Protein AF-A0A9D6JKV4-F1 (afdb_monomer_lite)

Sequence (890 aa):
MCNNQIKTAIARTVRQLLAFVVMPWLMLALSGCGDSPKPLANPDNGNNDTSDVYKGPAPNSPDAQSFRIEFWEPLRTADRCGNCHSTGQSPMFVNIDDINVAYDNAKTVVDVTNPANSIIVAKVGQGHNCWLADNRACADIIQRYITNWLGSSSGSGRAIVLTAPFIRDPGDSKNFPSTAQTDPDLTDGSNTSFANTVYPILQANCSGCHASNAAAKQAPFFADEDVNAAYEAAKAKINLSENNVDVGDKSRLVIRLRNEFHNCWSDCNANATTMKNAIIAFAGSIPQTVIDPALVTSKAMQLGDAIIASGGSRTENNVIALWEFKEGTGTTAYDTSGVNPAVNMQLSGGYQWVSGYGVEFAGGKGQGDTTSSKKIHDRILQTGEYSIEAWVVPANVTQDNRSIITYSNGGATHNFTMGQSMYNYDFINHTTLTDGTDNSKLSTDDDDEDLQTSLQHVVMNFDPVNGRQIFVNGVSTGDADLAGEKGGSIATWDDSFPLVFGSEQGGGATAWSGKLRMVAIHNRVLSAADIRQNYSVGVGQKYLMLFSVADRIGVPDSYIMFEVEQYDNYAYLFSSPKFINLSSTWVPSSNITIKGMRIGINGKEAVHGQVFGNMNATITAADYSTVDGQLLSSLGTVIAVEKGADDDEFFLSFEQLGTATHNFVEADPVVPNPPVDAEQVSDIGVRTFDEINATMSAVTGIPVTNTSVNAIFTSYRRQLPAVENIQAYLSSHQMAVAQLAMTYCDRLVETNPGFFPAFNFSLTPSTAFSSPDSVLNPLLTAIMNIDTSVPSKNLATQPGVSVVKNMLSSNSVQDLEDNTGSTSDDFNSLIDCMTRCERGLNECSIYVDTANGDTAACTGGEIQNTTVRTKQVVKATCAAVLGSSVMLVQ

Foldseek 3Di:
DPPVPPVVVVVVVVVVVVVPPPPPPPDDDDDDDDDDPDPDPPPDDPDPPPPQDQDADDQPDPLLVLCVPLQQVLACDCLHVVVPLAPHDPPNLNHRHYSNSNVVRLVVQADLQQRLPGNVLVCQQVPDSDSDPHSNLSSLLNSLSSVSSSCVPDPDWHAQADDDFDFAAFDWFFFQAPFQFDRPPQPPPDRLGNVVFQQVLCQVQPCCALEPPHPNHDPPNLNYPPPRSNVVRQLLQAFLDPPPPPHLVSRNLLCCLQVVVHRDPPRSNVSSVSNRVSSVSNSVSGDTQAFDPLFPWFTKDALVRFRWLAGGPAPCPQFQFKFQQPRQDDQWTWGSNSHPPTFIWGKDDAKGAWPLAWIWFPQIKTWGALVRQLSLVVLLLVLQKKKKKFWWAAPALCQAQAFAKFFAQDDFAGCWTFTHGRLKTKIFHDFPQHRSGPVQIFIQDPVVSLRDNDTWIWMWIAAQAAGIWIDILLHTSPTGGDVRNRHHGSPPDDSRTIIMGQHHNVGDPRGGGTMISMITMGSHGDDSVSSNSNSVSPGGTWTWIWGHPCVVQVHPQWTFIWTWGCSTQWKIKTFFTFIAGSDLPDADPDKKWFAQKFKDKRSGTQPDFSPRRGFTDIRHRVQQDSSGGHTRDGDMTMGTDGNGSRNMMMMMTTCDTRHRHDDDDDPDPDDPDDPDPPPDADPWWWDALVLLLVLLCQLLVPDCPPPQLVVLSVVCNVQAHHDRHPVSDDPSNLVSLLSNQLSSLLCSLPPPVVLLVPFDLQAFLLPRLVPVCSLLVSLCCSLQVQPPPDNVPGDPDDDDSVVLCCLARPPDWDFPDPDPDDDTQTADHLSCQLCQVVNQHFHGDRGDPVVDPDGHRPPPDPNPRGSVSVSVSSSVSSSVSSSVRNRGID

Structure (mmCIF, N/CA/C/O backbone):
data_AF-A0A9D6JKV4-F1
#
_entry.id   AF-A0A9D6JKV4-F1
#
loop_
_atom_site.group_PDB
_atom_site.id
_atom_site.type_symbol
_atom_site.label_atom_id
_atom_site.label_alt_id
_atom_site.label_comp_id
_atom_site.label_asym_id
_atom_site.label_entity_id
_atom_site.label_seq_id
_atom_site.pdbx_PDB_ins_code
_atom_site.Cartn_x
_atom_site.Cartn_y
_atom_site.Cartn_z
_atom_site.occupancy
_atom_site.B_iso_or_equiv
_atom_site.auth_seq_id
_atom_site.auth_comp_id
_atom_site.auth_asym_id
_atom_site.auth_atom_id
_atom_site.pdbx_PDB_model_num
ATOM 1 N N . MET A 1 1 ? 62.543 29.181 6.243 1.00 50.75 1 MET A N 1
ATOM 2 C CA . MET A 1 1 ? 61.727 29.157 7.482 1.00 50.75 1 MET A CA 1
ATOM 3 C C . MET A 1 1 ? 61.451 30.544 8.097 1.00 50.75 1 MET A C 1
ATOM 5 O O . MET A 1 1 ? 61.084 30.610 9.257 1.00 50.75 1 MET A O 1
ATOM 9 N N . CYS A 1 2 ? 61.481 31.649 7.335 1.00 42.47 2 CYS A N 1
ATOM 10 C CA . CYS A 1 2 ? 61.130 32.991 7.848 1.00 42.47 2 CYS A CA 1
ATOM 11 C C . CYS A 1 2 ? 60.019 33.681 7.024 1.00 42.47 2 CYS A C 1
ATOM 13 O O . CYS A 1 2 ? 59.980 34.897 6.923 1.00 42.47 2 CYS A O 1
ATOM 15 N N . ASN A 1 3 ? 59.132 32.905 6.383 1.00 41.59 3 ASN A N 1
ATOM 16 C CA . ASN A 1 3 ? 58.046 33.457 5.552 1.00 41.59 3 ASN A CA 1
ATOM 17 C C . ASN A 1 3 ? 56.648 32.886 5.880 1.00 41.59 3 ASN A C 1
ATOM 19 O O . ASN A 1 3 ? 55.647 33.356 5.353 1.00 41.59 3 ASN A O 1
ATOM 23 N N . ASN A 1 4 ? 56.566 31.911 6.799 1.00 44.59 4 ASN A N 1
ATOM 24 C CA . ASN A 1 4 ? 55.308 31.274 7.228 1.00 44.59 4 ASN A CA 1
ATOM 25 C C . ASN A 1 4 ? 54.791 31.744 8.601 1.00 44.59 4 ASN A C 1
ATOM 27 O O . ASN A 1 4 ? 53.763 31.259 9.053 1.00 44.59 4 ASN A O 1
ATOM 31 N N . GLN A 1 5 ? 55.468 32.692 9.260 1.00 45.50 5 GLN A N 1
ATOM 32 C CA . GLN A 1 5 ? 55.045 33.245 10.561 1.00 45.50 5 GLN A CA 1
ATOM 33 C C . GLN A 1 5 ? 54.430 34.657 10.451 1.00 45.50 5 GLN A C 1
ATOM 35 O O . GLN A 1 5 ? 53.799 35.126 11.389 1.00 45.50 5 GLN A O 1
ATOM 40 N N . ILE A 1 6 ? 54.549 35.327 9.295 1.00 48.97 6 ILE A N 1
ATOM 41 C CA . ILE A 1 6 ? 54.001 36.683 9.078 1.00 48.97 6 ILE A CA 1
ATOM 42 C C . ILE A 1 6 ? 52.582 36.630 8.481 1.00 48.97 6 ILE A C 1
ATOM 44 O O . ILE A 1 6 ? 51.727 37.441 8.830 1.00 48.97 6 ILE A O 1
ATOM 48 N N . LYS A 1 7 ? 52.272 35.628 7.644 1.00 44.78 7 LYS A N 1
ATOM 49 C CA . LYS A 1 7 ? 50.942 35.489 7.017 1.00 44.78 7 LYS A CA 1
ATOM 50 C C . LYS A 1 7 ? 49.846 35.043 7.996 1.00 44.78 7 LYS A C 1
ATOM 52 O O . LYS A 1 7 ? 48.697 35.451 7.857 1.00 44.78 7 LYS A O 1
ATOM 57 N N . THR A 1 8 ? 50.200 34.274 9.023 1.00 48.81 8 THR A N 1
ATOM 58 C CA . THR A 1 8 ? 49.281 33.793 10.069 1.00 48.81 8 THR A CA 1
ATOM 59 C C . THR A 1 8 ? 48.951 34.852 11.127 1.00 48.81 8 THR A C 1
ATOM 61 O O . THR A 1 8 ? 47.880 34.783 11.726 1.00 48.81 8 THR A O 1
ATOM 64 N N . ALA A 1 9 ? 49.801 35.869 11.313 1.00 47.31 9 ALA A N 1
ATOM 65 C CA . ALA A 1 9 ? 49.525 36.989 12.215 1.00 47.31 9 ALA A CA 1
ATOM 66 C C . ALA A 1 9 ? 48.560 38.018 11.593 1.00 47.31 9 ALA A C 1
ATOM 68 O O . ALA A 1 9 ? 47.668 38.503 12.279 1.00 47.31 9 ALA A O 1
ATOM 69 N N . ILE A 1 10 ? 48.662 38.293 10.286 1.00 50.62 10 ILE A N 1
ATOM 70 C CA . ILE A 1 10 ? 47.824 39.302 9.603 1.00 50.62 10 ILE A CA 1
ATOM 71 C C . ILE A 1 10 ? 46.375 38.811 9.408 1.00 50.62 10 ILE A C 1
ATOM 73 O O . ILE A 1 10 ? 45.432 39.591 9.538 1.00 50.62 10 ILE A O 1
ATOM 77 N N . ALA A 1 11 ? 46.163 37.509 9.186 1.00 47.53 11 ALA A N 1
ATOM 78 C CA . ALA A 1 11 ? 44.823 36.942 8.996 1.00 47.53 11 ALA A CA 1
ATOM 79 C C . ALA A 1 11 ? 43.976 36.882 10.288 1.00 47.53 11 ALA A C 1
ATOM 81 O O . ALA A 1 11 ? 42.745 36.887 10.219 1.00 47.53 11 ALA A O 1
ATOM 82 N N . ARG A 1 12 ? 44.610 36.853 11.472 1.00 46.78 12 ARG A N 1
ATOM 83 C CA . ARG A 1 12 ? 43.908 36.822 12.771 1.00 46.78 12 ARG A CA 1
ATOM 84 C C . ARG A 1 12 ? 43.451 38.212 13.229 1.00 46.78 12 ARG A C 1
ATOM 86 O O . ARG A 1 12 ? 42.355 38.326 13.769 1.00 46.78 12 ARG A O 1
ATOM 93 N N . THR A 1 13 ? 44.215 39.267 12.939 1.00 48.25 13 THR A N 1
ATOM 94 C CA . THR A 1 13 ? 43.877 40.648 13.335 1.00 48.25 13 THR A CA 1
ATOM 95 C C . THR A 1 13 ? 42.771 41.259 12.468 1.00 48.25 13 THR A C 1
ATOM 97 O O . THR A 1 13 ? 41.940 42.006 12.975 1.00 48.25 13 THR A O 1
ATOM 100 N N . VAL A 1 14 ? 42.680 40.885 11.184 1.00 50.91 14 VAL A N 1
ATOM 101 C CA . VAL A 1 14 ? 41.611 41.364 10.281 1.00 50.91 14 VAL A CA 1
ATOM 102 C C . VAL A 1 14 ? 40.253 40.723 10.610 1.00 50.91 14 VAL A C 1
ATOM 104 O O . VAL A 1 14 ? 39.224 41.388 10.523 1.00 50.91 14 VAL A O 1
ATOM 107 N N . ARG A 1 15 ? 40.236 39.469 11.092 1.00 46.69 15 ARG A N 1
ATOM 108 C CA . ARG A 1 15 ? 39.004 38.790 11.543 1.00 46.69 15 ARG A CA 1
ATOM 109 C C . ARG A 1 15 ? 38.463 39.294 12.889 1.00 46.69 15 ARG A C 1
ATOM 111 O O . ARG A 1 15 ? 37.271 39.148 13.126 1.00 46.69 15 ARG A O 1
ATOM 118 N N . GLN A 1 16 ? 39.287 39.904 13.747 1.00 43.94 16 GLN A N 1
ATOM 119 C CA . GLN A 1 16 ? 38.839 40.464 15.035 1.00 43.94 16 GLN A CA 1
ATOM 120 C C . GLN A 1 16 ? 38.450 41.953 14.964 1.00 43.94 16 GLN A C 1
ATOM 122 O O . GLN A 1 16 ? 37.635 42.397 15.768 1.00 43.94 16 GLN A O 1
ATOM 127 N N . LEU A 1 17 ? 38.946 42.713 13.978 1.00 41.59 17 LEU A N 1
ATOM 128 C CA . LEU A 1 17 ? 38.601 44.134 13.792 1.00 41.59 17 LEU A CA 1
ATOM 129 C C . LEU A 1 17 ? 37.301 44.373 13.000 1.00 41.59 17 LEU A C 1
ATOM 131 O O . LEU A 1 17 ? 36.642 45.383 13.229 1.00 41.59 17 LEU A O 1
ATOM 135 N N . LEU A 1 18 ? 36.873 43.440 12.140 1.00 40.19 18 LEU A N 1
ATOM 136 C CA . LEU A 1 18 ? 35.572 43.534 11.450 1.00 40.19 18 LEU A CA 1
ATOM 137 C C . LEU A 1 18 ? 34.371 43.137 12.328 1.00 40.19 18 LEU A C 1
ATOM 139 O O . LEU A 1 18 ? 33.247 43.521 12.024 1.00 40.19 18 LEU A O 1
ATOM 143 N N . ALA A 1 19 ? 34.602 42.437 13.443 1.00 41.97 19 ALA A N 1
ATOM 144 C CA . ALA A 1 19 ? 33.547 42.021 14.370 1.00 41.97 19 ALA A CA 1
ATOM 145 C C . ALA A 1 19 ? 33.116 43.121 15.368 1.00 41.97 19 ALA A C 1
ATOM 147 O O . ALA A 1 19 ? 32.081 42.978 16.009 1.00 41.97 19 ALA A O 1
ATOM 148 N N . PHE A 1 20 ? 33.868 44.224 15.497 1.00 43.28 20 PHE A N 1
ATOM 149 C CA . PHE A 1 20 ? 33.640 45.242 16.542 1.00 43.28 20 PHE A CA 1
ATOM 150 C C . PHE A 1 20 ? 33.17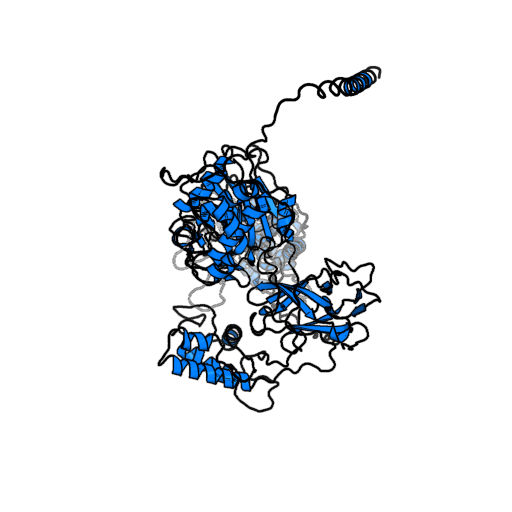7 46.624 16.047 1.00 43.28 20 PHE A C 1
ATOM 152 O O . PHE A 1 20 ? 32.925 47.497 16.873 1.00 43.28 20 PHE A O 1
ATOM 159 N N . VAL A 1 21 ? 33.021 46.843 14.734 1.00 44.59 21 VAL A N 1
ATOM 160 C CA . VAL A 1 21 ? 32.659 48.173 14.187 1.00 44.59 21 VAL A CA 1
ATOM 161 C C . VAL A 1 21 ? 31.266 48.222 13.544 1.00 44.59 21 VAL A C 1
ATOM 163 O O . VAL A 1 21 ? 30.680 49.295 13.459 1.00 44.59 21 VAL A O 1
ATOM 166 N N . VAL A 1 22 ? 30.669 47.087 13.165 1.00 40.44 22 VAL A N 1
ATOM 167 C CA . VAL A 1 22 ? 29.378 47.085 12.439 1.00 40.44 22 VAL A CA 1
ATOM 168 C C . VAL A 1 22 ? 28.159 46.909 13.366 1.00 40.44 22 VAL A C 1
ATOM 170 O O . VAL A 1 22 ? 27.032 47.170 12.964 1.00 40.44 22 VAL A O 1
ATOM 173 N N . MET A 1 23 ? 28.361 46.546 14.638 1.00 35.56 23 MET A N 1
ATOM 174 C CA . MET A 1 23 ? 27.263 46.164 15.541 1.00 35.56 23 MET A CA 1
ATOM 175 C C . MET A 1 23 ? 26.540 47.297 16.322 1.00 35.56 23 MET A C 1
ATOM 177 O O . MET A 1 23 ? 25.437 47.019 16.784 1.00 35.56 23 MET A O 1
ATOM 181 N N . PRO A 1 24 ? 27.036 48.550 16.489 1.00 36.66 24 PRO A N 1
ATOM 182 C CA . PRO A 1 24 ? 26.282 49.562 17.246 1.00 36.66 24 PRO A CA 1
ATOM 183 C C . PRO A 1 24 ? 25.635 50.690 16.415 1.00 36.66 24 PRO A C 1
ATOM 185 O O . PRO A 1 24 ? 25.099 51.620 17.003 1.00 36.66 24 PRO A O 1
ATOM 188 N N . TRP A 1 25 ? 25.629 50.629 15.077 1.00 34.22 25 TRP A N 1
ATOM 189 C CA . TRP A 1 25 ? 25.021 51.667 14.211 1.00 34.22 25 TRP A CA 1
ATOM 190 C C . TRP A 1 25 ? 23.658 51.289 13.603 1.00 34.22 25 TRP A C 1
ATOM 192 O O . TRP A 1 25 ? 23.184 51.957 12.687 1.00 34.22 25 TRP A O 1
ATOM 202 N N . LEU A 1 26 ? 23.007 50.239 14.116 1.00 35.91 26 LEU A N 1
ATOM 203 C CA . LEU A 1 26 ? 21.697 49.783 13.627 1.00 35.91 26 LEU A CA 1
ATOM 204 C C . LEU A 1 26 ? 20.639 49.617 14.731 1.00 35.91 26 LEU A C 1
ATOM 206 O O . LEU A 1 26 ? 19.655 48.907 14.550 1.00 35.91 26 LEU A O 1
ATOM 210 N N . MET A 1 27 ? 20.818 50.282 15.875 1.00 37.81 27 MET A N 1
ATOM 211 C CA . MET A 1 27 ? 19.756 50.453 16.868 1.00 37.81 27 MET A CA 1
ATOM 212 C C . MET A 1 27 ? 19.666 51.924 17.290 1.00 37.81 27 MET A C 1
ATOM 214 O O . MET A 1 27 ? 20.643 52.492 17.763 1.00 37.81 27 MET A O 1
ATOM 218 N N . LEU A 1 28 ? 18.457 52.483 17.161 1.00 36.03 28 LEU A N 1
ATOM 219 C CA . LEU A 1 28 ? 17.988 53.808 17.608 1.00 36.03 28 LEU A CA 1
ATOM 220 C C . LEU A 1 28 ? 18.209 55.023 16.687 1.00 36.03 28 LEU A C 1
ATOM 222 O O . LEU A 1 28 ? 18.908 55.968 17.036 1.00 36.03 28 LEU A O 1
ATOM 226 N N . ALA A 1 29 ? 17.482 55.031 15.566 1.00 31.05 29 ALA A N 1
ATOM 227 C CA . ALA A 1 29 ? 16.560 56.095 15.111 1.00 31.05 29 ALA A CA 1
ATOM 228 C C . ALA A 1 29 ? 16.004 55.620 13.746 1.00 31.05 29 ALA A C 1
ATOM 230 O O . ALA A 1 29 ? 16.786 55.274 12.877 1.00 31.05 29 ALA A O 1
ATOM 231 N N . LEU A 1 30 ? 14.713 55.504 13.443 1.00 30.45 30 LEU A N 1
ATOM 232 C CA . LEU A 1 30 ? 13.553 56.279 13.841 1.00 30.45 30 LEU A CA 1
ATOM 233 C C . LEU A 1 30 ? 12.304 55.381 13.900 1.00 30.45 30 LEU A C 1
ATOM 235 O O . LEU A 1 30 ? 12.060 54.549 13.032 1.00 30.45 30 LEU A O 1
ATOM 239 N N . SER A 1 31 ? 11.477 55.661 14.898 1.00 39.53 31 SER A N 1
ATOM 240 C CA . SER A 1 31 ? 10.041 55.415 14.934 1.00 39.53 31 SER A CA 1
ATOM 241 C C . SER A 1 31 ? 9.324 55.985 13.700 1.00 39.53 31 SER A C 1
ATOM 243 O O . SER A 1 31 ? 9.334 57.198 13.484 1.00 39.53 31 SER A O 1
ATOM 245 N N . GLY A 1 32 ? 8.647 55.117 12.952 1.00 25.80 32 GLY A N 1
ATOM 246 C CA . GLY A 1 32 ? 7.647 55.439 11.935 1.00 25.80 32 GLY A CA 1
ATOM 247 C C . GLY A 1 32 ? 6.544 54.382 11.993 1.00 25.80 32 GLY A C 1
ATOM 248 O O . GLY A 1 32 ? 6.830 53.219 12.257 1.00 25.80 32 GLY A O 1
ATOM 249 N N . CYS A 1 33 ? 5.291 54.809 11.855 1.00 27.41 33 CYS A N 1
ATOM 250 C CA . CYS A 1 33 ? 4.087 53.994 12.015 1.00 27.41 33 CYS A CA 1
ATOM 251 C C . CYS A 1 33 ? 4.041 52.762 11.099 1.00 27.41 33 CYS A C 1
ATOM 253 O O . CYS A 1 33 ? 4.701 52.713 10.066 1.00 27.41 33 CYS A O 1
ATOM 255 N N . GLY A 1 34 ? 3.232 51.788 11.520 1.00 36.97 34 GLY A N 1
ATOM 256 C CA . GLY A 1 34 ? 3.112 50.465 10.928 1.00 36.97 34 GLY A CA 1
ATOM 257 C C . GLY A 1 34 ? 2.728 50.429 9.454 1.00 36.97 34 GLY A C 1
ATOM 258 O O . GLY A 1 34 ? 1.929 51.228 8.978 1.00 36.97 34 GLY A O 1
ATOM 259 N N . ASP A 1 35 ? 3.248 49.405 8.791 1.00 28.27 35 ASP A N 1
ATOM 260 C CA . ASP A 1 35 ? 2.480 48.611 7.846 1.00 28.27 35 ASP A CA 1
ATOM 261 C C . ASP A 1 35 ? 3.022 47.182 7.970 1.00 28.27 35 ASP A C 1
ATOM 263 O O . ASP A 1 35 ? 4.190 46.906 7.685 1.00 28.27 35 ASP A O 1
ATOM 267 N N . SER A 1 36 ? 2.213 46.282 8.528 1.00 31.81 36 SER A N 1
ATOM 268 C CA . SER A 1 36 ? 2.487 44.847 8.472 1.00 31.81 36 SER A CA 1
ATOM 269 C C . SER A 1 36 ? 2.616 44.452 6.997 1.00 31.81 36 SER A C 1
ATOM 271 O O . SER A 1 36 ? 1.871 44.996 6.176 1.00 31.81 36 SER A O 1
ATOM 273 N N . PRO A 1 37 ? 3.513 43.524 6.617 1.00 26.77 37 PRO A N 1
ATOM 274 C CA . PRO A 1 37 ? 3.492 42.989 5.266 1.00 26.77 37 PRO A CA 1
ATOM 275 C C . PRO A 1 37 ? 2.085 42.441 5.030 1.00 26.77 37 PRO A C 1
ATOM 277 O O . PRO A 1 37 ? 1.635 41.537 5.736 1.00 26.77 37 PRO A O 1
ATOM 280 N N . LYS A 1 38 ? 1.354 43.058 4.096 1.00 28.47 38 LYS A N 1
ATOM 281 C CA . LYS A 1 38 ? 0.078 42.522 3.628 1.00 28.47 38 LYS A CA 1
ATOM 282 C C . LYS A 1 38 ? 0.328 41.054 3.273 1.00 28.47 38 LYS A C 1
ATOM 284 O O . LYS A 1 38 ? 1.331 40.795 2.600 1.00 28.47 38 LYS A O 1
ATOM 289 N N . PRO A 1 39 ? -0.528 40.103 3.684 1.00 31.23 39 PRO A N 1
ATOM 290 C CA . PRO A 1 39 ? -0.487 38.792 3.062 1.00 31.23 39 PRO A CA 1
ATOM 291 C C . PRO A 1 39 ? -0.583 39.030 1.556 1.00 31.23 39 PRO A C 1
ATOM 293 O O . PRO A 1 39 ? -1.441 39.794 1.098 1.00 31.23 39 PRO A O 1
ATOM 296 N N . LEU A 1 40 ? 0.369 38.470 0.808 1.00 27.25 40 LEU A N 1
ATOM 297 C CA . LEU A 1 40 ? 0.289 38.414 -0.643 1.00 27.25 40 LEU A CA 1
ATOM 298 C C . LEU A 1 40 ? -1.116 37.912 -0.971 1.00 27.25 40 LEU A C 1
ATOM 300 O O . LEU A 1 40 ? -1.523 36.851 -0.499 1.00 27.25 40 LEU A O 1
ATOM 304 N N . ALA A 1 41 ? -1.883 38.733 -1.686 1.00 29.47 41 ALA A N 1
ATOM 305 C CA . ALA A 1 41 ? -3.187 38.331 -2.170 1.00 29.47 41 ALA A CA 1
ATOM 306 C C . ALA A 1 41 ? -3.008 37.024 -2.943 1.00 29.47 41 ALA A C 1
ATOM 308 O O . ALA A 1 41 ? -2.130 36.933 -3.804 1.00 29.47 41 ALA A O 1
ATOM 309 N N . ASN A 1 42 ? -3.821 36.024 -2.609 1.00 34.75 42 ASN A N 1
ATOM 310 C CA . ASN A 1 42 ? -3.952 34.818 -3.407 1.00 34.75 42 ASN A CA 1
ATOM 311 C C . ASN A 1 42 ? -4.237 35.275 -4.852 1.00 34.75 42 ASN A C 1
ATOM 313 O O . ASN A 1 42 ? -5.177 36.056 -5.037 1.00 34.75 42 ASN A O 1
ATOM 317 N N . PRO A 1 43 ? -3.415 34.919 -5.853 1.00 34.84 43 PRO A N 1
ATOM 318 C CA . PRO A 1 43 ? -3.645 35.392 -7.203 1.00 34.84 43 PRO A CA 1
ATOM 319 C C . PRO A 1 43 ? -4.959 34.801 -7.707 1.00 34.84 43 PRO A C 1
ATOM 321 O O . PRO A 1 43 ? -5.176 33.583 -7.675 1.00 34.84 43 PRO A O 1
ATOM 324 N N . ASP A 1 44 ? -5.809 35.749 -8.086 1.00 33.47 44 ASP A N 1
ATOM 325 C CA . ASP A 1 44 ? -7.077 35.676 -8.795 1.00 33.47 44 ASP A CA 1
ATOM 326 C C . ASP A 1 44 ? -7.273 34.358 -9.561 1.00 33.47 44 ASP A C 1
ATOM 328 O O . ASP A 1 44 ? -6.452 33.971 -10.398 1.00 33.47 44 ASP A O 1
ATOM 332 N N . ASN A 1 45 ? -8.380 33.668 -9.280 1.00 36.25 45 ASN A N 1
ATOM 333 C CA . ASN A 1 45 ? -8.852 32.586 -10.135 1.00 36.25 45 ASN A CA 1
ATOM 334 C C . ASN A 1 45 ? -9.204 33.209 -11.485 1.00 36.25 45 ASN A C 1
ATOM 336 O O . ASN A 1 45 ? -10.044 34.100 -11.541 1.00 36.25 45 ASN A O 1
ATOM 340 N N . GLY A 1 46 ? -8.580 32.736 -12.563 1.00 33.44 46 GLY A N 1
ATOM 341 C CA . GLY A 1 46 ? -8.801 33.203 -13.930 1.00 33.44 46 GLY A CA 1
ATOM 342 C C . GLY A 1 46 ? -10.193 32.899 -14.492 1.00 33.44 46 GLY A C 1
ATOM 343 O O . GLY A 1 46 ? -10.301 32.281 -15.545 1.00 33.44 46 GLY A O 1
ATOM 344 N N . ASN A 1 47 ? -11.252 33.375 -13.839 1.00 33.72 47 ASN A N 1
ATOM 345 C CA . ASN A 1 47 ? -12.542 33.602 -14.461 1.00 33.72 47 ASN A CA 1
ATOM 346 C C . ASN A 1 47 ? -12.699 35.118 -14.615 1.00 33.72 47 ASN A C 1
ATOM 348 O O . ASN A 1 47 ? -12.979 35.833 -13.657 1.00 33.72 47 ASN A O 1
ATOM 352 N N . ASN A 1 48 ? -12.492 35.612 -15.837 1.00 32.62 48 ASN A N 1
ATOM 353 C CA . ASN A 1 48 ? -12.877 36.963 -16.240 1.00 32.62 48 ASN A CA 1
ATOM 354 C C . ASN A 1 48 ? -14.414 37.061 -16.270 1.00 32.62 48 ASN A C 1
ATOM 356 O O . ASN A 1 48 ? -15.016 37.188 -17.335 1.00 32.62 48 ASN A O 1
ATOM 360 N N . ASP A 1 49 ? -15.043 37.012 -15.098 1.00 34.31 49 ASP A N 1
ATOM 361 C CA . ASP A 1 49 ? -16.392 37.519 -14.901 1.00 34.31 49 ASP A CA 1
ATOM 362 C C . ASP A 1 49 ? -16.335 38.634 -13.855 1.00 34.31 49 ASP A C 1
ATOM 364 O O . ASP A 1 49 ? -16.313 38.428 -12.642 1.00 34.31 49 ASP A O 1
ATOM 368 N N . THR A 1 50 ? -16.245 39.868 -14.345 1.00 35.66 50 THR A N 1
ATOM 369 C CA . THR A 1 50 ? -16.124 41.082 -13.527 1.00 35.66 50 THR A CA 1
ATOM 370 C C . THR A 1 50 ? -17.421 41.436 -12.778 1.00 35.66 50 THR A C 1
ATOM 372 O O . THR A 1 50 ? -17.531 42.532 -12.223 1.00 35.66 50 THR A O 1
ATOM 375 N N . SER A 1 51 ? -18.404 40.526 -12.709 1.00 40.47 51 SER A N 1
ATOM 376 C CA . SER A 1 51 ? -19.657 40.725 -11.972 1.00 40.47 51 SER A CA 1
ATOM 377 C C . SER A 1 51 ? -19.692 40.173 -10.543 1.00 40.47 51 SER A C 1
ATOM 379 O O . SER A 1 51 ? -20.607 40.552 -9.812 1.00 40.47 51 SER A O 1
ATOM 381 N N . ASP A 1 52 ? -18.720 39.364 -10.107 1.00 56.16 52 ASP A N 1
ATOM 382 C CA . ASP A 1 52 ? -18.871 38.522 -8.903 1.00 56.16 52 ASP A CA 1
ATOM 383 C C . ASP A 1 52 ? -17.940 38.881 -7.721 1.00 56.16 52 ASP A C 1
ATOM 385 O O . ASP A 1 52 ? -17.602 38.042 -6.891 1.00 56.16 52 ASP A O 1
ATOM 389 N N . VAL A 1 53 ? -17.486 40.134 -7.625 1.00 69.69 53 VAL A N 1
ATOM 390 C CA . VAL A 1 53 ? -16.639 40.608 -6.509 1.00 69.69 53 VAL A CA 1
ATOM 391 C C . VAL A 1 53 ? -17.505 40.937 -5.289 1.00 69.69 53 VAL A C 1
ATOM 393 O O . VAL A 1 53 ? -18.493 41.656 -5.429 1.00 69.69 53 VAL A O 1
ATOM 396 N N . TYR A 1 54 ? -17.123 40.474 -4.091 1.00 81.69 54 TYR A N 1
ATOM 397 C CA . TYR A 1 54 ? -17.795 40.812 -2.825 1.00 81.69 54 TYR A CA 1
ATOM 398 C C . TYR A 1 54 ? -17.891 42.336 -2.616 1.00 81.69 54 TYR A C 1
ATOM 400 O O . TYR A 1 54 ? -16.880 43.039 -2.649 1.00 81.69 54 TYR A O 1
ATOM 408 N N . LYS A 1 55 ? -19.111 42.847 -2.389 1.00 83.81 55 LYS A N 1
ATOM 409 C CA . LYS A 1 55 ? -19.403 44.293 -2.249 1.00 83.81 55 LYS A CA 1
ATOM 410 C C . LYS A 1 55 ? -19.834 44.711 -0.841 1.00 83.81 55 LYS A C 1
ATOM 412 O O . LYS A 1 55 ? -20.132 45.886 -0.631 1.00 83.81 55 LYS A O 1
ATOM 417 N N . GLY A 1 56 ? -19.911 43.765 0.093 1.00 86.38 56 GLY A N 1
ATOM 418 C CA . GLY A 1 56 ? -20.336 44.020 1.465 1.00 86.38 56 GLY A CA 1
ATOM 419 C C . GLY A 1 56 ? -19.255 44.677 2.337 1.00 86.38 56 GLY A C 1
ATOM 420 O O . GLY A 1 56 ? -18.153 44.976 1.865 1.00 86.38 56 GLY A O 1
ATOM 421 N N . PRO A 1 57 ? -19.543 44.906 3.632 1.00 93.56 57 PRO A N 1
ATOM 422 C CA . PRO A 1 57 ? -18.587 45.451 4.595 1.00 93.56 57 PRO A CA 1
ATOM 423 C C . PRO A 1 57 ? -17.293 44.632 4.694 1.00 93.56 57 PRO A C 1
ATOM 425 O O . PRO A 1 57 ? -17.303 43.411 4.546 1.00 93.56 57 PRO A O 1
ATOM 428 N N . ALA A 1 58 ? -16.172 45.291 4.998 1.00 92.44 58 ALA A N 1
ATOM 429 C CA . ALA A 1 58 ? -14.903 44.601 5.227 1.00 92.44 58 ALA A CA 1
ATOM 430 C C . ALA A 1 58 ? -14.977 43.662 6.455 1.00 92.44 58 ALA A C 1
ATOM 432 O O . ALA A 1 58 ? -15.710 43.962 7.406 1.00 92.44 58 ALA A O 1
ATOM 433 N N . PRO A 1 59 ? -14.205 42.557 6.479 1.00 93.81 59 PRO A N 1
ATOM 434 C CA . PRO A 1 59 ? -14.097 41.712 7.664 1.00 93.81 59 PRO A CA 1
ATOM 435 C C . PRO A 1 59 ? -13.597 42.487 8.885 1.00 93.81 59 PRO A C 1
ATOM 437 O O . PRO A 1 59 ? -12.647 43.266 8.802 1.00 93.81 59 PRO A O 1
ATOM 440 N N . ASN A 1 60 ? -14.233 42.257 10.030 1.00 94.56 60 ASN A N 1
ATOM 441 C CA . ASN A 1 60 ? -13.953 42.962 11.282 1.00 94.56 60 ASN A CA 1
ATOM 442 C C . ASN A 1 60 ? -12.735 42.415 12.052 1.00 94.56 60 ASN A C 1
ATOM 444 O O . ASN A 1 60 ? -12.338 42.995 13.063 1.00 94.56 60 ASN A O 1
ATOM 448 N N . SER A 1 61 ? -12.152 41.300 11.601 1.00 91.25 61 SER A N 1
ATOM 449 C CA . SER A 1 61 ? -11.021 40.630 12.244 1.00 91.25 61 SER A CA 1
ATOM 450 C C . SER A 1 61 ? -10.174 39.841 11.232 1.00 91.25 61 SER A C 1
ATOM 452 O O . SER A 1 61 ? -10.677 39.479 10.164 1.00 91.25 61 SER A O 1
ATOM 454 N N . PRO A 1 62 ? -8.899 39.536 11.552 1.00 87.06 62 PRO A N 1
ATOM 455 C CA . PRO A 1 62 ? -8.062 38.659 10.726 1.00 87.06 62 PRO A CA 1
ATOM 456 C C . PRO A 1 62 ? -8.653 37.256 10.533 1.00 87.06 62 PRO A C 1
ATOM 458 O O . PRO A 1 62 ? -8.526 36.675 9.458 1.00 87.06 62 PRO A O 1
ATOM 461 N N . ASP A 1 63 ? -9.340 36.736 11.550 1.00 86.75 63 ASP A N 1
ATOM 462 C CA . ASP A 1 63 ? -10.018 35.440 11.479 1.00 86.75 63 ASP A CA 1
ATOM 463 C C . ASP A 1 63 ? -11.217 35.494 10.518 1.00 86.75 63 ASP A C 1
ATOM 465 O O . ASP A 1 63 ? -11.321 34.682 9.604 1.00 86.75 63 ASP A O 1
ATOM 469 N N . ALA A 1 64 ? -12.046 36.545 10.598 1.00 90.38 64 ALA A N 1
ATOM 470 C CA . ALA A 1 64 ? -13.126 36.770 9.632 1.00 90.38 64 ALA A CA 1
ATOM 471 C C . ALA A 1 64 ? -12.611 36.974 8.190 1.00 90.38 64 ALA A C 1
ATOM 473 O O . ALA A 1 64 ? -13.277 36.585 7.231 1.00 90.38 64 ALA A O 1
ATOM 474 N N . GLN A 1 65 ? -11.421 37.560 8.008 1.00 91.12 65 GLN A N 1
ATOM 475 C CA . GLN A 1 65 ? -10.778 37.642 6.691 1.00 91.12 65 GLN A CA 1
ATOM 476 C C . GLN A 1 65 ? -10.328 36.263 6.193 1.00 91.12 65 GLN A C 1
ATOM 478 O O . GLN A 1 65 ? -10.475 35.975 5.007 1.00 91.12 65 GLN A O 1
ATOM 483 N N . SER A 1 66 ? -9.800 35.419 7.076 1.00 85.75 66 SER A N 1
ATOM 484 C CA . SER A 1 66 ? -9.365 34.065 6.722 1.00 85.75 66 SER A CA 1
ATOM 485 C C . SER A 1 66 ? -10.560 33.169 6.398 1.00 85.75 66 SER A C 1
ATOM 487 O O . SER A 1 66 ? -10.571 32.519 5.358 1.00 85.75 66 SER A O 1
ATOM 489 N N . PHE A 1 67 ? -11.629 33.254 7.194 1.00 93.31 67 PHE A N 1
ATOM 490 C CA . PHE A 1 67 ? -12.939 32.680 6.887 1.00 93.31 67 PHE A CA 1
ATOM 491 C C . PHE A 1 67 ? -13.435 33.093 5.500 1.00 93.31 67 PHE A C 1
ATOM 493 O O . PHE A 1 67 ? -13.888 32.250 4.724 1.00 93.31 67 PHE A O 1
ATOM 500 N N . ARG A 1 68 ? -13.335 34.392 5.176 1.00 92.12 68 ARG A N 1
ATOM 501 C CA . ARG A 1 68 ? -13.767 34.913 3.877 1.00 92.12 68 ARG A CA 1
ATOM 502 C C . ARG A 1 68 ? -13.062 34.198 2.733 1.00 92.12 68 ARG A C 1
ATOM 504 O O . ARG A 1 68 ? -13.728 33.784 1.795 1.00 92.12 68 ARG A O 1
ATOM 511 N N . ILE A 1 69 ? -11.740 34.079 2.820 1.00 88.50 69 ILE A N 1
ATOM 512 C CA . ILE A 1 69 ? -10.900 33.516 1.758 1.00 88.50 69 ILE A CA 1
ATOM 513 C C . ILE A 1 69 ? -11.089 31.998 1.651 1.00 88.50 69 ILE A C 1
ATOM 515 O O . ILE A 1 69 ? -11.298 31.490 0.554 1.00 88.50 69 ILE A O 1
ATOM 519 N N . GLU A 1 70 ? -11.024 31.290 2.778 1.00 86.88 70 GLU A N 1
ATOM 520 C CA . GLU A 1 70 ? -10.867 29.831 2.794 1.00 86.88 70 GLU A CA 1
ATOM 521 C C . GLU A 1 70 ? -12.193 29.066 2.845 1.00 86.88 70 GLU A C 1
ATOM 523 O O . GLU A 1 70 ? -12.270 27.944 2.351 1.00 86.88 70 GLU A O 1
ATOM 528 N N . PHE A 1 71 ? -13.246 29.651 3.425 1.00 92.00 71 PHE A N 1
ATOM 529 C CA . PHE A 1 71 ? -14.536 28.979 3.613 1.00 92.00 71 PHE A CA 1
ATOM 530 C C . PHE A 1 71 ? -15.667 29.629 2.819 1.00 92.00 71 PHE A C 1
ATOM 532 O O . PHE A 1 71 ? -16.407 28.949 2.110 1.00 92.00 71 PHE A O 1
ATOM 539 N N . TRP A 1 72 ? -15.817 30.948 2.923 1.00 94.69 72 TRP A N 1
ATOM 540 C CA . TRP A 1 72 ? -16.943 31.654 2.315 1.00 94.69 72 TRP A CA 1
ATOM 541 C C . TRP A 1 72 ? -16.818 31.754 0.790 1.00 94.69 72 TRP A C 1
ATOM 543 O O . TRP A 1 72 ? -17.750 31.380 0.078 1.00 94.69 72 TRP A O 1
ATOM 553 N N . GLU A 1 73 ? -15.669 32.211 0.281 1.00 91.06 73 GLU A N 1
ATOM 554 C CA . GLU A 1 73 ? -15.428 32.403 -1.154 1.00 91.06 73 GLU A CA 1
ATOM 555 C C . GLU A 1 73 ? -15.694 31.130 -1.979 1.00 91.06 73 GLU A C 1
ATOM 557 O O . GLU A 1 73 ? -16.431 31.217 -2.962 1.00 91.06 73 GLU A O 1
ATOM 562 N N . PRO A 1 74 ? -15.199 29.935 -1.596 1.00 89.75 74 PRO A N 1
ATOM 563 C CA . PRO A 1 74 ? -15.477 28.730 -2.366 1.00 89.75 74 PRO A CA 1
ATOM 564 C C . PRO A 1 74 ? -16.899 28.174 -2.191 1.00 89.75 74 PRO A C 1
ATOM 566 O O . PRO A 1 74 ? -17.283 27.318 -2.982 1.00 89.75 74 PRO A O 1
ATOM 569 N N . LEU A 1 75 ? -17.682 28.587 -1.185 1.00 92.62 75 LEU A N 1
ATOM 570 C CA . LEU A 1 75 ? -19.027 28.036 -0.923 1.00 92.62 75 LEU A CA 1
ATOM 571 C C . LEU A 1 75 ? -20.181 28.973 -1.310 1.00 92.62 75 LEU A C 1
ATOM 573 O O . LEU A 1 75 ? -21.322 28.516 -1.419 1.00 92.62 75 LEU A O 1
ATOM 577 N N . ARG A 1 76 ? -19.914 30.267 -1.526 1.00 90.94 76 ARG A N 1
ATOM 578 C CA . ARG A 1 76 ? -20.938 31.282 -1.839 1.00 90.94 76 ARG A CA 1
ATOM 579 C C . ARG A 1 76 ? -21.562 31.157 -3.227 1.00 90.94 76 ARG A C 1
ATOM 581 O O . ARG A 1 76 ? -22.508 31.883 -3.524 1.00 90.94 76 ARG A O 1
ATOM 588 N N . THR A 1 77 ? -21.006 30.327 -4.101 1.00 86.69 77 THR A N 1
ATOM 589 C CA . THR A 1 77 ? -21.480 30.208 -5.479 1.00 86.69 77 THR A CA 1
ATOM 590 C C . THR A 1 77 ? -22.854 29.530 -5.528 1.00 86.69 77 THR A C 1
ATOM 592 O O . THR A 1 77 ? -23.238 28.771 -4.630 1.00 86.69 77 THR A O 1
ATOM 595 N N . ALA A 1 78 ? -23.635 29.837 -6.566 1.00 85.00 78 ALA A N 1
ATOM 596 C CA . ALA A 1 78 ? -25.008 29.345 -6.704 1.00 85.00 78 ALA A CA 1
ATOM 597 C C . ALA A 1 78 ? -25.092 27.832 -6.986 1.00 85.00 78 ALA A C 1
ATOM 599 O O . ALA A 1 78 ? -26.112 27.211 -6.717 1.00 85.00 78 ALA A O 1
ATOM 600 N N . ASP A 1 79 ? -24.026 27.218 -7.492 1.00 83.44 79 ASP A N 1
ATOM 601 C CA . ASP A 1 79 ? -23.901 25.766 -7.663 1.00 83.44 79 ASP A CA 1
ATOM 602 C C . ASP A 1 79 ? -23.557 25.030 -6.352 1.00 83.44 79 ASP A C 1
ATOM 604 O O . ASP A 1 79 ? -23.468 23.804 -6.339 1.00 83.44 79 ASP A O 1
ATOM 608 N N . ARG A 1 80 ? -23.370 25.765 -5.245 1.00 89.56 80 ARG A N 1
ATOM 609 C CA . ARG A 1 80 ? -22.993 25.235 -3.926 1.00 89.56 80 ARG A CA 1
ATOM 610 C C . ARG A 1 80 ? -23.948 25.740 -2.837 1.00 89.56 80 ARG A C 1
ATOM 612 O O . ARG A 1 80 ? -25.168 25.740 -3.000 1.00 89.56 80 ARG A O 1
ATOM 619 N N . CYS A 1 81 ? -23.420 26.160 -1.686 1.00 92.06 81 CYS A N 1
ATOM 620 C CA . CYS A 1 81 ? -24.221 26.573 -0.534 1.00 92.06 81 CYS A CA 1
ATOM 621 C C . CYS A 1 81 ? -24.903 27.936 -0.737 1.00 92.06 81 CYS A C 1
ATOM 623 O O . CYS A 1 81 ? -25.929 28.204 -0.104 1.00 92.06 81 CYS A O 1
ATOM 625 N N . GLY A 1 82 ? -24.357 28.788 -1.611 1.00 89.62 82 GLY A N 1
ATOM 626 C CA . GLY A 1 82 ? -24.821 30.156 -1.846 1.00 89.62 82 GLY A CA 1
ATOM 627 C C . GLY A 1 82 ? -26.258 30.275 -2.341 1.00 89.62 82 GLY A C 1
ATOM 628 O O . GLY A 1 82 ? -26.915 31.279 -2.063 1.00 89.62 82 GLY A O 1
ATOM 629 N N . ASN A 1 83 ? -26.786 29.240 -2.998 1.00 89.31 83 ASN A N 1
ATOM 630 C CA . ASN A 1 83 ? -28.170 29.230 -3.478 1.00 89.31 83 ASN A CA 1
ATOM 631 C C . ASN A 1 83 ? -29.205 29.309 -2.342 1.00 89.31 83 ASN A C 1
ATOM 633 O O . ASN A 1 83 ? -30.266 29.904 -2.511 1.00 89.31 83 ASN A O 1
ATOM 637 N N . CYS A 1 84 ? -28.895 28.734 -1.175 1.00 92.44 84 CYS A N 1
ATOM 638 C CA . CYS A 1 84 ? -29.827 28.663 -0.045 1.00 92.44 84 CYS A CA 1
ATOM 639 C C . CYS A 1 84 ? -29.341 29.477 1.161 1.00 92.44 84 CYS A C 1
ATOM 641 O O . CYS A 1 84 ? -30.121 30.198 1.780 1.00 92.44 84 CYS A O 1
ATOM 643 N N . HIS A 1 85 ? -28.050 29.400 1.487 1.00 93.25 85 HIS A N 1
ATOM 644 C CA . HIS A 1 85 ? -27.483 29.911 2.740 1.00 93.25 85 HIS A CA 1
ATOM 645 C C . HIS A 1 85 ? -26.893 31.330 2.632 1.00 93.25 85 HIS A C 1
ATOM 647 O O . HIS A 1 85 ? -26.150 31.762 3.516 1.00 93.25 85 HIS A O 1
ATOM 653 N N . SER A 1 86 ? -27.217 32.056 1.556 1.00 89.56 86 SER A N 1
ATOM 654 C CA . SER A 1 86 ? -26.841 33.459 1.363 1.00 89.56 86 SER A CA 1
ATOM 655 C C . SER A 1 86 ? -27.792 34.404 2.109 1.00 89.56 86 SER A C 1
ATOM 657 O O . SER A 1 86 ? -27.461 34.905 3.181 1.00 89.56 86 SER A O 1
ATOM 659 N N . THR A 1 87 ? -28.994 34.621 1.579 1.00 85.62 87 THR A N 1
ATOM 660 C CA . THR A 1 87 ? -30.029 35.489 2.176 1.00 85.62 87 THR A CA 1
ATOM 661 C C . THR A 1 87 ? -31.385 34.794 2.336 1.00 85.62 87 THR A C 1
ATOM 663 O O . THR A 1 87 ? -32.295 35.356 2.944 1.00 85.62 87 THR A O 1
ATOM 666 N N . GLY A 1 88 ? -31.534 33.569 1.811 1.00 79.56 88 GLY A N 1
ATOM 667 C CA . GLY A 1 88 ? -32.817 32.863 1.723 1.00 79.56 88 GLY A CA 1
ATOM 668 C C . GLY A 1 88 ? -33.150 31.942 2.902 1.00 79.56 88 GLY A C 1
ATOM 669 O O . GLY A 1 88 ? -34.311 31.869 3.305 1.00 79.56 88 GLY A O 1
ATOM 670 N N . GLN A 1 89 ? -32.163 31.236 3.465 1.00 86.69 89 GLN A N 1
ATOM 671 C CA . GLN A 1 89 ? -32.371 30.203 4.486 1.00 86.69 89 GLN A CA 1
ATOM 672 C C . GLN A 1 89 ? -31.341 30.287 5.624 1.00 86.69 89 GLN A C 1
ATOM 674 O O . GLN A 1 89 ? -30.135 30.370 5.401 1.00 86.69 89 GLN A O 1
ATOM 679 N N . SER A 1 90 ? -31.830 30.205 6.867 1.00 86.56 90 SER A N 1
ATOM 680 C CA . SER A 1 90 ? -30.992 30.118 8.071 1.00 86.56 90 SER A CA 1
ATOM 681 C C . SER A 1 90 ? -30.469 28.686 8.295 1.00 86.56 90 SER A C 1
ATOM 683 O O . SER A 1 90 ? -31.233 27.737 8.079 1.00 86.56 90 SER A O 1
ATOM 685 N N . PRO A 1 91 ? -29.217 28.493 8.761 1.00 91.88 91 PRO A N 1
ATOM 686 C CA . PRO A 1 91 ? -28.214 29.521 9.080 1.00 91.88 91 PRO A CA 1
ATOM 687 C C . PRO A 1 91 ? -27.564 30.124 7.826 1.00 91.88 91 PRO A C 1
ATOM 689 O O . PRO A 1 91 ? -27.257 29.403 6.880 1.00 91.88 91 PRO A O 1
ATOM 692 N N . MET A 1 92 ? -27.328 31.440 7.824 1.00 93.25 92 MET A N 1
ATOM 693 C CA . MET A 1 92 ? -26.802 32.181 6.662 1.00 93.25 92 MET A CA 1
ATOM 694 C C . MET A 1 92 ? -25.266 32.242 6.668 1.00 93.25 92 MET A C 1
ATOM 696 O O . MET A 1 92 ? -24.671 33.316 6.693 1.00 93.25 92 MET A O 1
ATOM 700 N N . PHE A 1 93 ? -24.606 31.084 6.715 1.00 94.62 93 PHE A N 1
ATOM 701 C CA . PHE A 1 93 ? -23.141 30.989 6.837 1.00 94.62 93 PHE A CA 1
ATOM 702 C C . PHE A 1 93 ? -22.373 31.313 5.541 1.00 94.62 93 PHE A C 1
ATOM 704 O O . PHE A 1 93 ? -21.149 31.376 5.566 1.00 94.62 93 PHE A O 1
ATOM 711 N N . VAL A 1 94 ? -23.061 31.553 4.419 1.00 93.88 94 VAL A N 1
ATOM 712 C CA . VAL A 1 94 ? -22.481 32.111 3.181 1.00 93.88 94 VAL A CA 1
ATOM 713 C C . VAL A 1 94 ? -23.205 33.390 2.756 1.00 93.88 94 VAL A C 1
ATOM 715 O O . VAL A 1 94 ? -23.434 33.629 1.572 1.00 93.88 94 VAL A O 1
ATOM 718 N N . ASN A 1 95 ? -23.597 34.220 3.730 1.00 94.06 95 ASN A N 1
ATOM 719 C CA . ASN A 1 95 ? -24.253 35.500 3.467 1.00 94.06 95 ASN A CA 1
ATOM 720 C C . ASN A 1 95 ? -23.430 36.372 2.510 1.00 94.06 95 ASN A C 1
ATOM 722 O O . ASN A 1 95 ? -22.251 36.618 2.754 1.00 94.06 95 ASN A O 1
ATOM 726 N N . ILE A 1 96 ? -24.055 36.807 1.413 1.00 90.81 96 ILE A N 1
ATOM 727 C CA . ILE A 1 96 ? -23.378 37.554 0.346 1.00 90.81 96 ILE A CA 1
ATOM 728 C C . ILE A 1 96 ? -23.347 39.068 0.573 1.00 90.81 96 ILE A C 1
ATOM 730 O O . ILE A 1 96 ? -22.522 39.754 -0.032 1.00 90.81 96 ILE A O 1
ATOM 734 N N . ASP A 1 97 ? -24.215 39.576 1.449 1.00 91.56 97 ASP A N 1
ATOM 735 C CA . ASP A 1 97 ? -24.357 41.004 1.737 1.00 91.56 97 ASP A CA 1
ATOM 736 C C . ASP A 1 97 ? -23.383 41.466 2.831 1.00 91.56 97 ASP A C 1
ATOM 738 O O . ASP A 1 97 ? -22.870 42.584 2.767 1.00 91.56 97 ASP A O 1
ATOM 742 N N . ASP A 1 98 ? -23.115 40.618 3.831 1.00 93.81 98 ASP A N 1
ATOM 743 C CA . ASP A 1 98 ? -22.201 40.911 4.937 1.00 93.81 98 ASP A CA 1
ATOM 744 C C . ASP A 1 98 ? -21.435 39.669 5.412 1.00 93.81 98 ASP A C 1
ATOM 746 O O . ASP A 1 98 ? -21.972 38.739 6.024 1.00 93.81 98 ASP A O 1
ATOM 750 N N . ILE A 1 99 ? -20.124 39.708 5.191 1.00 95.12 99 ILE A N 1
ATOM 751 C CA . ILE A 1 99 ? -19.181 38.669 5.585 1.00 95.12 99 ILE A CA 1
ATOM 752 C C . ILE A 1 99 ? -19.123 38.449 7.098 1.00 95.12 99 ILE A C 1
ATOM 754 O O . ILE A 1 99 ? -18.886 37.329 7.544 1.00 95.12 99 ILE A O 1
ATOM 758 N N . ASN A 1 100 ? -19.365 39.484 7.903 1.00 95.44 100 ASN A N 1
ATOM 759 C CA . ASN A 1 100 ? -19.326 39.368 9.359 1.00 95.44 100 ASN A CA 1
ATOM 760 C C . ASN A 1 100 ? -20.552 38.602 9.873 1.00 95.44 100 ASN A C 1
ATOM 762 O O . ASN A 1 100 ? -20.432 37.792 10.791 1.00 95.44 100 ASN A O 1
ATOM 766 N N . VAL A 1 101 ? -21.708 38.776 9.221 1.00 94.81 101 VAL A N 1
ATOM 767 C CA . VAL A 1 101 ? -22.910 37.971 9.489 1.00 94.81 101 VAL A CA 1
ATOM 768 C C . VAL A 1 101 ? -22.681 36.517 9.077 1.00 94.81 101 VAL A C 1
ATOM 770 O O . VAL A 1 101 ? -23.023 35.611 9.841 1.00 94.81 101 VAL A O 1
ATOM 773 N N . ALA A 1 102 ? -22.077 36.281 7.907 1.00 95.88 102 ALA A N 1
ATOM 774 C CA . ALA A 1 102 ? -21.721 34.933 7.462 1.00 95.88 102 ALA A CA 1
ATOM 775 C C . ALA A 1 102 ? -20.788 34.231 8.463 1.00 95.88 102 ALA A C 1
ATOM 777 O O . ALA A 1 102 ? -21.058 33.101 8.869 1.00 95.88 102 ALA A O 1
ATOM 778 N N . TYR A 1 103 ? -19.749 34.934 8.917 1.00 95.44 103 TYR A N 1
ATOM 779 C CA . TYR A 1 103 ? -18.781 34.456 9.902 1.00 95.44 103 TYR A CA 1
ATOM 780 C C . TYR A 1 103 ? -19.435 34.094 11.246 1.00 95.44 103 TYR A C 1
ATOM 782 O O . TYR A 1 103 ? -19.181 33.023 11.804 1.00 95.44 103 TYR A O 1
ATOM 790 N N . ASP A 1 104 ? -20.335 34.940 11.754 1.00 94.38 104 ASP A N 1
ATOM 791 C CA . ASP A 1 104 ? -21.062 34.658 12.995 1.00 94.38 104 ASP A CA 1
ATOM 792 C C . ASP A 1 104 ? -21.986 33.438 12.876 1.00 94.38 104 ASP A C 1
ATOM 794 O O . ASP A 1 104 ? -22.061 32.632 13.805 1.00 94.38 104 ASP A O 1
ATOM 798 N N . ASN A 1 105 ? -22.628 33.250 11.720 1.00 94.94 105 ASN A N 1
ATOM 799 C CA . ASN A 1 105 ? -23.454 32.071 11.453 1.00 94.94 105 ASN A CA 1
ATOM 800 C C . ASN A 1 105 ? -22.609 30.799 11.272 1.00 94.94 105 ASN A C 1
ATOM 802 O O . ASN A 1 105 ? -23.008 29.736 11.750 1.00 94.94 105 ASN A O 1
ATOM 806 N N . ALA A 1 106 ? -21.443 30.885 10.630 1.00 94.06 106 ALA A N 1
ATOM 807 C CA . ALA A 1 106 ? -20.567 29.736 10.399 1.00 94.06 106 ALA A CA 1
ATOM 808 C C . ALA A 1 106 ? -20.106 29.080 11.710 1.00 94.06 106 ALA A C 1
ATOM 810 O O . ALA A 1 106 ? -20.137 27.856 11.827 1.00 94.06 106 ALA A O 1
ATOM 811 N N . LYS A 1 107 ? -19.808 29.880 12.742 1.00 90.25 107 LYS A N 1
ATOM 812 C CA . LYS A 1 107 ? -19.451 29.389 14.090 1.00 90.25 107 LYS A CA 1
ATOM 813 C C . LYS A 1 107 ? -20.534 28.534 14.762 1.00 90.25 107 LYS A C 1
ATOM 815 O O . LYS A 1 107 ? -20.244 27.850 15.735 1.00 90.25 107 LYS A O 1
ATOM 820 N N . THR A 1 108 ? -21.777 28.565 14.277 1.00 91.94 108 THR A N 1
ATOM 821 C CA . THR A 1 108 ? -22.870 27.729 14.811 1.00 91.94 108 THR A CA 1
ATOM 822 C C . THR A 1 108 ? -22.947 26.342 14.170 1.00 91.94 108 THR A C 1
ATOM 824 O O . THR A 1 108 ? -23.612 25.459 14.707 1.00 91.94 108 THR A O 1
ATOM 827 N N . VAL A 1 109 ? -22.285 26.143 13.025 1.00 91.81 109 VAL A N 1
ATOM 828 C CA . VAL A 1 109 ? -22.327 24.896 12.238 1.00 91.81 109 VAL A CA 1
ATOM 829 C C . VAL A 1 109 ? -20.954 24.253 12.038 1.00 91.81 109 VAL A C 1
ATOM 831 O O . VAL A 1 109 ? -20.878 23.133 11.527 1.00 91.81 109 VAL A O 1
ATOM 834 N N . VAL A 1 110 ? -19.889 24.944 12.443 1.00 90.19 110 VAL A N 1
ATOM 835 C CA . VAL A 1 110 ? -18.498 24.494 12.374 1.00 90.19 110 VAL A CA 1
ATOM 836 C C . VAL A 1 110 ? -17.977 24.179 13.771 1.00 90.19 110 VAL A C 1
ATOM 838 O O . VAL A 1 110 ? -18.076 25.003 14.679 1.00 90.19 110 VAL A O 1
ATOM 841 N N . ASP A 1 111 ? -17.386 22.996 13.920 1.00 78.12 111 ASP A N 1
ATOM 842 C CA . ASP A 1 111 ? -16.595 22.633 15.091 1.00 78.12 111 ASP A CA 1
ATOM 843 C C . ASP A 1 111 ? -15.139 23.053 14.842 1.00 78.12 111 ASP A C 1
ATOM 845 O O . ASP A 1 111 ? -14.414 22.462 14.040 1.00 78.12 111 ASP A O 1
ATOM 849 N N . VAL A 1 112 ? -14.726 24.123 15.524 1.00 74.25 112 VAL A N 1
ATOM 850 C CA . VAL A 1 112 ? -13.388 24.717 15.385 1.00 74.25 112 VAL A CA 1
ATOM 851 C C . VAL A 1 112 ? -12.280 23.878 16.028 1.00 74.25 112 VAL A C 1
ATOM 853 O O . VAL A 1 112 ? -11.104 24.128 15.788 1.00 74.25 112 VAL A O 1
ATOM 856 N N . THR A 1 113 ? -12.636 22.897 16.861 1.00 67.19 113 THR A N 1
ATOM 857 C CA . THR A 1 113 ? -11.674 21.972 17.477 1.00 67.19 113 THR A CA 1
ATOM 858 C C . THR A 1 113 ? -11.531 20.712 16.631 1.00 67.19 113 THR A C 1
ATOM 860 O O . THR A 1 113 ? -10.416 20.238 16.412 1.00 67.19 113 THR A O 1
ATOM 863 N N . ASN A 1 114 ? -12.645 20.200 16.102 1.00 63.12 114 ASN A N 1
ATOM 864 C CA . ASN A 1 114 ? -12.657 19.051 15.209 1.00 63.12 114 ASN A CA 1
ATOM 865 C C . ASN A 1 114 ? -13.489 19.325 13.944 1.00 63.12 114 ASN A C 1
ATOM 867 O O . ASN A 1 114 ? -14.676 18.996 13.898 1.00 63.12 114 ASN A O 1
ATOM 871 N N . PRO A 1 115 ? -12.862 19.842 12.872 1.00 75.12 115 PRO A N 1
ATOM 872 C CA . PRO A 1 115 ? -13.548 20.147 11.619 1.00 75.12 115 PRO A CA 1
ATOM 873 C C . PRO A 1 115 ? -14.366 18.994 11.031 1.00 75.12 115 PRO A C 1
ATOM 875 O O . PRO A 1 115 ? -15.429 19.258 10.470 1.00 75.12 115 PRO A O 1
ATOM 878 N N . ALA A 1 116 ? -13.932 17.740 11.205 1.00 69.38 116 ALA A N 1
ATOM 879 C CA . ALA A 1 116 ? -14.655 16.559 10.726 1.00 69.38 116 ALA A CA 1
ATOM 880 C C . ALA A 1 116 ? -16.021 16.371 11.415 1.00 69.38 116 ALA A C 1
ATOM 882 O O . ALA A 1 116 ? -16.966 15.881 10.800 1.00 69.38 116 ALA A O 1
ATOM 883 N N . ASN A 1 117 ? -16.154 16.826 12.666 1.00 73.31 117 ASN A N 1
ATOM 884 C CA . ASN A 1 117 ? -17.398 16.768 13.440 1.00 73.31 117 ASN A CA 1
ATOM 885 C C . ASN A 1 117 ? -18.353 17.936 13.148 1.00 73.31 117 ASN A C 1
ATOM 887 O O . ASN A 1 117 ? -19.433 18.020 13.738 1.00 73.31 117 ASN A O 1
ATOM 891 N N . SER A 1 118 ? -17.982 18.852 12.250 1.00 79.38 118 SER A N 1
ATOM 892 C CA . SER A 1 118 ? -18.819 20.002 11.916 1.00 79.38 118 SER A CA 1
ATOM 893 C C . SER A 1 118 ? -20.172 19.555 11.358 1.00 79.38 118 SER A C 1
ATOM 895 O O . SER A 1 118 ? -20.250 18.698 10.476 1.00 79.38 118 SER A O 1
ATOM 897 N N . ILE A 1 119 ? -21.253 20.199 11.811 1.00 86.94 119 ILE A N 1
ATOM 898 C CA . ILE A 1 119 ? -22.626 19.901 11.372 1.00 86.94 119 ILE A CA 1
ATOM 899 C C . ILE A 1 119 ? -22.733 19.995 9.847 1.00 86.94 119 ILE A C 1
ATOM 901 O O . ILE A 1 119 ? -23.392 19.165 9.220 1.00 86.94 119 ILE A O 1
ATOM 905 N N . ILE A 1 120 ? -22.073 20.988 9.244 1.00 90.38 120 ILE A N 1
ATOM 906 C CA . ILE A 1 120 ? -22.065 21.169 7.790 1.00 90.38 120 ILE A CA 1
ATOM 907 C C . ILE A 1 120 ? -21.403 19.991 7.053 1.00 90.38 120 ILE A C 1
ATOM 909 O O . ILE A 1 120 ? -21.963 19.518 6.066 1.00 90.38 120 ILE A O 1
ATOM 913 N N . VAL A 1 121 ? -20.284 19.463 7.566 1.00 84.69 121 VAL A N 1
ATOM 914 C CA . VAL A 1 121 ? -19.572 18.303 6.995 1.00 84.69 121 VAL A CA 1
ATOM 915 C C . VAL A 1 121 ? -20.467 17.067 7.059 1.00 84.69 121 VAL A C 1
ATOM 917 O O . VAL A 1 121 ? -20.726 16.434 6.035 1.00 84.69 121 VAL A O 1
ATOM 920 N N . ALA A 1 122 ? -21.045 16.788 8.231 1.00 80.62 122 ALA A N 1
ATOM 921 C CA . ALA A 1 122 ? -21.957 15.662 8.416 1.00 80.62 122 ALA A CA 1
ATOM 922 C C . ALA A 1 122 ? -23.205 15.757 7.518 1.00 80.62 122 ALA A C 1
ATOM 924 O O . ALA A 1 122 ? -23.628 14.762 6.929 1.00 80.62 122 ALA A O 1
ATOM 925 N N . LYS A 1 123 ? -23.800 16.950 7.379 1.00 87.75 123 LYS A N 1
ATOM 926 C CA . LYS A 1 123 ? -24.997 17.162 6.549 1.00 87.75 123 LYS A CA 1
ATOM 927 C C . LYS A 1 123 ? -24.728 16.930 5.067 1.00 87.75 123 LYS A C 1
ATOM 929 O O . LYS A 1 123 ? -25.521 16.252 4.415 1.00 87.75 123 LYS A O 1
ATOM 934 N N . VAL A 1 124 ? -23.639 17.482 4.538 1.00 89.38 124 VAL A N 1
ATOM 935 C CA . VAL A 1 124 ? -23.288 17.314 3.121 1.00 89.38 124 VAL A CA 1
ATOM 936 C C . VAL A 1 124 ? -22.857 15.874 2.839 1.00 89.38 124 VAL A C 1
ATOM 938 O O . VAL A 1 124 ? -23.308 15.303 1.849 1.00 89.38 124 VAL A O 1
ATOM 941 N N . GLY A 1 125 ? -22.128 15.235 3.760 1.00 80.56 125 GLY A N 1
ATOM 942 C CA . GLY A 1 125 ? -21.787 13.809 3.674 1.00 80.56 125 GLY A CA 1
ATOM 943 C C . GLY A 1 125 ? -23.005 12.877 3.638 1.00 80.56 125 GLY A C 1
ATOM 944 O O . GLY A 1 125 ? -22.944 11.797 3.055 1.00 80.56 125 GLY A O 1
ATOM 945 N N . GLN A 1 126 ? -24.144 13.312 4.187 1.00 83.44 126 GLN A N 1
ATOM 946 C CA . GLN A 1 126 ? -25.434 12.611 4.111 1.00 83.44 126 GLN A CA 1
ATOM 947 C C . GLN A 1 126 ? -26.245 12.937 2.838 1.00 83.44 126 GLN A C 1
ATOM 949 O O . GLN A 1 126 ? -27.388 12.500 2.715 1.00 83.44 126 GLN A O 1
ATOM 954 N N . GLY A 1 127 ? -25.679 13.687 1.886 1.00 83.50 127 GLY A N 1
ATOM 955 C CA . GLY A 1 127 ? -26.294 13.991 0.589 1.00 83.50 127 GLY A CA 1
ATOM 956 C C . GLY A 1 127 ? -27.017 15.331 0.493 1.00 83.50 127 GLY A C 1
ATOM 957 O O . GLY A 1 127 ? -27.739 15.571 -0.474 1.00 83.50 127 GLY A O 1
ATOM 958 N N . HIS A 1 128 ? -26.841 16.235 1.461 1.00 89.62 128 HIS A N 1
ATOM 959 C CA . HIS A 1 128 ? -27.434 17.569 1.380 1.00 89.62 128 HIS A CA 1
ATOM 960 C C . HIS A 1 128 ? -26.688 18.456 0.364 1.00 89.62 128 HIS A C 1
ATOM 962 O O . HIS A 1 128 ? -25.688 19.075 0.711 1.00 89.62 128 HIS A O 1
ATOM 968 N N . ASN A 1 129 ? -27.209 18.551 -0.867 1.00 87.25 129 ASN A N 1
ATOM 969 C CA . ASN A 1 129 ? -26.725 19.453 -1.928 1.00 87.25 129 ASN A CA 1
ATOM 970 C C . ASN A 1 129 ? -25.214 19.331 -2.227 1.00 87.25 129 ASN A C 1
ATOM 972 O O . ASN A 1 129 ? -24.532 20.333 -2.438 1.00 87.25 129 ASN A O 1
ATOM 976 N N . CYS A 1 130 ? -24.684 18.105 -2.247 1.00 89.75 130 CYS A N 1
ATOM 977 C CA . CYS A 1 130 ? -23.347 17.866 -2.786 1.00 89.75 130 CYS A CA 1
ATOM 978 C C . CYS A 1 130 ? -23.336 18.145 -4.299 1.00 89.75 130 CYS A C 1
ATOM 980 O O . CYS A 1 130 ? -24.244 17.733 -5.020 1.00 89.75 130 CYS A O 1
ATOM 982 N N . TRP A 1 131 ? -22.311 18.861 -4.769 1.00 92.19 131 TRP A N 1
ATOM 983 C CA . TRP A 1 131 ? -22.116 19.218 -6.182 1.00 92.19 131 TRP A CA 1
ATOM 984 C C . TRP A 1 131 ? -21.280 18.184 -6.960 1.00 92.19 131 TRP A C 1
ATOM 986 O O . TRP A 1 131 ? -21.020 18.360 -8.149 1.00 92.19 131 TRP A O 1
ATOM 996 N N . LEU A 1 132 ? -20.845 17.114 -6.293 1.00 91.00 132 LEU A N 1
ATOM 997 C CA . LEU A 1 132 ? -20.166 15.954 -6.873 1.00 91.00 132 LEU A CA 1
ATOM 998 C C . LEU A 1 132 ? -21.079 14.724 -6.774 1.00 91.00 132 LEU A C 1
ATOM 1000 O O . LEU A 1 132 ? -22.064 14.733 -6.038 1.00 91.00 132 LEU A O 1
ATOM 1004 N N . ALA A 1 133 ? -20.760 13.648 -7.499 1.00 90.00 133 ALA A N 1
ATOM 1005 C CA . ALA A 1 133 ? -21.546 12.415 -7.394 1.00 90.00 133 ALA A CA 1
ATOM 1006 C C . ALA A 1 133 ? -21.267 11.638 -6.093 1.00 90.00 133 ALA A C 1
ATOM 1008 O O . ALA A 1 133 ? -22.099 10.831 -5.682 1.00 90.00 133 ALA A O 1
ATOM 1009 N N . ASP A 1 134 ? -20.124 11.885 -5.441 1.00 86.81 134 ASP A N 1
ATOM 1010 C CA . ASP A 1 134 ? -19.783 11.311 -4.139 1.00 86.81 134 ASP A CA 1
ATOM 1011 C C . ASP A 1 134 ? -19.964 12.347 -3.016 1.00 86.81 134 ASP A C 1
ATOM 1013 O O . ASP A 1 134 ? -19.259 13.356 -2.940 1.00 86.81 134 ASP A O 1
ATOM 1017 N N . ASN A 1 135 ? -20.911 12.073 -2.115 1.00 88.06 135 ASN A N 1
ATOM 1018 C CA . ASN A 1 135 ? -21.218 12.938 -0.974 1.00 88.06 135 ASN A CA 1
ATOM 1019 C C . ASN A 1 135 ? -20.046 13.072 0.010 1.00 88.06 135 ASN A C 1
ATOM 1021 O O . ASN A 1 135 ? -19.889 14.127 0.631 1.00 88.06 135 ASN A O 1
ATOM 1025 N N . ARG A 1 136 ? -19.226 12.025 0.159 1.00 85.00 136 ARG A N 1
ATOM 1026 C CA . ARG A 1 136 ? -18.044 12.041 1.029 1.00 85.00 136 ARG A CA 1
ATOM 1027 C C . ARG A 1 136 ? -16.991 12.986 0.472 1.00 85.00 136 ARG A C 1
ATOM 1029 O O . ARG A 1 136 ? -16.468 13.783 1.239 1.00 85.00 136 ARG A O 1
ATOM 1036 N N . ALA A 1 137 ? -16.788 13.004 -0.847 1.00 87.44 137 ALA A N 1
ATOM 1037 C CA . ALA A 1 137 ? -15.861 13.943 -1.481 1.00 87.44 137 ALA A CA 1
ATOM 1038 C C . ALA A 1 137 ? -16.249 15.411 -1.209 1.00 87.44 137 ALA A C 1
ATOM 1040 O O . ALA A 1 137 ? -15.399 16.222 -0.844 1.00 87.44 137 ALA A O 1
ATOM 1041 N N . CYS A 1 138 ? -17.539 15.764 -1.296 1.00 91.00 138 CYS A N 1
ATOM 1042 C CA . CYS A 1 138 ? -17.998 17.103 -0.899 1.00 91.00 138 CYS A CA 1
ATOM 1043 C C . CYS A 1 138 ? -17.762 17.392 0.593 1.00 91.00 138 CYS A C 1
ATOM 1045 O O . CYS A 1 138 ? -17.376 18.506 0.952 1.00 91.00 138 CYS A O 1
ATOM 1047 N N . ALA A 1 139 ? -18.004 16.410 1.466 1.00 86.50 139 ALA A N 1
ATOM 1048 C CA . ALA A 1 139 ? -17.781 16.550 2.902 1.00 86.50 139 ALA A CA 1
ATOM 1049 C C . ALA A 1 139 ? -16.292 16.761 3.233 1.00 86.50 139 ALA A C 1
ATOM 1051 O O . ALA A 1 139 ? -15.973 17.675 3.994 1.00 86.50 139 ALA A O 1
ATOM 1052 N N . ASP A 1 140 ? -15.394 15.996 2.604 1.00 84.62 140 ASP A N 1
ATOM 1053 C CA . ASP A 1 140 ? -13.938 16.139 2.724 1.00 84.62 140 ASP A CA 1
ATOM 1054 C C . ASP A 1 140 ? -13.470 17.529 2.252 1.00 84.62 140 ASP A C 1
ATOM 1056 O O . ASP A 1 140 ? -12.688 18.187 2.943 1.00 84.62 140 ASP A O 1
ATOM 1060 N N . ILE A 1 141 ? -14.006 18.032 1.131 1.00 89.81 141 ILE A N 1
ATOM 1061 C CA . ILE A 1 141 ? -13.701 19.383 0.627 1.00 89.81 141 ILE A CA 1
ATOM 1062 C C . ILE A 1 141 ? -14.161 20.467 1.617 1.00 89.81 141 ILE A C 1
ATOM 1064 O O . ILE A 1 141 ? -13.424 21.413 1.893 1.00 89.81 141 ILE A O 1
ATOM 1068 N N . ILE A 1 142 ? -15.357 20.346 2.200 1.00 90.50 142 ILE A N 1
ATOM 1069 C CA . ILE A 1 142 ? -15.835 21.316 3.202 1.00 90.50 142 ILE A CA 1
ATOM 1070 C C . ILE A 1 142 ? -14.994 21.241 4.475 1.00 90.50 142 ILE A C 1
ATOM 1072 O O . ILE A 1 142 ? -14.616 22.276 5.028 1.00 90.50 142 ILE A O 1
ATOM 1076 N N . GLN A 1 143 ? -14.666 20.032 4.932 1.00 86.06 143 GLN A N 1
ATOM 1077 C CA . GLN A 1 143 ? -13.754 19.838 6.053 1.00 86.06 143 GLN A CA 1
ATOM 1078 C C . GLN A 1 143 ? -12.408 20.514 5.770 1.00 86.06 143 GLN A C 1
ATOM 1080 O O . GLN A 1 143 ? -11.843 21.139 6.672 1.00 86.06 143 GLN A O 1
ATOM 1085 N N . ARG A 1 144 ? -11.910 20.453 4.530 1.00 83.00 144 ARG A N 1
ATOM 1086 C CA . ARG A 1 144 ? -10.691 21.146 4.107 1.00 83.00 144 ARG A CA 1
ATOM 1087 C C . ARG A 1 144 ? -10.824 22.664 4.184 1.00 83.00 144 ARG A C 1
ATOM 1089 O O . ARG A 1 144 ? -9.954 23.300 4.766 1.00 83.00 144 ARG A O 1
ATOM 1096 N N . TYR A 1 145 ? -11.922 23.238 3.700 1.00 89.06 145 TYR A N 1
ATOM 1097 C CA . TYR A 1 145 ? -12.186 24.678 3.821 1.00 89.06 145 TYR A CA 1
ATOM 1098 C C . TYR A 1 145 ? -12.186 25.156 5.273 1.00 89.06 145 TYR A C 1
ATOM 1100 O O . TYR A 1 145 ? -11.574 26.172 5.603 1.00 89.06 145 TYR A O 1
ATOM 1108 N N . ILE A 1 146 ? -12.799 24.378 6.168 1.00 86.44 146 ILE A N 1
ATOM 1109 C CA . ILE A 1 146 ? -12.756 24.645 7.609 1.00 86.44 146 ILE A CA 1
ATOM 1110 C C . ILE A 1 146 ? -11.318 24.530 8.131 1.00 86.44 146 ILE A C 1
ATOM 1112 O O . ILE A 1 146 ? -10.860 25.376 8.892 1.00 86.44 146 ILE A O 1
ATOM 1116 N N . THR A 1 147 ? -10.589 23.498 7.708 1.00 77.69 147 THR A N 1
ATOM 1117 C CA . THR A 1 147 ? -9.195 23.267 8.110 1.00 77.69 147 THR A CA 1
ATOM 1118 C C . THR A 1 147 ? -8.295 24.438 7.737 1.00 77.69 147 THR A C 1
ATOM 1120 O O . THR A 1 147 ? -7.560 24.919 8.593 1.00 77.69 147 THR A O 1
ATOM 1123 N N . ASN A 1 148 ? -8.377 24.918 6.497 1.00 78.56 148 ASN A N 1
ATOM 1124 C CA . ASN A 1 148 ? -7.560 26.023 6.003 1.00 78.56 148 ASN A CA 1
ATOM 1125 C C . ASN A 1 148 ? -7.916 27.337 6.702 1.00 78.56 148 ASN A C 1
ATOM 1127 O O . ASN A 1 148 ? -7.023 28.078 7.117 1.00 78.56 148 ASN A O 1
ATOM 1131 N N . TRP A 1 149 ? -9.216 27.586 6.905 1.00 86.19 149 TRP A N 1
ATOM 1132 C CA . TRP A 1 149 ? -9.686 28.726 7.685 1.00 86.19 149 TRP A CA 1
ATOM 1133 C C . TRP A 1 149 ? -9.036 28.728 9.078 1.00 86.19 149 TRP A C 1
ATOM 1135 O O . TRP A 1 149 ? -8.396 29.711 9.449 1.00 86.19 149 TRP A O 1
ATOM 1145 N N . LEU A 1 150 ? -9.098 27.617 9.814 1.00 78.31 150 LEU A N 1
ATOM 1146 C CA . LEU A 1 150 ? -8.552 27.530 11.174 1.00 78.31 150 LEU A CA 1
ATOM 1147 C C . LEU A 1 150 ? -7.010 27.519 11.203 1.00 78.31 150 LEU A C 1
ATOM 1149 O O . LEU A 1 150 ? -6.397 28.133 12.078 1.00 78.31 150 LEU A O 1
ATOM 1153 N N . GLY A 1 151 ? -6.376 26.868 10.223 1.00 62.59 151 GLY A N 1
ATOM 1154 C CA . GLY A 1 151 ? -4.920 26.713 10.102 1.00 62.59 151 GLY A CA 1
ATOM 1155 C C . GLY A 1 151 ? -4.165 28.010 9.800 1.00 62.59 151 GLY A C 1
ATOM 1156 O O . GLY A 1 151 ? -2.978 28.113 10.101 1.00 62.59 151 GLY A O 1
ATOM 1157 N N . SER A 1 152 ? -4.854 29.039 9.304 1.00 51.06 152 SER A N 1
ATOM 1158 C CA . SER A 1 152 ? -4.290 30.385 9.121 1.00 51.06 152 SER A CA 1
ATOM 1159 C C . SER A 1 152 ? -4.003 31.132 10.439 1.00 51.06 152 SER A C 1
ATOM 1161 O O . SER A 1 152 ? -3.330 32.165 10.424 1.00 51.06 152 SER A O 1
ATOM 1163 N N . SER A 1 153 ? -4.458 30.609 11.589 1.00 39.69 153 SER A N 1
ATOM 1164 C CA . SER A 1 153 ? -4.293 31.258 12.898 1.00 39.69 153 SER A CA 1
ATOM 1165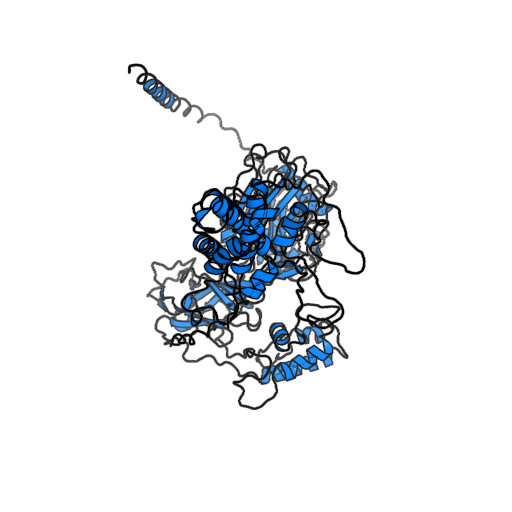 C C . SER A 1 153 ? -3.575 30.434 13.973 1.00 39.69 153 SER A C 1
ATOM 1167 O O . SER A 1 153 ? -3.311 30.977 15.046 1.00 39.69 153 SER A O 1
ATOM 1169 N N . SER A 1 154 ? -3.197 29.168 13.749 1.00 33.22 154 SER A N 1
ATOM 1170 C CA . SER A 1 154 ? -2.501 28.354 14.767 1.00 33.22 154 SER A CA 1
ATOM 1171 C C . SER A 1 154 ? -1.842 27.101 14.179 1.00 33.22 154 SER A C 1
ATOM 1173 O O . SER A 1 154 ? -2.521 26.136 13.846 1.00 33.22 154 SER A O 1
ATOM 1175 N N . GLY A 1 155 ? -0.507 27.072 14.135 1.00 34.09 155 GLY A N 1
ATOM 1176 C CA . GLY A 1 155 ? 0.295 25.879 13.827 1.00 34.09 155 GLY A CA 1
ATOM 1177 C C . GLY A 1 155 ? 0.338 24.862 14.974 1.00 34.09 155 GLY A C 1
ATOM 1178 O O . GLY A 1 155 ? 1.420 24.504 15.430 1.00 34.09 155 GLY A O 1
ATOM 1179 N N . SER A 1 156 ? -0.819 24.420 15.470 1.00 34.75 156 SER A N 1
ATOM 1180 C CA . SER A 1 156 ? -0.908 23.340 16.455 1.00 34.75 156 SER A CA 1
ATOM 1181 C C . SER A 1 156 ? -1.714 22.196 15.869 1.00 34.75 156 SER A C 1
ATOM 1183 O O . SER A 1 156 ? -2.891 22.352 15.547 1.00 34.75 156 SER A O 1
ATOM 1185 N N . GLY A 1 157 ? -1.068 21.041 15.744 1.00 40.53 157 GLY A N 1
ATOM 1186 C CA . GLY A 1 157 ? -1.724 19.829 15.298 1.00 40.53 157 GLY A CA 1
ATOM 1187 C C . GLY A 1 157 ? -2.901 19.437 16.187 1.00 40.53 157 GLY A C 1
ATOM 1188 O O . GLY A 1 157 ? -2.914 19.696 17.391 1.00 40.53 157 GLY A O 1
ATOM 1189 N N . ARG A 1 158 ? -3.913 18.838 15.557 1.00 42.91 158 ARG A N 1
ATOM 1190 C CA . ARG A 1 158 ? -5.144 18.362 16.196 1.00 42.91 158 ARG A CA 1
ATOM 1191 C C . ARG A 1 158 ? -4.838 17.260 17.206 1.00 42.91 158 ARG A C 1
ATOM 1193 O O . ARG A 1 158 ? -4.146 16.302 16.870 1.00 42.91 158 ARG A O 1
ATOM 1200 N N . ALA A 1 159 ? -5.413 17.357 18.401 1.00 47.16 159 ALA A N 1
ATOM 1201 C CA . ALA A 1 159 ? -5.491 16.233 19.326 1.00 47.16 159 ALA A CA 1
ATOM 1202 C C . ALA A 1 159 ? -6.754 15.416 19.010 1.00 47.16 159 ALA A C 1
ATOM 1204 O O . ALA A 1 159 ? -7.858 15.962 18.987 1.00 47.16 159 ALA A O 1
ATOM 1205 N N . ILE A 1 160 ? -6.601 14.115 18.757 1.00 62.66 160 ILE A N 1
ATOM 1206 C CA . ILE A 1 160 ? -7.734 13.190 18.630 1.00 62.66 160 ILE A CA 1
ATOM 1207 C C . ILE A 1 160 ? -8.323 12.999 20.032 1.00 62.66 160 ILE A C 1
ATOM 1209 O O . ILE A 1 160 ? -7.632 12.537 20.938 1.00 62.66 160 ILE A O 1
ATOM 1213 N N . VAL A 1 161 ? -9.588 13.375 20.227 1.00 68.44 161 VAL A N 1
ATOM 1214 C CA . VAL A 1 161 ? -10.280 13.170 21.507 1.00 68.44 161 VAL A CA 1
ATOM 1215 C C . VAL A 1 161 ? -10.682 11.705 21.615 1.00 68.44 161 VAL A C 1
ATOM 1217 O O . VAL A 1 161 ? -11.475 11.215 20.813 1.00 68.44 161 VAL A O 1
ATOM 1220 N N . LEU A 1 162 ? -10.151 11.012 22.620 1.00 81.62 162 LEU A N 1
ATOM 1221 C CA . LEU A 1 162 ? -10.536 9.638 22.914 1.00 81.62 162 LEU A CA 1
ATOM 1222 C C . LEU A 1 162 ? -11.884 9.600 23.640 1.00 81.62 162 LEU A C 1
ATOM 1224 O O . LEU A 1 162 ? -12.094 10.306 24.626 1.00 81.62 162 LEU A O 1
ATOM 1228 N N . THR A 1 163 ? -12.788 8.747 23.171 1.00 80.88 163 THR A N 1
ATOM 1229 C CA . THR A 1 163 ? -14.099 8.492 23.774 1.00 80.88 163 THR A CA 1
ATOM 1230 C C . THR A 1 163 ? -14.225 7.025 24.156 1.00 80.88 163 THR A C 1
ATOM 1232 O O . THR A 1 163 ? -13.724 6.153 23.451 1.00 80.88 163 THR A O 1
ATOM 1235 N N . ALA A 1 164 ? -14.916 6.746 25.261 1.00 84.00 164 ALA A N 1
ATOM 1236 C CA . ALA A 1 164 ? -15.166 5.375 25.688 1.00 84.00 164 ALA A CA 1
ATOM 1237 C C . ALA A 1 164 ? -15.978 4.613 24.617 1.00 84.00 164 ALA A C 1
ATOM 1239 O O . ALA A 1 164 ? -17.001 5.135 24.162 1.00 84.00 164 ALA A O 1
ATOM 1240 N N . PRO A 1 165 ? -15.550 3.403 24.216 1.00 86.31 165 PRO A N 1
ATOM 1241 C CA . PRO A 1 165 ? -16.296 2.574 23.278 1.00 86.31 165 PRO A CA 1
ATOM 1242 C C . PRO A 1 165 ? -17.499 1.906 23.953 1.00 86.31 165 PRO A C 1
ATOM 1244 O O . PRO A 1 165 ? -17.625 1.874 25.181 1.00 86.31 165 PRO A O 1
ATOM 1247 N N . PHE A 1 166 ? -18.383 1.324 23.141 1.00 82.12 166 PHE A N 1
ATOM 1248 C CA . PHE A 1 166 ? -19.459 0.482 23.651 1.00 82.12 166 PHE A CA 1
ATOM 1249 C C . PHE A 1 166 ? -18.888 -0.822 24.223 1.00 82.12 166 PHE A C 1
ATOM 1251 O O . PHE A 1 166 ? -18.147 -1.538 23.556 1.00 82.12 166 PHE A O 1
ATOM 1258 N N . ILE A 1 167 ? -19.232 -1.135 25.472 1.00 88.62 167 ILE A N 1
ATOM 1259 C CA . ILE A 1 167 ? -18.682 -2.292 26.178 1.00 88.62 167 ILE A CA 1
ATOM 1260 C C . ILE A 1 167 ? -19.465 -3.558 25.829 1.00 88.62 167 ILE A C 1
ATOM 1262 O O . ILE A 1 167 ? -20.660 -3.650 26.114 1.00 88.62 167 ILE A O 1
ATOM 1266 N N . ARG A 1 168 ? -18.770 -4.556 25.271 1.00 89.44 168 ARG A N 1
ATOM 1267 C CA . ARG A 1 168 ? -19.292 -5.907 25.017 1.00 89.44 168 ARG A CA 1
ATOM 1268 C C . ARG A 1 168 ? -18.333 -6.956 25.550 1.00 89.44 168 ARG A C 1
ATOM 1270 O O . ARG A 1 168 ? -17.116 -6.792 25.469 1.00 89.44 168 ARG A O 1
ATOM 1277 N N . ASP A 1 169 ? -18.883 -8.022 26.113 1.00 89.94 169 ASP A N 1
ATOM 1278 C CA . ASP A 1 169 ? -18.084 -9.212 26.374 1.00 89.94 169 ASP A CA 1
ATOM 1279 C C . ASP A 1 169 ? -17.770 -9.904 25.042 1.00 89.94 169 ASP A C 1
ATOM 1281 O O . ASP A 1 169 ? -18.634 -9.901 24.162 1.00 89.94 169 ASP A O 1
ATOM 1285 N N . PRO A 1 170 ? -16.559 -10.464 24.881 1.00 90.62 170 PRO A N 1
ATOM 1286 C CA . PRO A 1 170 ? -16.241 -11.305 23.736 1.00 90.62 170 PRO A CA 1
ATOM 1287 C C . PRO A 1 170 ? -17.293 -12.406 23.554 1.00 90.62 170 PRO A C 1
ATOM 1289 O O . PRO A 1 170 ? -17.687 -13.051 24.532 1.00 90.62 170 PRO A O 1
ATOM 1292 N N . GLY A 1 171 ? -17.767 -12.582 22.322 1.00 84.00 171 GLY A N 1
ATOM 1293 C CA . GLY A 1 171 ? -18.841 -13.510 21.988 1.00 84.00 171 GLY A CA 1
ATOM 1294 C C . GLY A 1 171 ? -18.358 -14.806 21.342 1.00 84.00 171 GLY A C 1
ATOM 1295 O O . GLY A 1 171 ? -17.379 -14.846 20.594 1.00 84.00 171 GLY A O 1
ATOM 1296 N N . ASP A 1 172 ? -19.112 -15.875 21.583 1.00 83.62 172 ASP A N 1
ATOM 1297 C CA . ASP A 1 172 ? -18.982 -17.129 20.849 1.00 83.62 172 ASP A CA 1
ATOM 1298 C C . ASP A 1 172 ? -19.326 -16.913 19.367 1.00 83.62 172 ASP A C 1
ATOM 1300 O O . ASP A 1 172 ? -20.253 -16.174 19.020 1.00 83.62 172 ASP A O 1
ATOM 1304 N N . SER A 1 173 ? -18.626 -17.592 18.462 1.00 80.56 173 SER A N 1
ATOM 1305 C CA . SER A 1 173 ? -18.653 -17.223 17.049 1.00 80.56 173 SER A CA 1
ATOM 1306 C C . SER A 1 173 ? -18.502 -18.412 16.104 1.00 80.56 173 SER A C 1
ATOM 1308 O O . SER A 1 173 ? -17.722 -19.325 16.344 1.00 80.56 173 SER A O 1
ATOM 1310 N N . LYS A 1 174 ? -19.219 -18.384 14.978 1.00 81.50 174 LYS A N 1
ATOM 1311 C CA . LYS A 1 174 ? -19.013 -19.330 13.877 1.00 81.50 174 LYS A CA 1
ATOM 1312 C C . LYS A 1 174 ? -17.886 -18.866 12.970 1.00 81.50 174 LYS A C 1
ATOM 1314 O O . LYS A 1 174 ? -17.932 -17.757 12.442 1.00 81.50 174 LYS A O 1
ATOM 1319 N N . ASN A 1 175 ? -16.915 -19.746 12.763 1.00 80.56 175 ASN A N 1
ATOM 1320 C CA . ASN A 1 175 ? -15.759 -19.507 11.911 1.00 80.56 175 ASN A CA 1
ATOM 1321 C C . ASN A 1 175 ? -15.864 -20.365 10.652 1.00 80.56 175 ASN A C 1
ATOM 1323 O O . ASN A 1 175 ? -16.271 -21.522 10.726 1.00 80.56 175 ASN A O 1
ATOM 1327 N N . PHE A 1 176 ? -15.517 -19.800 9.495 1.00 83.31 176 PHE A N 1
ATOM 1328 C CA . PHE A 1 176 ? -15.516 -20.554 8.244 1.00 83.31 176 PHE A CA 1
ATOM 1329 C C . PHE A 1 176 ? -14.613 -21.795 8.368 1.00 83.31 176 PHE A C 1
ATOM 1331 O O . PHE A 1 176 ? -13.452 -21.648 8.758 1.00 83.31 176 PHE A O 1
ATOM 1338 N N . PRO A 1 177 ? -15.101 -22.997 8.006 1.00 82.19 177 PRO A N 1
ATOM 1339 C CA . PRO A 1 177 ? -14.269 -24.191 7.923 1.00 82.19 177 PRO A CA 1
ATOM 1340 C C . PRO A 1 177 ? -13.059 -23.986 7.007 1.00 82.19 177 PRO A C 1
ATOM 1342 O O . PRO A 1 177 ? -13.116 -23.203 6.053 1.00 82.19 177 PRO A O 1
ATOM 1345 N N . SER A 1 178 ? -11.974 -24.717 7.266 1.00 77.88 178 SER A N 1
ATOM 1346 C CA . SER A 1 178 ? -10.720 -24.612 6.506 1.00 77.88 178 SER A CA 1
ATOM 1347 C C . SER A 1 178 ? -10.834 -25.089 5.055 1.00 77.88 178 SER A C 1
ATOM 1349 O O . SER A 1 178 ? -10.026 -24.689 4.223 1.00 77.88 178 SER A O 1
ATOM 1351 N N . THR A 1 179 ? -11.836 -25.911 4.728 1.00 76.75 179 THR A N 1
ATOM 1352 C CA . THR A 1 179 ? -12.062 -26.436 3.376 1.00 76.75 179 THR A CA 1
ATOM 1353 C C . THR A 1 179 ? -13.525 -26.307 2.955 1.00 76.75 179 THR A C 1
ATOM 1355 O O . THR A 1 179 ? -14.436 -26.219 3.782 1.00 76.75 179 THR A O 1
ATOM 1358 N N . ALA A 1 180 ? -13.765 -26.310 1.642 1.00 82.56 180 ALA A N 1
ATOM 1359 C CA . ALA A 1 180 ? -15.111 -26.225 1.077 1.00 82.56 180 ALA A CA 1
ATOM 1360 C C . ALA A 1 180 ? -15.910 -27.544 1.182 1.00 82.56 180 ALA A C 1
ATOM 1362 O O . ALA A 1 180 ? -17.142 -27.562 1.033 1.00 82.56 180 ALA A O 1
ATOM 1363 N N . GLN A 1 181 ? -15.209 -28.661 1.398 1.00 71.44 181 GLN A N 1
ATOM 1364 C CA . GLN A 1 181 ? -15.717 -30.031 1.355 1.00 71.44 181 GLN A CA 1
ATOM 1365 C C . GLN A 1 181 ? -15.575 -30.657 2.743 1.00 71.44 181 GLN A C 1
ATOM 1367 O O . GLN A 1 181 ? -14.453 -30.812 3.191 1.00 71.44 181 GLN A O 1
ATOM 1372 N N . THR A 1 182 ? -16.701 -30.997 3.388 1.00 62.19 182 THR A N 1
ATOM 1373 C CA . THR A 1 182 ? -16.812 -31.700 4.691 1.00 62.19 182 THR A CA 1
ATOM 1374 C C . THR A 1 182 ? -15.707 -31.401 5.709 1.00 62.19 182 THR A C 1
ATOM 1376 O O . THR A 1 182 ? -14.609 -31.942 5.627 1.00 62.19 182 THR A O 1
ATOM 1379 N N . ASP A 1 183 ? -16.045 -30.612 6.726 1.00 52.91 183 ASP A N 1
ATOM 1380 C CA . ASP A 1 183 ? -15.192 -30.420 7.897 1.00 52.91 183 ASP A CA 1
ATOM 1381 C C . ASP A 1 183 ? -14.851 -31.787 8.539 1.00 52.91 183 ASP A C 1
ATOM 1383 O O . ASP A 1 183 ? -15.774 -32.526 8.896 1.00 52.91 183 ASP A O 1
ATOM 1387 N N . PRO A 1 184 ? -13.564 -32.167 8.662 1.00 50.84 184 PRO A N 1
ATOM 1388 C CA . PRO A 1 184 ? -13.169 -33.418 9.305 1.00 50.84 184 PRO A CA 1
ATOM 1389 C C . PRO A 1 184 ? -13.573 -33.503 10.789 1.00 50.84 184 PRO A C 1
ATOM 1391 O O . PRO A 1 184 ? -13.637 -34.616 11.316 1.00 50.84 184 PRO A O 1
ATOM 1394 N N . ASP A 1 185 ? -13.905 -32.378 11.435 1.00 50.31 185 ASP A N 1
ATOM 1395 C CA . ASP A 1 185 ? -14.409 -32.331 12.814 1.00 50.31 185 ASP A CA 1
ATOM 1396 C C . ASP A 1 185 ? -15.946 -32.482 12.912 1.00 50.31 185 ASP A C 1
ATOM 1398 O O . ASP A 1 185 ? -16.494 -32.639 14.011 1.00 50.31 185 ASP A O 1
ATOM 1402 N N . LEU A 1 186 ? -16.672 -32.517 11.783 1.00 52.78 186 LEU A N 1
ATOM 1403 C CA . LEU A 1 186 ? -18.109 -32.808 11.766 1.00 52.78 186 LEU A CA 1
ATOM 1404 C C . LEU A 1 186 ? -18.368 -34.317 11.862 1.00 52.78 186 LEU A C 1
ATOM 1406 O O . LEU A 1 186 ? -18.303 -35.071 10.894 1.00 52.78 186 LEU A O 1
ATOM 1410 N N . THR A 1 187 ? -18.729 -34.759 13.066 1.00 50.59 187 THR A N 1
ATOM 1411 C CA . THR A 1 187 ? -19.033 -36.167 13.383 1.00 50.59 187 THR A CA 1
ATOM 1412 C C . THR A 1 187 ? -20.478 -36.589 13.077 1.00 50.59 187 THR A C 1
ATOM 1414 O O . THR A 1 187 ? -20.834 -37.748 13.297 1.00 50.59 187 THR A O 1
ATOM 1417 N N . ASP A 1 188 ? -21.326 -35.687 12.565 1.00 54.84 188 ASP A N 1
ATOM 1418 C CA . ASP A 1 188 ? -22.776 -35.912 12.438 1.00 54.84 188 ASP A CA 1
ATOM 1419 C C . ASP A 1 188 ? -23.237 -36.498 11.086 1.00 54.84 188 ASP A C 1
ATOM 1421 O O . ASP A 1 188 ? -24.404 -36.865 10.937 1.00 54.84 188 ASP A O 1
ATOM 1425 N N . GLY A 1 189 ? -22.334 -36.627 10.107 1.00 52.62 189 GLY A N 1
ATOM 1426 C CA . GLY A 1 189 ? -22.648 -37.165 8.779 1.00 52.62 189 GLY A CA 1
ATOM 1427 C C . GLY A 1 189 ? -23.556 -36.272 7.918 1.00 52.62 189 GLY A C 1
ATOM 1428 O O . GLY A 1 189 ? -24.096 -36.752 6.915 1.00 52.62 189 GLY A O 1
ATOM 1429 N N . SER A 1 190 ? -23.748 -34.998 8.275 1.00 56.28 190 SER A N 1
ATOM 1430 C CA . SER A 1 190 ? -24.529 -34.046 7.483 1.00 56.28 190 SER A CA 1
ATOM 1431 C C . SER A 1 190 ? -23.719 -33.515 6.286 1.00 56.28 190 SER A C 1
ATOM 1433 O O . SER A 1 190 ? -22.624 -32.975 6.410 1.00 56.28 190 SER A O 1
ATOM 1435 N N . ASN A 1 191 ? -24.247 -33.690 5.068 1.00 62.47 191 ASN A N 1
ATOM 1436 C CA . ASN A 1 191 ? -23.610 -33.246 3.818 1.00 62.47 191 ASN A CA 1
ATOM 1437 C C . ASN A 1 191 ? -23.922 -31.763 3.504 1.00 62.47 191 ASN A C 1
ATOM 1439 O O . ASN A 1 191 ? -24.407 -31.435 2.422 1.00 62.47 191 ASN A O 1
ATOM 1443 N N . THR A 1 192 ? -23.728 -30.868 4.473 1.00 72.19 192 THR A N 1
ATOM 1444 C CA . THR A 1 192 ? -24.169 -29.451 4.460 1.00 72.19 192 THR A CA 1
ATOM 1445 C C . THR A 1 192 ? -23.027 -28.450 4.240 1.00 72.19 192 THR A C 1
ATOM 1447 O O . THR A 1 192 ? -23.194 -27.250 4.446 1.00 72.19 192 THR A O 1
ATOM 1450 N N . SER A 1 193 ? -21.871 -28.911 3.750 1.00 86.19 193 SER A N 1
ATOM 1451 C CA . SER A 1 193 ? -20.716 -28.053 3.449 1.00 86.19 193 SER A CA 1
ATOM 1452 C C . SER A 1 193 ? -21.002 -27.012 2.356 1.00 86.19 193 SER A C 1
ATOM 1454 O O . SER A 1 193 ? -21.970 -27.136 1.598 1.00 86.19 193 SER A O 1
ATOM 1456 N N . PHE A 1 194 ? -20.123 -26.012 2.214 1.00 90.50 194 PHE A N 1
ATOM 1457 C CA . PHE A 1 194 ? -20.215 -24.997 1.155 1.00 90.50 194 PHE A CA 1
ATOM 1458 C C . PHE A 1 194 ? -20.379 -25.626 -0.239 1.00 90.50 194 PHE A C 1
ATOM 1460 O O . PHE A 1 194 ? -21.256 -25.213 -1.002 1.00 90.50 194 PHE A O 1
ATOM 1467 N N . ALA A 1 195 ? -19.599 -26.676 -0.529 1.00 90.62 195 ALA A N 1
ATOM 1468 C CA . ALA A 1 195 ? -19.651 -27.430 -1.784 1.00 90.62 195 ALA A CA 1
ATOM 1469 C C . ALA A 1 195 ? -21.041 -28.010 -2.114 1.00 90.62 195 ALA A C 1
ATOM 1471 O O . ALA A 1 195 ? -21.377 -28.163 -3.286 1.00 90.62 195 ALA A O 1
ATOM 1472 N N . ASN A 1 196 ? -21.855 -28.316 -1.099 1.00 89.19 196 ASN A N 1
ATOM 1473 C CA . ASN A 1 196 ? -23.161 -28.962 -1.256 1.00 89.19 196 ASN A CA 1
ATOM 1474 C C . ASN A 1 196 ? -24.351 -28.009 -1.071 1.00 89.19 196 ASN A C 1
ATOM 1476 O O . ASN A 1 196 ? -25.489 -28.388 -1.343 1.00 89.19 196 ASN A O 1
ATOM 1480 N N . THR A 1 197 ? -24.108 -26.786 -0.603 1.00 91.94 197 THR A N 1
ATOM 1481 C CA . THR A 1 197 ? -25.155 -25.816 -0.256 1.00 91.94 197 THR A CA 1
ATOM 1482 C C . THR A 1 197 ? -25.104 -24.598 -1.170 1.00 91.94 197 THR A C 1
ATOM 1484 O O . THR A 1 197 ? -25.952 -24.440 -2.046 1.00 91.94 197 THR A O 1
ATOM 1487 N N . VAL A 1 198 ? -24.105 -23.735 -0.986 1.00 94.56 198 VAL A N 1
ATOM 1488 C CA . VAL A 1 198 ? -23.984 -22.445 -1.674 1.00 94.56 198 VAL A CA 1
ATOM 1489 C C . VAL A 1 198 ? -23.364 -22.615 -3.062 1.00 94.56 198 VAL A C 1
ATOM 1491 O O . VAL A 1 198 ? -23.869 -22.052 -4.037 1.00 94.56 198 VAL A O 1
ATOM 1494 N N . TYR A 1 199 ? -22.311 -23.430 -3.176 1.00 95.69 199 TYR A N 1
ATOM 1495 C CA . TYR A 1 199 ? -21.549 -23.603 -4.415 1.00 95.69 199 TYR A CA 1
ATOM 1496 C C . TYR A 1 199 ? -22.395 -24.027 -5.632 1.00 95.69 199 TYR A C 1
ATOM 1498 O O . TYR A 1 199 ? -22.251 -23.396 -6.681 1.00 95.69 199 TYR A O 1
ATOM 1506 N N . PRO A 1 200 ? -23.340 -24.989 -5.534 1.00 96.00 200 PRO A N 1
ATOM 1507 C CA . PRO A 1 200 ? -24.151 -25.392 -6.686 1.00 96.00 200 PRO A CA 1
ATOM 1508 C C . PRO A 1 200 ? -24.994 -24.249 -7.265 1.00 96.00 200 PRO A C 1
ATOM 1510 O O . PRO A 1 200 ? -25.200 -24.180 -8.477 1.00 96.00 200 PRO A O 1
ATOM 1513 N N . ILE A 1 201 ? -25.458 -23.321 -6.418 1.00 96.25 201 ILE A N 1
ATOM 1514 C CA . ILE A 1 201 ? -26.230 -22.153 -6.863 1.00 96.25 201 ILE A CA 1
ATOM 1515 C C . ILE A 1 201 ? -25.317 -21.168 -7.599 1.00 96.25 201 ILE A C 1
ATOM 1517 O O . ILE A 1 201 ? -25.714 -20.640 -8.641 1.00 96.25 201 ILE A O 1
ATOM 1521 N N . LEU A 1 202 ? -24.107 -20.936 -7.078 1.00 96.69 202 LEU A N 1
ATOM 1522 C CA . LEU A 1 202 ? -23.116 -20.050 -7.695 1.00 96.69 202 LEU A CA 1
ATOM 1523 C C . LEU A 1 202 ? -22.663 -20.588 -9.054 1.00 96.69 202 LEU A C 1
ATOM 1525 O O . LEU A 1 202 ? -22.666 -19.843 -10.032 1.00 96.69 202 LEU A O 1
ATOM 1529 N N . GLN A 1 203 ? -22.370 -21.884 -9.152 1.00 96.44 203 GLN A N 1
ATOM 1530 C CA . GLN A 1 203 ? -22.000 -22.505 -10.422 1.00 96.44 203 GLN A CA 1
ATOM 1531 C C . GLN A 1 203 ? -23.129 -22.441 -11.456 1.00 96.44 203 GLN A C 1
ATOM 1533 O O . GLN A 1 203 ? -22.905 -22.061 -12.602 1.00 96.44 203 GLN A O 1
ATOM 1538 N N . ALA A 1 204 ? -24.367 -22.742 -11.055 1.00 95.88 204 ALA A N 1
ATOM 1539 C CA . ALA A 1 204 ? -25.489 -22.759 -11.990 1.00 95.88 204 ALA A CA 1
ATOM 1540 C C . ALA A 1 204 ? -25.853 -21.368 -12.540 1.00 95.88 204 ALA A C 1
ATOM 1542 O O . ALA A 1 204 ? -26.341 -21.272 -13.664 1.00 95.88 204 ALA A O 1
ATOM 1543 N N . ASN A 1 205 ? -25.646 -20.301 -11.758 1.00 95.88 205 ASN A N 1
ATOM 1544 C CA . ASN A 1 205 ? -26.224 -18.990 -12.069 1.00 95.88 205 ASN A CA 1
ATOM 1545 C C . ASN A 1 205 ? -25.210 -17.844 -12.179 1.00 95.88 205 ASN A C 1
ATOM 1547 O O . ASN A 1 205 ? -25.564 -16.774 -12.670 1.00 95.88 205 ASN A O 1
ATOM 1551 N N . CYS A 1 206 ? -23.974 -18.023 -11.711 1.00 95.69 206 CYS A N 1
ATOM 1552 C CA . CYS A 1 206 ? -22.985 -16.946 -11.625 1.00 95.69 206 CYS A CA 1
ATOM 1553 C C . CYS A 1 206 ? -21.688 -17.235 -12.397 1.00 95.69 206 CYS A C 1
ATOM 1555 O O . CYS A 1 206 ? -20.970 -16.286 -12.713 1.00 95.69 206 CYS A O 1
ATOM 1557 N N . SER A 1 207 ? -21.397 -18.493 -12.749 1.00 94.81 207 SER A N 1
ATOM 1558 C CA . SER A 1 207 ? -20.147 -18.904 -13.418 1.00 94.81 207 SER A CA 1
ATOM 1559 C C . SER A 1 207 ? -19.910 -18.232 -14.772 1.00 94.81 207 SER A C 1
ATOM 1561 O O . SER A 1 207 ? -18.769 -17.966 -15.129 1.00 94.81 207 SER A O 1
ATOM 1563 N N . GLY A 1 208 ? -20.971 -17.835 -15.484 1.00 92.38 208 GLY A N 1
ATOM 1564 C CA . GLY A 1 208 ? -20.864 -17.105 -16.754 1.00 92.38 208 GLY A CA 1
ATOM 1565 C C . GLY A 1 208 ? -20.120 -15.761 -16.676 1.00 92.38 208 GLY A C 1
ATOM 1566 O O . GLY A 1 208 ? -19.672 -15.268 -17.712 1.00 92.38 208 GLY A O 1
ATOM 1567 N N . CYS A 1 209 ? -19.958 -15.193 -15.472 1.00 92.00 209 CYS A N 1
ATOM 1568 C CA . CYS A 1 209 ? -19.169 -13.980 -15.221 1.00 92.00 209 CYS A CA 1
ATOM 1569 C C . CYS A 1 209 ? -18.187 -14.131 -14.046 1.00 92.00 209 CYS A C 1
ATOM 1571 O O . CYS A 1 209 ? -17.114 -13.547 -14.082 1.00 92.00 209 CYS A O 1
ATOM 1573 N N . HIS A 1 210 ? -18.524 -14.894 -13.004 1.00 93.69 210 HIS A N 1
ATOM 1574 C CA . HIS A 1 210 ? -17.749 -14.997 -11.758 1.00 93.69 210 HIS A CA 1
ATOM 1575 C C . HIS A 1 210 ? -16.904 -16.280 -11.654 1.00 93.69 210 HIS A C 1
ATOM 1577 O O . HIS A 1 210 ? -16.561 -16.700 -10.550 1.00 93.69 210 HIS A O 1
ATOM 1583 N N . ALA A 1 211 ? -16.553 -16.890 -12.788 1.00 91.75 211 ALA A N 1
ATOM 1584 C CA . ALA A 1 211 ? -15.517 -17.919 -12.888 1.00 91.75 211 ALA A CA 1
ATOM 1585 C C . ALA A 1 211 ? -14.271 -17.348 -13.585 1.00 91.75 211 ALA A C 1
ATOM 1587 O O . ALA A 1 211 ? -14.388 -16.493 -14.472 1.00 91.75 211 ALA A O 1
ATOM 1588 N N . SER A 1 212 ? -13.074 -17.816 -13.222 1.00 86.94 212 SER A N 1
ATOM 1589 C CA . SER A 1 212 ? -11.820 -17.337 -13.829 1.00 86.94 212 SER A CA 1
ATOM 1590 C C . SER A 1 212 ? -11.722 -17.627 -15.336 1.00 86.94 212 SER A C 1
ATOM 1592 O O . SER A 1 212 ? -11.069 -16.878 -16.072 1.00 86.94 212 SER A O 1
ATOM 1594 N N . ASN A 1 213 ? -12.423 -18.663 -15.808 1.00 85.81 213 ASN A N 1
ATOM 1595 C CA . ASN A 1 213 ? -12.493 -19.080 -17.208 1.00 85.81 213 ASN A CA 1
ATOM 1596 C C . ASN A 1 213 ? -13.681 -18.478 -17.991 1.00 85.81 213 ASN A C 1
ATOM 1598 O O . ASN A 1 213 ? -13.862 -18.789 -19.171 1.00 85.81 213 ASN A O 1
ATOM 1602 N N . ALA A 1 214 ? -14.479 -17.604 -17.372 1.00 88.25 214 ALA A N 1
ATOM 1603 C CA . ALA A 1 214 ? -15.639 -16.993 -18.007 1.00 88.25 214 ALA A CA 1
ATOM 1604 C C . ALA A 1 214 ? -15.254 -16.055 -19.165 1.00 88.25 214 ALA A C 1
ATOM 1606 O O . ALA A 1 214 ? -14.320 -15.256 -19.067 1.00 88.25 214 ALA A O 1
ATOM 1607 N N . ALA A 1 215 ? -16.041 -16.075 -20.247 1.00 82.06 215 ALA A N 1
ATOM 1608 C CA . ALA A 1 215 ? -15.829 -15.191 -21.399 1.00 82.06 215 ALA A CA 1
ATOM 1609 C C . ALA A 1 215 ? -15.949 -13.697 -21.031 1.00 82.06 215 ALA A C 1
ATOM 1611 O O . ALA A 1 215 ? -15.227 -12.865 -21.575 1.00 82.06 215 ALA A O 1
ATOM 1612 N N . ALA A 1 216 ? -16.827 -13.366 -20.079 1.00 84.00 216 ALA A N 1
ATOM 1613 C CA . ALA A 1 216 ? -16.994 -12.029 -19.512 1.00 84.00 216 ALA A CA 1
ATOM 1614 C C . ALA A 1 216 ? -16.583 -12.010 -18.028 1.00 84.00 216 ALA A C 1
ATOM 1616 O O . ALA A 1 216 ? -17.367 -11.613 -17.167 1.00 84.00 216 ALA A O 1
ATOM 1617 N N . LYS A 1 217 ? -15.368 -12.482 -17.722 1.00 81.50 217 LYS A N 1
ATOM 1618 C CA . LYS A 1 217 ? -14.878 -12.632 -16.342 1.00 81.50 217 LYS A CA 1
ATOM 1619 C C . LYS A 1 217 ? -14.913 -11.330 -15.528 1.00 81.50 217 LYS A C 1
ATOM 1621 O O . LYS A 1 217 ? -14.490 -10.276 -16.000 1.00 81.50 217 LYS A O 1
ATOM 1626 N N . GLN A 1 218 ? -15.394 -11.433 -14.293 1.00 77.31 218 GLN A N 1
ATOM 1627 C CA . GLN A 1 218 ? -15.536 -10.374 -13.296 1.00 77.31 218 GLN A CA 1
ATOM 1628 C C . GLN A 1 218 ? -15.123 -10.925 -11.926 1.00 77.31 218 GLN A C 1
ATOM 1630 O O . GLN A 1 218 ? -15.699 -11.896 -11.434 1.00 77.31 218 GLN A O 1
ATOM 1635 N N . ALA A 1 219 ? -14.138 -10.296 -11.287 1.00 76.44 219 ALA A N 1
ATOM 1636 C CA . ALA A 1 219 ? -13.810 -10.598 -9.897 1.00 76.44 219 ALA A CA 1
ATOM 1637 C C . ALA A 1 219 ? -14.922 -10.071 -8.959 1.00 76.44 219 ALA A C 1
ATOM 1639 O O . ALA A 1 219 ? -15.574 -9.075 -9.289 1.00 76.44 219 ALA A O 1
ATOM 1640 N N . PRO A 1 220 ? -15.155 -10.687 -7.784 1.00 81.75 220 PRO A N 1
ATOM 1641 C CA . PRO A 1 220 ? -14.482 -11.875 -7.249 1.00 81.75 220 PRO A CA 1
ATOM 1642 C C . PRO A 1 220 ? -14.960 -13.183 -7.904 1.00 81.75 220 PRO A C 1
ATOM 1644 O O . PRO A 1 220 ? -16.125 -13.290 -8.284 1.00 81.75 220 PRO A O 1
ATOM 1647 N N . PHE A 1 221 ? -14.073 -14.180 -8.009 1.00 90.12 221 PHE A N 1
ATOM 1648 C CA . PHE A 1 221 ? -14.339 -15.463 -8.682 1.00 90.12 221 PHE A CA 1
ATOM 1649 C C . PHE A 1 221 ? -14.994 -16.509 -7.762 1.00 90.12 221 PHE A C 1
ATOM 1651 O O . PHE A 1 221 ? -14.519 -17.628 -7.614 1.00 90.12 221 PHE A O 1
ATOM 1658 N N . PHE A 1 222 ? -16.099 -16.145 -7.108 1.00 93.81 222 PHE A N 1
ATOM 1659 C CA . PHE A 1 222 ? -16.812 -17.029 -6.172 1.00 93.81 222 PHE A CA 1
ATOM 1660 C C . PHE A 1 222 ? -17.605 -18.164 -6.849 1.00 93.81 222 PHE A C 1
ATOM 1662 O O . PHE A 1 222 ? -18.258 -18.944 -6.162 1.00 93.81 222 PHE A O 1
ATOM 1669 N N . ALA A 1 223 ? -17.605 -18.245 -8.181 1.00 95.44 223 ALA A N 1
ATOM 1670 C CA . ALA A 1 223 ? -18.292 -19.277 -8.959 1.00 95.44 223 ALA A CA 1
ATOM 1671 C C . ALA A 1 223 ? -17.321 -20.077 -9.846 1.00 95.44 223 ALA A C 1
ATOM 1673 O O . ALA A 1 223 ? -17.723 -20.574 -10.897 1.00 95.44 223 ALA A O 1
ATOM 1674 N N . ASP A 1 224 ? -16.050 -20.160 -9.443 1.00 94.38 224 ASP A N 1
ATOM 1675 C CA . ASP A 1 224 ? -15.005 -20.897 -10.156 1.00 94.38 224 ASP A CA 1
ATOM 1676 C C . ASP A 1 224 ? -15.283 -22.414 -10.248 1.00 94.38 224 ASP A C 1
ATOM 1678 O O . ASP A 1 224 ? -16.058 -22.972 -9.466 1.00 94.38 224 ASP A O 1
ATOM 1682 N N . GLU A 1 225 ? -14.659 -23.096 -11.211 1.00 92.56 225 GLU A N 1
ATOM 1683 C CA . GLU A 1 225 ? -14.733 -24.559 -11.342 1.00 92.56 225 GLU A CA 1
ATOM 1684 C C . GLU A 1 225 ? -14.008 -25.271 -10.196 1.00 92.56 225 GLU A C 1
ATOM 1686 O O . GLU A 1 225 ? -14.437 -26.350 -9.781 1.00 92.56 225 GLU A O 1
ATOM 1691 N N . ASP A 1 226 ? -12.967 -24.652 -9.633 1.00 91.69 226 ASP A N 1
ATOM 1692 C CA . ASP A 1 226 ? -12.375 -25.110 -8.380 1.00 91.69 226 ASP A CA 1
ATOM 1693 C C . ASP A 1 226 ? -13.230 -24.649 -7.189 1.00 91.69 226 ASP A C 1
ATOM 1695 O O . ASP A 1 226 ? -13.309 -23.464 -6.853 1.00 91.69 226 ASP A O 1
ATOM 1699 N N . VAL A 1 227 ? -13.861 -25.615 -6.516 1.00 91.44 227 VAL A N 1
ATOM 1700 C CA . VAL A 1 227 ? -14.727 -25.373 -5.356 1.00 91.44 227 VAL A CA 1
ATOM 1701 C C . VAL A 1 227 ? -14.002 -24.700 -4.188 1.00 91.44 227 VAL A C 1
ATOM 1703 O O . VAL A 1 227 ? -14.625 -23.915 -3.473 1.00 91.44 227 VAL A O 1
ATOM 1706 N N . ASN A 1 228 ? -12.708 -24.966 -3.989 1.00 87.94 228 ASN A N 1
ATOM 1707 C CA . ASN A 1 228 ? -11.938 -24.336 -2.919 1.00 87.94 228 ASN A CA 1
ATOM 1708 C C . ASN A 1 228 ? -11.596 -22.890 -3.289 1.00 87.94 228 ASN A C 1
ATOM 1710 O O . ASN A 1 228 ? -11.774 -22.000 -2.461 1.00 87.94 228 ASN A O 1
ATOM 1714 N N . ALA A 1 229 ? -11.211 -22.623 -4.541 1.00 85.69 229 ALA A N 1
ATOM 1715 C CA . ALA A 1 229 ? -10.994 -21.253 -5.014 1.00 85.69 229 ALA A CA 1
ATOM 1716 C C . ALA A 1 229 ? -12.284 -20.413 -4.937 1.00 85.69 229 ALA A C 1
ATOM 1718 O O . ALA A 1 229 ? -12.276 -19.279 -4.449 1.00 85.69 229 ALA A O 1
ATOM 1719 N N . ALA A 1 230 ? -13.411 -21.000 -5.350 1.00 92.00 230 ALA A N 1
ATOM 1720 C CA . ALA A 1 230 ? -14.731 -20.393 -5.234 1.00 92.00 230 ALA A CA 1
ATOM 1721 C C . ALA A 1 230 ? -15.117 -20.123 -3.771 1.00 92.00 230 ALA A C 1
ATOM 1723 O O . ALA A 1 230 ? -15.659 -19.060 -3.461 1.00 92.00 230 ALA A O 1
ATOM 1724 N N . TYR A 1 231 ? -14.818 -21.063 -2.870 1.00 91.44 231 TYR A N 1
ATOM 1725 C CA . TYR A 1 231 ? -15.071 -20.931 -1.439 1.00 91.44 231 TYR A CA 1
ATOM 1726 C C . TYR A 1 231 ? -14.283 -19.782 -0.816 1.00 91.44 231 TYR A C 1
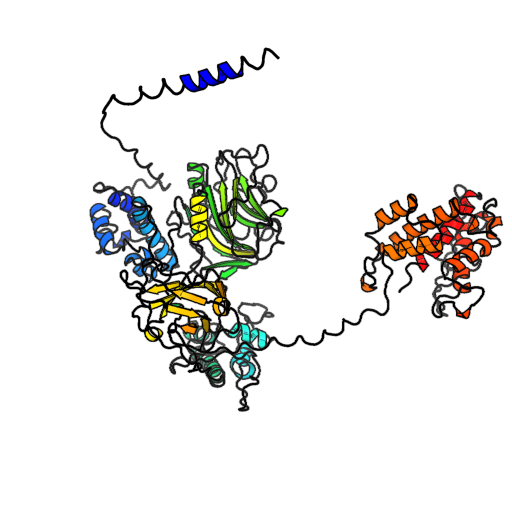ATOM 1728 O O . TYR A 1 231 ? -14.893 -18.917 -0.186 1.00 91.44 231 TYR A O 1
ATOM 1736 N N . GLU A 1 232 ? -12.970 -19.708 -1.050 1.00 85.62 232 GLU A N 1
ATOM 1737 C CA . GLU A 1 232 ? -12.136 -18.608 -0.550 1.00 85.62 232 GLU A CA 1
ATOM 1738 C C . GLU A 1 232 ? -12.649 -17.245 -1.037 1.00 85.62 232 GLU A C 1
ATOM 1740 O O . GLU A 1 232 ? -12.831 -16.321 -0.242 1.00 85.62 232 GLU A O 1
ATOM 1745 N N . ALA A 1 233 ? -12.997 -17.131 -2.323 1.00 84.88 233 ALA A N 1
ATOM 1746 C CA . ALA A 1 233 ? -13.565 -15.904 -2.882 1.00 84.88 233 ALA A CA 1
ATOM 1747 C C . ALA A 1 233 ? -14.970 -15.563 -2.332 1.00 84.88 233 ALA A C 1
ATOM 1749 O O . ALA A 1 233 ? -15.380 -14.395 -2.362 1.00 84.88 233 ALA A O 1
ATOM 1750 N N . ALA A 1 234 ? -15.717 -16.557 -1.839 1.00 90.00 234 ALA A N 1
ATOM 1751 C CA . ALA A 1 234 ? -17.062 -16.393 -1.294 1.00 90.00 234 ALA A CA 1
ATOM 1752 C C . ALA A 1 234 ? -17.091 -16.019 0.198 1.00 90.00 234 ALA A C 1
ATOM 1754 O O . ALA A 1 234 ? -18.065 -15.385 0.612 1.00 90.00 234 ALA A O 1
ATOM 1755 N N . LYS A 1 235 ? -16.064 -16.359 0.997 1.00 85.56 235 LYS A N 1
ATOM 1756 C CA . LYS A 1 235 ? -16.031 -16.113 2.459 1.00 85.56 235 LYS A CA 1
ATOM 1757 C C . LYS A 1 235 ? -16.374 -14.666 2.812 1.00 85.56 235 LYS A C 1
ATOM 1759 O O . LYS A 1 235 ? -17.364 -14.415 3.489 1.00 85.56 235 LYS A O 1
ATOM 1764 N N . ALA A 1 236 ? -15.678 -13.705 2.204 1.00 78.38 236 ALA A N 1
ATOM 1765 C CA . ALA A 1 236 ? -15.908 -12.268 2.402 1.00 78.38 236 ALA A CA 1
ATOM 1766 C C . ALA A 1 236 ? -17.242 -11.737 1.819 1.00 78.38 236 ALA A C 1
ATOM 1768 O O . ALA A 1 236 ? -17.454 -10.523 1.740 1.00 78.38 236 ALA A O 1
ATOM 1769 N N . LYS A 1 237 ? -18.111 -12.615 1.300 1.00 85.38 237 LYS A N 1
ATOM 1770 C CA . LYS A 1 237 ? -19.438 -12.301 0.736 1.00 85.38 237 LYS A CA 1
ATOM 1771 C C . LYS A 1 237 ? -20.570 -13.005 1.485 1.00 85.38 237 LYS A C 1
ATOM 1773 O O . LYS A 1 237 ? -21.737 -12.732 1.181 1.00 85.38 237 LYS A O 1
ATOM 1778 N N . ILE A 1 238 ? -20.242 -13.874 2.439 1.00 86.19 238 ILE A N 1
ATOM 1779 C CA . ILE A 1 238 ? -21.177 -14.648 3.251 1.00 86.19 238 ILE A CA 1
ATOM 1780 C C . ILE A 1 238 ? -21.071 -14.167 4.698 1.00 86.19 238 ILE A C 1
ATOM 1782 O O . ILE A 1 238 ? -19.988 -14.106 5.262 1.00 86.19 238 ILE A O 1
ATOM 1786 N N . ASN A 1 239 ? -22.208 -13.851 5.311 1.00 81.06 239 ASN A N 1
ATOM 1787 C CA . ASN A 1 239 ? -22.279 -13.482 6.721 1.00 81.06 239 ASN A CA 1
ATOM 1788 C C . ASN A 1 239 ? -22.754 -14.695 7.541 1.00 81.06 239 ASN A C 1
ATOM 1790 O O . ASN A 1 239 ? -23.849 -15.214 7.300 1.00 81.06 239 ASN A O 1
ATOM 1794 N N . LEU A 1 240 ? -21.921 -15.131 8.496 1.00 78.94 240 LEU A N 1
ATOM 1795 C CA . LEU A 1 240 ? -22.183 -16.262 9.401 1.00 78.94 240 LEU A CA 1
ATOM 1796 C C . LEU A 1 240 ? -22.827 -15.854 10.744 1.00 78.94 240 LEU A C 1
ATOM 1798 O O . LEU A 1 240 ? -22.992 -16.708 11.611 1.00 78.94 240 LEU A O 1
ATOM 1802 N N . SER A 1 241 ? -23.141 -14.571 10.967 1.00 69.06 241 SER A N 1
ATOM 1803 C CA . SER A 1 241 ? -23.553 -14.073 12.289 1.00 69.06 241 SER A CA 1
ATOM 1804 C C . SER A 1 241 ? -24.905 -14.633 12.745 1.00 69.06 241 SER A C 1
ATOM 1806 O O . SER A 1 241 ? -25.878 -14.664 11.993 1.00 69.06 241 SER A O 1
ATOM 1808 N N . GLU A 1 242 ? -24.964 -15.050 14.013 1.00 60.06 242 GLU A N 1
ATOM 1809 C CA . GLU A 1 242 ? -26.048 -15.854 14.592 1.00 60.06 242 GLU A CA 1
ATOM 1810 C C . GLU A 1 242 ? -26.972 -15.106 15.552 1.00 60.06 242 GLU A C 1
ATOM 1812 O O . GLU A 1 242 ? -27.696 -15.731 16.326 1.00 60.06 242 GLU A O 1
ATOM 1817 N N . ASN A 1 243 ? -27.041 -13.775 15.499 1.00 53.06 243 ASN A N 1
ATOM 1818 C CA . ASN A 1 243 ? -27.975 -13.025 16.351 1.00 53.06 243 ASN A CA 1
ATOM 1819 C C . ASN A 1 243 ? -29.453 -13.179 15.915 1.00 53.06 243 ASN A C 1
ATOM 1821 O O . ASN A 1 243 ? -30.221 -12.229 15.987 1.00 53.06 243 ASN A O 1
ATOM 1825 N N . ASN A 1 244 ? -29.846 -14.376 15.458 1.00 45.59 244 ASN A N 1
ATOM 1826 C CA . ASN A 1 244 ? -31.188 -14.930 15.246 1.00 45.59 244 ASN A CA 1
ATOM 1827 C C . ASN A 1 244 ? -32.188 -14.090 14.434 1.00 45.59 244 ASN A C 1
ATOM 1829 O O . ASN A 1 244 ? -33.373 -14.420 14.396 1.00 45.59 244 ASN A O 1
ATOM 1833 N N . VAL A 1 245 ? -31.728 -13.039 13.749 1.00 50.09 245 VAL A N 1
ATOM 1834 C CA . VAL A 1 245 ? -32.585 -12.185 12.913 1.00 50.09 245 VAL A CA 1
ATOM 1835 C C . VAL A 1 245 ? -32.046 -12.007 11.482 1.00 50.09 245 VAL A C 1
ATOM 1837 O O . VAL A 1 245 ? -32.853 -11.808 10.581 1.00 50.09 245 VAL A O 1
ATOM 1840 N N . ASP A 1 246 ? -30.740 -12.200 11.224 1.00 60.19 246 ASP A N 1
ATOM 1841 C CA . ASP A 1 246 ? -30.109 -11.794 9.948 1.00 60.19 246 ASP A CA 1
ATOM 1842 C C . ASP A 1 246 ? -29.260 -12.866 9.215 1.00 60.19 246 ASP A C 1
ATOM 1844 O O . ASP A 1 246 ? -28.624 -12.537 8.206 1.00 60.19 246 ASP A O 1
ATOM 1848 N N . VAL A 1 247 ? -29.230 -14.136 9.661 1.00 66.81 247 VAL A N 1
ATOM 1849 C CA . VAL A 1 247 ? -28.390 -15.186 9.028 1.00 66.81 247 VAL A CA 1
ATOM 1850 C C . VAL A 1 247 ? -28.710 -15.282 7.531 1.00 66.81 247 VAL A C 1
ATOM 1852 O O . VAL A 1 247 ? -29.859 -15.485 7.124 1.00 66.81 247 VAL A O 1
ATOM 1855 N N . GLY A 1 248 ? -27.686 -15.105 6.696 1.00 68.38 248 GLY A N 1
ATOM 1856 C CA . GLY A 1 248 ? -27.811 -15.099 5.239 1.00 68.38 248 GLY A CA 1
ATOM 1857 C C . GLY A 1 248 ? -28.396 -13.814 4.637 1.00 68.38 248 GLY A C 1
ATOM 1858 O O . GLY A 1 248 ? -28.035 -13.483 3.512 1.00 68.38 248 GLY A O 1
ATOM 1859 N N . ASP A 1 249 ? -29.216 -13.036 5.350 1.00 76.81 249 ASP A N 1
ATOM 1860 C CA . ASP A 1 249 ? -29.846 -11.822 4.799 1.00 76.81 249 ASP A CA 1
ATOM 1861 C C . ASP A 1 249 ? -28.852 -10.700 4.510 1.00 76.81 249 ASP A C 1
ATOM 1863 O O . ASP A 1 249 ? -29.002 -9.992 3.512 1.00 76.81 249 ASP A O 1
ATOM 1867 N N . LYS A 1 250 ? -27.824 -10.571 5.352 1.00 79.38 250 LYS A N 1
ATOM 1868 C CA . LYS A 1 250 ? -26.743 -9.591 5.185 1.00 79.38 250 LYS A CA 1
ATOM 1869 C C . LYS A 1 250 ? -25.633 -10.051 4.239 1.00 79.38 250 LYS A C 1
ATOM 1871 O O . LYS A 1 250 ? -24.734 -9.278 3.926 1.00 79.38 250 LYS A O 1
ATOM 1876 N N . SER A 1 251 ? -25.691 -11.289 3.743 1.00 85.94 251 SER A N 1
ATOM 1877 C CA . SER A 1 251 ? -24.684 -11.782 2.800 1.00 85.94 251 SER A CA 1
ATOM 1878 C C . SER A 1 251 ? -24.755 -10.990 1.496 1.00 85.94 251 SER A C 1
ATOM 1880 O O . SER A 1 251 ? -25.833 -10.828 0.914 1.00 85.94 251 SER A O 1
ATOM 1882 N N . ARG A 1 252 ? -23.607 -10.531 0.984 1.00 86.50 252 ARG A N 1
ATOM 1883 C CA . ARG A 1 252 ? -23.535 -9.730 -0.251 1.00 86.50 252 ARG A CA 1
ATOM 1884 C C . ARG A 1 252 ? -24.179 -10.460 -1.430 1.00 86.50 252 ARG A C 1
ATOM 1886 O O . ARG A 1 252 ? -24.847 -9.821 -2.238 1.00 86.50 252 ARG A O 1
ATOM 1893 N N . LEU A 1 253 ? -24.043 -11.787 -1.483 1.00 90.94 253 LEU A N 1
ATOM 1894 C CA . LEU A 1 253 ? -24.681 -12.650 -2.486 1.00 90.94 253 LEU A CA 1
ATOM 1895 C C . LEU A 1 253 ? -26.218 -12.530 -2.481 1.00 90.94 253 LEU A C 1
ATOM 1897 O O . LEU A 1 253 ? -26.846 -12.556 -3.536 1.00 90.94 253 LEU A O 1
ATOM 1901 N N . VAL A 1 254 ? -26.826 -12.346 -1.306 1.00 91.94 254 VAL A N 1
ATOM 1902 C CA . VAL A 1 254 ? -28.280 -12.202 -1.136 1.00 91.94 254 VAL A CA 1
ATOM 1903 C C . VAL A 1 254 ? -28.729 -10.772 -1.426 1.00 91.94 254 VAL A C 1
ATOM 1905 O O . VAL A 1 254 ? -29.683 -10.580 -2.179 1.00 91.94 254 VAL A O 1
ATOM 1908 N N . ILE A 1 255 ? -28.017 -9.770 -0.898 1.00 86.88 255 ILE A N 1
ATOM 1909 C CA . ILE A 1 255 ? -28.314 -8.343 -1.126 1.00 86.88 255 ILE A CA 1
ATOM 1910 C C . ILE A 1 255 ? -28.247 -8.006 -2.621 1.00 86.88 255 ILE A C 1
ATOM 1912 O O . ILE A 1 255 ? -29.129 -7.325 -3.144 1.00 86.88 255 ILE A O 1
ATOM 1916 N N . ARG A 1 256 ? -27.241 -8.527 -3.337 1.00 90.06 256 ARG A N 1
ATOM 1917 C CA . ARG A 1 256 ? -27.080 -8.306 -4.783 1.00 90.06 256 ARG A CA 1
ATOM 1918 C C . ARG A 1 256 ? -28.288 -8.783 -5.584 1.00 90.06 256 ARG A C 1
ATOM 1920 O O . ARG A 1 256 ? -28.727 -8.091 -6.498 1.00 90.06 256 ARG A O 1
ATOM 1927 N N . LEU A 1 257 ? -28.849 -9.934 -5.221 1.00 91.62 257 LEU A N 1
ATOM 1928 C CA . LEU A 1 257 ? -30.052 -10.460 -5.860 1.00 91.62 257 LEU A CA 1
ATOM 1929 C C . LEU A 1 257 ? -31.294 -9.666 -5.436 1.00 91.62 257 LEU A C 1
ATOM 1931 O O . LEU A 1 257 ? -32.050 -9.210 -6.288 1.00 91.62 257 LEU A O 1
ATOM 1935 N N . ARG A 1 258 ? -31.494 -9.470 -4.128 1.00 90.00 258 ARG A N 1
ATOM 1936 C CA . ARG A 1 258 ? -32.735 -8.917 -3.566 1.00 90.00 258 ARG A CA 1
ATOM 1937 C C . ARG A 1 258 ? -32.896 -7.419 -3.788 1.00 90.00 258 ARG A C 1
ATOM 1939 O O . ARG A 1 258 ? -33.975 -6.965 -4.150 1.00 90.00 258 ARG A O 1
ATOM 1946 N N . ASN A 1 259 ? -31.850 -6.659 -3.487 1.00 88.50 259 ASN A N 1
ATOM 1947 C CA . ASN A 1 259 ? -31.898 -5.203 -3.382 1.00 88.50 259 ASN A CA 1
ATOM 1948 C C . ASN A 1 259 ? -31.332 -4.518 -4.626 1.00 88.50 259 ASN A C 1
ATOM 1950 O O . ASN A 1 259 ? -31.757 -3.417 -4.956 1.00 88.50 259 ASN A O 1
ATOM 1954 N N . GLU A 1 260 ? -30.381 -5.163 -5.303 1.00 88.81 260 GLU A N 1
ATOM 1955 C CA . GLU A 1 260 ? -29.698 -4.590 -6.471 1.00 88.81 260 GLU A CA 1
ATOM 1956 C C . GLU A 1 260 ? -30.125 -5.231 -7.795 1.00 88.81 260 GLU A C 1
ATOM 1958 O O . GLU A 1 260 ? -29.662 -4.810 -8.852 1.00 88.81 260 GLU A O 1
ATOM 1963 N N . PHE A 1 261 ? -31.015 -6.229 -7.747 1.00 88.44 261 PHE A N 1
ATOM 1964 C CA . PHE A 1 261 ? -31.598 -6.892 -8.917 1.00 88.44 261 PHE A CA 1
ATOM 1965 C C . PHE A 1 261 ? -30.541 -7.416 -9.908 1.00 88.44 261 PHE A C 1
ATOM 1967 O O . PHE A 1 261 ? -30.727 -7.394 -11.126 1.00 88.44 261 PHE A O 1
ATOM 1974 N N . HIS A 1 262 ? -29.401 -7.873 -9.384 1.00 87.00 262 HIS A N 1
ATOM 1975 C CA . HIS A 1 262 ? -28.236 -8.225 -10.184 1.00 87.00 262 HIS A CA 1
ATOM 1976 C C . HIS A 1 262 ? -28.401 -9.588 -10.872 1.00 87.00 262 HIS A C 1
ATOM 1978 O O . HIS A 1 262 ? -28.287 -10.622 -10.218 1.00 87.00 262 HIS A O 1
ATOM 1984 N N . ASN A 1 263 ? -28.621 -9.583 -12.194 1.00 85.62 263 ASN A N 1
ATOM 1985 C CA . ASN A 1 263 ? -28.621 -10.767 -13.074 1.00 85.62 263 ASN A CA 1
ATOM 1986 C C . ASN A 1 263 ? -29.418 -11.968 -12.529 1.00 85.62 263 ASN A C 1
ATOM 1988 O O . ASN A 1 263 ? -28.982 -13.117 -12.576 1.00 85.62 263 ASN A O 1
ATOM 1992 N N . CYS A 1 264 ? -30.608 -11.696 -12.001 1.00 89.06 264 CYS A N 1
ATOM 1993 C CA . CYS A 1 264 ? -31.517 -12.717 -11.499 1.00 89.06 264 CYS A CA 1
ATOM 1994 C C . CYS A 1 264 ? -31.907 -13.705 -12.614 1.00 89.06 264 CYS A C 1
ATOM 1996 O O . CYS A 1 264 ? -32.357 -13.298 -13.681 1.00 89.06 264 CYS A O 1
ATOM 1998 N N . TRP A 1 265 ? -31.810 -15.009 -12.348 1.00 91.69 265 TRP A N 1
ATOM 1999 C CA . TRP A 1 265 ? -32.194 -16.072 -13.293 1.00 91.69 265 TRP A CA 1
ATOM 2000 C C . TRP A 1 265 ? -33.711 -16.337 -13.348 1.00 91.69 265 TRP A C 1
ATOM 2002 O O . TRP A 1 265 ? -34.193 -17.116 -14.166 1.00 91.69 265 TRP A O 1
ATOM 2012 N N . SER A 1 266 ? -34.466 -15.706 -12.449 1.00 90.31 266 SER A N 1
ATOM 2013 C CA . SER A 1 266 ? -35.930 -15.724 -12.377 1.00 90.31 266 SER A CA 1
ATOM 2014 C C . SER A 1 266 ? -36.412 -14.497 -11.580 1.00 90.31 266 SER A C 1
ATOM 2016 O O . SER A 1 266 ? -35.885 -13.406 -11.786 1.00 90.31 266 SER A O 1
ATOM 2018 N N . ASP A 1 267 ? -37.343 -14.642 -10.635 1.00 94.38 267 ASP A N 1
ATOM 2019 C CA . ASP A 1 267 ? -37.719 -13.576 -9.705 1.00 94.38 267 ASP A CA 1
ATOM 2020 C C . ASP A 1 267 ? -36.599 -13.291 -8.687 1.00 94.38 267 ASP A C 1
ATOM 2022 O O . ASP A 1 267 ? -36.133 -14.181 -7.976 1.00 94.38 267 ASP A O 1
ATOM 2026 N N . CYS A 1 268 ? -36.169 -12.032 -8.596 1.00 91.88 268 CYS A N 1
ATOM 2027 C CA . CYS A 1 268 ? -35.052 -11.629 -7.743 1.00 91.88 268 CYS A CA 1
ATOM 2028 C C . CYS A 1 268 ? -35.278 -11.909 -6.249 1.00 91.88 268 CYS A C 1
ATOM 2030 O O . CYS A 1 268 ? -34.335 -12.293 -5.554 1.00 91.88 268 CYS A O 1
ATOM 2032 N N . ASN A 1 269 ? -36.511 -11.779 -5.748 1.00 93.31 269 ASN A N 1
ATOM 2033 C CA . ASN A 1 269 ? -36.817 -12.073 -4.346 1.00 93.31 269 ASN A CA 1
ATOM 2034 C C . ASN A 1 269 ? -36.780 -13.582 -4.072 1.00 93.31 269 ASN A C 1
ATOM 2036 O O . ASN A 1 269 ? -36.242 -14.012 -3.045 1.00 93.31 269 ASN A O 1
ATOM 2040 N N . ALA A 1 270 ? -37.295 -14.393 -4.997 1.00 94.88 270 ALA A N 1
ATOM 2041 C CA . ALA A 1 270 ? -37.229 -15.850 -4.926 1.00 94.88 270 ALA A CA 1
ATOM 2042 C C . ALA A 1 270 ? -35.780 -16.363 -5.023 1.00 94.88 270 ALA A C 1
ATOM 2044 O O . ALA A 1 270 ? -35.367 -17.216 -4.233 1.00 94.88 270 ALA A O 1
ATOM 2045 N N . ASN A 1 271 ? -34.974 -15.799 -5.925 1.00 95.81 271 ASN A N 1
ATOM 2046 C CA . ASN A 1 271 ? -33.559 -16.150 -6.085 1.00 95.81 271 ASN A CA 1
ATOM 2047 C C . ASN A 1 271 ? -32.748 -15.777 -4.843 1.00 95.81 271 ASN A C 1
ATOM 2049 O O . ASN A 1 271 ? -31.977 -16.590 -4.335 1.00 95.81 271 ASN A O 1
ATOM 2053 N N . ALA A 1 272 ? -32.973 -14.576 -4.301 1.00 93.62 272 ALA A N 1
ATOM 2054 C CA . ALA A 1 272 ? -32.353 -14.150 -3.055 1.00 93.62 272 ALA A CA 1
ATOM 2055 C C . ALA A 1 272 ? -32.756 -15.044 -1.877 1.00 93.62 272 ALA A C 1
ATOM 2057 O O . ALA A 1 272 ? -31.916 -15.375 -1.047 1.00 93.62 272 ALA A O 1
ATOM 2058 N N . THR A 1 273 ? -34.021 -15.469 -1.809 1.00 93.88 273 THR A N 1
ATOM 2059 C CA . THR A 1 273 ? -34.490 -16.440 -0.805 1.00 93.88 273 THR A CA 1
ATOM 2060 C C . THR A 1 273 ? -33.795 -17.791 -0.967 1.00 93.88 273 THR A C 1
ATOM 2062 O O . THR A 1 273 ? -33.386 -18.391 0.023 1.00 93.88 273 THR A O 1
ATOM 2065 N N . THR A 1 274 ? -33.596 -18.245 -2.205 1.00 95.31 274 THR A N 1
ATOM 2066 C CA . THR A 1 274 ? -32.880 -19.494 -2.507 1.00 95.31 274 THR A CA 1
ATOM 2067 C C . THR A 1 274 ? -31.428 -19.423 -2.028 1.00 95.31 274 THR A C 1
ATOM 2069 O O . THR A 1 274 ? -30.983 -20.300 -1.291 1.00 95.31 274 THR A O 1
ATOM 2072 N N . MET A 1 275 ? -30.718 -18.340 -2.364 1.00 95.19 275 MET A N 1
ATOM 2073 C CA . MET A 1 275 ? -29.345 -18.103 -1.909 1.00 95.19 275 MET A CA 1
ATOM 2074 C C . MET A 1 275 ? -29.261 -17.977 -0.379 1.00 95.19 275 MET A C 1
ATOM 2076 O O . MET A 1 275 ? -28.411 -18.605 0.249 1.00 95.19 275 MET A O 1
ATOM 2080 N N . LYS A 1 276 ? -30.182 -17.226 0.240 1.00 91.94 276 LYS A N 1
ATOM 2081 C CA . LYS A 1 276 ? -30.271 -17.073 1.700 1.00 91.94 276 LYS A CA 1
ATOM 2082 C C . LYS A 1 276 ? -30.418 -18.426 2.393 1.00 91.94 276 LYS A C 1
ATOM 2084 O O . LYS A 1 276 ? -29.687 -18.702 3.336 1.00 91.94 276 LYS A O 1
ATOM 2089 N N . ASN A 1 277 ? -31.338 -19.269 1.927 1.00 91.81 277 ASN A N 1
ATOM 2090 C CA . ASN A 1 277 ? -31.593 -20.571 2.542 1.00 91.81 277 ASN A CA 1
ATOM 2091 C C . ASN A 1 277 ? -30.382 -21.506 2.433 1.00 91.81 277 ASN A C 1
ATOM 2093 O O . ASN A 1 277 ? -30.097 -22.231 3.383 1.00 91.81 277 ASN A O 1
ATOM 2097 N N . ALA A 1 278 ? -29.645 -21.462 1.319 1.00 92.06 278 ALA A N 1
ATOM 2098 C CA . ALA A 1 278 ? -28.398 -22.211 1.180 1.00 92.06 278 ALA A CA 1
ATOM 2099 C C . ALA A 1 278 ? -27.322 -21.731 2.164 1.00 92.06 278 ALA A C 1
ATOM 2101 O O . ALA A 1 278 ? -26.656 -22.554 2.787 1.00 92.06 278 ALA A O 1
ATOM 2102 N N . ILE A 1 279 ? -27.200 -20.416 2.364 1.00 90.81 279 ILE A N 1
ATOM 2103 C CA . ILE A 1 279 ? -26.277 -19.846 3.354 1.00 90.81 279 ILE A CA 1
ATOM 2104 C C . ILE A 1 279 ? -26.701 -20.206 4.782 1.00 90.81 279 ILE A C 1
ATOM 2106 O O . ILE A 1 279 ? -25.845 -20.542 5.589 1.00 90.81 279 ILE A O 1
ATOM 2110 N N . ILE A 1 280 ? -28.000 -20.198 5.099 1.00 87.69 280 ILE A N 1
ATOM 2111 C CA . ILE A 1 280 ? -28.506 -20.649 6.407 1.00 87.69 280 ILE A CA 1
ATOM 2112 C C . ILE A 1 280 ? -28.162 -22.122 6.640 1.00 87.69 280 ILE A C 1
ATOM 2114 O O . ILE A 1 280 ? -27.711 -22.471 7.727 1.00 87.69 280 ILE A O 1
ATOM 2118 N N . ALA A 1 281 ? -28.353 -22.981 5.634 1.00 87.12 281 ALA A N 1
ATOM 2119 C CA . ALA A 1 281 ? -28.017 -24.398 5.739 1.00 87.12 281 ALA A CA 1
ATOM 2120 C C . ALA A 1 281 ? -26.513 -24.610 5.973 1.00 87.12 281 ALA A C 1
ATOM 2122 O O . ALA A 1 281 ? -26.142 -25.398 6.837 1.00 87.12 281 ALA A O 1
ATOM 2123 N N . PHE A 1 282 ? -25.671 -23.864 5.253 1.00 87.62 282 PHE A N 1
ATOM 2124 C CA . PHE A 1 282 ? -24.221 -23.880 5.433 1.00 87.62 282 PHE A CA 1
ATOM 2125 C C . PHE A 1 282 ? -23.796 -23.366 6.814 1.00 87.62 282 PHE A C 1
ATOM 2127 O O . PHE A 1 282 ? -23.054 -24.025 7.530 1.00 87.62 282 PHE A O 1
ATOM 2134 N N . ALA A 1 283 ? -24.291 -22.199 7.228 1.00 84.69 283 ALA A N 1
ATOM 2135 C CA . ALA A 1 283 ? -23.958 -21.619 8.523 1.00 84.69 283 ALA A CA 1
ATOM 2136 C C . ALA A 1 283 ? -24.442 -22.510 9.677 1.00 84.69 283 ALA A C 1
ATOM 2138 O O . ALA A 1 283 ? -23.751 -22.650 10.682 1.00 84.69 283 ALA A O 1
ATOM 2139 N N . GLY A 1 284 ? -25.607 -23.146 9.532 1.00 81.06 284 GLY A N 1
ATOM 2140 C CA . GLY A 1 284 ? -26.190 -24.044 10.526 1.00 81.06 284 GLY A CA 1
ATOM 2141 C C . GLY A 1 284 ? -25.329 -25.266 10.851 1.00 81.06 284 GLY A C 1
ATOM 2142 O O . GLY A 1 284 ? -25.394 -25.740 11.981 1.00 81.06 284 GLY A O 1
ATOM 2143 N N . SER A 1 285 ? -24.502 -25.739 9.912 1.00 76.81 285 SER A N 1
ATOM 2144 C CA . SER A 1 285 ? -23.611 -26.885 10.132 1.00 76.81 285 SER A CA 1
ATOM 2145 C C . SER A 1 285 ? -22.266 -26.521 10.747 1.00 76.81 285 SER A C 1
ATOM 2147 O O . SER A 1 285 ? -21.538 -27.409 11.162 1.00 76.81 285 SER A O 1
ATOM 2149 N N . ILE A 1 286 ? -21.898 -25.242 10.785 1.00 80.81 286 ILE A N 1
ATOM 2150 C CA . ILE A 1 286 ? -20.624 -24.817 11.369 1.00 80.81 286 ILE A CA 1
ATOM 2151 C C . ILE A 1 286 ? -20.766 -24.849 12.897 1.00 80.81 286 ILE A C 1
ATOM 2153 O O . ILE A 1 286 ? -21.702 -24.233 13.410 1.00 80.81 286 ILE A O 1
ATOM 2157 N N . PRO A 1 287 ? -19.884 -25.531 13.649 1.00 77.88 287 PRO A N 1
ATOM 2158 C CA . PRO A 1 287 ? -19.909 -25.470 15.104 1.00 77.88 287 PRO A CA 1
ATOM 2159 C C . PRO A 1 287 ? -19.529 -24.066 15.584 1.00 77.88 287 PRO A C 1
ATOM 2161 O O . PRO A 1 287 ? -18.653 -23.401 15.028 1.00 77.88 287 PRO A O 1
ATOM 2164 N N . GLN A 1 288 ? -20.194 -23.598 16.637 1.00 78.38 288 GLN A N 1
ATOM 2165 C CA . GLN A 1 288 ? -19.832 -22.333 17.260 1.00 78.38 288 GLN A CA 1
ATOM 2166 C C . GLN A 1 288 ? -18.517 -22.515 18.026 1.00 78.38 288 GLN A C 1
ATOM 2168 O O . GLN A 1 288 ? -18.389 -23.400 18.870 1.00 78.38 288 GLN A O 1
ATOM 2173 N N . THR A 1 289 ? -17.527 -21.685 17.713 1.00 82.62 289 THR A N 1
ATOM 2174 C CA . THR A 1 289 ? -16.298 -21.564 18.493 1.00 82.62 289 THR A CA 1
ATOM 2175 C C . THR A 1 289 ? -16.633 -20.810 19.770 1.00 82.62 289 THR A C 1
ATOM 2177 O O . THR A 1 289 ? -16.981 -19.629 19.724 1.00 82.62 289 THR A O 1
ATOM 2180 N N . VAL A 1 290 ? -16.586 -21.528 20.889 1.00 84.00 290 VAL A N 1
ATOM 2181 C CA . VAL A 1 290 ? -16.884 -20.991 22.216 1.00 84.00 290 VAL A CA 1
ATOM 2182 C C . VAL A 1 290 ? -15.615 -20.405 22.812 1.00 84.00 290 VAL A C 1
ATOM 2184 O O . VAL A 1 290 ? -14.557 -21.038 22.754 1.00 84.00 290 VAL A O 1
ATOM 2187 N N . ILE A 1 291 ? -15.726 -19.221 23.408 1.00 86.75 291 ILE A N 1
ATOM 2188 C CA . ILE A 1 291 ? -14.598 -18.604 24.103 1.00 86.75 291 ILE A CA 1
ATOM 2189 C C . ILE A 1 291 ? -14.230 -19.457 25.306 1.00 86.75 291 ILE A C 1
ATOM 2191 O O . ILE A 1 291 ? -15.076 -19.746 26.153 1.00 86.75 291 ILE A O 1
ATOM 2195 N N . ASP A 1 292 ? -12.952 -19.829 25.400 1.00 86.19 292 ASP A N 1
ATOM 2196 C CA . ASP A 1 292 ? -12.453 -20.559 26.558 1.00 86.19 292 ASP A CA 1
ATOM 2197 C C . ASP A 1 292 ? -12.676 -19.713 27.830 1.00 86.19 292 ASP A C 1
ATOM 2199 O O . ASP A 1 292 ? -12.058 -18.653 27.990 1.00 86.19 292 ASP A O 1
ATOM 2203 N N . PRO A 1 293 ? -13.542 -20.162 28.760 1.00 87.62 293 PRO A N 1
ATOM 2204 C CA . PRO A 1 293 ? -13.868 -19.404 29.962 1.00 87.62 293 PRO A CA 1
ATOM 2205 C C . PRO A 1 293 ? -12.677 -19.253 30.919 1.00 87.62 293 PRO A C 1
ATOM 2207 O O . PRO A 1 293 ? -12.749 -18.448 31.850 1.00 87.62 293 PRO A O 1
ATOM 2210 N N . ALA A 1 294 ? -11.596 -20.019 30.727 1.00 90.00 294 ALA A N 1
ATOM 2211 C CA . ALA A 1 294 ? -10.365 -19.885 31.496 1.00 90.00 294 ALA A CA 1
ATOM 2212 C C . ALA A 1 294 ? -9.499 -18.696 31.047 1.00 90.00 294 ALA A C 1
ATOM 2214 O O . ALA A 1 294 ? -8.580 -18.321 31.784 1.00 90.00 294 ALA A O 1
ATOM 2215 N N . LEU A 1 295 ? -9.753 -18.108 29.872 1.00 92.81 295 LEU A N 1
ATOM 2216 C CA . LEU A 1 295 ? -8.985 -16.966 29.382 1.00 92.81 295 LEU A CA 1
ATOM 2217 C C . LEU A 1 295 ? -9.242 -15.717 30.232 1.00 92.81 295 LEU A C 1
ATOM 2219 O O . LEU A 1 295 ? -10.375 -15.348 30.555 1.00 92.81 295 LEU A O 1
ATOM 2223 N N . VAL A 1 296 ? -8.165 -14.997 30.541 1.00 95.12 296 VAL A N 1
ATOM 2224 C CA . VAL A 1 296 ? -8.255 -13.635 31.072 1.00 95.12 296 VAL A CA 1
ATOM 2225 C C . VAL A 1 296 ? -8.417 -12.697 29.887 1.00 95.12 296 VAL A C 1
ATOM 2227 O O . VAL A 1 296 ? -7.442 -12.416 29.200 1.00 95.12 296 VAL A O 1
ATOM 2230 N N . THR A 1 297 ? -9.640 -12.232 29.636 1.00 96.06 297 THR A N 1
ATOM 2231 C CA . THR A 1 297 ? -9.970 -11.427 28.448 1.00 96.06 297 THR A CA 1
ATOM 2232 C C . THR A 1 297 ? -10.241 -9.951 28.749 1.00 96.06 297 THR A C 1
ATOM 2234 O O . THR A 1 297 ? -10.753 -9.608 29.823 1.00 96.06 297 THR A O 1
ATOM 2237 N N . SER A 1 298 ? -9.938 -9.076 27.787 1.00 97.12 298 SER A N 1
ATOM 2238 C CA . SER A 1 298 ? -10.516 -7.729 27.698 1.00 97.12 298 SER A CA 1
ATOM 2239 C C . SER A 1 298 ? -11.978 -7.787 27.240 1.00 97.12 298 SER A C 1
ATOM 2241 O O . SER A 1 298 ? -12.494 -8.839 26.864 1.00 97.12 298 SER A O 1
ATOM 2243 N N . LYS A 1 299 ? -12.638 -6.628 27.203 1.00 96.19 299 LYS A N 1
ATOM 2244 C CA . LYS A 1 299 ? -13.871 -6.444 26.426 1.00 96.19 299 LYS A CA 1
ATOM 2245 C C . LYS A 1 299 ? -13.571 -6.469 24.929 1.00 96.19 299 LYS A C 1
ATOM 2247 O O . LYS A 1 299 ? -12.432 -6.203 24.528 1.00 96.19 299 LYS A O 1
ATOM 2252 N N . ALA A 1 300 ? -14.582 -6.803 24.138 1.00 94.12 300 ALA A N 1
ATOM 2253 C CA . ALA A 1 300 ? -14.475 -6.914 22.694 1.00 94.12 300 ALA A CA 1
ATOM 2254 C C . ALA A 1 300 ? -14.713 -5.582 21.974 1.00 94.12 300 ALA A C 1
ATOM 2256 O O . ALA A 1 300 ? -15.419 -4.702 22.469 1.00 94.12 300 ALA A O 1
ATOM 2257 N N . MET A 1 301 ? -14.135 -5.465 20.783 1.00 93.19 301 MET A N 1
ATOM 2258 C CA . MET A 1 301 ? -14.214 -4.310 19.893 1.00 93.19 301 MET A CA 1
ATOM 2259 C C . MET A 1 301 ? -14.426 -4.791 18.455 1.00 93.19 301 MET A C 1
ATOM 2261 O O . MET A 1 301 ? -13.805 -5.766 18.038 1.00 93.19 301 MET A O 1
ATOM 2265 N N . GLN A 1 302 ? -15.239 -4.081 17.678 1.00 89.25 302 GLN A N 1
ATOM 2266 C CA . GLN A 1 302 ? -15.269 -4.199 16.220 1.00 89.25 302 GLN A CA 1
ATOM 2267 C C . GLN A 1 302 ? -14.687 -2.919 15.613 1.00 89.25 302 GLN A C 1
ATOM 2269 O O . GLN A 1 302 ? -14.549 -1.893 16.290 1.00 89.25 302 GLN A O 1
ATOM 2274 N N . LEU A 1 303 ? -14.346 -2.954 14.325 1.00 83.19 303 LEU A N 1
ATOM 2275 C CA . LEU A 1 303 ? -13.778 -1.788 13.644 1.00 83.19 303 LEU A CA 1
ATOM 2276 C C . LEU A 1 303 ? -14.750 -0.592 13.644 1.00 83.19 303 LEU A C 1
ATOM 2278 O O . LEU A 1 303 ? -14.325 0.556 13.752 1.00 83.19 303 LEU A O 1
ATOM 2282 N N . GLY A 1 304 ? -16.060 -0.865 13.603 1.00 74.50 304 GLY A N 1
ATOM 2283 C CA . GLY A 1 304 ? -17.116 0.148 13.670 1.00 74.50 304 GLY A CA 1
ATOM 2284 C C . GLY A 1 304 ? -17.234 0.884 15.012 1.00 74.50 304 GLY A C 1
ATOM 2285 O O . GLY A 1 304 ? -17.793 1.978 15.040 1.00 74.50 304 GLY A O 1
ATOM 2286 N N . ASP A 1 305 ? -16.703 0.335 16.110 1.00 77.00 305 ASP A N 1
ATOM 2287 C CA . ASP A 1 305 ? -16.681 1.015 17.420 1.00 77.00 305 ASP A CA 1
ATOM 2288 C C . ASP A 1 305 ? -15.407 1.831 17.643 1.00 77.00 305 ASP A C 1
ATOM 2290 O O . ASP A 1 305 ? -15.263 2.508 18.664 1.00 77.00 305 ASP A O 1
ATOM 2294 N N . ALA A 1 306 ? -14.448 1.712 16.730 1.00 84.56 306 ALA A N 1
ATOM 2295 C CA . ALA A 1 306 ? -13.158 2.348 16.857 1.00 84.56 306 ALA A CA 1
ATOM 2296 C C . ALA A 1 306 ? -13.232 3.839 16.514 1.00 84.56 306 ALA A C 1
ATOM 2298 O O . ALA A 1 306 ? -14.049 4.296 15.710 1.00 84.56 306 ALA A O 1
ATOM 2299 N N . ILE A 1 307 ? -12.325 4.612 17.104 1.00 79.88 307 ILE A N 1
ATOM 2300 C CA . ILE A 1 307 ? -12.215 6.038 16.804 1.00 79.88 307 ILE A CA 1
ATOM 2301 C C . ILE A 1 307 ? -11.385 6.180 15.538 1.00 79.88 307 ILE A C 1
ATOM 2303 O O . ILE A 1 307 ? -10.226 5.773 15.497 1.00 79.88 307 ILE A O 1
ATOM 2307 N N . ILE A 1 308 ? -11.961 6.774 14.500 1.00 72.44 308 ILE A N 1
ATOM 2308 C CA . ILE A 1 308 ? -11.243 7.008 13.251 1.00 72.44 308 ILE A CA 1
ATOM 2309 C C . ILE A 1 308 ? -10.192 8.103 13.492 1.00 72.44 308 ILE A C 1
ATOM 2311 O O . ILE A 1 308 ? -10.517 9.271 13.694 1.00 72.44 308 ILE A O 1
ATOM 2315 N N . ALA A 1 309 ? -8.919 7.716 13.443 1.00 65.06 309 ALA A N 1
ATOM 2316 C CA . ALA A 1 309 ? -7.744 8.574 13.596 1.00 65.06 309 ALA A CA 1
ATOM 2317 C C . ALA A 1 309 ? -7.170 9.018 12.240 1.00 65.06 309 ALA A C 1
ATOM 2319 O O . ALA A 1 309 ? -5.965 9.211 12.077 1.00 65.06 309 ALA A O 1
ATOM 2320 N N . SER A 1 310 ? -8.039 9.178 11.241 1.00 54.03 310 SER A N 1
ATOM 2321 C CA . SER A 1 310 ? -7.662 9.700 9.925 1.00 54.03 310 SER A CA 1
ATOM 2322 C C . SER A 1 310 ? -7.466 11.214 10.030 1.00 54.03 310 SER A C 1
ATOM 2324 O O . SER A 1 310 ? -8.423 11.973 9.900 1.00 54.03 310 SER A O 1
ATOM 2326 N N . GLY A 1 311 ? -6.247 11.663 10.331 1.00 47.69 311 GLY A N 1
ATOM 2327 C CA . GLY A 1 311 ? -5.932 13.096 10.358 1.00 47.69 311 GLY A CA 1
ATOM 2328 C C . GLY A 1 311 ? -5.133 13.575 11.562 1.00 47.69 311 GLY A C 1
ATOM 2329 O O . GLY A 1 311 ? -5.426 14.647 12.099 1.00 47.69 311 GLY A O 1
ATOM 2330 N N . GLY A 1 312 ? -4.080 12.843 11.947 1.00 49.53 312 GLY A N 1
ATOM 2331 C CA . GLY A 1 312 ? -2.935 13.515 12.566 1.00 49.53 312 GLY A CA 1
ATOM 2332 C C . GLY A 1 312 ? -2.532 14.721 11.705 1.00 49.53 312 GLY A C 1
ATOM 2333 O O . GLY A 1 312 ? -2.769 14.726 10.497 1.00 49.53 312 GLY A O 1
ATOM 2334 N N . SER A 1 313 ? -1.995 15.777 12.315 1.00 57.66 313 SER A N 1
ATOM 2335 C CA . SER A 1 313 ? -1.709 17.024 11.596 1.00 57.66 313 SER A CA 1
ATOM 2336 C C . SER A 1 313 ? -0.579 16.829 10.585 1.00 57.66 313 SER A C 1
ATOM 2338 O O . SER A 1 313 ? 0.589 17.058 10.904 1.00 57.66 313 SER A O 1
ATOM 2340 N N . ARG A 1 314 ? -0.931 16.383 9.375 1.00 71.06 314 ARG A N 1
ATOM 2341 C CA . ARG A 1 314 ? -0.074 16.485 8.198 1.00 71.06 314 ARG A CA 1
ATOM 2342 C C . ARG A 1 314 ? 0.156 17.964 7.910 1.00 71.06 314 ARG A C 1
ATOM 2344 O O . ARG A 1 314 ? -0.741 18.790 8.094 1.00 71.06 314 ARG A O 1
ATOM 2351 N N . THR A 1 315 ? 1.352 18.299 7.455 1.00 74.44 315 THR A N 1
ATOM 2352 C CA . THR A 1 315 ? 1.588 19.571 6.791 1.00 74.44 315 THR A CA 1
ATOM 2353 C C . THR A 1 315 ? 0.941 19.497 5.415 1.00 74.44 315 THR A C 1
ATOM 2355 O O . THR A 1 315 ? 1.422 18.815 4.514 1.00 74.44 315 THR A O 1
ATOM 2358 N N . GLU A 1 316 ? -0.158 20.224 5.260 1.00 74.44 316 GLU A N 1
ATOM 2359 C CA . GLU A 1 316 ? -0.934 20.303 4.016 1.00 74.44 316 GLU A CA 1
ATOM 2360 C C . GLU A 1 316 ? -0.833 21.699 3.382 1.00 74.44 316 GLU A C 1
ATOM 2362 O O . GLU A 1 316 ? -1.654 22.108 2.562 1.00 74.44 316 GLU A O 1
ATOM 2367 N N . ASN A 1 317 ? 0.198 22.450 3.775 1.00 73.94 317 ASN A N 1
ATOM 2368 C CA . ASN A 1 317 ? 0.491 23.763 3.223 1.00 73.94 317 ASN A CA 1
ATOM 2369 C C . ASN A 1 317 ? 0.723 23.658 1.715 1.00 73.94 317 ASN A C 1
ATOM 2371 O O . ASN A 1 317 ? 1.397 22.739 1.243 1.00 73.94 317 ASN A O 1
ATOM 2375 N N . ASN A 1 318 ? 0.234 24.652 0.969 1.00 85.06 318 ASN A N 1
ATOM 2376 C CA . ASN A 1 318 ? 0.508 24.805 -0.462 1.00 85.06 318 ASN A CA 1
ATOM 2377 C C . ASN A 1 318 ? -0.006 23.647 -1.342 1.00 85.06 318 ASN A C 1
ATOM 2379 O O . ASN A 1 318 ? 0.389 23.555 -2.504 1.00 85.06 318 ASN A O 1
ATOM 2383 N N . VAL A 1 319 ? -0.871 22.769 -0.815 1.00 90.00 319 VAL A N 1
ATOM 2384 C CA . VAL A 1 319 ? -1.533 21.713 -1.596 1.00 90.00 319 VAL A CA 1
ATOM 2385 C C . VAL A 1 319 ? -2.454 22.361 -2.626 1.00 90.00 319 VAL A C 1
ATOM 2387 O O . VAL A 1 319 ? -3.341 23.141 -2.282 1.00 90.00 319 VAL A O 1
ATOM 2390 N N . ILE A 1 320 ? -2.255 22.018 -3.895 1.00 94.88 320 ILE A N 1
ATOM 2391 C CA . ILE A 1 320 ? -3.070 22.502 -5.015 1.00 94.88 320 ILE A CA 1
ATOM 2392 C C . ILE A 1 320 ? -3.916 21.402 -5.660 1.00 94.88 320 ILE A C 1
ATOM 2394 O O . ILE A 1 320 ? -4.839 21.725 -6.407 1.00 94.88 320 ILE A O 1
ATOM 2398 N N . ALA A 1 321 ? -3.619 20.130 -5.382 1.00 96.50 321 ALA A N 1
ATOM 2399 C CA . ALA A 1 321 ? -4.429 18.972 -5.752 1.00 96.50 321 ALA A CA 1
ATOM 2400 C C . ALA A 1 321 ? -4.168 17.813 -4.772 1.00 96.50 321 ALA A C 1
ATOM 2402 O O . ALA A 1 321 ? -3.027 17.646 -4.333 1.00 96.50 321 ALA A O 1
ATOM 2403 N N . LEU A 1 322 ? -5.205 17.050 -4.412 1.00 93.81 322 LEU A N 1
ATOM 2404 C CA . LEU A 1 322 ? -5.135 15.982 -3.406 1.00 93.81 322 LEU A CA 1
ATOM 2405 C C . LEU A 1 322 ? -6.102 14.843 -3.738 1.00 93.81 322 LEU A C 1
ATOM 2407 O O . LEU A 1 322 ? -7.294 15.082 -3.893 1.00 93.81 322 LEU A O 1
ATOM 2411 N N . TRP A 1 323 ? -5.603 13.610 -3.746 1.00 96.06 323 TRP A N 1
ATOM 2412 C CA . TRP A 1 323 ? -6.397 12.391 -3.879 1.00 96.06 323 TRP A CA 1
ATOM 2413 C C . TRP A 1 323 ? -6.086 11.461 -2.717 1.00 96.06 323 TRP A C 1
ATOM 2415 O O . TRP A 1 323 ? -4.962 10.981 -2.575 1.00 96.06 323 TRP A O 1
ATOM 2425 N N . GLU A 1 324 ? -7.093 11.203 -1.890 1.00 88.94 324 GLU A N 1
ATOM 2426 C CA . GLU A 1 324 ? -7.005 10.273 -0.756 1.00 88.94 324 GLU A CA 1
ATOM 2427 C C . GLU A 1 324 ? -7.652 8.916 -1.064 1.00 88.94 324 GLU A C 1
ATOM 2429 O O . GLU A 1 324 ? -7.536 8.001 -0.260 1.00 88.94 324 GLU A O 1
ATOM 2434 N N . PHE A 1 325 ? -8.327 8.779 -2.213 1.00 92.31 325 PHE A N 1
ATOM 2435 C CA . PHE A 1 325 ? -8.945 7.534 -2.686 1.00 92.31 325 PHE A CA 1
ATOM 2436 C C . PHE A 1 325 ? -9.949 6.912 -1.692 1.00 92.31 325 PHE A C 1
ATOM 2438 O O . PHE A 1 325 ? -9.972 5.695 -1.477 1.00 92.31 325 PHE A O 1
ATOM 2445 N N . LYS A 1 326 ? -10.768 7.763 -1.062 1.00 84.56 326 LYS A N 1
ATOM 2446 C CA . LYS A 1 326 ? -11.782 7.398 -0.053 1.00 84.56 326 LYS A CA 1
ATOM 2447 C C . LYS A 1 326 ? -13.088 6.860 -0.652 1.00 84.56 326 LYS A C 1
ATOM 2449 O O . LYS A 1 326 ? -13.927 6.336 0.082 1.00 84.56 326 LYS A O 1
ATOM 2454 N N . GLU A 1 327 ? -13.271 7.000 -1.963 1.00 86.38 327 GLU A N 1
ATOM 2455 C CA . GLU A 1 327 ? -14.498 6.660 -2.690 1.00 86.38 327 GLU A CA 1
ATOM 2456 C C . GLU A 1 327 ? -14.774 5.151 -2.658 1.00 86.38 327 GLU A C 1
ATOM 2458 O O . GLU A 1 327 ? -15.917 4.713 -2.512 1.00 86.38 327 GLU A O 1
ATOM 2463 N N . GLY A 1 328 ? -13.722 4.335 -2.797 1.00 82.88 328 GLY A N 1
ATOM 2464 C CA . GLY A 1 328 ? -13.774 2.873 -2.688 1.00 82.88 328 GLY A CA 1
ATOM 2465 C C . GLY A 1 328 ? -14.588 2.153 -3.774 1.00 82.88 328 GLY A C 1
ATOM 2466 O O . GLY A 1 328 ? -14.603 0.923 -3.811 1.00 82.88 328 GLY A O 1
ATOM 2467 N N . THR A 1 329 ? -15.277 2.882 -4.657 1.00 83.94 329 THR A N 1
ATOM 2468 C CA . THR A 1 329 ? -16.090 2.349 -5.758 1.00 83.94 329 THR A CA 1
ATOM 2469 C C . THR A 1 329 ? -16.179 3.345 -6.920 1.00 83.94 329 THR A C 1
ATOM 2471 O O . THR A 1 329 ? -15.795 4.505 -6.807 1.00 83.94 329 THR A O 1
ATOM 2474 N N . GLY A 1 330 ? -16.704 2.898 -8.066 1.00 89.69 330 GLY A N 1
ATOM 2475 C CA . GLY A 1 330 ? -16.901 3.751 -9.239 1.00 89.69 330 GLY A CA 1
ATOM 2476 C C . GLY A 1 330 ? -15.636 3.939 -10.079 1.00 89.69 330 GLY A C 1
ATOM 2477 O O . GLY A 1 330 ? -14.683 3.160 -9.989 1.00 89.69 330 GLY A O 1
ATOM 2478 N N . THR A 1 331 ? -15.663 4.948 -10.950 1.00 94.62 331 THR A N 1
ATOM 2479 C CA . THR A 1 331 ? -14.630 5.206 -11.970 1.00 94.62 331 THR A CA 1
ATOM 2480 C C . THR A 1 331 ? -13.947 6.561 -11.799 1.00 94.62 331 THR A C 1
ATOM 2482 O O . THR A 1 331 ? -13.278 7.018 -12.718 1.00 94.62 331 THR A O 1
ATOM 2485 N N . THR A 1 332 ? -14.154 7.253 -10.683 1.00 96.00 332 THR A N 1
ATOM 2486 C CA . THR A 1 332 ? -13.662 8.622 -10.498 1.00 96.00 332 THR A CA 1
ATOM 2487 C C . THR A 1 332 ? -12.995 8.730 -9.138 1.00 96.00 332 THR A C 1
ATOM 2489 O O . THR A 1 332 ? -13.618 8.393 -8.138 1.00 96.00 332 THR A O 1
ATOM 2492 N N . ALA A 1 333 ? -11.746 9.194 -9.114 1.00 96.75 333 ALA A N 1
ATOM 2493 C CA . ALA A 1 333 ? -11.073 9.633 -7.895 1.00 96.75 333 ALA A CA 1
ATOM 2494 C C . ALA A 1 333 ? -11.126 11.165 -7.842 1.00 96.75 333 ALA A C 1
ATOM 2496 O O . ALA A 1 333 ? -10.677 11.835 -8.781 1.00 96.75 333 ALA A O 1
ATOM 2497 N N . TYR A 1 334 ? -11.712 11.723 -6.786 1.00 95.88 334 TYR A N 1
ATOM 2498 C CA . TYR A 1 334 ? -11.961 13.157 -6.683 1.00 95.88 334 TYR A CA 1
ATOM 2499 C C . TYR A 1 334 ? -10.746 13.902 -6.127 1.00 95.88 334 TYR A C 1
ATOM 2501 O O . TYR A 1 334 ? -10.088 13.439 -5.198 1.00 95.88 334 TYR A O 1
ATOM 2509 N N . ASP A 1 335 ? -10.474 15.081 -6.690 1.00 96.44 335 ASP A N 1
ATOM 2510 C CA . ASP A 1 335 ? -9.521 16.030 -6.112 1.00 96.44 335 ASP A CA 1
ATOM 2511 C C . ASP A 1 335 ? -10.188 16.757 -4.933 1.00 96.44 335 ASP A C 1
ATOM 2513 O O . ASP A 1 335 ? -11.028 17.645 -5.122 1.00 96.44 335 ASP A O 1
ATOM 2517 N N . THR A 1 336 ? -9.820 16.373 -3.711 1.00 91.00 336 THR A N 1
ATOM 2518 C CA . THR A 1 336 ? -10.380 16.896 -2.455 1.00 91.00 336 THR A CA 1
ATOM 2519 C C . THR A 1 336 ? -9.565 18.048 -1.858 1.00 91.00 336 THR A C 1
ATOM 2521 O O . THR A 1 336 ? -9.836 18.480 -0.736 1.00 91.00 336 THR A O 1
ATOM 2524 N N . SER A 1 337 ? -8.608 18.619 -2.606 1.00 88.00 337 SER A N 1
ATOM 2525 C CA . SER A 1 337 ? -7.786 19.757 -2.143 1.00 88.00 337 SER A CA 1
ATOM 2526 C C . SER A 1 337 ? -8.594 21.016 -1.820 1.00 88.00 337 SER A C 1
ATOM 2528 O O . SER A 1 337 ? -8.118 21.901 -1.111 1.00 88.00 337 SER A O 1
ATOM 2530 N N . GLY A 1 338 ? -9.803 21.128 -2.377 1.00 85.31 338 GLY A N 1
ATOM 2531 C CA . GLY A 1 338 ? -10.637 22.323 -2.297 1.00 85.31 338 GLY A CA 1
ATOM 2532 C C . GLY A 1 338 ? -10.232 23.439 -3.270 1.00 85.31 338 GLY A C 1
ATOM 2533 O O . GLY A 1 338 ? -10.946 24.441 -3.360 1.00 85.31 338 GLY A O 1
ATOM 2534 N N . VAL A 1 339 ? -9.152 23.271 -4.044 1.00 88.25 339 VAL A N 1
ATOM 2535 C CA . VAL A 1 339 ? -8.675 24.268 -5.014 1.00 88.25 339 VAL A CA 1
ATOM 2536 C C . VAL A 1 339 ? -9.294 24.013 -6.389 1.00 88.25 339 VAL A C 1
ATOM 2538 O O . VAL A 1 339 ? -9.092 22.962 -6.995 1.00 88.25 339 VAL A O 1
ATOM 2541 N N . ASN A 1 340 ? -10.022 24.997 -6.919 1.00 86.81 340 ASN A N 1
ATOM 2542 C CA . ASN A 1 340 ? -10.693 24.889 -8.217 1.00 86.81 340 ASN A CA 1
ATOM 2543 C C . ASN A 1 340 ? -9.794 25.346 -9.394 1.00 86.81 340 ASN A C 1
ATOM 2545 O O . ASN A 1 340 ? -8.953 26.228 -9.198 1.00 86.81 340 ASN A O 1
ATOM 2549 N N . PRO A 1 341 ? -10.009 24.824 -10.620 1.00 92.44 341 PRO A N 1
ATOM 2550 C CA . PRO A 1 341 ? -10.856 23.667 -10.934 1.00 92.44 341 PRO A CA 1
ATOM 2551 C C . PRO A 1 341 ? -10.297 22.375 -10.314 1.00 92.44 341 PRO A C 1
ATOM 2553 O O . PRO A 1 341 ? -9.085 22.192 -10.238 1.00 92.44 341 PRO A O 1
ATOM 2556 N N . ALA A 1 342 ? -11.181 21.496 -9.838 1.00 92.25 342 ALA A N 1
ATOM 2557 C CA . ALA A 1 342 ? -10.790 20.206 -9.270 1.00 92.25 342 ALA A CA 1
ATOM 2558 C C . ALA A 1 342 ? -10.278 19.271 -10.379 1.00 92.25 342 ALA A C 1
ATOM 2560 O O . ALA A 1 342 ? -10.944 19.112 -11.406 1.00 92.25 342 ALA A O 1
ATOM 2561 N N . VAL A 1 343 ? -9.119 18.646 -10.173 1.00 97.38 343 VAL A N 1
ATOM 2562 C CA . VAL A 1 343 ? -8.528 17.691 -11.125 1.00 97.38 343 VAL A CA 1
ATOM 2563 C C . VAL A 1 343 ? -9.051 16.288 -10.812 1.00 97.38 343 VAL A C 1
ATOM 2565 O O . VAL A 1 343 ? -8.359 15.437 -10.268 1.00 97.38 343 VAL A O 1
ATOM 2568 N N . ASN A 1 344 ? -10.325 16.031 -11.094 1.00 97.12 344 ASN A N 1
ATOM 2569 C CA . ASN A 1 344 ? -10.884 14.695 -10.872 1.00 97.12 344 ASN A CA 1
ATOM 2570 C C . ASN A 1 344 ? -10.281 13.701 -11.875 1.00 97.12 344 ASN A C 1
ATOM 2572 O O . ASN A 1 344 ? -10.245 13.976 -13.076 1.00 97.12 344 ASN A O 1
ATOM 2576 N N . MET A 1 345 ? -9.836 12.543 -11.392 1.00 97.75 345 MET A N 1
ATOM 2577 C CA . MET A 1 345 ? -9.166 11.533 -12.210 1.00 97.75 345 MET A CA 1
ATOM 2578 C C . MET A 1 345 ? -10.174 10.486 -12.659 1.00 97.75 345 MET A C 1
ATOM 2580 O O . MET A 1 345 ? -10.788 9.802 -11.837 1.00 97.75 345 MET A O 1
ATOM 2584 N N . GLN A 1 346 ? -10.318 10.324 -13.969 1.00 97.12 346 GLN A N 1
ATOM 2585 C CA . GLN A 1 346 ? -11.135 9.271 -14.550 1.00 97.12 346 GLN A CA 1
ATOM 2586 C C . GLN A 1 346 ? -10.330 7.968 -14.630 1.00 97.12 346 GLN A C 1
ATOM 2588 O O . GLN A 1 346 ? -9.326 7.889 -15.340 1.00 97.12 346 GLN A O 1
ATOM 2593 N N . LEU A 1 347 ? -10.780 6.948 -13.903 1.00 95.81 347 LEU A N 1
ATOM 2594 C CA . LEU A 1 347 ? -10.183 5.617 -13.847 1.00 95.81 347 LEU A CA 1
ATOM 2595 C C . LEU A 1 347 ? -10.668 4.755 -15.021 1.00 95.81 347 LEU A C 1
ATOM 2597 O O . LEU A 1 347 ? -11.852 4.755 -15.373 1.00 95.81 347 LEU A O 1
ATOM 2601 N N . SER A 1 348 ? -9.746 4.023 -15.642 1.00 93.19 348 SER A N 1
ATOM 2602 C CA . SER A 1 348 ? -10.013 3.144 -16.787 1.00 93.19 348 SER A CA 1
ATOM 2603 C C . SER A 1 348 ? -8.960 2.034 -16.914 1.00 93.19 348 SER A C 1
ATOM 2605 O O . SER A 1 348 ? -7.889 2.106 -16.313 1.00 93.19 348 SER A O 1
ATOM 2607 N N . GLY A 1 349 ? -9.248 0.997 -17.707 1.00 89.94 349 GLY A N 1
ATOM 2608 C CA . GLY A 1 349 ? -8.362 -0.166 -17.858 1.00 89.94 349 GLY A CA 1
ATOM 2609 C C . GLY A 1 349 ? -8.387 -1.090 -16.634 1.00 89.94 349 GLY A C 1
ATOM 2610 O O . GLY A 1 349 ? -9.419 -1.213 -15.976 1.00 89.94 349 GLY A O 1
ATOM 2611 N N . GLY A 1 350 ? -7.271 -1.764 -16.342 1.00 89.00 350 GLY A N 1
ATOM 2612 C CA . GLY A 1 350 ? -7.143 -2.639 -15.173 1.00 89.00 350 GLY A CA 1
ATOM 2613 C C . GLY A 1 350 ? -6.909 -1.847 -13.887 1.00 89.00 350 GLY A C 1
ATOM 2614 O O .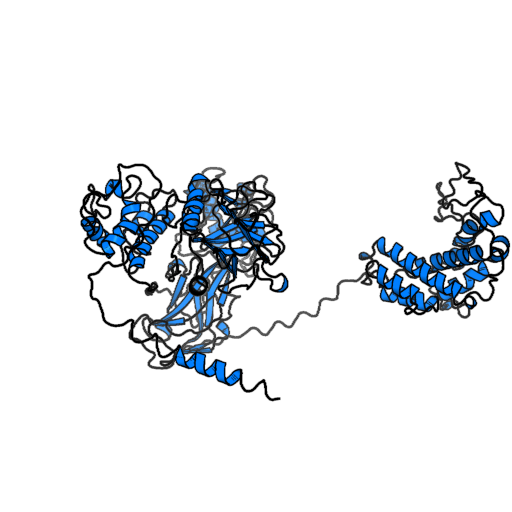 GLY A 1 350 ? -5.771 -1.492 -13.593 1.00 89.00 350 GLY A O 1
ATOM 2615 N N . TYR A 1 351 ? -7.965 -1.571 -13.120 1.00 92.94 351 TYR A N 1
ATOM 2616 C CA . TYR A 1 351 ? -7.856 -0.949 -11.798 1.00 92.94 351 TYR A CA 1
ATOM 2617 C C . TYR A 1 351 ? -8.808 -1.597 -10.784 1.00 92.94 351 TYR A C 1
ATOM 2619 O O . TYR A 1 351 ? -9.841 -2.158 -11.164 1.00 92.94 351 TYR A O 1
ATOM 2627 N N . GLN A 1 352 ? -8.473 -1.509 -9.497 1.00 89.69 352 GLN A N 1
ATOM 2628 C CA . GLN A 1 352 ? -9.319 -1.953 -8.387 1.00 89.69 352 GLN A CA 1
ATOM 2629 C C . GLN A 1 352 ? -9.207 -0.989 -7.207 1.00 89.69 352 GLN A C 1
ATOM 2631 O O . GLN A 1 352 ? -8.141 -0.459 -6.926 1.00 89.69 352 GLN A O 1
ATOM 2636 N N . TRP A 1 353 ? -10.307 -0.753 -6.499 1.00 88.31 353 TRP A N 1
ATOM 2637 C CA . TRP A 1 353 ? -10.264 -0.010 -5.241 1.00 88.31 353 TRP A CA 1
ATOM 2638 C C . TRP A 1 353 ? -9.719 -0.897 -4.121 1.00 88.31 353 TRP A C 1
ATOM 2640 O O . TRP A 1 353 ? -10.037 -2.087 -4.061 1.00 88.31 353 TRP A O 1
ATOM 2650 N N . VAL A 1 354 ? -8.914 -0.314 -3.235 1.00 82.44 354 VAL A N 1
ATOM 2651 C CA . VAL A 1 354 ? -8.302 -1.019 -2.102 1.00 82.44 354 VAL A CA 1
ATOM 2652 C C . VAL A 1 354 ? -9.054 -0.668 -0.818 1.00 82.44 354 VAL A C 1
ATOM 2654 O O . VAL A 1 354 ? -9.349 0.503 -0.564 1.00 82.44 354 VAL A O 1
ATOM 2657 N N . SER A 1 355 ? -9.345 -1.668 0.018 1.00 69.56 355 SER A N 1
ATOM 2658 C CA . SER A 1 355 ? -9.887 -1.441 1.362 1.00 69.56 355 SER A CA 1
ATOM 2659 C C . SER A 1 355 ? -8.939 -0.571 2.201 1.00 69.56 355 SER A C 1
ATOM 2661 O O . SER A 1 355 ? -7.716 -0.684 2.097 1.00 69.56 355 SER A O 1
ATOM 2663 N N . GLY A 1 356 ? -9.492 0.326 3.025 1.00 68.88 356 GLY A N 1
ATOM 2664 C CA . GLY A 1 356 ? -8.694 1.262 3.836 1.00 68.88 356 GLY A CA 1
ATOM 2665 C C . GLY A 1 356 ? -8.148 2.484 3.080 1.00 68.88 356 GLY A C 1
ATOM 2666 O O . GLY A 1 356 ? -7.191 3.095 3.550 1.00 68.88 356 GLY A O 1
ATOM 2667 N N . TYR A 1 357 ? -8.787 2.840 1.957 1.00 85.38 357 TYR A N 1
ATOM 2668 C CA . TYR A 1 357 ? -8.442 3.914 1.010 1.00 85.38 357 TYR A CA 1
ATOM 2669 C C . TYR A 1 357 ? -7.308 3.546 0.049 1.00 85.38 357 TYR A C 1
ATOM 2671 O O . TYR A 1 357 ? -6.287 2.993 0.451 1.00 85.38 357 TYR A O 1
ATOM 2679 N N . GLY A 1 358 ? -7.477 3.847 -1.236 1.00 90.62 358 GLY A N 1
ATOM 2680 C CA . GLY A 1 358 ? -6.465 3.599 -2.265 1.00 90.62 358 GLY A CA 1
ATOM 2681 C C . GLY A 1 358 ? -7.021 3.010 -3.556 1.00 90.62 358 GLY A C 1
ATOM 2682 O O . GLY A 1 358 ? -8.149 2.517 -3.618 1.00 90.62 358 GLY A O 1
ATOM 2683 N N . VAL A 1 359 ? -6.183 3.022 -4.586 1.00 94.69 359 VAL A N 1
ATOM 2684 C CA . VAL A 1 359 ? -6.452 2.412 -5.888 1.00 94.69 359 VAL A CA 1
ATOM 2685 C C . VAL A 1 359 ? -5.251 1.579 -6.329 1.00 94.69 359 VAL A C 1
ATOM 2687 O O . VAL A 1 359 ? -4.104 2.009 -6.241 1.00 94.69 359 VAL A O 1
ATOM 2690 N N . GLU A 1 360 ? -5.522 0.366 -6.783 1.00 95.00 360 GLU A N 1
ATOM 2691 C CA . GLU A 1 360 ? -4.583 -0.535 -7.433 1.00 95.00 360 GLU A CA 1
ATOM 2692 C C . GLU A 1 360 ? -4.710 -0.399 -8.948 1.00 95.00 360 GLU A C 1
ATOM 2694 O O . GLU A 1 360 ? -5.815 -0.430 -9.491 1.00 95.00 360 GLU A O 1
ATOM 2699 N N . PHE A 1 361 ? -3.575 -0.286 -9.629 1.00 94.31 361 PHE A N 1
ATOM 2700 C CA . PHE A 1 361 ? -3.450 -0.367 -11.075 1.00 94.31 361 PHE A CA 1
ATOM 2701 C C . PHE A 1 361 ? -2.791 -1.697 -11.442 1.00 94.31 361 PHE A C 1
ATOM 2703 O O . PHE A 1 361 ? -1.742 -2.057 -10.916 1.00 94.31 361 PHE A O 1
ATOM 2710 N N . ALA A 1 362 ? -3.407 -2.412 -12.377 1.00 88.69 362 ALA A N 1
ATOM 2711 C CA . ALA A 1 362 ? -2.901 -3.628 -13.003 1.00 88.69 362 ALA A CA 1
ATOM 2712 C C . ALA A 1 362 ? -2.925 -3.424 -14.526 1.00 88.69 362 ALA A C 1
ATOM 2714 O O . ALA A 1 362 ? -3.707 -4.043 -15.252 1.00 88.69 362 ALA A O 1
ATOM 2715 N N . GLY A 1 363 ? -2.140 -2.450 -14.998 1.00 79.56 363 GLY A N 1
ATOM 2716 C CA . GLY A 1 363 ? -2.159 -1.997 -16.393 1.00 79.56 363 GLY A CA 1
ATOM 2717 C C . GLY A 1 363 ? -3.305 -1.033 -16.741 1.00 79.56 363 GLY A C 1
ATOM 2718 O O . GLY A 1 363 ? -3.615 -0.841 -17.917 1.00 79.56 363 GLY A O 1
ATOM 2719 N N . GLY A 1 364 ? -3.979 -0.466 -15.736 1.00 90.69 364 GLY A N 1
ATOM 2720 C CA . GLY A 1 364 ? -4.964 0.610 -15.887 1.00 90.69 364 GLY A CA 1
ATOM 2721 C C . GLY A 1 364 ? -4.354 2.004 -15.755 1.00 90.69 364 GLY A C 1
ATOM 2722 O O . GLY A 1 364 ? -3.141 2.158 -15.655 1.00 90.69 364 GLY A O 1
ATOM 2723 N N . LYS A 1 365 ? -5.211 3.029 -15.750 1.00 93.38 365 LYS A N 1
ATOM 2724 C CA . LYS A 1 365 ? -4.803 4.419 -15.514 1.00 93.38 365 LYS A CA 1
ATOM 2725 C C . LYS A 1 365 ? -5.899 5.257 -14.870 1.00 93.38 365 LYS A C 1
ATOM 2727 O O . LYS A 1 365 ? -7.086 4.987 -15.065 1.00 93.38 365 LYS A O 1
ATOM 2732 N N . GLY A 1 366 ? -5.492 6.309 -14.172 1.00 95.81 366 GLY A N 1
ATOM 2733 C CA . GLY A 1 366 ? -6.336 7.453 -13.829 1.00 95.81 366 GLY A CA 1
ATOM 2734 C C . GLY A 1 366 ? -5.904 8.667 -14.640 1.00 95.81 366 GLY A C 1
ATOM 2735 O O . GLY A 1 366 ? -4.711 8.919 -14.731 1.00 95.81 366 GLY A O 1
ATOM 2736 N N . GLN A 1 367 ? -6.828 9.422 -15.233 1.00 96.12 367 GLN A N 1
ATOM 2737 C CA . GLN A 1 367 ? -6.478 10.592 -16.048 1.00 96.12 367 GLN A CA 1
ATOM 2738 C C . GLN A 1 367 ? -7.394 11.783 -15.755 1.00 96.12 367 GLN A C 1
ATOM 2740 O O . GLN A 1 367 ? -8.617 11.651 -15.815 1.00 96.12 367 GLN A O 1
ATOM 2745 N N . GLY A 1 368 ? -6.795 12.939 -15.473 1.00 96.38 368 GLY A N 1
ATOM 2746 C CA . GLY A 1 368 ? -7.498 14.212 -15.337 1.00 96.38 368 GLY A CA 1
ATOM 2747 C C . GLY A 1 368 ? -7.822 14.848 -16.690 1.00 96.38 368 GLY A C 1
ATOM 2748 O O . GLY A 1 368 ? -7.180 14.568 -17.705 1.00 96.38 368 GLY A O 1
ATOM 2749 N N . ASP A 1 369 ? -8.815 15.738 -16.710 1.00 94.50 369 ASP A N 1
ATOM 2750 C CA . ASP A 1 369 ? -9.089 16.574 -17.883 1.00 94.50 369 ASP A CA 1
ATOM 2751 C C . ASP A 1 369 ? -7.965 17.603 -18.074 1.00 94.50 369 ASP A C 1
ATOM 2753 O O . ASP A 1 369 ? -7.478 18.170 -17.089 1.00 94.50 369 ASP A O 1
ATOM 2757 N N . THR A 1 370 ? -7.566 17.877 -19.317 1.00 93.31 370 THR A N 1
ATOM 2758 C CA . THR A 1 370 ? -6.482 18.827 -19.629 1.00 93.31 370 THR A CA 1
ATOM 2759 C C . THR A 1 370 ? -6.805 20.247 -19.151 1.00 93.31 370 THR A C 1
ATOM 2761 O O . THR A 1 370 ? -5.943 20.920 -18.591 1.00 93.31 370 THR A O 1
ATOM 2764 N N . THR A 1 371 ? -8.068 20.675 -19.244 1.00 94.50 371 THR A N 1
ATOM 2765 C CA . THR A 1 371 ? -8.538 21.987 -18.766 1.00 94.50 371 THR A CA 1
ATOM 2766 C C . THR A 1 371 ? -8.411 22.106 -17.253 1.00 94.50 371 THR A C 1
ATOM 2768 O O . THR A 1 371 ? -7.964 23.130 -16.742 1.00 94.50 371 THR A O 1
ATOM 2771 N N . SER A 1 372 ? -8.797 21.058 -16.520 1.00 94.94 372 SER A N 1
ATOM 2772 C CA . SER A 1 372 ? -8.649 21.044 -15.060 1.00 94.94 372 SER A CA 1
ATOM 2773 C C . SER A 1 372 ? -7.177 20.946 -14.643 1.00 94.94 372 SER A C 1
ATOM 2775 O O . SER A 1 372 ? -6.744 21.647 -13.727 1.00 94.94 372 SER A O 1
ATOM 2777 N N . SER A 1 373 ? -6.390 20.138 -15.362 1.00 96.69 373 SER A N 1
ATOM 2778 C CA . SER A 1 373 ? -4.976 19.882 -15.075 1.00 96.69 373 SER A CA 1
ATOM 2779 C C . SER A 1 373 ? -4.106 21.123 -15.286 1.00 96.69 373 SER A C 1
ATOM 2781 O O . SER A 1 373 ? -3.138 21.302 -14.550 1.00 96.69 373 SER A O 1
ATOM 2783 N N . LYS A 1 374 ? -4.508 22.053 -16.167 1.00 96.56 374 LYS A N 1
ATOM 2784 C CA . LYS A 1 374 ? -3.869 23.370 -16.328 1.00 96.56 374 LYS A CA 1
ATOM 2785 C C . LYS A 1 374 ? -3.697 24.141 -15.008 1.00 96.56 374 LYS A C 1
ATOM 2787 O O . LYS A 1 374 ? -2.733 24.895 -14.867 1.00 96.56 374 LYS A O 1
ATOM 2792 N N . LYS A 1 375 ? -4.554 23.910 -13.999 1.00 96.00 375 LYS A N 1
ATOM 2793 C CA . LYS A 1 375 ? -4.373 24.453 -12.635 1.00 96.00 375 LYS A CA 1
ATOM 2794 C C . LYS A 1 375 ? -2.972 24.162 -12.081 1.00 96.00 375 LYS A C 1
ATOM 2796 O O . LYS A 1 375 ? -2.386 25.029 -11.434 1.00 96.00 375 LYS A O 1
ATOM 2801 N N . ILE A 1 376 ? -2.457 22.954 -12.315 1.00 97.00 376 ILE A N 1
ATOM 2802 C CA . ILE A 1 376 ? -1.147 22.501 -11.835 1.00 97.00 376 ILE A CA 1
ATOM 2803 C C . ILE A 1 376 ? -0.049 23.360 -12.457 1.00 97.00 376 ILE A C 1
ATOM 2805 O O . ILE A 1 376 ? 0.752 23.936 -11.726 1.00 97.00 376 ILE A O 1
ATOM 2809 N N . HIS A 1 377 ? -0.081 23.528 -13.781 1.00 96.88 377 HIS A N 1
ATOM 2810 C CA . HIS A 1 377 ? 0.816 24.432 -14.497 1.00 96.88 377 HIS A CA 1
ATOM 2811 C C . HIS A 1 377 ? 0.746 25.861 -13.933 1.00 96.88 377 HIS A C 1
ATOM 2813 O O . HIS A 1 377 ? 1.759 26.401 -13.495 1.00 96.88 377 HIS A O 1
ATOM 2819 N N . ASP A 1 378 ? -0.445 26.462 -13.880 1.00 96.50 378 ASP A N 1
ATOM 2820 C CA . ASP A 1 378 ? -0.597 27.880 -13.535 1.00 96.50 378 ASP A CA 1
ATOM 2821 C C . ASP A 1 378 ? -0.146 28.190 -12.102 1.00 96.50 378 ASP A C 1
ATOM 2823 O O . ASP A 1 378 ? 0.469 29.229 -11.853 1.00 96.50 378 ASP A O 1
ATOM 2827 N N . ARG A 1 379 ? -0.429 27.292 -11.149 1.00 95.75 379 ARG A N 1
ATOM 2828 C CA . ARG A 1 379 ? -0.048 27.468 -9.740 1.00 95.75 379 ARG A CA 1
ATOM 2829 C C . ARG A 1 379 ? 1.435 27.205 -9.493 1.00 95.75 379 ARG A C 1
ATOM 2831 O O . ARG A 1 379 ? 2.002 27.877 -8.633 1.00 95.75 379 ARG A O 1
ATOM 2838 N N . ILE A 1 380 ? 2.045 26.259 -10.210 1.00 97.31 380 ILE A N 1
ATOM 2839 C CA . ILE A 1 380 ? 3.471 25.928 -10.069 1.00 97.31 380 ILE A CA 1
ATOM 2840 C C . ILE A 1 380 ? 4.348 26.958 -10.799 1.00 97.31 380 ILE A C 1
ATOM 2842 O O . ILE A 1 380 ? 5.359 27.389 -10.252 1.00 97.31 380 ILE A O 1
ATOM 2846 N N . LEU A 1 381 ? 3.952 27.459 -11.977 1.00 95.38 381 LEU A N 1
ATOM 2847 C CA . LEU A 1 381 ? 4.713 28.516 -12.663 1.00 95.38 381 LEU A CA 1
ATOM 2848 C C . LEU A 1 381 ? 4.831 29.801 -11.834 1.00 95.38 381 LEU A C 1
ATOM 2850 O O . LEU A 1 381 ? 5.832 30.509 -11.934 1.00 95.38 381 LEU A O 1
ATOM 2854 N N . GLN A 1 382 ? 3.824 30.113 -11.013 1.00 93.81 382 GLN A N 1
ATOM 2855 C CA . GLN A 1 382 ? 3.843 31.287 -10.131 1.00 93.81 382 GLN A CA 1
ATOM 2856 C C . GLN A 1 382 ? 4.926 31.205 -9.052 1.00 93.81 382 GLN A C 1
ATOM 2858 O O . GLN A 1 382 ? 5.405 32.237 -8.577 1.00 93.81 382 GLN A O 1
ATOM 2863 N N . THR A 1 383 ? 5.280 29.996 -8.630 1.00 94.94 383 THR A N 1
ATOM 2864 C CA . THR A 1 383 ? 6.228 29.753 -7.542 1.00 94.94 383 THR A CA 1
ATOM 2865 C C . THR A 1 383 ? 7.602 29.347 -8.059 1.00 94.94 383 THR A C 1
ATOM 2867 O O . THR A 1 383 ? 8.595 29.680 -7.413 1.00 94.94 383 THR A O 1
ATOM 2870 N N . GLY A 1 384 ? 7.663 28.706 -9.230 1.00 95.50 384 GLY A N 1
ATOM 2871 C CA . GLY A 1 384 ? 8.886 28.190 -9.845 1.00 95.50 384 GLY A CA 1
ATOM 2872 C C . GLY A 1 384 ? 9.394 26.891 -9.214 1.00 95.50 384 GLY A C 1
ATOM 2873 O O . GLY A 1 384 ? 10.460 26.418 -9.592 1.00 95.50 384 GLY A O 1
ATOM 2874 N N . GLU A 1 385 ? 8.655 26.338 -8.254 1.00 96.56 385 GLU A N 1
ATOM 2875 C CA . GLU A 1 385 ? 9.034 25.198 -7.418 1.00 96.56 385 GLU A CA 1
ATOM 2876 C C . GLU A 1 385 ? 7.784 24.396 -7.030 1.00 96.56 385 GLU A C 1
ATOM 2878 O O . GLU A 1 385 ? 6.673 24.935 -7.016 1.00 96.56 385 GLU A O 1
ATOM 2883 N N . TYR A 1 386 ? 7.944 23.113 -6.716 1.00 98.12 386 TYR A N 1
ATOM 2884 C CA . TYR A 1 386 ? 6.820 22.236 -6.384 1.00 98.12 386 TYR A CA 1
ATOM 2885 C C . TYR A 1 386 ? 7.266 20.965 -5.657 1.00 98.12 386 TYR A C 1
ATOM 2887 O O . TYR A 1 386 ? 8.458 20.653 -5.593 1.00 98.12 386 TYR A O 1
ATOM 2895 N N . SER A 1 387 ? 6.284 20.227 -5.135 1.00 98.19 387 SER A N 1
ATOM 2896 C CA . SER A 1 387 ? 6.481 18.869 -4.617 1.00 98.19 387 SER A CA 1
ATOM 2897 C C . SER A 1 387 ? 5.403 17.922 -5.125 1.00 98.19 387 SER A C 1
ATOM 2899 O O . SER A 1 387 ? 4.230 18.299 -5.196 1.00 98.19 387 SER A O 1
ATOM 2901 N N . ILE A 1 388 ? 5.794 16.680 -5.396 1.00 98.56 388 ILE A N 1
ATOM 2902 C CA . ILE A 1 388 ? 4.890 15.537 -5.556 1.00 98.56 388 ILE A CA 1
ATOM 2903 C C . ILE A 1 388 ? 5.030 14.692 -4.293 1.00 98.56 388 ILE A C 1
ATOM 2905 O O . ILE A 1 388 ? 6.127 14.229 -3.995 1.00 98.56 388 ILE A O 1
ATOM 2909 N N . GLU A 1 389 ? 3.945 14.494 -3.553 1.00 98.00 389 GLU A N 1
ATOM 2910 C CA . GLU A 1 389 ? 3.900 13.611 -2.385 1.00 98.00 389 GLU A CA 1
ATOM 2911 C C . GLU A 1 389 ? 2.967 12.438 -2.688 1.00 98.00 389 GLU A C 1
ATOM 2913 O O . GLU A 1 389 ? 1.820 12.643 -3.086 1.00 98.00 389 GLU A O 1
ATOM 2918 N N . ALA A 1 390 ? 3.435 11.207 -2.491 1.00 97.88 390 ALA A N 1
ATOM 2919 C CA . ALA A 1 390 ? 2.629 10.020 -2.726 1.00 97.88 390 ALA A CA 1
ATOM 2920 C C . ALA A 1 390 ? 2.901 8.919 -1.698 1.00 97.88 390 ALA A C 1
ATOM 2922 O O . ALA A 1 390 ? 3.994 8.792 -1.149 1.00 97.88 390 ALA A O 1
ATOM 2923 N N . TRP A 1 391 ? 1.885 8.095 -1.463 1.00 96.06 391 TRP A N 1
ATOM 2924 C CA . TRP A 1 391 ? 2.028 6.818 -0.774 1.00 96.06 391 TRP A CA 1
ATOM 2925 C C . TRP A 1 391 ? 1.837 5.686 -1.780 1.00 96.06 391 TRP A C 1
ATOM 2927 O O . TRP A 1 391 ? 0.738 5.518 -2.319 1.00 96.06 391 TRP A O 1
ATOM 2937 N N . VAL A 1 392 ? 2.910 4.942 -2.039 1.00 96.44 392 VAL A N 1
ATOM 2938 C CA . VAL A 1 392 ? 3.058 4.053 -3.197 1.00 96.44 392 VAL A CA 1
ATOM 2939 C C . VAL A 1 392 ? 3.355 2.624 -2.736 1.00 96.44 392 VAL A C 1
ATOM 2941 O O . VAL A 1 392 ? 4.109 2.418 -1.788 1.00 96.44 392 VAL A O 1
ATOM 2944 N N . VAL A 1 393 ? 2.757 1.635 -3.404 1.00 95.00 393 VAL A N 1
ATOM 2945 C CA . VAL A 1 393 ? 3.084 0.204 -3.271 1.00 95.00 393 VAL A CA 1
ATOM 2946 C C . VAL A 1 393 ? 3.351 -0.366 -4.671 1.00 95.00 393 VAL A C 1
ATOM 2948 O O . VAL A 1 393 ? 2.404 -0.750 -5.361 1.00 95.00 393 VAL A O 1
ATOM 2951 N N . PRO A 1 394 ? 4.600 -0.405 -5.147 1.00 94.81 394 PRO A N 1
ATOM 2952 C CA . PRO A 1 394 ? 4.956 -1.100 -6.384 1.00 94.81 394 PRO A CA 1
ATOM 2953 C C . PRO A 1 394 ? 4.552 -2.580 -6.341 1.00 94.81 394 PRO A C 1
ATOM 2955 O O . PRO A 1 394 ? 4.756 -3.254 -5.334 1.00 94.81 394 PRO A O 1
ATOM 2958 N N . ALA A 1 395 ? 4.002 -3.120 -7.436 1.00 91.56 395 ALA A N 1
ATOM 2959 C CA . ALA A 1 395 ? 3.621 -4.539 -7.484 1.00 91.56 395 ALA A CA 1
ATOM 2960 C C . ALA A 1 395 ? 4.836 -5.488 -7.472 1.00 91.56 395 ALA A C 1
ATOM 2962 O O . ALA A 1 395 ? 4.730 -6.633 -7.039 1.00 91.56 395 ALA A O 1
ATOM 2963 N N . ASN A 1 396 ? 5.975 -5.028 -7.994 1.00 89.25 396 ASN A N 1
ATOM 2964 C CA . ASN A 1 396 ? 7.267 -5.712 -8.002 1.00 89.25 396 ASN A CA 1
ATOM 2965 C C . ASN A 1 396 ? 8.390 -4.693 -8.285 1.00 89.25 396 ASN A C 1
ATOM 2967 O O . ASN A 1 396 ? 8.112 -3.553 -8.667 1.00 89.25 396 ASN A O 1
ATOM 2971 N N . VAL A 1 397 ? 9.641 -5.136 -8.145 1.00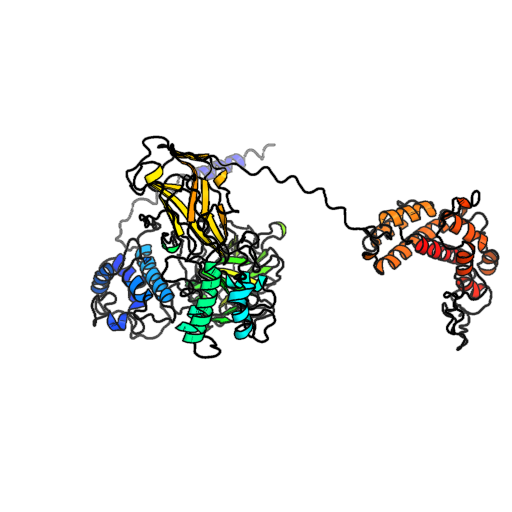 90.94 397 VAL A N 1
ATOM 2972 C CA . VAL A 1 397 ? 10.871 -4.354 -8.389 1.00 90.94 397 VAL A CA 1
ATOM 2973 C C . VAL A 1 397 ? 11.514 -4.642 -9.755 1.00 90.94 397 VAL A C 1
ATOM 2975 O O . VAL A 1 397 ? 12.688 -4.371 -9.964 1.00 90.94 397 VAL A O 1
ATOM 2978 N N . THR A 1 398 ? 10.781 -5.245 -10.697 1.00 89.94 398 THR A N 1
ATOM 2979 C CA . THR A 1 398 ? 11.303 -5.611 -12.032 1.00 89.94 398 THR A CA 1
ATOM 2980 C C . THR A 1 398 ? 10.659 -4.818 -13.167 1.00 89.94 398 THR A C 1
ATOM 2982 O O . THR A 1 398 ? 10.993 -5.008 -14.336 1.00 89.94 398 THR A O 1
ATOM 2985 N N . GLN A 1 399 ? 9.731 -3.921 -12.838 1.00 91.69 399 GLN A N 1
ATOM 2986 C CA . GLN A 1 399 ? 9.110 -3.005 -13.783 1.00 91.69 399 GLN A CA 1
ATOM 2987 C C . GLN A 1 399 ? 10.115 -1.969 -14.266 1.00 91.69 399 GLN A C 1
ATOM 2989 O O . GLN A 1 399 ? 10.655 -1.226 -13.463 1.00 91.69 399 GLN A O 1
ATOM 2994 N N . ASP A 1 400 ? 10.329 -1.895 -15.574 1.00 91.06 400 ASP A N 1
ATOM 2995 C CA . ASP A 1 400 ? 11.307 -0.989 -16.173 1.00 91.06 400 ASP A CA 1
ATOM 2996 C C . ASP A 1 400 ? 10.623 0.160 -16.925 1.00 91.06 400 ASP A C 1
ATOM 2998 O O . ASP A 1 400 ? 9.647 -0.070 -17.647 1.00 91.06 400 ASP A O 1
ATOM 3002 N N . ASN A 1 401 ? 11.126 1.381 -16.740 1.00 89.69 401 ASN A N 1
ATOM 3003 C CA . ASN A 1 401 ? 10.614 2.630 -17.304 1.00 89.69 401 ASN A CA 1
ATOM 3004 C C . ASN A 1 401 ? 9.073 2.748 -17.264 1.00 89.69 401 ASN A C 1
ATOM 3006 O O . ASN A 1 401 ? 8.383 2.685 -18.293 1.00 89.69 401 ASN A O 1
ATOM 3010 N N . ARG A 1 402 ? 8.508 2.822 -16.053 1.00 92.12 402 ARG A N 1
ATOM 3011 C CA . ARG A 1 402 ? 7.058 2.913 -15.806 1.00 92.12 402 ARG A CA 1
ATOM 3012 C C . ARG A 1 402 ? 6.680 4.217 -15.125 1.00 92.12 402 ARG A C 1
ATOM 3014 O O . ARG A 1 402 ? 7.323 4.620 -14.164 1.00 92.12 402 ARG A O 1
ATOM 3021 N N . SER A 1 403 ? 5.597 4.846 -15.574 1.00 92.88 403 SER A N 1
ATOM 3022 C CA . SER A 1 403 ? 5.110 6.106 -15.002 1.00 92.88 403 SER A CA 1
ATOM 3023 C C . SER A 1 403 ? 4.116 5.834 -13.874 1.00 92.88 403 SER A C 1
ATOM 3025 O O . SER A 1 403 ? 3.047 5.261 -14.100 1.00 92.88 403 SER A O 1
ATOM 3027 N N . ILE A 1 404 ? 4.445 6.281 -12.662 1.00 96.56 404 ILE A N 1
ATOM 3028 C CA . ILE A 1 404 ? 3.562 6.186 -11.493 1.00 96.56 404 ILE A CA 1
ATOM 3029 C C . ILE A 1 404 ? 2.613 7.389 -11.488 1.00 96.56 404 ILE A C 1
ATOM 3031 O O . ILE A 1 404 ? 1.392 7.221 -11.467 1.00 96.56 404 ILE A O 1
ATOM 3035 N N . ILE A 1 405 ? 3.172 8.603 -11.560 1.00 97.56 405 ILE A N 1
ATOM 3036 C CA . ILE A 1 405 ? 2.443 9.876 -11.659 1.00 97.56 405 ILE A CA 1
ATOM 3037 C C . ILE A 1 405 ? 3.151 10.742 -12.701 1.00 97.56 405 ILE A C 1
ATOM 3039 O O . ILE A 1 405 ? 4.340 11.018 -12.568 1.00 97.56 405 ILE A O 1
ATOM 3043 N N . THR A 1 406 ? 2.443 11.205 -13.726 1.00 95.62 406 THR A N 1
ATOM 3044 C CA . THR A 1 406 ? 3.035 12.026 -14.793 1.00 95.62 406 THR A CA 1
ATOM 3045 C C . THR A 1 406 ? 2.125 13.176 -15.199 1.00 95.62 406 THR A C 1
ATOM 3047 O O . THR A 1 406 ? 0.902 13.039 -15.232 1.00 95.62 406 THR A O 1
ATOM 3050 N N . TYR A 1 407 ? 2.733 14.316 -15.517 1.00 95.81 407 TYR A N 1
ATOM 3051 C CA . TYR A 1 407 ? 2.086 15.455 -16.157 1.00 95.81 407 TYR A CA 1
ATOM 3052 C C . TYR A 1 407 ? 2.679 15.608 -17.561 1.00 95.81 407 TYR A C 1
ATOM 3054 O O . TYR A 1 407 ? 3.696 16.278 -17.765 1.00 95.81 407 TYR A O 1
ATOM 3062 N N . SER A 1 408 ? 2.091 14.887 -18.517 1.00 91.50 408 SER A N 1
ATOM 3063 C CA . SER A 1 408 ? 2.607 14.718 -19.881 1.00 91.50 408 SER A CA 1
ATOM 3064 C C . SER A 1 408 ? 1.493 14.349 -20.867 1.00 91.50 408 SER A C 1
ATOM 3066 O O . SER A 1 408 ? 0.442 13.848 -20.460 1.00 91.50 408 SER A O 1
ATOM 3068 N N . ASN A 1 409 ? 1.716 14.555 -22.173 1.00 86.44 409 ASN A N 1
ATOM 3069 C CA . ASN A 1 409 ? 0.796 14.094 -23.226 1.00 86.44 409 ASN A CA 1
ATOM 3070 C C . ASN A 1 409 ? 1.112 12.687 -23.786 1.00 86.44 409 ASN A C 1
ATOM 3072 O O . ASN A 1 409 ? 0.492 12.241 -24.754 1.00 86.44 409 ASN A O 1
ATOM 3076 N N . GLY A 1 410 ? 2.043 11.971 -23.152 1.00 73.44 410 GLY A N 1
ATOM 3077 C CA . GLY A 1 410 ? 2.575 10.689 -23.612 1.00 73.44 410 GLY A CA 1
ATOM 3078 C C . GLY A 1 410 ? 3.668 10.824 -24.681 1.00 73.44 410 GLY A C 1
ATOM 3079 O O . GLY A 1 410 ? 3.588 11.662 -25.578 1.00 73.44 410 GLY A O 1
ATOM 3080 N N . GLY A 1 411 ? 4.693 9.973 -24.607 1.00 71.19 411 GLY A N 1
ATOM 3081 C CA . GLY A 1 411 ? 5.882 10.057 -25.467 1.00 71.19 411 GLY A CA 1
ATOM 3082 C C . GLY A 1 411 ? 7.087 10.671 -24.748 1.00 71.19 411 GLY A C 1
ATOM 3083 O O . GLY A 1 411 ? 7.221 10.520 -23.548 1.00 71.19 411 GLY A O 1
ATOM 3084 N N . ALA A 1 412 ? 7.993 11.331 -25.481 1.00 70.00 412 ALA A N 1
ATOM 3085 C CA . ALA A 1 412 ? 9.318 11.685 -24.953 1.00 70.00 412 ALA A CA 1
ATOM 3086 C C . ALA A 1 412 ? 9.380 12.972 -24.109 1.00 70.00 412 ALA A C 1
ATOM 3088 O O . ALA A 1 412 ? 10.424 13.236 -23.528 1.00 70.00 412 ALA A O 1
ATOM 3089 N N . THR A 1 413 ? 8.339 13.809 -24.081 1.00 78.44 413 THR A N 1
ATOM 3090 C CA . THR A 1 413 ? 8.392 15.116 -23.401 1.00 78.44 413 THR A CA 1
ATOM 3091 C C . THR A 1 413 ? 7.382 15.176 -22.265 1.00 78.44 413 THR A C 1
ATOM 3093 O O . THR A 1 413 ? 6.175 15.051 -22.470 1.00 78.44 413 THR A O 1
ATOM 3096 N N . HIS A 1 414 ? 7.886 15.428 -21.064 1.00 89.19 414 HIS A N 1
ATOM 3097 C CA . HIS A 1 414 ? 7.119 15.533 -19.830 1.00 89.19 414 HIS A CA 1
ATOM 3098 C C . HIS A 1 414 ? 7.289 16.939 -19.258 1.00 89.19 414 HIS A C 1
ATOM 3100 O O . HIS A 1 414 ? 8.347 17.537 -19.423 1.00 89.19 414 HIS A O 1
ATOM 3106 N N . ASN A 1 415 ? 6.298 17.464 -18.536 1.00 95.00 415 ASN A N 1
ATOM 3107 C CA . ASN A 1 415 ? 6.594 18.545 -17.592 1.00 95.00 415 ASN A CA 1
ATOM 3108 C C . ASN A 1 415 ? 7.274 17.947 -16.360 1.00 95.00 415 ASN A C 1
ATOM 3110 O O . ASN A 1 415 ? 8.367 18.368 -15.987 1.00 95.00 415 ASN A O 1
ATOM 3114 N N . PHE A 1 416 ? 6.658 16.904 -15.794 1.00 95.88 416 PHE A N 1
ATOM 3115 C CA . PHE A 1 416 ? 7.281 16.051 -14.790 1.00 95.88 416 PHE A CA 1
ATOM 3116 C C . PHE A 1 416 ? 6.771 14.607 -14.855 1.00 95.88 416 PHE A C 1
ATOM 3118 O O . PHE A 1 416 ? 5.642 14.359 -15.292 1.00 95.88 416 PHE A O 1
ATOM 3125 N N . THR A 1 417 ? 7.573 13.675 -14.340 1.00 95.56 417 THR A N 1
ATOM 3126 C CA . THR A 1 417 ? 7.186 12.278 -14.098 1.00 95.56 417 THR A CA 1
ATOM 3127 C C . THR A 1 417 ? 7.859 11.756 -12.830 1.00 95.56 417 THR A C 1
ATOM 3129 O O . THR A 1 417 ? 9.075 11.855 -12.695 1.00 95.56 417 THR A O 1
ATOM 3132 N N . MET A 1 418 ? 7.057 11.170 -11.939 1.00 97.56 418 MET A N 1
ATOM 3133 C CA . MET A 1 418 ? 7.478 10.191 -10.937 1.00 97.56 418 MET A CA 1
ATOM 3134 C C . MET A 1 418 ? 7.346 8.803 -11.569 1.00 97.56 418 MET A C 1
ATOM 3136 O O . MET A 1 418 ? 6.236 8.379 -11.914 1.00 97.56 418 MET A O 1
ATOM 3140 N N . GLY A 1 419 ? 8.468 8.118 -11.747 1.00 95.56 419 GLY A N 1
ATOM 3141 C CA . GLY A 1 419 ? 8.552 6.828 -12.417 1.00 95.56 419 GLY A CA 1
ATOM 3142 C C . GLY A 1 419 ? 9.265 5.757 -11.598 1.00 95.56 419 GLY A C 1
ATOM 3143 O O . GLY A 1 419 ? 9.748 6.008 -10.494 1.00 95.56 419 GLY A O 1
ATOM 3144 N N . GLN A 1 420 ? 9.302 4.560 -12.170 1.00 95.56 420 GLN A N 1
ATOM 3145 C CA . GLN A 1 420 ? 10.009 3.393 -11.665 1.00 95.56 420 GLN A CA 1
ATOM 3146 C C . GLN A 1 420 ? 10.867 2.787 -12.780 1.00 95.56 420 GLN A C 1
ATOM 3148 O O . GLN A 1 420 ? 10.351 2.498 -13.866 1.00 95.56 420 GLN A O 1
ATOM 3153 N N . SER A 1 421 ? 12.127 2.496 -12.457 1.00 94.69 421 SER A N 1
ATOM 3154 C CA . SER A 1 421 ? 12.995 1.603 -13.230 1.00 94.69 421 SER A CA 1
ATOM 3155 C C . SER A 1 421 ? 13.591 0.565 -12.290 1.00 94.69 421 SER A C 1
ATOM 3157 O O . SER A 1 421 ? 14.439 0.871 -11.464 1.00 94.69 421 SER A O 1
ATOM 3159 N N . MET A 1 422 ? 13.105 -0.667 -12.388 1.00 94.06 422 MET A N 1
ATOM 3160 C CA . MET A 1 422 ? 13.413 -1.769 -11.479 1.00 94.06 422 MET A CA 1
ATOM 3161 C C . MET A 1 422 ? 13.211 -1.376 -10.003 1.00 94.06 422 MET A C 1
ATOM 3163 O O . MET A 1 422 ? 12.071 -1.138 -9.593 1.00 94.06 422 MET A O 1
ATOM 3167 N N . TYR A 1 423 ? 14.285 -1.317 -9.218 1.00 94.31 423 TYR A N 1
ATOM 3168 C CA . TYR A 1 423 ? 14.317 -0.951 -7.798 1.00 94.31 423 TYR A CA 1
ATOM 3169 C C . TYR A 1 423 ? 14.611 0.545 -7.568 1.00 94.31 423 TYR A C 1
ATOM 3171 O O . TYR A 1 423 ? 14.854 0.947 -6.432 1.00 94.31 423 TYR A O 1
ATOM 3179 N N . ASN A 1 424 ? 14.500 1.383 -8.607 1.00 97.38 424 ASN A N 1
ATOM 3180 C CA . ASN A 1 424 ? 14.718 2.823 -8.500 1.00 97.38 424 ASN A CA 1
ATOM 3181 C C . ASN A 1 424 ? 13.445 3.647 -8.646 1.00 97.38 424 ASN A C 1
ATOM 3183 O O . ASN A 1 424 ? 12.565 3.333 -9.458 1.00 97.38 424 ASN A O 1
ATOM 3187 N N . TYR A 1 425 ? 13.415 4.769 -7.928 1.00 98.19 425 TYR A N 1
ATOM 3188 C CA . TYR A 1 425 ? 12.509 5.873 -8.225 1.00 98.19 425 TYR A CA 1
ATOM 3189 C C . TYR A 1 425 ? 13.152 6.828 -9.234 1.00 98.19 425 TYR A C 1
ATOM 3191 O O . TYR A 1 425 ? 14.268 7.301 -9.034 1.00 98.19 425 TYR A O 1
ATOM 3199 N N . ASP A 1 426 ? 12.408 7.158 -10.288 1.00 96.56 426 ASP A N 1
ATOM 3200 C CA . ASP A 1 426 ? 12.831 8.086 -11.336 1.00 96.56 426 ASP A CA 1
ATOM 3201 C C . ASP A 1 426 ? 12.088 9.417 -11.227 1.00 96.56 426 ASP A C 1
ATOM 3203 O O . ASP A 1 426 ? 10.857 9.449 -11.169 1.00 96.56 426 ASP A O 1
ATOM 3207 N N . PHE A 1 427 ? 12.819 10.527 -11.291 1.00 97.19 427 PHE A N 1
ATOM 3208 C CA . PHE A 1 427 ? 12.259 11.869 -11.324 1.00 97.19 427 PHE A CA 1
ATOM 3209 C C . PHE A 1 427 ? 12.660 12.616 -12.602 1.00 97.19 427 PHE A C 1
ATOM 3211 O O . PHE A 1 427 ? 13.772 13.137 -12.737 1.00 97.19 427 PHE A O 1
ATOM 3218 N N . ILE A 1 428 ? 11.718 12.722 -13.538 1.00 94.38 428 ILE A N 1
ATOM 3219 C CA . ILE A 1 428 ? 11.835 13.546 -14.747 1.00 94.38 428 ILE A CA 1
ATOM 3220 C C . ILE A 1 428 ? 11.216 14.912 -14.465 1.00 94.38 428 ILE A C 1
ATOM 3222 O O . ILE A 1 428 ? 10.116 14.997 -13.922 1.00 94.38 428 ILE A O 1
ATOM 3226 N N . ASN A 1 429 ? 11.905 15.979 -14.860 1.00 94.31 429 ASN A N 1
ATOM 3227 C CA . ASN A 1 429 ? 11.420 17.351 -14.752 1.00 94.31 429 ASN A CA 1
ATOM 3228 C C . ASN A 1 429 ? 11.967 18.172 -15.923 1.00 94.31 429 ASN A C 1
ATOM 3230 O O . ASN A 1 429 ? 13.168 18.111 -16.184 1.00 94.31 429 ASN A O 1
ATOM 3234 N N . HIS A 1 430 ? 11.124 18.947 -16.602 1.00 94.06 430 HIS A N 1
ATOM 3235 C CA . HIS A 1 430 ? 11.532 19.839 -17.693 1.00 94.06 430 HIS A CA 1
ATOM 3236 C C . HIS A 1 430 ? 11.855 21.230 -17.155 1.00 94.06 430 HIS A C 1
ATOM 3238 O O . HIS A 1 430 ? 11.034 21.855 -16.483 1.00 94.06 430 HIS A O 1
ATOM 3244 N N . THR A 1 431 ? 13.039 21.742 -17.475 1.00 93.69 431 THR A N 1
ATOM 3245 C CA . THR A 1 431 ? 13.447 23.116 -17.176 1.00 93.69 431 THR A CA 1
ATOM 3246 C C . THR A 1 431 ? 14.205 23.726 -18.355 1.00 93.69 431 THR A C 1
ATOM 3248 O O . THR A 1 431 ? 14.446 23.101 -19.376 1.00 93.69 431 THR A O 1
ATOM 3251 N N . THR A 1 432 ? 14.687 24.955 -18.222 1.00 93.25 432 THR A N 1
ATOM 3252 C CA . THR A 1 432 ? 15.644 25.525 -19.185 1.00 93.25 432 THR A CA 1
ATOM 3253 C C . THR A 1 432 ? 16.975 24.761 -19.283 1.00 93.25 432 THR A C 1
ATOM 3255 O O . THR A 1 432 ? 17.782 25.092 -20.149 1.00 93.25 432 THR A O 1
ATOM 3258 N N . LEU A 1 433 ? 17.247 23.824 -18.368 1.00 91.62 433 LEU A N 1
ATOM 3259 C CA . LEU A 1 433 ? 18.478 23.030 -18.292 1.00 91.62 433 LEU A CA 1
ATOM 3260 C C . LEU A 1 433 ? 18.263 21.538 -18.592 1.00 91.62 433 LEU A C 1
ATOM 3262 O O . LEU A 1 433 ? 19.239 20.839 -18.841 1.00 91.62 433 LEU A O 1
ATOM 3266 N N . THR A 1 434 ? 17.016 21.065 -18.595 1.00 90.00 434 THR A N 1
ATOM 3267 C CA . THR A 1 434 ? 16.641 19.673 -18.876 1.00 90.00 434 THR A CA 1
ATOM 3268 C C . THR A 1 434 ? 15.563 19.638 -19.950 1.00 90.00 434 THR A C 1
ATOM 3270 O O . THR A 1 434 ? 14.624 20.426 -19.922 1.00 90.00 434 THR A O 1
ATOM 3273 N N . ASP A 1 435 ? 15.647 18.708 -20.895 1.00 82.06 435 ASP A N 1
ATOM 3274 C CA . ASP A 1 435 ? 14.687 18.626 -22.006 1.00 82.06 435 ASP A CA 1
ATOM 3275 C C . ASP A 1 435 ? 13.354 17.952 -21.632 1.00 82.06 435 ASP A C 1
ATOM 3277 O O . ASP A 1 435 ? 12.452 17.842 -22.466 1.00 82.06 435 ASP A O 1
ATOM 3281 N N . GLY A 1 436 ? 13.224 17.514 -20.376 1.00 80.44 436 GLY A N 1
ATOM 3282 C CA . GLY A 1 436 ? 12.037 16.825 -19.893 1.00 80.44 436 GLY A CA 1
ATOM 3283 C C . GLY A 1 436 ? 11.852 15.449 -20.518 1.00 80.44 436 GLY A C 1
ATOM 3284 O O . GLY A 1 436 ? 10.707 15.033 -20.652 1.00 80.44 436 GLY A O 1
ATOM 3285 N N . THR A 1 437 ? 12.938 14.785 -20.928 1.00 84.56 437 THR A N 1
ATOM 3286 C CA . THR A 1 437 ? 12.948 13.418 -21.470 1.00 84.56 437 THR A CA 1
ATOM 3287 C C . THR A 1 437 ? 13.595 12.434 -20.486 1.00 84.56 437 THR A C 1
ATOM 3289 O O . THR A 1 437 ? 14.259 12.839 -19.526 1.00 84.56 437 THR A O 1
ATOM 3292 N N . ASP A 1 438 ? 13.471 11.131 -20.758 1.00 79.06 438 ASP A N 1
ATOM 3293 C CA . ASP A 1 438 ? 14.129 10.059 -19.991 1.00 79.06 438 ASP A CA 1
ATOM 3294 C C . ASP A 1 438 ? 15.661 10.212 -19.901 1.00 79.06 438 ASP A C 1
ATOM 3296 O O . ASP A 1 438 ? 16.274 9.702 -18.964 1.00 79.06 438 ASP A O 1
ATOM 3300 N N . ASN A 1 439 ? 16.299 10.924 -20.842 1.00 81.12 439 ASN A N 1
ATOM 3301 C CA . ASN A 1 439 ? 17.759 11.092 -20.867 1.00 81.12 439 ASN A CA 1
ATOM 3302 C C . ASN A 1 439 ? 18.286 11.999 -19.751 1.00 81.12 439 ASN A C 1
ATOM 3304 O O . ASN A 1 439 ? 19.451 11.883 -19.378 1.00 81.12 439 ASN A O 1
ATOM 3308 N N . SER A 1 440 ? 17.440 12.890 -19.236 1.00 84.12 440 SER A N 1
ATOM 3309 C CA . SER A 1 440 ? 17.793 13.827 -18.170 1.00 84.12 440 SER A CA 1
ATOM 3310 C C . SER A 1 440 ? 17.066 13.485 -16.875 1.00 84.12 440 SER A C 1
ATOM 3312 O O . SER A 1 440 ? 16.782 14.394 -16.105 1.00 84.12 440 SER A O 1
ATOM 3314 N N . LYS A 1 441 ? 16.703 12.218 -16.615 1.00 90.94 441 LYS A N 1
ATOM 3315 C CA . LYS A 1 441 ? 16.035 11.798 -15.366 1.00 90.94 441 LYS A CA 1
ATOM 3316 C C . LYS A 1 441 ? 17.011 11.714 -14.183 1.00 90.94 441 LYS A C 1
ATOM 3318 O O . LYS A 1 441 ? 18.156 11.309 -14.353 1.00 90.94 441 LYS A O 1
ATOM 3323 N N . LEU A 1 442 ? 16.549 12.075 -12.984 1.00 95.81 442 LEU A N 1
ATOM 3324 C CA . LEU A 1 442 ? 17.250 11.784 -11.729 1.00 95.81 442 LEU A CA 1
ATOM 3325 C C . LEU A 1 442 ? 16.730 10.442 -11.211 1.00 95.81 442 LEU A C 1
ATOM 3327 O O . LEU A 1 442 ? 15.539 10.340 -10.940 1.00 95.81 442 LEU A O 1
ATOM 3331 N N . SER A 1 443 ? 17.595 9.440 -11.098 1.00 96.44 443 SER A N 1
ATOM 3332 C CA . SER A 1 443 ? 17.272 8.125 -10.531 1.00 96.44 443 SER A CA 1
ATOM 3333 C C . SER A 1 443 ? 17.947 7.981 -9.174 1.00 96.44 443 SER A C 1
ATOM 3335 O O . SER A 1 443 ? 19.031 8.538 -8.989 1.00 96.44 443 SER A O 1
ATOM 3337 N N . THR A 1 444 ? 17.330 7.225 -8.267 1.00 97.62 444 THR A N 1
ATOM 3338 C CA . THR A 1 444 ? 18.025 6.699 -7.081 1.00 97.62 444 THR A CA 1
ATOM 3339 C C . THR A 1 444 ? 19.176 5.774 -7.486 1.00 97.62 444 THR A C 1
ATOM 3341 O O . THR A 1 444 ? 19.127 5.209 -8.587 1.00 97.62 444 THR A O 1
ATOM 3344 N N . ASP A 1 445 ? 20.203 5.657 -6.637 1.00 94.62 445 ASP A N 1
ATOM 3345 C CA . ASP A 1 445 ? 21.341 4.752 -6.847 1.00 94.62 445 ASP A CA 1
ATOM 3346 C C . ASP A 1 445 ? 20.877 3.289 -6.897 1.00 94.62 445 ASP A C 1
ATOM 3348 O O . ASP A 1 445 ? 20.005 2.862 -6.135 1.00 94.62 445 ASP A O 1
ATOM 3352 N N . ASP A 1 446 ? 21.482 2.518 -7.800 1.00 91.31 446 ASP A N 1
ATOM 3353 C CA . ASP A 1 446 ? 21.137 1.118 -7.979 1.00 91.31 446 ASP A CA 1
ATOM 3354 C C . ASP A 1 446 ? 21.491 0.274 -6.743 1.00 91.31 446 ASP A C 1
ATOM 3356 O O . ASP A 1 446 ? 20.800 -0.698 -6.439 1.00 91.31 446 ASP A O 1
ATOM 3360 N N . ASP A 1 447 ? 22.569 0.638 -6.039 1.00 91.19 447 ASP A N 1
ATOM 3361 C CA . ASP A 1 447 ? 23.081 -0.111 -4.884 1.00 91.19 447 ASP A CA 1
ATOM 3362 C C . ASP A 1 447 ? 22.209 0.068 -3.622 1.00 91.19 447 ASP A C 1
ATOM 3364 O O . ASP A 1 447 ? 22.298 -0.746 -2.696 1.00 91.19 447 ASP A O 1
ATOM 3368 N N . ASP A 1 448 ? 21.374 1.114 -3.574 1.00 91.25 448 ASP A N 1
ATOM 3369 C CA . ASP A 1 448 ? 20.539 1.440 -2.411 1.00 91.25 448 ASP A CA 1
ATOM 3370 C C . ASP A 1 448 ? 19.207 0.665 -2.400 1.00 91.25 448 ASP A C 1
ATOM 3372 O O . ASP A 1 448 ? 18.607 0.488 -1.336 1.00 91.25 448 ASP A O 1
ATOM 3376 N N . GLU A 1 449 ? 18.760 0.165 -3.562 1.00 90.75 449 GLU A N 1
ATOM 3377 C CA . GLU A 1 449 ? 17.485 -0.549 -3.743 1.00 90.75 449 GLU A CA 1
ATOM 3378 C C . GLU A 1 449 ? 16.294 0.190 -3.085 1.00 90.75 449 GLU A C 1
ATOM 3380 O O . GLU A 1 449 ? 15.439 -0.409 -2.424 1.00 90.75 449 GLU A O 1
ATOM 3385 N N . ASP A 1 450 ? 16.241 1.517 -3.232 1.00 92.06 450 ASP A N 1
ATOM 3386 C CA . ASP A 1 450 ? 15.304 2.380 -2.502 1.00 92.06 450 ASP A CA 1
ATOM 3387 C C . ASP A 1 450 ? 13.826 2.021 -2.731 1.00 92.06 450 ASP A C 1
ATOM 3389 O O . ASP A 1 450 ? 13.005 2.123 -1.811 1.00 92.06 450 ASP A O 1
ATOM 3393 N N . LEU A 1 451 ? 13.446 1.610 -3.946 1.00 96.31 451 LEU A N 1
ATOM 3394 C CA . LEU A 1 451 ? 12.077 1.208 -4.265 1.00 96.31 451 LEU A CA 1
ATOM 3395 C C . LEU A 1 451 ? 11.836 -0.248 -3.866 1.00 96.31 451 LEU A C 1
ATOM 3397 O O . LEU A 1 451 ? 12.466 -1.180 -4.363 1.00 96.31 451 LEU A O 1
ATOM 3401 N N . GLN A 1 452 ? 10.826 -0.449 -3.022 1.00 89.88 452 GLN A N 1
ATOM 3402 C CA . GLN A 1 452 ? 10.460 -1.751 -2.469 1.00 89.88 452 GLN A CA 1
ATOM 3403 C C . GLN A 1 452 ? 8.974 -2.045 -2.698 1.00 89.88 452 GLN A C 1
ATOM 3405 O O . GLN A 1 452 ? 8.180 -1.145 -2.942 1.00 89.88 452 GLN A O 1
ATOM 3410 N N . THR A 1 453 ? 8.565 -3.312 -2.585 1.00 85.75 453 THR A N 1
ATOM 3411 C CA . THR A 1 453 ? 7.145 -3.718 -2.732 1.00 85.75 453 THR A CA 1
ATOM 3412 C C . THR A 1 453 ? 6.285 -3.453 -1.493 1.00 85.75 453 THR A C 1
ATOM 3414 O O . THR A 1 453 ? 5.079 -3.696 -1.501 1.00 85.75 453 THR A O 1
ATOM 3417 N N . SER A 1 454 ? 6.883 -2.952 -0.411 1.00 85.38 454 SER A N 1
ATOM 3418 C CA . SER A 1 454 ? 6.161 -2.464 0.764 1.00 85.38 454 SER A CA 1
ATOM 3419 C C . SER A 1 454 ? 5.556 -1.080 0.517 1.00 85.38 454 SER A C 1
ATOM 3421 O O . SER A 1 454 ? 6.007 -0.346 -0.354 1.00 85.38 454 SER A O 1
ATOM 3423 N N . LEU A 1 455 ? 4.574 -0.680 1.330 1.00 89.31 455 LEU A N 1
ATOM 3424 C CA . LEU A 1 455 ? 4.054 0.688 1.320 1.00 89.31 455 LEU A CA 1
ATOM 3425 C C . LEU A 1 455 ? 5.152 1.698 1.680 1.00 89.31 455 LEU A C 1
ATOM 3427 O O . LEU A 1 455 ? 5.720 1.628 2.769 1.00 89.31 455 LEU A O 1
ATOM 3431 N N . GLN A 1 456 ? 5.413 2.641 0.777 1.00 95.56 456 GLN A N 1
ATOM 3432 C CA . GLN A 1 456 ? 6.427 3.680 0.934 1.00 95.56 456 GLN A CA 1
ATOM 3433 C C . GLN A 1 456 ? 5.819 5.075 0.798 1.00 95.56 456 GLN A C 1
ATOM 3435 O O . GLN A 1 456 ? 4.924 5.313 -0.016 1.00 95.56 456 GLN A O 1
ATOM 3440 N N . HIS A 1 457 ? 6.329 6.011 1.594 1.00 96.44 457 HIS A N 1
ATOM 3441 C CA . HIS A 1 457 ? 6.064 7.439 1.433 1.00 96.44 457 HIS A CA 1
ATOM 3442 C C . HIS A 1 457 ? 7.151 8.044 0.556 1.00 96.44 457 HIS A C 1
ATOM 3444 O O . HIS A 1 457 ? 8.320 8.007 0.930 1.00 96.44 457 HIS A O 1
ATOM 3450 N N . VAL A 1 458 ? 6.778 8.585 -0.598 1.00 98.62 458 VAL A N 1
ATOM 3451 C CA . VAL A 1 458 ? 7.718 9.122 -1.584 1.00 98.62 458 VAL A CA 1
ATOM 3452 C C . VAL A 1 458 ? 7.415 10.595 -1.803 1.00 98.62 458 VAL A C 1
ATOM 3454 O O . VAL A 1 458 ? 6.271 10.966 -2.078 1.00 98.62 458 VAL A O 1
ATOM 3457 N N . VAL A 1 459 ? 8.440 11.438 -1.688 1.00 98.50 459 VAL A N 1
ATOM 3458 C CA . VAL A 1 459 ? 8.339 12.871 -1.985 1.00 98.50 459 VAL A CA 1
ATOM 3459 C C . VAL A 1 459 ? 9.403 13.260 -3.000 1.00 98.50 459 VAL A C 1
ATOM 3461 O O . VAL A 1 459 ? 10.584 12.985 -2.805 1.00 98.50 459 VAL A O 1
ATOM 3464 N N . MET A 1 460 ? 8.984 13.929 -4.071 1.00 98.50 460 MET A N 1
ATOM 3465 C CA . MET A 1 460 ? 9.866 14.504 -5.084 1.00 98.50 460 MET A CA 1
ATOM 3466 C C . MET A 1 460 ? 9.741 16.024 -5.052 1.00 98.50 460 MET A C 1
ATOM 3468 O O . MET A 1 460 ? 8.694 16.567 -5.404 1.00 98.50 460 MET A O 1
ATOM 3472 N N . ASN A 1 461 ? 10.803 16.700 -4.616 1.00 97.81 461 ASN A N 1
ATOM 3473 C CA . ASN A 1 461 ? 10.888 18.159 -4.563 1.00 97.81 461 ASN A CA 1
ATOM 3474 C C . ASN A 1 461 ? 11.664 18.688 -5.765 1.00 97.81 461 ASN A C 1
ATOM 3476 O O . ASN A 1 461 ? 12.731 18.165 -6.089 1.00 97.81 461 ASN A O 1
ATOM 3480 N N . PHE A 1 462 ? 11.199 19.788 -6.347 1.00 97.69 462 PHE A N 1
ATOM 3481 C CA . PHE A 1 462 ? 11.996 20.580 -7.275 1.00 97.69 462 PHE A CA 1
ATOM 3482 C C . PHE A 1 462 ? 11.969 22.058 -6.894 1.00 97.69 462 PHE A C 1
ATOM 3484 O O . PHE A 1 462 ? 10.894 22.639 -6.728 1.00 97.69 462 PHE A O 1
ATOM 3491 N N . ASP A 1 463 ? 13.148 22.678 -6.850 1.00 95.38 463 ASP A N 1
ATOM 3492 C CA . ASP A 1 463 ? 13.298 24.131 -6.801 1.00 95.38 463 ASP A CA 1
ATOM 3493 C C . ASP A 1 463 ? 14.413 24.617 -7.751 1.00 95.38 463 ASP A C 1
ATOM 3495 O O . ASP A 1 463 ? 15.344 23.868 -8.072 1.00 95.38 463 ASP A O 1
ATOM 3499 N N . PRO A 1 464 ? 14.365 25.878 -8.218 1.00 93.56 464 PRO A N 1
ATOM 3500 C CA . PRO A 1 464 ? 15.268 26.366 -9.259 1.00 93.56 464 PRO A CA 1
ATOM 3501 C C . PRO A 1 464 ? 16.723 26.549 -8.789 1.00 93.56 464 PRO A C 1
ATOM 3503 O O . PRO A 1 464 ? 17.593 26.818 -9.621 1.00 93.56 464 PRO A O 1
ATOM 3506 N N . VAL A 1 465 ? 17.001 26.431 -7.484 1.00 90.44 465 VAL A N 1
ATOM 3507 C CA . VAL A 1 465 ? 18.331 26.582 -6.872 1.00 90.44 465 VAL A CA 1
ATOM 3508 C C . VAL A 1 465 ? 18.951 25.222 -6.548 1.00 90.44 465 VAL A C 1
ATOM 3510 O O . VAL A 1 465 ? 20.113 24.979 -6.891 1.00 90.44 465 VAL A O 1
ATOM 3513 N N . ASN A 1 466 ? 18.211 24.340 -5.877 1.00 91.75 466 ASN A N 1
ATOM 3514 C CA . ASN A 1 466 ? 18.714 23.038 -5.445 1.00 91.75 466 ASN A CA 1
ATOM 3515 C C . ASN A 1 466 ? 18.417 21.913 -6.439 1.00 91.75 466 ASN A C 1
ATOM 3517 O O . ASN A 1 466 ? 19.056 20.871 -6.320 1.00 91.75 466 ASN A O 1
ATOM 3521 N N . GLY A 1 467 ? 17.568 22.140 -7.443 1.00 94.88 467 GLY A N 1
ATOM 3522 C CA . GLY A 1 467 ? 17.223 21.133 -8.440 1.00 94.88 467 GLY A CA 1
ATOM 3523 C C . GLY A 1 467 ? 16.249 20.093 -7.896 1.00 94.88 467 GLY A C 1
ATOM 3524 O O . GLY A 1 467 ? 15.402 20.414 -7.061 1.00 94.88 467 GLY A O 1
ATOM 3525 N N . ARG A 1 468 ? 16.343 18.866 -8.410 1.00 97.19 468 ARG A N 1
ATOM 3526 C CA . ARG A 1 468 ? 15.485 17.745 -8.011 1.00 97.19 468 ARG A CA 1
ATOM 3527 C C . ARG A 1 468 ? 16.017 17.060 -6.755 1.00 97.19 468 ARG A C 1
ATOM 3529 O O . ARG A 1 468 ? 17.224 16.914 -6.584 1.00 97.19 468 ARG A O 1
ATOM 3536 N N . GLN A 1 469 ? 15.110 16.610 -5.895 1.00 97.75 469 GLN A N 1
ATOM 3537 C CA . GLN A 1 469 ? 15.426 15.830 -4.700 1.00 97.75 469 GLN A CA 1
ATOM 3538 C C . GLN A 1 469 ? 14.377 14.735 -4.501 1.00 97.75 469 GLN A C 1
ATOM 3540 O O . GLN A 1 469 ? 13.179 15.019 -4.583 1.00 97.75 469 GLN A O 1
ATOM 3545 N N . ILE A 1 470 ? 14.825 13.516 -4.202 1.00 98.56 470 ILE A N 1
ATOM 3546 C CA . ILE A 1 470 ? 13.967 12.363 -3.917 1.00 98.56 470 ILE A CA 1
ATOM 3547 C C . ILE A 1 470 ? 14.076 12.024 -2.425 1.00 98.56 470 ILE A C 1
ATOM 3549 O O . ILE A 1 470 ? 15.155 12.050 -1.826 1.00 98.56 470 ILE A O 1
ATOM 3553 N N . PHE A 1 471 ? 12.930 11.755 -1.807 1.00 98.56 471 PHE A N 1
ATOM 3554 C CA . PHE A 1 471 ? 12.824 11.293 -0.432 1.00 98.56 471 PHE A CA 1
ATOM 3555 C C . PHE A 1 471 ? 11.980 10.024 -0.385 1.00 98.56 471 PHE A C 1
ATOM 3557 O O . PHE A 1 471 ? 10.888 9.996 -0.955 1.00 98.56 471 PHE A O 1
ATOM 3564 N N . VAL A 1 472 ? 12.445 9.024 0.360 1.00 98.19 472 VAL A N 1
ATOM 3565 C CA . VAL A 1 472 ? 11.727 7.776 0.635 1.00 98.19 472 VAL A CA 1
ATOM 3566 C C . VAL A 1 472 ? 11.603 7.613 2.149 1.00 98.19 472 VAL A C 1
ATOM 3568 O O . VAL A 1 472 ? 12.568 7.766 2.897 1.00 98.19 472 VAL A O 1
ATOM 3571 N N . ASN A 1 473 ? 10.387 7.352 2.630 1.00 95.56 473 ASN A N 1
ATOM 3572 C CA . ASN A 1 473 ? 10.056 7.136 4.042 1.00 95.56 473 ASN A CA 1
ATOM 3573 C C . ASN A 1 473 ? 10.566 8.252 4.975 1.00 95.56 473 ASN A C 1
ATOM 3575 O O . ASN A 1 473 ? 11.103 8.008 6.057 1.00 95.56 473 ASN A O 1
ATOM 3579 N N . GLY A 1 474 ? 10.417 9.506 4.537 1.00 93.94 474 GLY A N 1
ATOM 3580 C CA . GLY A 1 474 ? 10.838 10.685 5.298 1.00 93.94 474 GLY A CA 1
ATOM 3581 C C . GLY A 1 474 ? 12.341 11.006 5.237 1.00 93.94 474 GLY A C 1
ATOM 3582 O O . GLY A 1 474 ? 12.775 11.975 5.873 1.00 93.94 474 GLY A O 1
ATOM 3583 N N . VAL A 1 475 ? 13.143 10.229 4.503 1.00 96.94 475 VAL A N 1
ATOM 3584 C CA . VAL A 1 475 ? 14.607 10.362 4.409 1.00 96.94 475 VAL A CA 1
ATOM 3585 C C . VAL A 1 475 ? 15.010 10.747 2.985 1.00 96.94 475 VAL A C 1
ATOM 3587 O O . VAL A 1 475 ? 14.415 10.272 2.031 1.00 96.94 475 VAL A O 1
ATOM 3590 N N . SER A 1 476 ? 15.991 11.642 2.839 1.00 97.19 476 SER A N 1
ATOM 3591 C CA . SER A 1 476 ? 16.558 11.998 1.528 1.00 97.19 476 SER A CA 1
ATOM 3592 C C . SER A 1 476 ? 17.412 10.843 1.020 1.00 97.19 476 SER A C 1
ATOM 3594 O O . SER A 1 476 ? 18.267 10.387 1.777 1.00 97.19 476 SER A O 1
ATOM 3596 N N . THR A 1 477 ? 17.246 10.451 -0.240 1.00 97.50 477 THR A N 1
ATOM 3597 C CA . THR A 1 477 ? 18.062 9.397 -0.876 1.00 97.50 477 THR A CA 1
ATOM 3598 C C . THR A 1 477 ? 19.494 9.885 -1.125 1.00 97.50 477 THR A C 1
ATOM 3600 O O . THR A 1 477 ? 20.465 9.180 -0.900 1.00 97.50 477 THR A O 1
ATOM 3603 N N . GLY A 1 478 ? 19.651 11.185 -1.406 1.00 94.88 478 GLY A N 1
ATOM 3604 C CA . GLY A 1 478 ? 20.963 11.835 -1.514 1.00 94.88 478 GLY A CA 1
ATOM 3605 C C . GLY A 1 478 ? 21.486 11.926 -2.945 1.00 94.88 478 GLY A C 1
ATOM 3606 O O . GLY A 1 478 ? 22.552 12.511 -3.158 1.00 94.88 478 GLY A O 1
ATOM 3607 N N . ASP A 1 479 ? 20.706 11.439 -3.907 1.00 95.25 479 ASP A N 1
ATOM 3608 C CA . ASP A 1 479 ? 20.991 11.553 -5.332 1.00 95.25 479 ASP A CA 1
ATOM 3609 C C . ASP A 1 479 ? 21.007 13.009 -5.786 1.00 95.25 479 ASP A C 1
ATOM 3611 O O . ASP A 1 479 ? 20.269 13.869 -5.288 1.00 95.25 479 ASP A O 1
ATOM 3615 N N . ALA A 1 480 ? 21.871 13.290 -6.756 1.00 91.44 480 ALA A N 1
ATOM 3616 C CA . ALA A 1 480 ? 22.089 14.630 -7.266 1.00 91.44 480 ALA A CA 1
ATOM 3617 C C . ALA A 1 480 ? 21.900 14.683 -8.780 1.00 91.44 480 ALA A C 1
ATOM 3619 O O . ALA A 1 480 ? 22.309 13.781 -9.507 1.00 91.44 480 ALA A O 1
ATOM 3620 N N . ASP A 1 481 ? 21.349 15.802 -9.249 1.00 92.50 481 ASP A N 1
ATOM 3621 C CA . ASP A 1 481 ? 21.293 16.130 -10.670 1.00 92.50 481 ASP A CA 1
ATOM 3622 C C . ASP A 1 481 ? 22.670 16.028 -11.346 1.00 92.50 481 ASP A C 1
ATOM 3624 O O . ASP A 1 481 ? 23.703 16.405 -10.774 1.00 92.50 481 ASP A O 1
ATOM 3628 N N . LEU A 1 482 ? 22.668 15.610 -12.615 1.00 88.50 482 LEU A N 1
ATOM 3629 C CA . LEU A 1 482 ? 23.860 15.632 -13.454 1.00 88.50 482 LEU A CA 1
ATOM 3630 C C . LEU A 1 482 ? 24.413 17.059 -13.605 1.00 88.50 482 LEU A C 1
ATOM 3632 O O . LEU A 1 482 ? 23.720 18.077 -13.487 1.00 88.50 482 LEU A O 1
ATOM 3636 N N . ALA A 1 483 ? 25.712 17.144 -13.897 1.00 84.00 483 ALA A N 1
ATOM 3637 C CA . ALA A 1 483 ? 26.392 18.420 -14.065 1.00 84.00 483 ALA A CA 1
ATOM 3638 C C . ALA A 1 483 ? 25.784 19.227 -15.227 1.00 84.00 483 ALA A C 1
ATOM 3640 O O . ALA A 1 483 ? 25.902 18.846 -16.387 1.00 84.00 483 ALA A O 1
ATOM 3641 N N . GLY A 1 484 ? 25.194 20.382 -14.905 1.00 85.75 484 GLY A N 1
ATOM 3642 C CA . GLY A 1 484 ? 24.544 21.270 -15.876 1.00 85.75 484 GLY A CA 1
ATOM 3643 C C . GLY A 1 484 ? 23.020 21.152 -15.928 1.00 85.75 484 GLY A C 1
ATOM 3644 O O . GLY A 1 484 ? 22.398 22.038 -16.500 1.00 85.75 484 GLY A O 1
ATOM 3645 N N . GLU A 1 485 ? 22.435 20.144 -15.279 1.00 89.38 485 GLU A N 1
ATOM 3646 C CA . GLU A 1 485 ? 20.981 19.916 -15.227 1.00 89.38 485 GLU A CA 1
ATOM 3647 C C . GLU A 1 485 ? 20.331 20.447 -13.939 1.00 89.38 485 GLU A C 1
ATOM 3649 O O . GLU A 1 485 ? 19.113 20.575 -13.849 1.00 89.38 485 GLU A O 1
ATOM 3654 N N . LYS A 1 486 ? 21.145 20.789 -12.933 1.00 92.12 486 LYS A N 1
ATOM 3655 C CA . LYS A 1 486 ? 20.671 21.247 -11.624 1.00 92.12 486 LYS A CA 1
ATOM 3656 C C . LYS A 1 486 ? 19.902 22.571 -11.708 1.00 92.12 486 LYS A C 1
ATOM 3658 O O . LYS A 1 486 ? 20.481 23.614 -12.021 1.00 92.12 486 LYS A O 1
ATOM 3663 N N . GLY A 1 487 ? 18.634 22.539 -11.298 1.00 88.50 487 GLY A N 1
ATOM 3664 C CA . GLY A 1 487 ? 17.758 23.709 -11.214 1.00 88.50 487 GLY A CA 1
ATOM 3665 C C . GLY A 1 487 ? 17.195 24.116 -12.576 1.00 88.50 487 GLY A C 1
ATOM 3666 O O . GLY A 1 487 ? 16.758 23.279 -13.361 1.00 88.50 487 GLY A O 1
ATOM 3667 N N . GLY A 1 488 ? 17.196 25.419 -12.858 1.00 90.69 488 GLY A N 1
ATOM 3668 C CA . GLY A 1 488 ? 16.643 25.973 -14.097 1.00 90.69 488 GLY A CA 1
ATOM 3669 C C . GLY A 1 488 ? 15.198 26.450 -13.952 1.00 90.69 488 GLY A C 1
ATOM 3670 O O . GLY A 1 488 ? 14.538 26.227 -12.941 1.00 90.69 488 GLY A O 1
ATOM 3671 N N . SER A 1 489 ? 14.719 27.175 -14.961 1.00 92.44 489 SER A N 1
ATOM 3672 C CA . SER A 1 489 ? 13.359 27.718 -14.967 1.00 92.44 489 SER A CA 1
ATOM 3673 C C . SER A 1 489 ? 12.383 26.734 -15.602 1.00 92.44 489 SER A C 1
ATOM 3675 O O . SER A 1 489 ? 12.670 26.187 -16.660 1.00 92.44 489 SER A O 1
ATOM 3677 N N . ILE A 1 490 ? 11.207 26.577 -15.001 1.00 94.12 490 ILE A N 1
ATOM 3678 C CA . ILE A 1 490 ? 10.088 25.770 -15.518 1.00 94.12 490 ILE A CA 1
ATOM 3679 C C . ILE A 1 490 ? 9.152 26.560 -16.450 1.00 94.12 490 ILE A C 1
ATOM 3681 O O . ILE A 1 490 ? 8.065 26.110 -16.788 1.00 94.12 490 ILE A O 1
ATOM 3685 N N . ALA A 1 491 ? 9.552 27.762 -16.878 1.00 91.31 491 ALA A N 1
ATOM 3686 C CA . ALA A 1 491 ? 8.726 28.629 -17.725 1.00 91.31 491 ALA A CA 1
ATOM 3687 C C . ALA A 1 491 ? 8.384 28.033 -19.109 1.00 91.31 491 ALA A C 1
ATOM 3689 O O . ALA A 1 491 ? 7.588 28.622 -19.835 1.00 91.31 491 ALA A O 1
ATOM 3690 N N . THR A 1 492 ? 9.008 26.915 -19.491 1.00 87.81 492 THR A N 1
ATOM 3691 C CA . THR A 1 492 ? 8.776 26.191 -20.749 1.00 87.81 492 THR A CA 1
ATOM 3692 C C . THR A 1 492 ? 7.766 25.052 -20.627 1.00 87.81 492 THR A C 1
ATOM 3694 O O . THR A 1 492 ? 7.569 24.335 -21.605 1.00 87.81 492 THR A O 1
ATOM 3697 N N . TRP A 1 493 ? 7.143 24.862 -19.459 1.00 94.38 493 TRP A N 1
ATOM 3698 C CA . TRP A 1 493 ? 6.127 23.828 -19.288 1.00 94.38 493 TRP A CA 1
ATOM 3699 C C . TRP A 1 493 ? 4.932 24.040 -20.217 1.00 94.38 493 TRP A C 1
ATOM 3701 O O . TRP A 1 493 ? 4.497 25.164 -20.462 1.00 94.38 493 TRP A O 1
ATOM 3711 N N . ASP A 1 494 ? 4.390 22.930 -20.704 1.00 93.19 494 ASP A N 1
ATOM 3712 C CA . ASP A 1 494 ? 3.199 22.911 -21.546 1.00 93.19 494 ASP A CA 1
ATOM 3713 C C . ASP A 1 494 ? 1.937 22.875 -20.667 1.00 93.19 494 ASP A C 1
ATOM 3715 O O . ASP A 1 494 ? 1.830 22.076 -19.732 1.00 93.19 494 ASP A O 1
ATOM 3719 N N . ASP A 1 495 ? 0.969 23.748 -20.930 1.00 94.44 495 ASP A N 1
ATOM 3720 C CA . ASP A 1 495 ? -0.259 23.847 -20.139 1.00 94.44 495 ASP A CA 1
ATOM 3721 C C . ASP A 1 495 ? -1.418 22.985 -20.670 1.00 94.44 495 ASP A C 1
ATOM 3723 O O . ASP A 1 495 ? -2.498 22.983 -20.077 1.00 94.44 495 ASP A O 1
ATOM 3727 N N . SER A 1 496 ? -1.193 22.235 -21.754 1.00 93.69 496 SER A N 1
ATOM 3728 C CA . SER A 1 496 ? -2.183 21.367 -22.403 1.00 93.69 496 SER A CA 1
ATOM 3729 C C . SER A 1 496 ? -2.145 19.910 -21.933 1.00 93.69 496 SER A C 1
ATOM 3731 O O . SER A 1 496 ? -3.011 19.115 -22.312 1.00 93.69 496 SER A O 1
ATOM 3733 N N . PHE A 1 497 ? -1.157 19.535 -21.120 1.00 94.62 497 PHE A N 1
ATOM 3734 C CA . PHE A 1 497 ? -0.980 18.157 -20.670 1.00 94.62 497 PHE A CA 1
ATOM 3735 C C . PHE A 1 497 ? -2.039 17.758 -19.629 1.00 94.62 497 PHE A C 1
ATOM 3737 O O . PHE A 1 497 ? -2.472 18.588 -18.831 1.00 94.62 497 PHE A O 1
ATOM 3744 N N . PRO A 1 498 ? -2.505 16.497 -19.611 1.00 95.25 498 PRO A N 1
ATOM 3745 C CA . PRO A 1 498 ? -3.265 15.964 -18.487 1.00 95.25 498 PRO A CA 1
ATOM 3746 C C . PRO A 1 498 ? -2.333 15.470 -17.373 1.00 95.25 498 PRO A C 1
ATOM 3748 O O . PRO A 1 498 ? -1.223 15.003 -17.631 1.00 95.25 498 PRO A O 1
ATOM 3751 N N . LEU A 1 499 ? -2.813 15.494 -16.128 1.00 97.31 499 LEU A N 1
ATOM 3752 C CA . LEU A 1 499 ? -2.225 14.670 -15.070 1.00 97.31 499 LEU A CA 1
ATOM 3753 C C . LEU A 1 499 ? -2.702 13.219 -15.231 1.00 97.31 499 LEU A C 1
ATOM 3755 O O . LEU A 1 499 ? -3.891 12.977 -15.471 1.00 97.31 499 LEU A O 1
ATOM 3759 N N . VAL A 1 500 ? -1.794 12.255 -15.086 1.00 96.44 500 VAL A N 1
ATOM 3760 C CA . VAL A 1 500 ? -2.068 10.821 -15.256 1.00 96.44 500 VAL A CA 1
ATOM 3761 C C . VAL A 1 500 ? -1.422 10.006 -14.132 1.00 96.44 500 VAL A C 1
ATOM 3763 O O . VAL A 1 500 ? -0.289 10.273 -13.736 1.00 96.44 500 VAL A O 1
ATOM 3766 N N . PHE A 1 501 ? -2.145 9.001 -13.631 1.00 97.25 501 PHE A N 1
ATOM 3767 C CA . PHE A 1 501 ? -1.685 8.000 -12.663 1.00 97.25 501 PHE A CA 1
ATOM 3768 C C . PHE A 1 501 ? -1.640 6.611 -13.300 1.00 97.25 501 PHE A C 1
ATOM 3770 O O . PHE A 1 501 ? -2.543 6.249 -14.061 1.00 97.25 501 PHE A O 1
ATOM 3777 N N . GLY A 1 502 ? -0.624 5.822 -12.949 1.00 94.31 502 GLY A N 1
ATOM 3778 C CA . GLY A 1 502 ? -0.483 4.411 -13.324 1.00 94.31 502 GLY A CA 1
ATOM 3779 C C . GLY A 1 502 ? -0.147 4.148 -14.798 1.00 94.31 502 GLY A C 1
ATOM 3780 O O . GLY A 1 502 ? -0.009 2.994 -15.196 1.00 94.31 502 GLY A O 1
ATOM 3781 N N . SER A 1 503 ? -0.031 5.185 -15.631 1.00 92.44 503 SER A N 1
ATOM 3782 C CA . SER A 1 503 ? 0.385 5.101 -17.035 1.00 92.44 503 SER A CA 1
ATOM 3783 C C . SER A 1 503 ? 0.643 6.511 -17.595 1.00 92.44 503 SER A C 1
ATOM 3785 O O . SER A 1 503 ? 0.682 7.488 -16.851 1.00 92.44 503 SER A O 1
ATOM 3787 N N . GLU A 1 504 ? 0.744 6.623 -18.919 1.00 87.12 504 GLU A N 1
ATOM 3788 C CA . GLU A 1 504 ? 0.724 7.879 -19.676 1.00 87.12 504 GLU A CA 1
ATOM 3789 C C . GLU A 1 504 ? -0.611 8.088 -20.411 1.00 87.12 504 GLU A C 1
ATOM 3791 O O . GLU A 1 504 ? -1.447 7.181 -20.512 1.00 87.12 504 GLU A O 1
ATOM 3796 N N . GLN A 1 505 ? -0.812 9.282 -20.988 1.00 81.62 505 GLN A N 1
ATOM 3797 C CA . GLN A 1 505 ? -2.032 9.622 -21.733 1.00 81.62 505 GLN A CA 1
ATOM 3798 C C . GLN A 1 505 ? -2.347 8.598 -22.846 1.00 81.62 505 GLN A C 1
ATOM 3800 O O . GLN A 1 505 ? -3.502 8.178 -22.975 1.00 81.62 505 GLN A O 1
ATOM 3805 N N . GLY A 1 506 ? -1.334 8.146 -23.599 1.00 69.31 506 GLY A N 1
ATOM 3806 C CA . GLY A 1 506 ? -1.469 7.171 -24.694 1.00 69.31 506 GLY A CA 1
ATOM 3807 C C . GLY A 1 506 ? -1.723 5.716 -24.262 1.00 69.31 506 GLY A C 1
ATOM 3808 O O . GLY A 1 506 ? -2.262 4.940 -25.049 1.00 69.31 506 GLY A O 1
ATOM 3809 N N . GLY A 1 507 ? -1.415 5.368 -23.006 1.00 66.88 507 GLY A N 1
ATOM 3810 C CA . GLY A 1 507 ? -1.618 4.042 -22.409 1.00 66.88 507 GLY A CA 1
ATOM 3811 C C . GLY A 1 507 ? -0.654 2.928 -22.866 1.00 66.88 507 GLY A C 1
ATOM 3812 O O . GLY A 1 507 ? 0.061 3.037 -23.858 1.00 66.88 507 GLY A O 1
ATOM 3813 N N . GLY A 1 508 ? -0.666 1.808 -22.131 1.00 63.97 508 GLY A N 1
ATOM 3814 C CA . GLY A 1 508 ? -0.179 0.487 -22.564 1.00 63.97 508 GLY A CA 1
ATOM 3815 C C . GLY A 1 508 ? 1.329 0.213 -22.470 1.00 63.97 508 GLY A C 1
ATOM 3816 O O . GLY A 1 508 ? 1.710 -0.786 -21.869 1.00 63.97 508 GLY A O 1
ATOM 3817 N N . ALA A 1 509 ? 2.192 1.055 -23.047 1.00 68.94 509 ALA A N 1
ATOM 3818 C CA . ALA A 1 509 ? 3.635 0.764 -23.136 1.00 68.94 509 ALA A CA 1
ATOM 3819 C C . ALA A 1 509 ? 4.413 1.057 -21.838 1.00 68.94 509 ALA A C 1
ATOM 3821 O O . ALA A 1 509 ? 5.362 0.344 -21.522 1.00 68.94 509 ALA A O 1
ATOM 3822 N N . THR A 1 510 ? 3.977 2.064 -21.076 1.00 73.81 510 THR A N 1
ATOM 3823 C CA . THR A 1 510 ? 4.559 2.509 -19.793 1.00 73.81 510 THR A CA 1
ATOM 3824 C C . THR A 1 510 ? 3.634 2.226 -18.606 1.00 73.81 510 THR A C 1
ATOM 3826 O O . THR A 1 510 ? 3.798 2.797 -17.529 1.00 73.81 510 THR A O 1
ATOM 3829 N N . ALA A 1 511 ? 2.624 1.366 -18.798 1.00 89.25 511 ALA A N 1
ATOM 3830 C CA . ALA A 1 511 ? 1.624 1.067 -17.780 1.00 89.25 511 ALA A CA 1
ATOM 3831 C C . ALA A 1 511 ? 2.275 0.449 -16.536 1.00 89.25 511 ALA A C 1
ATOM 3833 O O . ALA A 1 511 ? 2.919 -0.601 -16.603 1.00 89.25 511 ALA A O 1
ATOM 3834 N N . TRP A 1 512 ? 2.096 1.128 -15.411 1.00 95.00 512 TRP A N 1
ATOM 3835 C CA . TRP A 1 512 ? 2.607 0.731 -14.116 1.00 95.00 512 TRP A CA 1
ATOM 3836 C C . TRP A 1 512 ? 1.602 -0.173 -13.400 1.00 95.00 512 TRP A C 1
ATOM 3838 O O . TRP A 1 512 ? 0.383 -0.029 -13.524 1.00 95.00 512 TRP A O 1
ATOM 3848 N N . SER A 1 513 ? 2.135 -1.131 -12.653 1.00 94.94 513 SER A N 1
ATOM 3849 C CA . SER A 1 513 ? 1.387 -2.013 -11.770 1.00 94.94 513 SER A CA 1
ATOM 3850 C C . SER A 1 513 ? 1.796 -1.764 -10.324 1.00 94.94 513 SER A C 1
ATOM 3852 O O . SER A 1 513 ? 2.975 -1.838 -9.966 1.00 94.94 513 SER A O 1
ATOM 3854 N N . GLY A 1 514 ? 0.811 -1.492 -9.480 1.00 95.25 514 GLY A N 1
ATOM 3855 C CA . GLY A 1 514 ? 1.010 -1.153 -8.078 1.00 95.25 514 GLY A CA 1
ATOM 3856 C C . GLY A 1 514 ? -0.175 -0.377 -7.516 1.00 95.25 514 GLY A C 1
ATOM 3857 O O . GLY A 1 514 ? -1.215 -0.253 -8.161 1.00 95.25 514 GLY A O 1
ATOM 3858 N N . LYS A 1 515 ? -0.043 0.132 -6.294 1.00 95.06 515 LYS A N 1
ATOM 3859 C CA . LYS A 1 515 ? -1.119 0.797 -5.554 1.00 95.06 515 LYS A CA 1
ATOM 3860 C C . LYS A 1 515 ? -0.722 2.217 -5.176 1.00 95.06 515 LYS A C 1
ATOM 3862 O O . LYS A 1 515 ? 0.407 2.454 -4.755 1.00 95.06 515 LYS A O 1
ATOM 3867 N N . LEU A 1 516 ? -1.673 3.140 -5.269 1.00 96.81 516 LEU A N 1
ATOM 3868 C CA . LEU A 1 516 ? -1.581 4.482 -4.699 1.00 96.81 516 LEU A CA 1
ATOM 3869 C C . LEU A 1 516 ? -2.577 4.592 -3.545 1.00 96.81 516 LEU A C 1
ATOM 3871 O O . LEU A 1 516 ? -3.767 4.332 -3.715 1.00 96.81 516 LEU A O 1
ATOM 3875 N N . ARG A 1 517 ? -2.085 4.966 -2.363 1.00 91.06 517 ARG A N 1
ATOM 3876 C CA . ARG A 1 517 ? -2.905 5.197 -1.160 1.00 91.06 517 ARG A CA 1
ATOM 3877 C C . ARG A 1 517 ? -3.245 6.673 -0.968 1.00 91.06 517 ARG A C 1
ATOM 3879 O O . ARG A 1 517 ? -4.251 6.986 -0.346 1.00 91.06 517 ARG A O 1
ATOM 3886 N N . MET A 1 518 ? -2.409 7.568 -1.493 1.00 93.44 518 MET A N 1
ATOM 3887 C CA . MET A 1 518 ? -2.625 9.013 -1.505 1.00 93.44 518 MET A CA 1
ATOM 3888 C C . MET A 1 518 ? -1.675 9.669 -2.511 1.00 93.44 518 MET A C 1
ATOM 3890 O O . MET A 1 518 ? -0.557 9.186 -2.692 1.00 93.44 518 MET A O 1
ATOM 3894 N N . VAL A 1 519 ? -2.121 10.756 -3.140 1.00 98.00 519 VAL A N 1
ATOM 3895 C CA . VAL A 1 519 ? -1.298 11.648 -3.967 1.00 98.00 519 VAL A CA 1
ATOM 3896 C C . VAL A 1 519 ? -1.625 13.099 -3.616 1.00 98.00 519 VAL A C 1
ATOM 3898 O O . VAL A 1 519 ? -2.797 13.464 -3.575 1.00 98.00 519 VAL A O 1
ATOM 3901 N N . ALA A 1 520 ? -0.615 13.942 -3.417 1.00 96.44 520 ALA A N 1
ATOM 3902 C CA . ALA A 1 520 ? -0.747 15.394 -3.359 1.00 96.44 520 ALA A CA 1
ATOM 3903 C C . ALA A 1 520 ? 0.274 16.084 -4.261 1.00 96.44 520 ALA A C 1
ATOM 3905 O O . ALA A 1 520 ? 1.420 15.654 -4.391 1.00 96.44 520 ALA A O 1
ATOM 3906 N N . ILE A 1 521 ? -0.151 17.207 -4.837 1.00 98.19 521 ILE A N 1
ATOM 3907 C CA . ILE A 1 521 ? 0.725 18.144 -5.537 1.00 98.19 521 ILE A CA 1
ATOM 3908 C C . ILE A 1 521 ? 0.748 19.448 -4.748 1.00 98.19 521 ILE A C 1
ATOM 3910 O O . ILE A 1 521 ? -0.305 20.040 -4.487 1.00 98.19 521 ILE A O 1
ATOM 3914 N N . HIS A 1 522 ? 1.946 19.907 -4.398 1.00 96.44 522 HIS A N 1
ATOM 3915 C CA . HIS A 1 522 ? 2.174 21.176 -3.716 1.00 96.44 522 HIS A CA 1
ATOM 3916 C C . HIS A 1 522 ? 2.837 22.162 -4.673 1.00 96.44 522 HIS A C 1
ATOM 3918 O O . HIS A 1 522 ? 3.759 21.784 -5.389 1.00 96.44 522 HIS A O 1
ATOM 3924 N N . ASN A 1 523 ? 2.455 23.440 -4.647 1.00 95.88 523 ASN A N 1
ATOM 3925 C CA . ASN A 1 523 ? 3.150 24.475 -5.431 1.00 95.88 523 ASN A CA 1
ATOM 3926 C C . ASN A 1 523 ? 4.364 25.083 -4.706 1.00 95.88 523 ASN A C 1
ATOM 3928 O O . ASN A 1 523 ? 4.820 26.169 -5.053 1.00 95.88 523 ASN A O 1
ATOM 3932 N N . ARG A 1 524 ? 4.873 24.412 -3.672 1.00 95.50 524 ARG A N 1
ATOM 3933 C CA . ARG A 1 524 ? 6.107 24.746 -2.951 1.00 95.50 524 ARG A CA 1
ATOM 3934 C C . ARG A 1 524 ? 6.852 23.459 -2.623 1.00 95.50 524 ARG A C 1
ATOM 3936 O O . ARG A 1 524 ? 6.217 22.405 -2.547 1.00 95.50 524 ARG A O 1
ATOM 3943 N N . VAL A 1 525 ? 8.161 23.547 -2.396 1.00 95.62 525 VAL A N 1
ATOM 3944 C CA . VAL A 1 525 ? 8.929 22.426 -1.836 1.00 95.62 525 VAL A CA 1
ATOM 3945 C C . VAL A 1 525 ? 8.491 22.124 -0.401 1.00 95.62 525 VAL A C 1
ATOM 3947 O O . VAL A 1 525 ? 8.280 23.042 0.397 1.00 95.62 525 VAL A O 1
ATOM 3950 N N . LEU A 1 526 ? 8.369 20.843 -0.053 1.00 94.06 526 LEU A N 1
ATOM 3951 C CA . LEU A 1 526 ? 8.180 20.414 1.331 1.00 94.06 526 LEU A CA 1
ATOM 3952 C C . LEU A 1 526 ? 9.527 20.410 2.054 1.00 94.06 526 LEU A C 1
ATOM 3954 O O . LEU A 1 526 ? 10.520 19.883 1.548 1.00 94.06 526 LEU A O 1
ATOM 3958 N N . SER A 1 527 ? 9.584 20.979 3.259 1.00 93.75 527 SER A N 1
ATOM 3959 C CA . SER A 1 527 ? 10.815 20.916 4.048 1.00 93.75 527 SER A CA 1
ATOM 3960 C C . SER A 1 527 ? 11.066 19.486 4.536 1.00 93.75 527 SER A C 1
ATOM 3962 O O . SER A 1 527 ? 10.131 18.729 4.782 1.00 93.75 527 SER A O 1
ATOM 3964 N N . ALA A 1 528 ? 12.325 19.110 4.783 1.00 93.56 528 ALA A N 1
ATOM 3965 C CA . ALA A 1 528 ? 12.636 17.787 5.341 1.00 93.56 528 ALA A CA 1
ATOM 3966 C C . ALA A 1 528 ? 11.948 17.520 6.700 1.00 93.56 528 ALA A C 1
ATOM 3968 O O . ALA A 1 528 ? 11.763 16.369 7.089 1.00 93.56 528 ALA A O 1
ATOM 3969 N N . ALA A 1 529 ? 11.584 18.571 7.446 1.00 90.69 529 ALA A N 1
ATOM 3970 C CA . ALA A 1 529 ? 10.797 18.439 8.669 1.00 90.69 529 ALA A CA 1
ATOM 3971 C C . ALA A 1 529 ? 9.329 18.104 8.364 1.00 90.69 529 ALA A C 1
ATOM 3973 O O . ALA A 1 529 ? 8.790 17.194 8.987 1.00 90.69 529 ALA A O 1
ATOM 3974 N N . ASP A 1 530 ? 8.727 18.774 7.377 1.00 89.38 530 ASP A N 1
ATOM 3975 C CA . ASP A 1 530 ? 7.363 18.489 6.917 1.00 89.38 530 ASP A CA 1
ATOM 3976 C C . ASP A 1 530 ? 7.251 17.081 6.327 1.00 89.38 530 ASP A C 1
ATOM 3978 O O . ASP A 1 530 ? 6.313 16.360 6.643 1.00 89.38 530 ASP A O 1
ATOM 3982 N N . ILE A 1 531 ? 8.244 16.649 5.542 1.00 94.19 531 ILE A N 1
ATOM 3983 C CA . ILE A 1 531 ? 8.278 15.305 4.945 1.00 94.19 531 ILE A CA 1
ATOM 3984 C C . ILE A 1 531 ? 8.318 14.232 6.044 1.00 94.19 531 ILE A C 1
ATOM 3986 O O . ILE A 1 531 ? 7.508 13.308 6.029 1.00 94.19 531 ILE A O 1
ATOM 3990 N N . ARG A 1 532 ? 9.188 14.375 7.056 1.00 90.00 532 ARG A N 1
ATOM 3991 C CA . ARG A 1 532 ? 9.217 13.449 8.207 1.00 90.00 532 ARG A CA 1
ATOM 3992 C C . ARG A 1 532 ? 7.933 13.480 9.031 1.00 90.00 532 ARG A C 1
ATOM 3994 O O . ARG A 1 532 ? 7.513 12.443 9.541 1.00 90.00 532 ARG A O 1
ATOM 4001 N N . GLN A 1 533 ? 7.327 14.655 9.186 1.00 83.69 533 GLN A N 1
ATOM 4002 C CA . GLN A 1 533 ? 6.055 14.803 9.886 1.00 83.69 533 GLN A CA 1
ATOM 4003 C C . GLN A 1 533 ? 4.931 14.084 9.129 1.00 83.69 533 GLN A C 1
ATOM 4005 O O . GLN A 1 533 ? 4.197 13.304 9.726 1.00 83.69 533 GLN A O 1
ATOM 4010 N N . ASN A 1 534 ? 4.823 14.283 7.816 1.00 86.62 534 ASN A N 1
ATOM 4011 C CA . ASN A 1 534 ? 3.815 13.616 6.995 1.00 86.62 534 ASN A CA 1
ATOM 4012 C C . ASN A 1 534 ? 4.023 12.098 6.951 1.00 86.62 534 ASN A C 1
ATOM 4014 O O . ASN A 1 534 ? 3.047 11.354 7.056 1.00 86.62 534 ASN A O 1
ATOM 4018 N N . TYR A 1 535 ? 5.278 11.642 6.873 1.00 88.00 535 TYR A N 1
ATOM 4019 C CA . TYR A 1 535 ? 5.618 10.224 6.967 1.00 88.00 535 TYR A CA 1
ATOM 4020 C C . TYR A 1 535 ? 5.138 9.607 8.288 1.00 88.00 535 TYR A C 1
ATOM 4022 O O . TYR A 1 535 ? 4.472 8.574 8.278 1.00 88.00 535 TYR A O 1
ATOM 4030 N N . SER A 1 536 ? 5.423 10.258 9.424 1.00 79.62 536 SER A N 1
ATOM 4031 C CA . SER A 1 536 ? 5.072 9.729 10.750 1.00 79.62 536 SER A CA 1
ATOM 4032 C C . SER A 1 536 ? 3.562 9.681 11.001 1.00 79.62 536 SER A C 1
ATOM 4034 O O . SER A 1 536 ? 3.084 8.793 11.708 1.00 79.62 536 SER A O 1
ATOM 4036 N N . VAL A 1 537 ? 2.795 10.592 10.389 1.00 76.44 537 VAL A N 1
ATOM 4037 C CA . VAL A 1 537 ? 1.327 10.547 10.435 1.00 76.44 537 VAL A CA 1
ATOM 4038 C C . VAL A 1 537 ? 0.786 9.333 9.667 1.00 76.44 537 VAL A C 1
ATOM 4040 O O . VAL A 1 537 ? -0.148 8.678 10.142 1.00 76.44 537 VAL A O 1
ATOM 4043 N N . GLY A 1 538 ? 1.391 8.987 8.528 1.00 79.12 538 GLY A N 1
ATOM 4044 C CA . GLY A 1 538 ? 0.972 7.862 7.694 1.00 79.12 538 GLY A CA 1
ATOM 4045 C C . GLY A 1 538 ? -0.119 8.210 6.673 1.00 79.12 538 GLY A C 1
ATOM 4046 O O . GLY A 1 538 ? -0.405 9.378 6.383 1.00 79.12 538 GLY A O 1
ATOM 4047 N N . VAL A 1 539 ? -0.744 7.167 6.125 1.00 78.81 539 VAL A N 1
ATOM 4048 C CA . VAL A 1 539 ? -1.845 7.236 5.152 1.00 78.81 539 VAL A CA 1
ATOM 4049 C C . VAL A 1 539 ? -2.901 6.181 5.467 1.00 78.81 539 VAL A C 1
ATOM 4051 O O . VAL A 1 539 ? -2.641 5.252 6.224 1.00 78.81 539 VAL A O 1
ATOM 4054 N N . GLY A 1 540 ? -4.076 6.308 4.854 1.00 71.25 540 GLY A N 1
ATOM 4055 C CA . GLY A 1 540 ? -5.153 5.338 4.983 1.00 71.25 540 GLY A CA 1
ATOM 4056 C C . GLY A 1 540 ? -6.005 5.566 6.225 1.00 71.25 540 GLY A C 1
ATOM 4057 O O . GLY A 1 540 ? -5.814 6.511 6.998 1.00 71.25 540 GLY A O 1
ATOM 4058 N N . GLN A 1 541 ? -7.003 4.707 6.388 1.00 70.88 541 GLN A N 1
ATOM 4059 C CA . GLN A 1 541 ? -7.926 4.795 7.510 1.00 70.88 541 GLN A CA 1
ATOM 4060 C C . GLN A 1 541 ? -7.346 4.092 8.744 1.00 70.88 541 GLN A C 1
ATOM 4062 O O . GLN A 1 541 ? -7.406 2.867 8.856 1.00 70.88 541 GLN A O 1
ATOM 4067 N N . LYS A 1 542 ? -6.805 4.883 9.678 1.00 77.25 542 LYS A N 1
ATOM 4068 C CA . LYS A 1 542 ? -6.401 4.414 11.011 1.00 77.25 542 LYS A CA 1
ATOM 4069 C C . LYS A 1 542 ? -7.578 4.435 11.982 1.00 77.25 542 LYS A C 1
ATOM 4071 O O . LYS A 1 542 ? -8.365 5.385 12.002 1.00 77.25 542 LYS A O 1
ATOM 4076 N N . TYR A 1 543 ? -7.641 3.421 12.824 1.00 83.38 543 TYR A N 1
ATOM 4077 C CA . TYR A 1 543 ? -8.658 3.186 13.835 1.00 83.38 543 TYR A CA 1
ATOM 4078 C C . TYR A 1 543 ? -7.974 3.027 15.192 1.00 83.38 543 TYR A C 1
ATOM 4080 O O . TYR A 1 543 ? -7.077 2.204 15.348 1.00 83.38 543 TYR A O 1
ATOM 4088 N N . LEU A 1 544 ? -8.393 3.800 16.189 1.00 89.50 544 LEU A N 1
ATOM 4089 C CA . LEU A 1 544 ? -7.984 3.593 17.573 1.00 89.50 544 LEU A CA 1
ATOM 4090 C C . LEU A 1 544 ? -8.986 2.651 18.227 1.00 89.50 544 LEU A C 1
ATOM 4092 O O . LEU A 1 544 ? -10.137 3.026 18.472 1.00 89.50 544 LEU A O 1
ATOM 4096 N N . MET A 1 545 ? -8.549 1.421 18.491 1.00 93.50 545 MET A N 1
ATOM 4097 C CA . MET A 1 545 ? -9.368 0.397 19.138 1.00 93.50 545 MET A CA 1
ATOM 4098 C C . MET A 1 545 ? -9.046 0.347 20.628 1.00 93.50 545 MET A C 1
ATOM 4100 O O . MET A 1 545 ? -7.927 0.007 21.004 1.00 93.50 545 MET A O 1
ATOM 4104 N N . LEU A 1 546 ? -10.016 0.704 21.474 1.00 96.06 546 LEU A N 1
ATOM 4105 C CA . LEU A 1 546 ? -9.859 0.795 22.927 1.00 96.06 546 LEU A CA 1
ATOM 4106 C C . LEU A 1 546 ? -10.436 -0.456 23.613 1.00 96.06 546 LEU A C 1
ATOM 4108 O O . LEU A 1 546 ? -11.591 -0.484 24.028 1.00 96.06 546 LEU A O 1
ATOM 4112 N N . PHE A 1 547 ? -9.629 -1.498 23.788 1.00 97.88 547 PHE A N 1
ATOM 4113 C CA . PHE A 1 547 ? -10.047 -2.720 24.479 1.00 97.88 547 PHE A CA 1
ATOM 4114 C C . PHE A 1 547 ? -10.149 -2.478 25.986 1.00 97.88 547 PHE A C 1
ATOM 4116 O O . PHE A 1 547 ? -9.134 -2.302 26.664 1.00 97.88 547 PHE A O 1
ATOM 4123 N N . SER A 1 548 ? -11.365 -2.459 26.538 1.00 97.56 548 SER A N 1
ATOM 4124 C CA . SER A 1 548 ? -11.538 -2.195 27.970 1.00 97.56 548 SER A CA 1
ATOM 4125 C C . SER A 1 548 ? -10.973 -3.328 28.822 1.00 97.56 548 SER A C 1
ATOM 4127 O O . SER A 1 548 ? -11.290 -4.503 28.622 1.00 97.56 548 SER A O 1
ATOM 4129 N N . VAL A 1 549 ? -10.162 -2.953 29.808 1.00 97.25 549 VAL A N 1
ATOM 4130 C CA . VAL A 1 549 ? -9.601 -3.849 30.830 1.00 97.25 549 VAL A CA 1
ATOM 4131 C C . VAL A 1 549 ? -10.076 -3.487 32.237 1.00 97.25 549 VAL A C 1
ATOM 4133 O O . VAL A 1 549 ? -9.694 -4.148 33.203 1.00 97.25 549 VAL A O 1
ATOM 4136 N N . ALA A 1 550 ? -10.928 -2.464 32.355 1.00 95.44 550 ALA A N 1
ATOM 4137 C CA . ALA A 1 550 ? -11.366 -1.875 33.616 1.00 95.44 550 ALA A CA 1
ATOM 4138 C C . ALA A 1 550 ? -11.895 -2.914 34.618 1.00 95.44 550 ALA A C 1
ATOM 4140 O O . ALA A 1 550 ? -11.437 -2.953 35.761 1.00 95.44 550 ALA A O 1
ATOM 4141 N N . ASP A 1 551 ? -12.776 -3.813 34.168 1.00 92.00 551 ASP A N 1
ATOM 4142 C CA . ASP A 1 551 ? -13.380 -4.860 35.006 1.00 92.00 551 ASP A CA 1
ATOM 4143 C C . ASP A 1 551 ? -12.352 -5.863 35.551 1.00 92.00 551 ASP A C 1
ATOM 4145 O O . ASP A 1 551 ? -12.543 -6.429 36.627 1.00 92.00 551 ASP A O 1
ATOM 4149 N N . ARG A 1 552 ? -11.250 -6.093 34.824 1.00 92.88 552 ARG A N 1
ATOM 4150 C CA . ARG A 1 552 ? -10.215 -7.065 35.208 1.00 92.88 552 ARG A CA 1
ATOM 4151 C C . ARG A 1 552 ? -9.255 -6.509 36.250 1.00 92.88 552 ARG A C 1
ATOM 4153 O O . ARG A 1 552 ? -8.807 -7.254 37.116 1.00 92.88 552 ARG A O 1
ATOM 4160 N N . ILE A 1 553 ? -8.948 -5.216 36.171 1.00 94.25 553 ILE A N 1
ATOM 4161 C CA . ILE A 1 553 ? -7.988 -4.559 37.071 1.00 94.25 553 ILE A CA 1
ATOM 4162 C C . ILE A 1 553 ? -8.654 -3.729 38.178 1.00 94.25 553 ILE A C 1
ATOM 4164 O O . ILE A 1 553 ? -7.964 -3.254 39.076 1.00 94.25 553 ILE A O 1
ATOM 4168 N N . GLY A 1 554 ? -9.976 -3.541 38.129 1.00 92.62 554 GLY A N 1
ATOM 4169 C CA . GLY A 1 554 ? -10.723 -2.745 39.106 1.00 92.62 554 GLY A CA 1
ATOM 4170 C C . GLY A 1 554 ? -10.470 -1.236 39.005 1.00 92.62 554 GLY A C 1
ATOM 4171 O O . GLY A 1 554 ? -10.642 -0.521 39.992 1.00 92.62 554 GLY A O 1
ATOM 4172 N N . VAL A 1 555 ? -10.048 -0.750 37.834 1.00 93.81 555 VAL A N 1
ATOM 4173 C CA . VAL A 1 555 ? -9.774 0.669 37.567 1.00 93.81 555 VAL A CA 1
ATOM 4174 C C . VAL A 1 555 ? -10.713 1.148 36.457 1.00 93.81 555 VAL A C 1
ATOM 4176 O O . VAL A 1 555 ? -10.563 0.698 35.321 1.00 93.81 555 VAL A O 1
ATOM 4179 N N . PRO A 1 556 ? -11.684 2.033 36.752 1.00 93.94 556 PRO A N 1
ATOM 4180 C CA . PRO A 1 556 ? -12.601 2.568 35.746 1.00 93.94 556 PRO A CA 1
ATOM 4181 C C . PRO A 1 556 ? -11.870 3.272 34.601 1.00 93.94 556 PRO A C 1
ATOM 4183 O O . PRO A 1 556 ? -10.798 3.838 34.804 1.00 93.94 556 PRO A O 1
ATOM 4186 N N . ASP A 1 557 ? -12.478 3.265 33.414 1.00 94.00 557 ASP A N 1
ATOM 4187 C CA . ASP A 1 557 ? -11.991 3.966 32.219 1.00 94.00 557 ASP A CA 1
ATOM 4188 C C . ASP A 1 557 ? -10.581 3.572 31.750 1.00 94.00 557 ASP A C 1
ATOM 4190 O O . ASP A 1 557 ? -9.915 4.359 31.080 1.00 94.00 557 ASP A O 1
ATOM 4194 N N . SER A 1 558 ? -10.128 2.356 32.074 1.00 96.12 558 SER A N 1
ATOM 4195 C CA . SER A 1 558 ? -8.844 1.806 31.627 1.00 96.12 558 SER A CA 1
ATOM 4196 C C . SER A 1 558 ? -8.977 0.881 30.415 1.00 96.12 558 SER A C 1
ATOM 4198 O O . SER A 1 558 ? -9.776 -0.062 30.410 1.00 96.12 558 SER A O 1
ATOM 4200 N N . TYR A 1 559 ? -8.125 1.118 29.416 1.00 97.56 559 TYR A N 1
ATOM 4201 C CA . TYR A 1 559 ? -8.137 0.454 28.116 1.00 97.56 559 TYR A CA 1
ATOM 4202 C C . TYR A 1 559 ? -6.720 0.085 27.661 1.00 97.56 559 TYR A C 1
ATOM 4204 O O . TYR A 1 559 ? -5.748 0.771 27.984 1.00 97.56 559 TYR A O 1
ATOM 4212 N N . ILE A 1 560 ? -6.618 -0.973 26.858 1.00 97.62 560 ILE A N 1
ATOM 4213 C CA . ILE A 1 560 ? -5.485 -1.182 25.955 1.00 97.62 560 ILE A CA 1
ATOM 4214 C C . ILE A 1 560 ? -5.892 -0.621 24.598 1.00 97.62 560 ILE A C 1
ATOM 4216 O O . ILE A 1 560 ? -6.826 -1.117 23.973 1.00 97.62 560 ILE A O 1
ATOM 4220 N N . MET A 1 561 ? -5.224 0.439 24.166 1.00 95.94 561 MET A N 1
ATOM 4221 C CA . MET A 1 561 ? -5.469 1.088 22.889 1.00 95.94 561 MET A CA 1
ATOM 4222 C C . MET A 1 561 ? -4.491 0.566 21.841 1.00 95.94 561 MET A C 1
ATOM 4224 O O . MET A 1 561 ? -3.283 0.590 22.070 1.00 95.94 561 MET A O 1
ATOM 4228 N N . PHE A 1 562 ? -5.011 0.153 20.691 1.00 94.94 562 PHE A N 1
ATOM 4229 C CA . PHE A 1 562 ? -4.227 -0.154 19.498 1.00 94.94 562 PHE A CA 1
ATOM 4230 C C . PHE A 1 562 ? -4.465 0.881 18.405 1.00 94.94 562 PHE A C 1
ATOM 4232 O O . PHE A 1 562 ? -5.587 1.361 18.243 1.00 94.94 562 PHE A O 1
ATOM 4239 N N . GLU A 1 563 ? -3.424 1.154 17.621 1.00 89.75 563 GLU A N 1
ATOM 4240 C CA . GLU A 1 563 ? -3.566 1.719 16.281 1.00 89.75 563 GLU A CA 1
ATOM 4241 C C . GLU A 1 563 ? -3.774 0.562 15.299 1.00 89.75 563 GLU A C 1
ATOM 4243 O O . GLU A 1 563 ? -2.917 -0.320 15.175 1.00 89.75 563 GLU A O 1
ATOM 4248 N N . VAL A 1 564 ? -4.931 0.551 14.640 1.00 89.06 564 VAL A N 1
ATOM 4249 C CA . VAL A 1 564 ? -5.360 -0.505 13.719 1.00 89.06 564 VAL A CA 1
ATOM 4250 C C . VAL A 1 564 ? -5.646 0.088 12.349 1.00 89.06 564 VAL A C 1
ATOM 4252 O O . VAL A 1 564 ? -6.307 1.116 12.236 1.00 89.06 564 VAL A O 1
ATOM 4255 N N . GLU A 1 565 ? -5.185 -0.563 11.292 1.00 82.56 565 GLU A N 1
ATOM 4256 C CA . GLU A 1 565 ? -5.507 -0.197 9.911 1.00 82.56 565 GLU A CA 1
ATOM 4257 C C . GLU A 1 565 ? -5.858 -1.443 9.094 1.00 82.56 565 GLU A C 1
ATOM 4259 O O . GLU A 1 565 ? -5.362 -2.537 9.366 1.00 82.56 565 GLU A O 1
ATOM 4264 N N . GLN A 1 566 ? -6.723 -1.290 8.087 1.00 79.62 566 GLN A N 1
ATOM 4265 C CA . GLN A 1 566 ? -6.929 -2.339 7.083 1.00 79.62 566 GLN A CA 1
ATOM 4266 C C . GLN A 1 566 ? -5.710 -2.350 6.153 1.00 79.62 566 GLN A C 1
ATOM 4268 O O . GLN A 1 566 ? -5.566 -1.483 5.286 1.00 79.62 566 GLN A O 1
ATOM 4273 N N . TYR A 1 567 ? -4.810 -3.308 6.381 1.00 71.44 567 TYR A N 1
ATOM 4274 C CA . TYR A 1 567 ? -3.527 -3.410 5.688 1.00 71.44 567 TYR A CA 1
ATOM 4275 C C . TYR A 1 567 ? -3.725 -3.701 4.198 1.00 71.44 567 TYR A C 1
ATOM 4277 O O . TYR A 1 567 ? -3.088 -3.082 3.345 1.00 71.44 567 TYR A O 1
ATOM 4285 N N . ASP A 1 568 ? -4.676 -4.577 3.885 1.00 65.31 568 ASP A N 1
ATOM 4286 C CA . ASP A 1 568 ? -5.187 -4.840 2.544 1.00 65.31 568 ASP A CA 1
ATOM 4287 C C . ASP A 1 568 ? -6.615 -5.420 2.628 1.00 65.31 568 ASP A C 1
ATOM 4289 O O . ASP A 1 568 ? -7.321 -5.232 3.617 1.00 65.31 568 ASP A O 1
ATOM 4293 N N . ASN A 1 569 ? -7.071 -6.104 1.575 1.00 67.06 569 ASN A N 1
ATOM 4294 C CA . ASN A 1 569 ? -8.403 -6.713 1.538 1.00 67.06 569 ASN A CA 1
ATOM 4295 C C . ASN A 1 569 ? -8.523 -8.000 2.386 1.00 67.06 569 ASN A C 1
ATOM 4297 O O . ASN A 1 569 ? -9.621 -8.550 2.479 1.00 67.06 569 ASN A O 1
ATOM 4301 N N . TYR A 1 570 ? -7.423 -8.491 2.963 1.00 75.81 570 TYR A N 1
ATOM 4302 C CA . TYR A 1 570 ? -7.307 -9.789 3.633 1.00 75.81 570 TYR A CA 1
ATOM 4303 C C . TYR A 1 570 ? -6.721 -9.700 5.045 1.00 75.81 570 TYR A C 1
ATOM 4305 O O . TYR A 1 570 ? -6.711 -10.705 5.755 1.00 75.81 570 TYR A O 1
ATOM 4313 N N . ALA A 1 571 ? -6.235 -8.533 5.467 1.00 83.12 571 ALA A N 1
ATOM 4314 C CA . ALA A 1 571 ? -5.529 -8.376 6.728 1.00 83.12 571 ALA A CA 1
ATOM 4315 C C . ALA A 1 571 ? -5.708 -6.994 7.378 1.00 83.12 571 ALA A C 1
ATOM 4317 O O . ALA A 1 571 ? -5.837 -5.966 6.712 1.00 83.12 571 ALA A O 1
ATOM 4318 N N . TYR A 1 572 ? -5.608 -6.978 8.707 1.00 88.06 572 TYR A N 1
ATOM 4319 C CA . TYR A 1 572 ? -5.453 -5.790 9.543 1.00 88.06 572 TYR A CA 1
ATOM 4320 C C . TYR A 1 572 ? -4.026 -5.713 10.079 1.00 88.06 572 TYR A C 1
ATOM 4322 O O . TYR A 1 572 ? -3.453 -6.737 10.454 1.00 88.06 572 TYR A O 1
ATOM 4330 N N . LEU A 1 573 ? -3.477 -4.509 10.200 1.00 88.50 573 LEU A N 1
ATOM 4331 C CA . LEU A 1 573 ? -2.250 -4.259 10.950 1.00 88.50 573 LEU A CA 1
ATOM 4332 C C . LEU A 1 573 ? -2.615 -3.687 12.322 1.00 88.50 573 LEU A C 1
ATOM 4334 O O . LEU A 1 573 ? -3.172 -2.598 12.409 1.00 88.50 573 LEU A O 1
ATOM 4338 N N . PHE A 1 574 ? -2.277 -4.415 13.387 1.00 93.38 574 PHE A N 1
ATOM 4339 C CA . PHE A 1 574 ? -2.365 -3.964 14.776 1.00 93.38 574 PHE A CA 1
ATOM 4340 C C . PHE A 1 574 ? -0.992 -3.483 15.237 1.00 93.38 574 PHE A C 1
ATOM 4342 O O . PHE A 1 574 ? -0.011 -4.223 15.152 1.00 93.38 574 PHE A O 1
ATOM 4349 N N . SER A 1 575 ? -0.905 -2.265 15.761 1.00 91.00 575 SER A N 1
ATOM 4350 C CA . SER A 1 575 ? 0.372 -1.668 16.156 1.00 91.00 575 SER A CA 1
ATOM 4351 C C . SER A 1 575 ? 0.253 -0.753 17.371 1.00 91.00 575 SER A C 1
ATOM 4353 O O . SER A 1 575 ? -0.842 -0.363 17.785 1.00 91.00 575 SER A O 1
ATOM 4355 N N . SER A 1 576 ? 1.411 -0.431 17.954 1.00 89.62 576 SER A N 1
ATOM 4356 C CA . SER A 1 576 ? 1.558 0.558 19.026 1.00 89.62 576 SER A CA 1
ATOM 4357 C C . SER A 1 576 ? 0.592 0.366 20.208 1.00 89.62 576 SER A C 1
ATOM 4359 O O . SER A 1 576 ? -0.090 1.323 20.578 1.00 89.62 576 SER A O 1
ATOM 4361 N N . PRO A 1 577 ? 0.502 -0.831 20.827 1.00 96.06 577 PRO A N 1
ATOM 4362 C CA . PRO A 1 577 ? -0.354 -1.021 21.993 1.00 96.06 577 PRO A CA 1
ATOM 4363 C C . PRO A 1 577 ? 0.044 -0.083 23.135 1.00 96.06 577 PRO A C 1
ATOM 4365 O O . PRO A 1 577 ? 1.202 -0.073 23.566 1.00 96.06 577 PRO A O 1
ATOM 4368 N N . LYS A 1 578 ? -0.922 0.668 23.666 1.00 95.56 578 LYS A N 1
ATOM 4369 C CA . LYS A 1 578 ? -0.750 1.566 24.817 1.00 95.56 578 LYS A CA 1
ATOM 4370 C C . LYS A 1 578 ? -1.754 1.227 25.907 1.00 95.56 578 LYS A C 1
ATOM 4372 O O . LYS A 1 578 ? -2.924 0.995 25.623 1.00 95.56 578 LYS A O 1
ATOM 4377 N N . PHE A 1 579 ? -1.327 1.262 27.163 1.00 97.31 579 PHE A N 1
ATOM 4378 C CA . PHE A 1 579 ? -2.268 1.347 28.274 1.00 97.31 579 PHE A CA 1
ATOM 4379 C C . PHE A 1 579 ? -2.698 2.805 28.440 1.00 97.31 579 PHE A C 1
ATOM 4381 O O . PHE A 1 579 ? -1.842 3.684 28.567 1.00 97.31 579 PHE A O 1
ATOM 4388 N N . ILE A 1 580 ? -4.005 3.065 28.464 1.00 95.38 580 ILE A N 1
ATOM 4389 C CA . ILE A 1 580 ? -4.555 4.413 28.612 1.00 95.38 580 ILE A CA 1
ATOM 4390 C C . ILE A 1 580 ? -5.758 4.426 29.553 1.00 95.38 580 ILE A C 1
ATOM 4392 O O . ILE A 1 580 ? -6.577 3.507 29.565 1.00 95.38 580 ILE A O 1
ATOM 4396 N N . ASN A 1 581 ? -5.860 5.485 30.349 1.00 95.38 581 ASN A N 1
ATOM 4397 C CA . ASN A 1 581 ? -7.032 5.824 31.136 1.00 95.38 581 ASN A CA 1
ATOM 4398 C C . ASN A 1 581 ? -7.628 7.133 30.606 1.00 95.38 581 ASN A C 1
ATOM 4400 O O . ASN A 1 581 ? -6.897 8.105 30.420 1.00 95.38 581 ASN A O 1
ATOM 4404 N N . LEU A 1 582 ? -8.940 7.166 30.360 1.00 91.19 582 LEU A N 1
ATOM 4405 C CA . LEU A 1 582 ? -9.597 8.342 29.769 1.00 91.19 582 LEU A CA 1
ATOM 4406 C C . LEU A 1 582 ? -9.777 9.509 30.757 1.00 91.19 582 LEU A C 1
ATOM 4408 O O . LEU A 1 582 ? -10.138 10.614 30.349 1.00 91.19 582 LEU A O 1
ATOM 4412 N N . SER A 1 583 ? -9.514 9.305 32.051 1.00 88.75 583 SER A N 1
ATOM 4413 C CA . SER A 1 583 ? -9.457 10.393 33.024 1.00 88.75 583 SER A CA 1
ATOM 4414 C C . SER A 1 583 ? -8.133 11.149 32.912 1.00 88.75 583 SER A C 1
ATOM 4416 O O . SER A 1 583 ? -7.067 10.629 33.240 1.00 88.75 583 SER A O 1
ATOM 4418 N N . SER A 1 584 ? -8.209 12.436 32.569 1.00 83.25 584 SER A N 1
ATOM 4419 C CA . SER A 1 584 ? -7.047 13.333 32.459 1.00 83.25 584 SER A CA 1
ATOM 4420 C C . SER A 1 584 ? -6.290 13.567 33.774 1.00 83.25 584 SER A C 1
ATOM 4422 O O . SER A 1 584 ? -5.196 14.133 33.773 1.00 83.25 584 SER A O 1
ATOM 4424 N N . THR A 1 585 ? -6.863 13.146 34.904 1.00 87.44 585 THR A N 1
ATOM 4425 C CA . THR A 1 585 ? -6.262 13.264 36.241 1.00 87.44 585 THR A CA 1
ATOM 4426 C C . THR A 1 585 ? -5.755 11.941 36.801 1.00 87.44 585 THR A C 1
ATOM 4428 O O . THR A 1 585 ? -5.159 11.926 37.879 1.00 87.44 585 THR A O 1
ATOM 4431 N N . TRP A 1 586 ? -6.029 10.824 36.127 1.00 93.69 586 TRP A N 1
ATOM 4432 C CA . TRP A 1 586 ? -5.659 9.517 36.644 1.00 93.69 586 TRP A CA 1
ATOM 4433 C C . TRP A 1 586 ? -4.175 9.236 36.419 1.00 93.69 586 TRP A C 1
ATOM 4435 O O . TRP A 1 586 ? -3.649 9.416 35.325 1.00 93.69 586 TRP A O 1
ATOM 4445 N N . VAL A 1 587 ? -3.520 8.740 37.465 1.00 91.62 587 VAL A N 1
ATOM 4446 C CA . VAL A 1 587 ? -2.174 8.166 37.411 1.00 91.62 587 VAL A CA 1
ATOM 4447 C C . VAL A 1 587 ? -2.165 6.854 38.203 1.00 91.62 587 VAL A C 1
ATOM 4449 O O . VAL A 1 587 ? -2.895 6.746 39.197 1.00 91.62 587 VAL A O 1
ATOM 4452 N N . PRO A 1 588 ? -1.352 5.855 37.815 1.00 92.69 588 PRO A N 1
ATOM 4453 C CA . PRO A 1 588 ? -1.276 4.588 38.533 1.00 92.69 588 PRO A CA 1
ATOM 4454 C C . PRO A 1 588 ? -0.853 4.795 39.996 1.00 92.69 588 PRO A C 1
ATOM 4456 O O . PRO A 1 588 ? 0.235 5.289 40.277 1.00 92.69 588 PRO A O 1
ATOM 4459 N N . SER A 1 589 ? -1.692 4.388 40.952 1.00 90.69 589 SER A N 1
ATOM 4460 C CA . SER A 1 589 ? -1.347 4.404 42.386 1.00 90.69 589 SER A CA 1
ATOM 4461 C C . SER A 1 589 ? -0.525 3.184 42.818 1.00 90.69 589 SER A C 1
ATOM 4463 O O . SER A 1 589 ? 0.090 3.182 43.884 1.00 90.69 589 SER A O 1
ATOM 4465 N N . SER A 1 590 ? -0.519 2.140 41.990 1.00 91.50 590 SER A N 1
ATOM 4466 C CA . SER A 1 590 ? 0.255 0.913 42.150 1.00 91.50 590 SER A CA 1
ATOM 4467 C C . SER A 1 590 ? 0.615 0.352 40.775 1.00 91.50 590 SER A C 1
ATOM 4469 O O . SER A 1 590 ? 0.003 0.718 39.771 1.00 91.50 590 SER A O 1
ATOM 4471 N N . ASN A 1 591 ? 1.621 -0.521 40.735 1.00 94.50 591 ASN A N 1
ATOM 4472 C CA . ASN A 1 591 ? 2.085 -1.117 39.489 1.00 94.50 591 ASN A CA 1
ATOM 4473 C C . ASN A 1 591 ? 1.058 -2.117 38.939 1.00 94.50 591 ASN A C 1
ATOM 4475 O O . ASN A 1 591 ? 0.593 -2.989 39.674 1.00 94.50 591 ASN A O 1
ATOM 4479 N N . ILE A 1 592 ? 0.770 -2.049 37.637 1.00 96.00 592 ILE A N 1
ATOM 4480 C CA . ILE A 1 592 ? -0.107 -3.007 36.943 1.00 96.00 592 ILE A CA 1
ATOM 4481 C C . ILE A 1 592 ? 0.756 -3.840 35.998 1.00 96.00 592 ILE A C 1
ATOM 4483 O O . ILE A 1 592 ? 1.372 -3.306 35.084 1.00 96.00 592 ILE A O 1
ATOM 4487 N N . THR A 1 593 ? 0.828 -5.149 36.224 1.00 96.44 593 THR A N 1
ATOM 4488 C CA . THR A 1 593 ? 1.606 -6.062 35.369 1.00 96.44 593 THR A CA 1
ATOM 4489 C C . THR A 1 593 ? 0.767 -6.527 34.180 1.00 96.44 593 THR A C 1
ATOM 4491 O O . THR A 1 593 ? -0.394 -6.884 34.368 1.00 96.44 593 THR A O 1
ATOM 4494 N N . ILE A 1 594 ? 1.354 -6.550 32.982 1.00 96.75 594 ILE A N 1
ATOM 4495 C CA . ILE A 1 594 ? 0.748 -7.094 31.761 1.00 96.75 594 ILE A CA 1
ATOM 4496 C C . ILE A 1 594 ? 1.750 -8.064 31.126 1.00 96.75 594 ILE A C 1
ATOM 4498 O O . ILE A 1 594 ? 2.846 -7.649 30.744 1.00 96.75 594 ILE A O 1
ATOM 4502 N N . LYS A 1 595 ? 1.387 -9.344 31.009 1.00 95.88 595 LYS A N 1
ATOM 4503 C CA . LYS A 1 595 ? 2.216 -10.377 30.371 1.00 95.88 595 LYS A CA 1
ATOM 4504 C C . LYS A 1 595 ? 1.433 -11.211 29.379 1.00 95.88 595 LYS A C 1
ATOM 4506 O O . LYS A 1 595 ? 0.242 -11.448 29.584 1.00 95.88 595 LYS A O 1
ATOM 4511 N N . GLY A 1 596 ? 2.139 -11.668 28.348 1.00 93.81 596 GLY A N 1
ATOM 4512 C CA . GLY A 1 596 ? 1.637 -12.626 27.373 1.00 93.81 596 GLY A CA 1
ATOM 4513 C C . GLY A 1 596 ? 0.327 -12.182 26.740 1.00 93.81 596 GLY A C 1
ATOM 4514 O O . GLY A 1 596 ? -0.661 -12.904 26.808 1.00 93.81 596 GLY A O 1
ATOM 4515 N N . MET A 1 597 ? 0.292 -10.955 26.214 1.00 96.38 597 MET A N 1
ATOM 4516 C CA . MET A 1 597 ? -0.913 -10.405 25.595 1.00 96.38 597 MET A CA 1
ATOM 4517 C C . MET A 1 597 ? -1.093 -11.001 24.201 1.00 96.38 597 MET A C 1
ATOM 4519 O O . MET A 1 597 ? -0.185 -10.917 23.380 1.00 96.38 597 MET A O 1
ATOM 4523 N N . ARG A 1 598 ? -2.264 -11.549 23.901 1.00 95.56 598 ARG A N 1
ATOM 4524 C CA . ARG A 1 598 ? -2.598 -12.095 22.583 1.00 95.56 598 ARG A CA 1
ATOM 4525 C C . ARG A 1 598 ? -3.859 -11.452 22.030 1.00 95.56 598 ARG A C 1
ATOM 4527 O O . ARG A 1 598 ? -4.702 -10.968 22.783 1.00 95.56 598 ARG A O 1
ATOM 4534 N N . ILE A 1 599 ? -3.963 -11.412 20.706 1.00 96.94 599 ILE A N 1
ATOM 4535 C CA . ILE A 1 599 ? -5.131 -10.883 20.000 1.00 96.94 599 ILE A CA 1
ATOM 4536 C C . ILE A 1 599 ? -6.077 -12.044 19.701 1.00 96.94 599 ILE A C 1
ATOM 4538 O O . ILE A 1 599 ? -5.713 -13.004 19.025 1.00 96.94 599 ILE A O 1
ATOM 4542 N N . GLY A 1 600 ? -7.294 -11.955 20.213 1.00 94.62 600 GLY A N 1
ATOM 4543 C CA . GLY A 1 600 ? -8.406 -12.811 19.850 1.00 94.62 600 GLY A CA 1
ATOM 4544 C C . GLY A 1 600 ? -9.225 -12.217 18.715 1.00 94.62 600 GLY A C 1
ATOM 4545 O O . GLY A 1 600 ? -9.406 -11.003 18.640 1.00 94.62 600 GLY A O 1
ATOM 4546 N N . ILE A 1 601 ? -9.723 -13.088 17.846 1.00 93.06 601 ILE A N 1
ATOM 4547 C CA . ILE A 1 601 ? -10.646 -12.772 16.764 1.00 93.06 601 ILE A CA 1
ATOM 4548 C C . ILE A 1 601 ? -11.769 -13.813 16.764 1.00 93.06 601 ILE A C 1
ATOM 4550 O O . ILE A 1 601 ? -11.517 -15.012 16.885 1.00 93.06 601 ILE A O 1
ATOM 4554 N N . ASN A 1 602 ? -13.019 -13.359 16.666 1.00 89.56 602 ASN A N 1
ATOM 4555 C CA . ASN A 1 602 ? -14.183 -14.214 16.428 1.00 89.56 602 ASN A CA 1
ATOM 4556 C C . ASN A 1 602 ? -14.269 -15.442 17.357 1.00 89.56 602 ASN A C 1
ATOM 4558 O O . ASN A 1 602 ? -14.446 -16.581 16.907 1.00 89.56 602 ASN A O 1
ATOM 4562 N N . GLY A 1 603 ? -14.158 -15.201 18.664 1.00 88.00 603 GLY A N 1
ATOM 4563 C CA . GLY A 1 603 ? -14.343 -16.219 19.701 1.00 88.00 603 GLY A CA 1
ATOM 4564 C C . GLY A 1 603 ? -13.125 -17.108 19.995 1.00 88.00 603 GLY A C 1
ATOM 4565 O O . GLY A 1 603 ? -13.226 -18.020 20.811 1.00 88.00 603 GLY A O 1
ATOM 4566 N N . LYS A 1 604 ? -11.969 -16.866 19.368 1.00 89.44 604 LYS A N 1
ATOM 4567 C CA . LYS A 1 604 ? -10.721 -17.621 19.601 1.00 89.44 604 LYS A CA 1
ATOM 4568 C C . LYS A 1 604 ? -9.496 -16.712 19.555 1.00 89.44 604 LYS A C 1
ATOM 4570 O O . LYS A 1 604 ? -9.559 -15.603 19.039 1.00 89.44 604 LYS A O 1
ATOM 4575 N N . GLU A 1 605 ? -8.363 -17.183 20.067 1.00 91.12 605 GLU A N 1
ATOM 4576 C CA . GLU A 1 605 ? -7.074 -16.527 19.813 1.00 91.12 605 GLU A CA 1
ATOM 4577 C C . GLU A 1 605 ? -6.717 -16.635 18.320 1.00 91.12 605 GLU A C 1
ATOM 4579 O O . GLU A 1 605 ? -6.923 -17.683 17.700 1.00 91.12 605 GLU A O 1
ATOM 4584 N N . ALA A 1 606 ? -6.188 -15.563 17.723 1.00 90.56 606 ALA A N 1
ATOM 4585 C CA . ALA A 1 606 ? -5.712 -15.617 16.344 1.00 90.56 606 ALA A CA 1
ATOM 4586 C C . ALA A 1 606 ? -4.536 -16.605 16.232 1.00 90.56 606 ALA A C 1
ATOM 4588 O O . ALA A 1 606 ? -3.607 -16.572 17.041 1.00 90.56 606 ALA A O 1
ATOM 4589 N N . VAL A 1 607 ? -4.567 -17.477 15.221 1.00 82.31 607 VAL A N 1
ATOM 4590 C CA . VAL A 1 607 ? -3.564 -18.547 15.031 1.00 82.31 607 VAL A CA 1
ATOM 4591 C C . VAL A 1 607 ? -2.191 -17.982 14.647 1.00 82.31 607 VAL A C 1
ATOM 4593 O O . VAL A 1 607 ? -1.150 -18.552 14.968 1.00 82.31 607 VAL A O 1
ATOM 4596 N N . HIS A 1 608 ? -2.186 -16.838 13.968 1.00 83.12 608 HIS A N 1
ATOM 4597 C CA . HIS A 1 608 ? -0.991 -16.138 13.514 1.00 83.12 608 HIS A CA 1
ATOM 4598 C C . HIS A 1 608 ? -0.990 -14.701 14.037 1.00 83.12 608 HIS A C 1
ATOM 4600 O O . HIS A 1 608 ? -2.016 -14.191 14.481 1.00 83.12 608 HIS A O 1
ATOM 4606 N N . GLY A 1 609 ? 0.172 -14.046 13.992 1.00 81.50 609 GLY A N 1
ATOM 4607 C CA . GLY A 1 609 ? 0.286 -12.642 14.390 1.00 81.50 609 GLY A CA 1
ATOM 4608 C C . GLY A 1 609 ? 0.283 -12.401 15.906 1.00 81.50 609 GLY A C 1
ATOM 4609 O O . GLY A 1 609 ? -0.141 -11.353 16.372 1.00 81.50 609 GLY A O 1
ATOM 4610 N N . GLN A 1 610 ? 0.774 -13.347 16.714 1.00 90.94 610 GLN A N 1
ATOM 4611 C CA . GLN A 1 610 ? 0.819 -13.209 18.181 1.00 90.94 610 GLN A CA 1
ATOM 4612 C C . GLN A 1 610 ? 2.133 -12.614 18.705 1.00 90.94 610 GLN A C 1
ATOM 4614 O O . GLN A 1 610 ? 2.696 -13.082 19.694 1.00 90.94 610 GLN A O 1
ATOM 4619 N N . VAL A 1 611 ? 2.645 -11.559 18.060 1.00 90.88 611 VAL A N 1
ATOM 4620 C CA . VAL A 1 611 ? 3.940 -10.953 18.441 1.00 90.88 611 VAL A CA 1
ATOM 4621 C C . VAL A 1 611 ? 3.951 -10.439 19.890 1.00 90.88 611 VAL A C 1
ATOM 4623 O O . VAL A 1 611 ? 4.982 -10.467 20.562 1.00 90.88 611 VAL A O 1
ATOM 4626 N N . PHE A 1 612 ? 2.791 -10.011 20.397 1.00 93.50 612 PHE A N 1
ATOM 4627 C CA . PHE A 1 612 ? 2.624 -9.500 21.759 1.00 93.50 612 PHE A CA 1
ATOM 4628 C C . PHE A 1 612 ? 2.582 -10.611 22.823 1.00 93.50 612 PHE A C 1
ATOM 4630 O O . PHE A 1 612 ? 2.681 -10.312 24.016 1.00 93.50 612 PHE A O 1
ATOM 4637 N N . GLY A 1 613 ? 2.522 -11.886 22.415 1.00 91.12 613 GLY A N 1
ATOM 4638 C CA . GLY A 1 613 ? 2.511 -13.037 23.322 1.00 91.12 613 GLY A CA 1
ATOM 4639 C C . GLY A 1 613 ? 3.797 -13.182 24.143 1.00 91.12 613 GLY A C 1
ATOM 4640 O O . GLY A 1 613 ? 3.786 -13.816 25.187 1.00 91.12 613 GLY A O 1
ATOM 4641 N N . ASN A 1 614 ? 4.889 -12.532 23.729 1.00 88.19 614 ASN A N 1
ATOM 4642 C CA . ASN A 1 614 ? 6.152 -12.483 24.478 1.00 88.19 614 ASN A CA 1
ATOM 4643 C C . ASN A 1 614 ? 6.305 -11.211 25.333 1.00 88.19 614 ASN A C 1
ATOM 4645 O O . ASN A 1 614 ? 7.358 -10.972 25.927 1.00 88.19 614 ASN A O 1
ATOM 4649 N N . MET A 1 615 ? 5.289 -10.345 25.363 1.00 90.44 615 MET A N 1
ATOM 4650 C CA . MET A 1 615 ? 5.350 -9.068 26.067 1.00 90.44 615 MET A CA 1
ATOM 4651 C C . MET A 1 615 ? 5.353 -9.273 27.585 1.00 90.44 615 MET A C 1
ATOM 4653 O O . MET A 1 615 ? 4.594 -10.078 28.120 1.00 90.44 615 MET A O 1
ATOM 4657 N N . ASN A 1 616 ? 6.169 -8.485 28.284 1.00 94.81 616 ASN A N 1
ATOM 4658 C CA . ASN A 1 616 ? 6.193 -8.398 29.742 1.00 94.81 616 ASN A CA 1
ATOM 4659 C C . ASN A 1 616 ? 6.393 -6.931 30.141 1.00 94.81 616 ASN A C 1
ATOM 4661 O O . ASN A 1 616 ? 7.520 -6.438 30.197 1.00 94.81 616 ASN A O 1
ATOM 4665 N N . ALA A 1 617 ? 5.284 -6.230 30.360 1.00 94.69 617 ALA A N 1
ATOM 4666 C CA . ALA A 1 617 ? 5.248 -4.808 30.668 1.00 94.69 617 ALA A CA 1
ATOM 4667 C C . ALA A 1 617 ? 4.708 -4.566 32.085 1.00 94.69 617 ALA A C 1
ATOM 4669 O O . ALA A 1 617 ? 3.951 -5.361 32.646 1.00 94.69 617 ALA A O 1
ATOM 4670 N N . THR A 1 618 ? 5.094 -3.442 32.684 1.00 95.94 618 THR A N 1
ATOM 4671 C CA . THR A 1 618 ? 4.540 -2.982 33.961 1.00 95.94 618 THR A CA 1
ATOM 4672 C C . THR A 1 618 ? 4.168 -1.514 33.840 1.00 95.94 618 THR A C 1
ATOM 4674 O O . THR A 1 618 ? 5.019 -0.687 33.520 1.00 95.94 618 THR A O 1
ATOM 4677 N N . ILE A 1 619 ? 2.904 -1.192 34.102 1.00 96.31 619 ILE A N 1
ATOM 4678 C CA . ILE A 1 619 ? 2.420 0.186 34.134 1.00 96.31 619 ILE A CA 1
ATOM 4679 C C . ILE A 1 619 ? 2.852 0.812 35.451 1.00 96.31 619 ILE A C 1
ATOM 4681 O O . ILE A 1 619 ? 2.552 0.257 36.513 1.00 96.31 619 ILE A O 1
ATOM 4685 N N . THR A 1 620 ? 3.548 1.944 35.390 1.00 94.56 620 THR A N 1
ATOM 4686 C CA . THR A 1 620 ? 4.056 2.646 36.575 1.00 94.56 620 THR A CA 1
ATOM 4687 C C . THR A 1 620 ? 3.685 4.123 36.528 1.00 94.56 620 THR A C 1
ATOM 4689 O O . THR A 1 620 ? 3.455 4.689 35.464 1.00 94.56 620 THR A O 1
ATOM 4692 N N . ALA A 1 621 ? 3.658 4.784 37.686 1.00 92.88 621 ALA A N 1
ATOM 4693 C CA . ALA A 1 621 ? 3.440 6.230 37.742 1.00 92.88 621 ALA A CA 1
ATOM 4694 C C . ALA A 1 621 ? 4.551 7.043 37.050 1.00 92.88 621 ALA A C 1
ATOM 4696 O O . ALA A 1 621 ? 4.321 8.194 36.699 1.00 92.88 621 ALA A O 1
ATOM 4697 N N . ALA A 1 622 ? 5.753 6.473 36.896 1.00 91.62 622 ALA A N 1
ATOM 4698 C CA . ALA A 1 622 ? 6.890 7.152 36.281 1.00 91.62 622 ALA A CA 1
ATOM 4699 C C . ALA A 1 622 ? 6.824 7.131 34.747 1.00 91.62 622 ALA A C 1
ATOM 4701 O O . ALA A 1 622 ? 7.233 8.100 34.113 1.00 91.62 622 ALA A O 1
ATOM 4702 N N . ASP A 1 623 ? 6.296 6.048 34.174 1.00 91.25 623 ASP A N 1
ATOM 4703 C CA . ASP A 1 623 ? 6.272 5.823 32.725 1.00 91.25 623 ASP A CA 1
ATOM 4704 C C . ASP A 1 623 ? 4.927 6.210 32.081 1.00 91.25 623 ASP A C 1
ATOM 4706 O O . ASP A 1 623 ? 4.818 6.271 30.856 1.00 91.25 623 ASP A O 1
ATOM 4710 N N . TYR A 1 624 ? 3.893 6.467 32.890 1.00 94.38 624 TYR A N 1
ATOM 4711 C CA . TYR A 1 624 ? 2.549 6.796 32.418 1.00 94.38 624 TYR A CA 1
ATOM 4712 C C . TYR A 1 624 ? 2.349 8.303 32.183 1.00 94.38 624 TYR A C 1
ATOM 4714 O O . TYR A 1 624 ? 2.475 9.112 33.105 1.00 94.38 624 TYR A O 1
ATOM 4722 N N . SER A 1 625 ? 1.949 8.673 30.961 1.00 90.50 625 SER A N 1
ATOM 4723 C CA . SER A 1 625 ? 1.496 10.021 30.590 1.00 90.50 625 SER A CA 1
ATOM 4724 C C . SER A 1 625 ? -0.031 10.125 30.673 1.00 90.50 625 SER A C 1
ATOM 4726 O O . SER A 1 625 ? -0.742 9.275 30.143 1.00 90.50 625 SER A O 1
ATOM 4728 N N . THR A 1 626 ? -0.565 11.194 31.273 1.00 82.75 626 THR A N 1
ATOM 4729 C CA . THR A 1 626 ? -2.022 11.452 31.279 1.00 82.75 626 THR A CA 1
ATOM 4730 C C . THR A 1 626 ? -2.570 11.875 29.915 1.00 82.75 626 THR A C 1
ATOM 4732 O O . THR A 1 626 ? -3.785 11.905 29.736 1.00 82.75 626 THR A O 1
ATOM 4735 N N . VAL A 1 627 ? -1.689 12.208 28.965 1.00 76.38 627 VAL A N 1
ATOM 4736 C CA . VAL A 1 627 ? -2.047 12.585 27.591 1.00 76.38 627 VAL A CA 1
ATOM 4737 C C . VAL A 1 627 ? -1.884 11.396 26.646 1.00 76.38 627 VAL A C 1
ATOM 4739 O O . VAL A 1 627 ? -2.797 11.087 25.889 1.00 76.38 627 VAL A O 1
ATOM 4742 N N . ASP A 1 628 ? -0.746 10.703 26.722 1.00 79.94 628 ASP A N 1
ATOM 4743 C CA . ASP A 1 628 ? -0.359 9.682 25.735 1.00 79.94 628 ASP A CA 1
ATOM 4744 C C . ASP A 1 628 ? -0.517 8.239 26.241 1.00 79.94 628 ASP A C 1
ATOM 4746 O O . ASP A 1 628 ? -0.354 7.289 25.472 1.00 79.94 628 ASP A O 1
ATOM 4750 N N . GLY A 1 629 ? -0.813 8.056 27.530 1.00 91.50 629 GLY A N 1
ATOM 4751 C CA . GLY A 1 629 ? -0.781 6.756 28.195 1.00 91.50 629 GLY A CA 1
ATOM 4752 C C . GLY A 1 629 ? 0.646 6.231 28.387 1.00 91.50 629 GLY A C 1
ATOM 4753 O O . GLY A 1 629 ? 1.602 6.998 28.510 1.00 91.50 629 GLY A O 1
ATOM 4754 N N . GLN A 1 630 ? 0.793 4.906 28.421 1.00 95.38 630 GLN A N 1
ATOM 4755 C CA . GLN A 1 630 ? 2.088 4.221 28.457 1.00 95.38 630 GLN A CA 1
ATOM 4756 C C . GLN A 1 630 ? 2.180 3.209 27.308 1.00 95.38 630 GLN A C 1
ATOM 4758 O O . GLN A 1 630 ? 1.352 2.301 27.214 1.00 95.38 630 GLN A O 1
ATOM 4763 N N . LEU A 1 631 ? 3.196 3.345 26.447 1.00 94.38 631 LEU A N 1
ATOM 4764 C CA . LEU A 1 631 ? 3.470 2.403 25.356 1.00 94.38 631 LEU A CA 1
ATOM 4765 C C . LEU A 1 631 ? 3.930 1.048 25.908 1.00 94.38 631 LEU A C 1
ATOM 4767 O O . LEU A 1 631 ? 4.801 0.989 26.775 1.00 94.38 631 LEU A O 1
ATOM 4771 N N . LEU A 1 632 ? 3.355 -0.036 25.388 1.00 94.69 632 LEU A N 1
ATOM 4772 C CA . LEU A 1 632 ? 3.642 -1.404 25.826 1.00 94.69 632 LEU A CA 1
ATOM 4773 C C . LEU A 1 632 ? 4.612 -2.128 24.889 1.00 94.69 632 LEU A C 1
ATOM 4775 O O . LEU A 1 632 ? 5.422 -2.931 25.343 1.00 94.69 632 LEU A O 1
ATOM 4779 N N . SER A 1 633 ? 4.536 -1.843 23.589 1.00 91.94 633 SER A N 1
ATOM 4780 C CA . SER A 1 633 ? 5.413 -2.411 22.564 1.00 91.94 633 SER A CA 1
ATOM 4781 C C . SER A 1 633 ? 5.479 -1.486 21.351 1.00 91.94 633 SER A C 1
ATOM 4783 O O . SER A 1 633 ? 4.489 -0.845 21.007 1.00 91.94 633 SER A O 1
ATOM 4785 N N . SER A 1 634 ? 6.636 -1.434 20.690 1.00 85.81 634 SER A N 1
ATOM 4786 C CA . SER A 1 634 ? 6.809 -0.776 19.387 1.00 85.81 634 SER A CA 1
ATOM 4787 C C . SER A 1 634 ? 6.561 -1.713 18.201 1.00 85.81 634 SER A C 1
ATOM 4789 O O . SER A 1 634 ? 6.642 -1.279 17.056 1.00 85.81 634 SER A O 1
ATOM 4791 N N . LEU A 1 635 ? 6.309 -3.002 18.454 1.00 85.50 635 LEU A N 1
ATOM 4792 C CA . LEU A 1 635 ? 6.064 -3.989 17.406 1.00 85.50 635 LEU A CA 1
ATOM 4793 C C . LEU A 1 635 ? 4.637 -3.865 16.859 1.00 85.50 635 LEU A C 1
ATOM 4795 O O . LEU A 1 635 ? 3.709 -3.485 17.576 1.00 85.50 635 LEU A O 1
ATOM 4799 N N . GLY A 1 636 ? 4.477 -4.223 15.588 1.00 87.50 636 GLY A N 1
ATOM 4800 C CA . GLY A 1 636 ? 3.187 -4.401 14.932 1.00 87.50 636 GLY A CA 1
ATOM 4801 C C . GLY A 1 636 ? 2.982 -5.853 14.515 1.00 87.50 636 GLY A C 1
ATOM 4802 O O . GLY A 1 636 ? 3.934 -6.634 14.443 1.00 87.50 636 GLY A O 1
ATOM 4803 N N . THR A 1 637 ? 1.737 -6.228 14.248 1.00 91.25 637 THR A N 1
ATOM 4804 C CA . THR A 1 637 ? 1.401 -7.569 13.784 1.00 91.25 637 THR A CA 1
ATOM 4805 C C . THR A 1 637 ? 0.204 -7.574 12.854 1.00 91.25 637 THR A C 1
ATOM 4807 O O . THR A 1 637 ? -0.675 -6.720 12.953 1.00 91.25 637 THR A O 1
ATOM 4810 N N . VAL A 1 638 ? 0.188 -8.544 11.947 1.00 90.19 638 VAL A N 1
ATOM 4811 C CA . VAL A 1 638 ? -0.862 -8.692 10.949 1.00 90.19 638 VAL A CA 1
ATOM 4812 C C . VAL A 1 638 ? -1.838 -9.769 11.404 1.00 90.19 638 VAL A C 1
ATOM 4814 O O . VAL A 1 638 ? -1.430 -10.894 11.695 1.00 90.19 638 VAL A O 1
ATOM 4817 N N . ILE A 1 639 ? -3.120 -9.419 11.447 1.00 91.88 639 ILE A N 1
ATOM 4818 C CA . ILE A 1 639 ? -4.226 -10.322 11.770 1.00 91.88 639 ILE A CA 1
ATOM 4819 C C . ILE A 1 639 ? -5.075 -10.489 10.515 1.00 91.88 639 ILE A C 1
ATOM 4821 O O . ILE A 1 639 ? -5.469 -9.501 9.900 1.00 91.88 639 ILE A O 1
ATOM 4825 N N . ALA A 1 640 ? -5.340 -11.730 10.117 1.00 86.25 640 ALA A N 1
ATOM 4826 C CA . ALA A 1 640 ? -6.150 -12.010 8.939 1.00 86.25 640 ALA A CA 1
ATOM 4827 C C . ALA A 1 640 ? -7.613 -11.582 9.149 1.00 86.25 640 ALA A C 1
ATOM 4829 O O . ALA A 1 640 ? -8.166 -11.723 10.239 1.00 86.25 640 ALA A O 1
ATOM 4830 N N . VAL A 1 641 ? -8.236 -11.098 8.079 1.00 84.69 641 VAL A N 1
ATOM 4831 C CA . VAL A 1 641 ? -9.684 -10.903 7.974 1.00 84.69 641 VAL A CA 1
ATOM 4832 C C . VAL A 1 641 ? -10.343 -12.281 7.911 1.00 84.69 641 VAL A C 1
ATOM 4834 O O . VAL A 1 641 ? -9.986 -13.091 7.055 1.00 84.69 641 VAL A O 1
ATOM 4837 N N . GLU A 1 642 ? -11.312 -12.554 8.787 1.00 81.12 642 GLU A N 1
ATOM 4838 C CA . GLU A 1 642 ? -12.000 -13.855 8.824 1.00 81.12 642 GLU A CA 1
ATOM 4839 C C . GLU A 1 642 ? -13.443 -13.755 8.304 1.00 81.12 642 GLU A C 1
ATOM 4841 O O . GLU A 1 642 ? -13.825 -14.481 7.383 1.00 81.12 642 GLU A O 1
ATOM 4846 N N . LYS A 1 643 ? -14.246 -12.843 8.858 1.00 74.38 643 LYS A N 1
ATOM 4847 C CA . LYS A 1 643 ? -15.645 -12.601 8.459 1.00 74.38 643 LYS A CA 1
ATOM 4848 C C . LYS A 1 643 ? -15.825 -11.334 7.628 1.00 74.38 643 LYS A C 1
ATOM 4850 O O . LYS A 1 643 ? -16.865 -11.178 6.992 1.00 74.38 643 LYS A O 1
ATOM 4855 N N . GLY A 1 644 ? -14.820 -10.459 7.604 1.00 73.75 644 GLY A N 1
ATOM 4856 C CA . GLY A 1 644 ? -14.878 -9.143 6.968 1.00 73.75 644 GLY A CA 1
ATOM 4857 C C . GLY A 1 644 ? -14.821 -8.009 7.992 1.00 73.75 644 GLY A C 1
ATOM 4858 O O . GLY A 1 644 ? -15.263 -8.170 9.124 1.00 73.75 644 GLY A O 1
ATOM 4859 N N . ALA A 1 645 ? -14.328 -6.841 7.572 1.00 75.69 645 ALA A N 1
ATOM 4860 C CA . ALA A 1 645 ? -14.076 -5.680 8.440 1.00 75.69 645 ALA A CA 1
ATOM 4861 C C . ALA A 1 645 ? -15.274 -5.183 9.256 1.00 75.69 645 ALA A C 1
ATOM 4863 O O . ALA A 1 645 ? -15.086 -4.690 10.367 1.00 75.69 645 ALA A O 1
ATOM 4864 N N . ASP A 1 646 ? -16.488 -5.330 8.729 1.00 70.62 646 ASP A N 1
ATOM 4865 C CA . ASP A 1 646 ? -17.705 -4.898 9.419 1.00 70.62 646 ASP A CA 1
ATOM 4866 C C . ASP A 1 646 ? -18.199 -5.922 10.460 1.00 70.62 646 ASP A C 1
ATOM 4868 O O . ASP A 1 646 ? -18.944 -5.559 11.369 1.00 70.62 646 ASP A O 1
ATOM 4872 N N . ASP A 1 647 ? -17.796 -7.192 10.332 1.00 77.12 647 ASP A N 1
ATOM 4873 C CA . ASP A 1 647 ? -18.318 -8.318 11.120 1.00 77.12 647 ASP A CA 1
ATOM 4874 C C . ASP A 1 647 ? -17.271 -8.944 12.065 1.00 77.12 647 ASP A C 1
ATOM 4876 O O . ASP A 1 647 ? -17.654 -9.603 13.036 1.00 77.12 647 ASP A O 1
ATOM 4880 N N . ASP A 1 648 ? -15.971 -8.754 11.810 1.00 86.31 648 ASP A N 1
ATOM 4881 C CA . ASP A 1 648 ? -14.894 -9.263 12.663 1.00 86.31 648 ASP A CA 1
ATOM 4882 C C . ASP A 1 648 ? -14.935 -8.609 14.054 1.00 86.31 648 ASP A C 1
ATOM 4884 O O . ASP A 1 648 ? -14.923 -7.383 14.209 1.00 86.31 648 ASP A O 1
ATOM 4888 N N . GLU A 1 649 ? -14.977 -9.453 15.084 1.00 91.44 649 GLU A N 1
ATOM 4889 C CA . GLU A 1 649 ? -14.904 -9.046 16.485 1.00 91.44 649 GLU A CA 1
ATOM 4890 C C . GLU A 1 649 ? -13.535 -9.399 17.060 1.00 91.44 649 GLU A C 1
ATOM 4892 O O . GLU A 1 649 ? -13.091 -10.543 16.965 1.00 91.44 649 GLU A O 1
ATOM 4897 N N . PHE A 1 650 ? -12.894 -8.431 17.708 1.00 95.69 650 PHE A N 1
ATOM 4898 C CA . PHE A 1 650 ? -11.587 -8.587 18.331 1.00 95.69 650 PHE A CA 1
ATOM 4899 C C . PHE A 1 650 ? -11.692 -8.513 19.849 1.00 95.69 650 PHE A C 1
ATOM 4901 O O . PHE A 1 650 ? -12.488 -7.750 20.395 1.00 95.69 650 PHE A O 1
ATOM 4908 N N . PHE A 1 651 ? -10.814 -9.225 20.542 1.00 96.81 651 PHE A N 1
ATOM 4909 C CA . PHE A 1 651 ? -10.587 -9.085 21.980 1.00 96.81 651 PHE A CA 1
ATOM 4910 C C . PHE A 1 651 ? -9.109 -9.325 22.295 1.00 96.81 651 PHE A C 1
ATOM 4912 O O . PHE A 1 651 ? -8.345 -9.733 21.428 1.00 96.81 651 PHE A O 1
ATOM 4919 N N . LEU A 1 652 ? -8.683 -9.069 23.528 1.00 97.50 652 LEU A N 1
ATOM 4920 C CA . LEU A 1 652 ? -7.337 -9.397 23.995 1.00 97.50 652 LEU A CA 1
ATOM 4921 C C . LEU A 1 652 ? -7.416 -10.479 25.065 1.00 97.50 652 LEU A C 1
ATOM 4923 O O . LEU A 1 652 ? -8.313 -10.434 25.908 1.00 97.50 652 LEU A O 1
ATOM 4927 N N . SER A 1 653 ? -6.467 -11.404 25.065 1.00 96.44 653 SER A N 1
ATOM 4928 C CA . SER A 1 653 ? -6.232 -12.370 26.143 1.00 96.44 653 SER A CA 1
ATOM 4929 C C . SER A 1 653 ? -4.861 -12.137 26.778 1.00 96.44 653 SER A C 1
ATOM 4931 O O . SER A 1 653 ? -3.972 -11.546 26.164 1.00 96.44 653 SER A O 1
ATOM 4933 N N . PHE A 1 654 ? -4.692 -12.551 28.035 1.00 97.06 654 PHE A N 1
ATOM 4934 C CA . PHE A 1 654 ? -3.481 -12.278 28.810 1.00 97.06 654 PHE A CA 1
ATOM 4935 C C . PHE A 1 654 ? -3.025 -13.502 29.600 1.00 97.06 654 PHE A C 1
ATOM 4937 O O . PHE A 1 654 ? -3.836 -14.147 30.264 1.00 97.06 654 PHE A O 1
ATOM 4944 N N . GLU A 1 655 ? -1.713 -13.740 29.629 1.00 95.69 655 GLU A N 1
ATOM 4945 C CA . GLU A 1 655 ? -1.094 -14.645 30.605 1.00 95.69 655 GLU A CA 1
ATOM 4946 C C . GLU A 1 655 ? -1.201 -14.040 32.010 1.00 95.69 655 GLU A C 1
ATOM 4948 O O . GLU A 1 655 ? -1.519 -14.720 32.984 1.00 95.69 655 GLU A O 1
ATOM 4953 N N . GLN A 1 656 ? -0.981 -12.726 32.119 1.00 95.81 656 GLN A N 1
ATOM 4954 C CA . GLN A 1 656 ? -1.192 -11.976 33.350 1.00 95.81 656 GLN A CA 1
ATOM 4955 C C . GLN A 1 656 ? -1.702 -10.564 33.054 1.00 95.81 656 GLN A C 1
ATOM 4957 O O . GLN A 1 656 ? -1.082 -9.823 32.294 1.00 95.81 656 GLN A O 1
ATOM 4962 N N . LEU A 1 657 ? -2.779 -10.160 33.726 1.00 96.44 657 LEU A N 1
ATOM 4963 C CA . LEU A 1 657 ? -3.283 -8.787 33.741 1.00 96.44 657 LEU A CA 1
ATOM 4964 C C . LEU A 1 657 ? -3.602 -8.384 35.184 1.00 96.44 657 LEU A C 1
ATOM 4966 O O . LEU A 1 657 ? -4.582 -8.832 35.781 1.00 96.44 657 LEU A O 1
ATOM 4970 N N . GLY A 1 658 ? -2.743 -7.552 35.770 1.00 93.19 658 GLY A N 1
ATOM 4971 C CA . GLY A 1 658 ? -2.782 -7.248 37.197 1.00 93.19 658 GLY A CA 1
ATOM 4972 C C . GLY A 1 658 ? -2.598 -8.521 38.030 1.00 93.19 658 GLY A C 1
ATOM 4973 O O . GLY A 1 658 ? -1.534 -9.144 38.011 1.00 93.19 658 GLY A O 1
ATOM 4974 N N . THR A 1 659 ? -3.638 -8.897 38.772 1.00 91.94 659 THR A N 1
ATOM 4975 C CA . THR A 1 659 ? -3.673 -10.117 39.593 1.00 91.94 659 THR A CA 1
ATOM 4976 C C . THR A 1 659 ? -4.318 -11.311 38.890 1.00 91.94 659 THR A C 1
ATOM 4978 O O . THR A 1 659 ? -4.201 -12.426 39.393 1.00 91.94 659 THR A O 1
ATOM 4981 N N . ALA A 1 660 ? -4.995 -11.105 37.756 1.00 93.19 660 ALA A N 1
ATOM 4982 C CA . ALA A 1 660 ? -5.598 -12.183 36.981 1.00 93.19 660 ALA A CA 1
ATOM 4983 C C . ALA A 1 660 ? -4.525 -12.896 36.148 1.00 93.19 660 ALA A C 1
ATOM 4985 O O . ALA A 1 660 ? -3.696 -12.232 35.525 1.00 93.19 660 ALA A O 1
ATOM 4986 N N . THR A 1 661 ? -4.546 -14.231 36.134 1.00 93.88 661 THR A N 1
ATOM 4987 C CA . THR A 1 661 ? -3.556 -15.059 35.428 1.00 93.88 661 THR A CA 1
ATOM 4988 C C . THR A 1 661 ? -4.206 -16.194 34.648 1.00 93.88 661 THR A C 1
ATOM 4990 O O . THR A 1 661 ? -5.163 -16.800 35.134 1.00 93.88 661 THR A O 1
ATOM 4993 N N . HIS A 1 662 ? -3.622 -16.536 33.506 1.00 92.62 662 HIS A N 1
ATOM 4994 C CA . HIS A 1 662 ? -3.923 -17.718 32.708 1.00 92.62 662 HIS A CA 1
ATOM 4995 C C . HIS A 1 662 ? -2.607 -18.367 32.262 1.00 92.62 662 HIS A C 1
ATOM 4997 O O . HIS A 1 662 ? -1.675 -17.674 31.867 1.00 92.62 662 HIS A O 1
ATOM 5003 N N . ASN A 1 663 ? -2.518 -19.696 32.326 1.00 87.06 663 ASN A N 1
ATOM 5004 C CA . ASN A 1 663 ? -1.305 -20.410 31.934 1.00 87.06 663 ASN A CA 1
ATOM 5005 C C . ASN A 1 663 ? -1.425 -20.863 30.483 1.00 87.06 663 ASN A C 1
ATOM 5007 O O . ASN A 1 663 ? -2.185 -21.787 30.194 1.00 87.06 663 ASN A O 1
ATOM 5011 N N . PHE A 1 664 ? -0.626 -20.278 29.597 1.00 83.31 664 PHE A N 1
ATOM 5012 C CA . PHE A 1 664 ? -0.509 -20.786 28.241 1.00 83.31 664 PHE A CA 1
ATOM 5013 C C . PHE A 1 664 ? 0.446 -21.976 28.184 1.00 83.31 664 PHE A C 1
ATOM 5015 O O . PHE A 1 664 ? 1.551 -21.939 28.726 1.00 83.31 664 PHE A O 1
ATOM 5022 N N . VAL A 1 665 ? 0.010 -23.038 27.512 1.00 75.69 665 VAL A N 1
ATOM 5023 C CA . VAL A 1 665 ? 0.868 -24.168 27.160 1.00 75.69 665 VAL A CA 1
ATOM 5024 C C . VAL A 1 665 ? 1.265 -23.967 25.707 1.00 75.69 665 VAL A C 1
ATOM 5026 O O . VAL A 1 665 ? 0.452 -24.181 24.811 1.00 75.69 665 VAL A O 1
ATOM 5029 N N . GLU A 1 666 ? 2.488 -23.495 25.477 1.00 67.56 666 GLU A N 1
ATOM 5030 C CA . GLU A 1 666 ? 3.041 -23.439 24.124 1.00 67.56 666 GLU A CA 1
ATOM 5031 C C . GLU A 1 666 ? 3.165 -24.867 23.589 1.00 67.56 666 GLU A C 1
ATOM 5033 O O . GLU A 1 666 ? 3.633 -25.762 24.298 1.00 67.56 666 GLU A O 1
ATOM 5038 N N . ALA A 1 667 ? 2.713 -25.098 22.357 1.00 57.44 667 ALA A N 1
ATOM 5039 C CA . ALA A 1 667 ? 2.877 -26.400 21.729 1.00 57.44 667 ALA A CA 1
ATOM 5040 C C . ALA A 1 667 ? 4.375 -26.696 21.592 1.00 57.44 667 ALA A C 1
ATOM 5042 O O . ALA A 1 667 ? 5.135 -25.846 21.120 1.00 57.44 667 ALA A O 1
ATOM 5043 N N . ASP A 1 668 ? 4.796 -27.898 21.993 1.00 55.59 668 ASP A N 1
ATOM 5044 C CA . ASP A 1 668 ? 6.162 -28.345 21.739 1.00 55.59 668 ASP A CA 1
ATOM 5045 C C . ASP A 1 668 ? 6.461 -28.173 20.239 1.00 55.59 668 ASP A C 1
ATOM 5047 O O . ASP A 1 668 ? 5.615 -28.533 19.409 1.00 55.59 668 ASP A O 1
ATOM 5051 N N . PRO A 1 669 ? 7.625 -27.606 19.864 1.00 52.88 669 PRO A N 1
ATOM 5052 C CA . PRO A 1 669 ? 7.974 -27.431 18.465 1.00 52.88 669 PRO A CA 1
ATOM 5053 C C . PRO A 1 669 ? 7.834 -28.774 17.758 1.00 52.88 669 PRO A C 1
ATOM 5055 O O . PRO A 1 669 ? 8.404 -29.778 18.197 1.00 52.88 669 PRO A O 1
ATOM 5058 N N . VAL A 1 670 ? 7.045 -28.787 16.680 1.00 48.94 670 VAL A N 1
ATOM 5059 C CA . VAL A 1 670 ? 6.839 -29.986 15.869 1.00 48.94 670 VAL A CA 1
ATOM 5060 C C . VAL A 1 670 ? 8.218 -30.504 15.491 1.00 48.94 670 VAL A C 1
ATOM 5062 O O . VAL A 1 670 ? 9.008 -29.785 14.874 1.00 48.94 670 VAL A O 1
ATOM 5065 N N . VAL A 1 671 ? 8.531 -31.730 15.918 1.00 52.09 671 VAL A N 1
ATOM 5066 C CA . VAL A 1 671 ? 9.778 -32.393 15.536 1.00 52.09 671 VAL A CA 1
ATOM 5067 C C . VAL A 1 671 ? 9.835 -32.339 14.011 1.00 52.09 671 VAL A C 1
ATOM 5069 O O . VAL A 1 671 ? 8.876 -32.800 13.386 1.00 52.09 671 VAL A O 1
ATOM 5072 N N . PRO A 1 672 ? 10.885 -31.749 13.404 1.00 50.62 672 PRO A N 1
ATOM 5073 C CA . PRO A 1 672 ? 10.981 -31.670 11.958 1.00 50.62 672 PRO A CA 1
ATOM 5074 C C . PRO A 1 672 ? 10.735 -33.055 11.379 1.00 50.62 672 PRO A C 1
ATOM 5076 O O . PRO A 1 672 ? 11.321 -34.034 11.859 1.00 50.62 672 PRO A O 1
ATOM 5079 N N . ASN A 1 673 ? 9.865 -33.144 10.373 1.00 44.16 673 ASN A N 1
ATOM 5080 C CA . ASN A 1 673 ? 9.743 -34.382 9.620 1.00 44.16 673 ASN A CA 1
ATOM 5081 C C . ASN A 1 673 ? 11.157 -34.812 9.189 1.00 44.16 673 ASN A C 1
ATOM 5083 O O . ASN A 1 673 ? 11.980 -33.941 8.876 1.00 44.16 673 ASN A O 1
ATOM 5087 N N . PRO A 1 674 ? 11.460 -36.125 9.190 1.00 54.97 674 PRO A N 1
ATOM 5088 C CA . PRO A 1 674 ? 12.710 -36.608 8.627 1.00 54.97 674 PRO A CA 1
ATOM 5089 C C . PRO A 1 674 ? 12.909 -35.946 7.258 1.00 54.97 674 PRO A C 1
ATOM 5091 O O . PRO A 1 674 ? 11.920 -35.814 6.527 1.00 54.97 674 PRO A O 1
ATOM 5094 N N . PRO A 1 675 ? 14.128 -35.479 6.933 1.00 51.34 675 PRO A N 1
ATOM 5095 C CA . PRO A 1 675 ? 14.383 -34.855 5.646 1.00 51.34 675 PRO A CA 1
ATOM 5096 C C . PRO A 1 675 ? 13.832 -35.760 4.547 1.00 51.34 675 PRO A C 1
ATOM 5098 O O . PRO A 1 675 ? 14.069 -36.968 4.561 1.00 51.34 675 PRO A O 1
ATOM 5101 N N . VAL A 1 676 ? 13.040 -35.171 3.652 1.00 60.94 676 VAL A N 1
ATOM 5102 C CA . VAL A 1 676 ? 12.551 -35.863 2.460 1.00 60.94 676 VAL A CA 1
ATOM 5103 C C . VAL A 1 676 ? 13.783 -36.360 1.708 1.00 60.94 676 VAL A C 1
ATOM 5105 O O . VAL A 1 676 ? 14.757 -35.611 1.583 1.00 60.94 676 VAL A O 1
ATOM 5108 N N . ASP A 1 677 ? 13.763 -37.615 1.254 1.00 58.66 677 ASP A N 1
ATOM 5109 C CA . ASP A 1 677 ? 14.808 -38.121 0.366 1.00 58.66 677 ASP A CA 1
ATOM 5110 C C . ASP A 1 677 ? 14.977 -37.130 -0.792 1.00 58.66 677 ASP A C 1
ATOM 5112 O O . ASP A 1 677 ? 13.990 -36.646 -1.352 1.00 58.66 677 ASP A O 1
ATOM 5116 N N . ALA A 1 678 ? 16.225 -36.779 -1.108 1.00 51.97 678 ALA A N 1
ATOM 5117 C CA . ALA A 1 678 ? 16.504 -35.884 -2.223 1.00 51.97 678 ALA A CA 1
ATOM 5118 C C . ALA A 1 678 ? 15.820 -36.415 -3.492 1.00 51.97 678 ALA A C 1
ATOM 5120 O O . ALA A 1 678 ? 15.750 -37.631 -3.692 1.00 51.97 678 ALA A O 1
ATOM 5121 N N . GLU A 1 679 ? 15.313 -35.509 -4.337 1.00 56.94 679 GLU A N 1
ATOM 5122 C CA . GLU A 1 679 ? 14.732 -35.906 -5.619 1.00 56.94 679 GLU A CA 1
ATOM 5123 C C . GLU A 1 679 ? 15.697 -36.823 -6.371 1.00 56.94 679 GLU A C 1
ATOM 5125 O O . GLU A 1 679 ? 16.916 -36.632 -6.349 1.00 56.94 679 GLU A O 1
ATOM 5130 N N . GLN A 1 680 ? 15.136 -37.839 -7.024 1.00 54.53 680 GLN A N 1
ATOM 5131 C CA . GLN A 1 680 ? 15.906 -38.781 -7.815 1.00 54.53 680 GLN A CA 1
ATOM 5132 C C . GLN A 1 680 ? 16.654 -38.007 -8.910 1.00 54.53 680 GLN A C 1
ATOM 5134 O O . GLN A 1 680 ? 16.051 -37.508 -9.860 1.00 54.53 680 GLN A O 1
ATOM 5139 N N . VAL A 1 681 ? 17.970 -37.867 -8.753 1.00 61.09 681 VAL A N 1
ATOM 5140 C CA . VAL A 1 681 ? 18.829 -37.257 -9.770 1.00 61.09 681 VAL A CA 1
ATOM 5141 C C . VAL A 1 681 ? 18.966 -38.202 -10.960 1.00 61.09 681 VAL A C 1
ATOM 5143 O O . VAL A 1 681 ? 18.814 -39.416 -10.830 1.00 61.09 681 VAL A O 1
ATOM 5146 N N . SER A 1 682 ? 19.232 -37.640 -12.138 1.00 62.00 682 SER A N 1
ATOM 5147 C CA . SER A 1 682 ? 19.503 -38.430 -13.339 1.00 62.00 682 SER A CA 1
ATOM 5148 C C . SER A 1 682 ? 20.713 -39.341 -13.110 1.00 62.00 682 SER A C 1
ATOM 5150 O O . SER A 1 682 ? 21.772 -38.851 -12.729 1.00 62.00 682 SER A O 1
ATOM 5152 N N . ASP A 1 683 ? 20.580 -40.635 -13.416 1.00 62.72 683 ASP A N 1
ATOM 5153 C CA . ASP A 1 683 ? 21.695 -41.603 -13.422 1.00 62.72 683 ASP A CA 1
ATOM 5154 C C . ASP A 1 683 ? 22.766 -41.271 -14.488 1.00 62.72 683 ASP A C 1
ATOM 5156 O O . ASP A 1 683 ? 23.813 -41.907 -14.537 1.00 62.72 683 ASP A O 1
ATOM 5160 N N . ILE A 1 684 ? 22.467 -40.309 -15.370 1.00 66.00 684 ILE A N 1
ATOM 5161 C CA . ILE A 1 684 ? 23.263 -39.859 -16.516 1.00 66.00 684 ILE A CA 1
ATOM 5162 C C . ILE A 1 684 ? 23.545 -38.362 -16.332 1.00 66.00 684 ILE A C 1
ATOM 5164 O O . ILE A 1 684 ? 22.607 -37.551 -16.347 1.00 66.00 684 ILE A O 1
ATOM 5168 N N . GLY A 1 685 ? 24.821 -37.996 -16.190 1.00 75.00 685 GLY A N 1
ATOM 5169 C CA . GLY A 1 685 ? 25.292 -36.615 -16.028 1.00 75.00 685 GLY A CA 1
ATOM 5170 C C . GLY A 1 685 ? 26.216 -36.145 -17.155 1.00 75.00 685 GLY A C 1
ATOM 5171 O O . GLY A 1 685 ? 26.486 -36.870 -18.108 1.00 75.00 685 GLY A O 1
ATOM 5172 N N . VAL A 1 686 ? 26.725 -34.916 -17.060 1.00 82.38 686 VAL A N 1
ATOM 5173 C CA . VAL A 1 686 ? 27.802 -34.392 -17.927 1.00 82.38 686 VAL A CA 1
ATOM 5174 C C . VAL A 1 686 ? 28.921 -33.844 -17.057 1.00 82.38 686 VAL A C 1
ATOM 5176 O O . VAL A 1 686 ? 28.649 -33.264 -16.017 1.00 82.38 686 VAL A O 1
ATOM 5179 N N . ARG A 1 687 ? 30.179 -33.968 -17.479 1.00 85.12 687 ARG A N 1
ATOM 5180 C CA . ARG A 1 687 ? 31.293 -33.372 -16.727 1.00 85.12 687 ARG A CA 1
ATOM 5181 C C . ARG A 1 687 ? 31.187 -31.850 -16.693 1.00 85.12 687 ARG A C 1
ATOM 5183 O O . ARG A 1 687 ? 30.869 -31.217 -17.705 1.00 85.12 687 ARG A O 1
ATOM 5190 N N . THR A 1 688 ? 31.527 -31.261 -15.555 1.00 88.81 688 THR A N 1
ATOM 5191 C CA . THR A 1 688 ? 31.629 -29.806 -15.406 1.00 88.81 688 THR A CA 1
ATOM 5192 C C . THR A 1 688 ? 32.838 -29.242 -16.158 1.00 88.81 688 THR A C 1
ATOM 5194 O O . THR A 1 688 ? 33.770 -29.959 -16.536 1.00 88.81 688 THR A O 1
ATOM 5197 N N . PHE A 1 689 ? 32.860 -27.925 -16.370 1.00 87.88 689 PHE A N 1
ATOM 5198 C CA . PHE A 1 689 ? 33.935 -27.243 -17.090 1.00 87.88 689 PHE A CA 1
ATOM 5199 C C . PHE A 1 689 ? 35.331 -27.519 -16.499 1.00 87.88 689 PHE A C 1
ATOM 5201 O O . PHE A 1 689 ? 36.287 -27.694 -17.258 1.00 87.88 689 PHE A O 1
ATOM 5208 N N . ASP A 1 690 ? 35.458 -27.602 -15.171 1.00 87.31 690 ASP A N 1
ATOM 5209 C CA . ASP A 1 690 ? 36.746 -27.844 -14.509 1.00 87.31 690 ASP A CA 1
ATOM 5210 C C . ASP A 1 690 ? 37.192 -29.298 -14.711 1.00 87.31 690 ASP A C 1
ATOM 5212 O O . ASP A 1 690 ? 38.371 -29.559 -14.960 1.00 87.31 690 ASP A O 1
ATOM 5216 N N . GLU A 1 691 ? 36.252 -30.242 -14.702 1.00 89.38 691 GLU A N 1
ATOM 5217 C CA . GLU A 1 691 ? 36.521 -31.664 -14.927 1.00 89.38 691 GLU A CA 1
ATOM 5218 C C . GLU A 1 691 ? 36.881 -31.963 -16.379 1.00 89.38 691 GLU A C 1
ATOM 5220 O O . GLU A 1 691 ? 37.793 -32.755 -16.634 1.00 89.38 691 GLU A O 1
ATOM 5225 N N . ILE A 1 692 ? 36.220 -31.306 -17.337 1.00 89.69 692 ILE A N 1
ATOM 5226 C CA . ILE A 1 692 ? 36.567 -31.377 -18.762 1.00 89.69 692 ILE A CA 1
ATOM 5227 C C . ILE A 1 692 ? 38.018 -30.916 -18.960 1.00 89.69 692 ILE A C 1
ATOM 5229 O O . ILE A 1 692 ? 38.824 -31.627 -19.567 1.00 89.69 692 ILE A O 1
ATOM 5233 N N . ASN A 1 693 ? 38.379 -29.758 -18.400 1.00 91.75 693 ASN A N 1
ATOM 5234 C CA . ASN A 1 693 ? 39.722 -29.188 -18.521 1.00 91.75 693 ASN A CA 1
ATOM 5235 C C . ASN A 1 693 ? 40.788 -30.070 -17.839 1.00 91.75 693 ASN A C 1
ATOM 5237 O O . ASN A 1 693 ? 41.843 -30.351 -18.415 1.00 91.75 693 ASN A O 1
ATOM 5241 N N . ALA A 1 694 ? 40.493 -30.579 -16.638 1.00 91.50 694 ALA A N 1
ATOM 5242 C CA . ALA A 1 694 ? 41.373 -31.497 -15.918 1.00 91.50 694 ALA A CA 1
ATOM 5243 C C . ALA A 1 694 ? 41.580 -32.818 -16.678 1.00 91.50 694 ALA A C 1
ATOM 5245 O O . ALA A 1 694 ? 42.711 -33.297 -16.782 1.00 91.50 694 ALA A O 1
ATOM 5246 N N . THR A 1 695 ? 40.517 -33.375 -17.267 1.00 89.75 695 THR A N 1
ATOM 5247 C CA . THR A 1 695 ? 40.579 -34.623 -18.043 1.00 89.75 695 THR A CA 1
ATOM 5248 C C . THR A 1 695 ? 41.438 -34.449 -19.293 1.00 89.75 695 THR A C 1
ATOM 5250 O O . THR A 1 695 ? 42.339 -35.253 -19.533 1.00 89.75 695 THR A O 1
ATOM 5253 N N . MET A 1 696 ? 41.237 -33.370 -20.059 1.00 91.50 696 MET A N 1
ATOM 5254 C CA . MET A 1 696 ? 42.070 -33.090 -21.235 1.00 91.50 696 MET A CA 1
ATOM 5255 C C . MET A 1 696 ? 43.544 -32.890 -20.867 1.00 91.50 696 MET A C 1
ATOM 5257 O O . MET A 1 696 ? 44.434 -33.367 -21.579 1.00 91.50 696 MET A O 1
ATOM 5261 N N . SER A 1 697 ? 43.813 -32.243 -19.731 1.00 92.62 697 SER A N 1
ATOM 5262 C CA . SER A 1 697 ? 45.169 -32.086 -19.204 1.00 92.62 697 SER A CA 1
ATOM 5263 C C . SER A 1 697 ? 45.814 -33.423 -18.840 1.00 92.62 697 SER A C 1
ATOM 5265 O O . SER A 1 697 ? 46.949 -33.677 -19.242 1.00 92.62 697 SER A O 1
ATOM 5267 N N . ALA A 1 698 ? 45.088 -34.297 -18.140 1.00 90.38 698 ALA A N 1
ATOM 5268 C CA . ALA A 1 698 ? 45.581 -35.609 -17.735 1.00 90.38 698 ALA A CA 1
ATOM 5269 C C . ALA A 1 698 ? 45.871 -36.515 -18.942 1.00 90.38 698 ALA A C 1
ATOM 5271 O O . ALA A 1 698 ? 46.931 -37.136 -19.007 1.00 90.38 698 ALA A O 1
ATOM 5272 N N . VAL A 1 699 ? 44.963 -36.541 -19.920 1.00 89.19 699 VAL A N 1
ATOM 5273 C CA . VAL A 1 699 ? 45.082 -37.369 -21.128 1.00 89.19 699 VAL A CA 1
ATOM 5274 C C . VAL A 1 699 ? 46.255 -36.935 -22.006 1.00 89.19 699 VAL A C 1
ATOM 5276 O O . VAL A 1 699 ? 47.000 -37.772 -22.511 1.00 89.19 699 VAL A O 1
ATOM 5279 N N . THR A 1 700 ? 46.420 -35.628 -22.218 1.00 91.50 700 THR A N 1
ATOM 5280 C CA . THR A 1 700 ? 47.457 -35.107 -23.126 1.00 91.50 700 THR A CA 1
ATOM 5281 C C . THR A 1 700 ? 48.801 -34.871 -22.436 1.00 91.50 700 THR A C 1
ATOM 5283 O O . THR A 1 700 ? 49.822 -34.715 -23.104 1.00 91.50 700 THR A O 1
ATOM 5286 N N . GLY A 1 701 ? 48.823 -34.803 -21.102 1.00 91.19 701 GLY A N 1
ATOM 5287 C CA . GLY A 1 701 ? 49.992 -34.400 -20.318 1.00 91.19 701 GLY A CA 1
ATOM 5288 C C . GLY A 1 701 ? 50.336 -32.909 -20.427 1.00 91.19 701 GLY A C 1
ATOM 5289 O O . GLY A 1 701 ? 51.342 -32.471 -19.867 1.00 91.19 701 GLY A O 1
ATOM 5290 N N . ILE A 1 702 ? 49.531 -32.110 -21.135 1.00 95.12 702 ILE A N 1
ATOM 5291 C CA . ILE A 1 702 ? 49.696 -30.655 -21.208 1.00 95.12 702 ILE A CA 1
ATOM 5292 C C . ILE A 1 702 ? 49.055 -30.039 -19.959 1.00 95.12 702 ILE A C 1
ATOM 5294 O O . ILE A 1 702 ? 47.878 -30.293 -19.704 1.00 95.12 702 ILE A O 1
ATOM 5298 N N . PRO A 1 703 ? 49.768 -29.222 -19.164 1.00 95.06 703 PRO A N 1
ATOM 5299 C CA . PRO A 1 703 ? 49.208 -28.668 -17.936 1.00 95.06 703 PRO A CA 1
ATOM 5300 C C . PRO A 1 703 ? 48.095 -27.656 -18.239 1.00 95.06 703 PRO A C 1
ATOM 5302 O O . PRO A 1 703 ? 48.221 -26.860 -19.169 1.00 95.06 703 PRO A O 1
ATOM 5305 N N . VAL A 1 704 ? 47.051 -27.618 -17.401 1.00 94.50 704 VAL A N 1
ATOM 5306 C CA . VAL A 1 704 ? 45.976 -26.598 -17.465 1.00 94.50 704 VAL A CA 1
ATOM 5307 C C . VAL A 1 704 ? 46.509 -25.157 -17.408 1.00 94.50 704 VAL A C 1
ATOM 5309 O O . VAL A 1 704 ? 45.870 -24.233 -17.897 1.00 94.50 704 VAL A O 1
ATOM 5312 N N . THR A 1 705 ? 47.708 -24.957 -16.849 1.00 94.75 705 THR A N 1
ATOM 5313 C CA . THR A 1 705 ? 48.399 -23.660 -16.770 1.00 94.75 705 THR A CA 1
ATOM 5314 C C . THR A 1 705 ? 49.141 -23.273 -18.053 1.00 94.75 705 THR A C 1
ATOM 5316 O O . THR A 1 705 ? 49.723 -22.188 -18.112 1.00 94.75 705 THR A O 1
ATOM 5319 N N . ASN A 1 706 ? 49.139 -24.119 -19.091 1.00 96.69 706 ASN A N 1
ATOM 5320 C CA . ASN A 1 706 ? 49.679 -23.756 -20.398 1.00 96.69 706 ASN A CA 1
ATOM 5321 C C . ASN A 1 706 ? 48.959 -22.501 -20.919 1.00 96.69 706 ASN A C 1
ATOM 5323 O O . ASN A 1 706 ? 47.734 -22.445 -20.943 1.00 96.69 706 ASN A O 1
ATOM 5327 N N . THR A 1 707 ? 49.716 -21.491 -21.347 1.00 95.56 707 THR A N 1
ATOM 5328 C CA . THR A 1 707 ? 49.167 -20.163 -21.662 1.00 95.56 707 THR A CA 1
ATOM 5329 C C . THR A 1 707 ? 48.130 -20.183 -22.786 1.00 95.56 707 THR A C 1
ATOM 5331 O O . THR A 1 707 ? 47.136 -19.467 -22.695 1.00 95.56 707 THR A O 1
ATOM 5334 N N . SER A 1 708 ? 48.317 -21.017 -23.816 1.00 94.06 708 SER A N 1
ATOM 5335 C CA . SER A 1 708 ? 47.353 -21.162 -24.918 1.00 94.06 708 SER A CA 1
ATOM 5336 C C . SER A 1 708 ? 46.072 -21.860 -24.459 1.00 94.06 708 SER A C 1
ATOM 5338 O O . SER A 1 708 ? 44.977 -21.409 -24.781 1.00 94.06 708 SER A O 1
ATOM 5340 N N . VAL A 1 709 ? 46.213 -22.925 -23.667 1.00 94.75 709 VAL A N 1
ATOM 5341 C CA . VAL A 1 709 ? 45.086 -23.683 -23.106 1.00 94.75 709 VAL A CA 1
ATOM 5342 C C . VAL A 1 709 ? 44.270 -22.821 -22.143 1.00 94.75 709 VAL A C 1
ATOM 5344 O O . VAL A 1 709 ? 43.058 -22.718 -22.299 1.00 94.75 709 VAL A O 1
ATOM 5347 N N . ASN A 1 710 ? 44.923 -22.151 -21.190 1.00 95.19 710 ASN A N 1
ATOM 5348 C CA . ASN A 1 710 ? 44.248 -21.342 -20.176 1.00 95.19 710 ASN A CA 1
ATOM 5349 C C . ASN A 1 710 ? 43.481 -20.158 -20.792 1.00 95.19 710 ASN A C 1
ATOM 5351 O O . ASN A 1 710 ? 42.376 -19.836 -20.354 1.00 95.19 710 ASN A O 1
ATOM 5355 N N . ALA A 1 711 ? 44.033 -19.529 -21.837 1.00 95.00 711 ALA A N 1
ATOM 5356 C CA . ALA A 1 711 ? 43.353 -18.453 -22.555 1.00 95.00 711 ALA A CA 1
ATOM 5357 C C . ALA A 1 711 ? 42.051 -18.939 -23.218 1.00 95.00 711 ALA A C 1
ATOM 5359 O O . ALA A 1 711 ? 41.006 -18.306 -23.062 1.00 95.00 711 ALA A O 1
ATOM 5360 N N . ILE A 1 712 ? 42.096 -20.088 -23.903 1.00 92.69 712 ILE A N 1
ATOM 5361 C CA . ILE A 1 712 ? 40.917 -20.691 -24.541 1.00 92.69 712 ILE A CA 1
ATOM 5362 C C . ILE A 1 712 ? 39.908 -21.160 -23.490 1.00 92.69 712 ILE A C 1
ATOM 5364 O O . ILE A 1 712 ? 38.730 -20.822 -23.593 1.00 92.69 712 ILE A O 1
ATOM 5368 N N . PHE A 1 713 ? 40.357 -21.845 -22.437 1.00 92.94 713 PHE A N 1
ATOM 5369 C CA . PHE A 1 713 ? 39.493 -22.268 -21.336 1.00 92.94 713 PHE A CA 1
ATOM 5370 C C . PHE A 1 713 ? 38.771 -21.080 -20.692 1.00 92.94 713 PHE A C 1
ATOM 5372 O O . PHE A 1 713 ? 37.556 -21.113 -20.543 1.00 92.94 713 PHE A O 1
ATOM 5379 N N . THR A 1 714 ? 39.480 -19.989 -20.391 1.00 92.50 714 THR A N 1
ATOM 5380 C CA . THR A 1 714 ? 38.873 -18.783 -19.801 1.00 92.50 714 THR A CA 1
ATOM 5381 C C . THR A 1 714 ? 37.839 -18.149 -20.734 1.00 92.50 714 THR A C 1
ATOM 5383 O O . THR A 1 714 ? 36.768 -17.751 -20.276 1.00 92.50 714 THR A O 1
ATOM 5386 N N . SER A 1 715 ? 38.122 -18.097 -22.041 1.00 93.06 715 SER A N 1
ATOM 5387 C CA . SER A 1 715 ? 37.200 -17.547 -23.043 1.00 93.06 715 SER A CA 1
ATOM 5388 C C . SER A 1 715 ? 35.906 -18.357 -23.162 1.00 93.06 715 SER A C 1
ATOM 5390 O O . SER A 1 715 ? 34.837 -17.780 -23.351 1.00 93.06 715 SER A O 1
ATOM 5392 N N . TYR A 1 716 ? 35.994 -19.686 -23.056 1.00 88.06 716 TYR A N 1
ATOM 5393 C CA . TYR A 1 716 ? 34.868 -20.592 -23.295 1.00 88.06 716 TYR A CA 1
ATOM 5394 C C . TYR A 1 716 ? 34.274 -21.208 -22.023 1.00 88.06 716 TYR A C 1
ATOM 5396 O O . TYR A 1 716 ? 33.296 -21.940 -22.120 1.00 88.06 716 TYR A O 1
ATOM 5404 N N . ARG A 1 717 ? 34.776 -20.878 -20.824 1.00 88.31 717 ARG A N 1
ATOM 5405 C CA . ARG A 1 717 ? 34.292 -21.442 -19.547 1.00 88.31 717 ARG A CA 1
ATOM 5406 C C . ARG A 1 717 ? 32.786 -21.274 -19.349 1.00 88.31 717 ARG A C 1
ATOM 5408 O O . ARG A 1 717 ? 32.136 -22.188 -18.866 1.00 88.31 717 ARG A O 1
ATOM 5415 N N . ARG A 1 718 ? 32.226 -20.127 -19.755 1.00 85.19 718 ARG A N 1
ATOM 5416 C CA . ARG A 1 718 ? 30.773 -19.859 -19.678 1.00 85.19 718 ARG A CA 1
ATOM 5417 C C . ARG A 1 718 ? 29.947 -20.666 -20.684 1.00 85.19 718 ARG A C 1
ATOM 5419 O O . ARG A 1 718 ? 28.734 -20.718 -20.565 1.00 85.19 718 ARG A O 1
ATOM 5426 N N . GLN A 1 719 ? 30.600 -21.242 -21.689 1.00 84.25 719 GLN A N 1
ATOM 5427 C CA . GLN A 1 719 ? 30.007 -22.100 -22.712 1.00 84.25 719 GLN A CA 1
ATOM 5428 C C . GLN A 1 719 ? 30.313 -23.581 -22.433 1.00 84.25 719 GLN A C 1
ATOM 5430 O O . GLN A 1 719 ? 30.292 -24.381 -23.357 1.00 84.25 719 GLN A O 1
ATOM 5435 N N . LEU A 1 720 ? 30.644 -23.955 -21.195 1.00 84.38 720 LEU A N 1
ATOM 5436 C CA . LEU A 1 720 ? 30.829 -25.340 -20.755 1.00 84.38 720 LEU A CA 1
ATOM 5437 C C . LEU A 1 720 ? 29.873 -25.634 -19.579 1.00 84.38 720 LEU A C 1
ATOM 5439 O O . LEU A 1 720 ? 29.500 -24.695 -18.870 1.00 84.38 720 LEU A O 1
ATOM 5443 N N . PRO A 1 721 ? 29.496 -26.905 -19.332 1.00 85.75 721 PRO A N 1
ATOM 5444 C CA . PRO A 1 721 ? 28.563 -27.255 -18.261 1.00 85.75 721 PRO A CA 1
ATOM 5445 C C . PRO A 1 721 ? 29.051 -26.805 -16.880 1.00 85.75 721 PRO A C 1
ATOM 5447 O O . PRO A 1 721 ? 30.198 -27.053 -16.508 1.00 85.75 721 PRO A O 1
ATOM 5450 N N . ALA A 1 722 ? 28.176 -26.170 -16.100 1.00 86.62 722 ALA A N 1
ATOM 5451 C CA . ALA A 1 722 ? 28.476 -25.747 -14.727 1.00 86.62 722 ALA A CA 1
ATOM 5452 C C . ALA A 1 722 ? 28.015 -26.753 -13.658 1.00 86.62 722 ALA A C 1
ATOM 5454 O O . ALA A 1 722 ? 28.436 -26.657 -12.510 1.00 86.62 722 ALA A O 1
ATOM 5455 N N . VAL A 1 723 ? 27.154 -27.698 -14.036 1.00 85.38 723 VAL A N 1
ATOM 5456 C CA . VAL A 1 723 ? 26.563 -28.715 -13.160 1.00 85.38 723 VAL A CA 1
ATOM 5457 C C . VAL A 1 723 ? 26.562 -30.065 -13.866 1.00 85.38 723 VAL A C 1
ATOM 5459 O O . VAL A 1 723 ? 26.478 -30.114 -15.094 1.00 85.38 723 VAL A O 1
ATOM 5462 N N . GLU A 1 724 ? 26.598 -31.152 -13.096 1.00 84.56 724 GLU A N 1
ATOM 5463 C CA . GLU A 1 724 ? 26.621 -32.527 -13.614 1.00 84.56 724 GLU A CA 1
ATOM 5464 C C . GLU A 1 724 ? 25.240 -33.040 -14.063 1.00 84.56 724 GLU A C 1
ATOM 5466 O O . GLU A 1 724 ? 24.894 -34.200 -13.871 1.00 84.56 724 GLU A O 1
ATOM 5471 N N . ASN A 1 725 ? 24.417 -32.176 -14.662 1.00 80.25 725 ASN A N 1
ATOM 5472 C CA . ASN A 1 725 ? 23.064 -32.523 -15.084 1.00 80.25 725 ASN A CA 1
ATOM 5473 C C . ASN A 1 725 ? 22.954 -32.564 -16.615 1.00 80.25 725 ASN A C 1
ATOM 5475 O O . ASN A 1 725 ? 23.192 -31.563 -17.291 1.00 80.25 725 ASN A O 1
ATOM 5479 N N . ILE A 1 726 ? 22.517 -33.702 -17.162 1.00 80.69 726 ILE A N 1
ATOM 5480 C CA . ILE A 1 726 ? 22.279 -33.880 -18.599 1.00 80.69 726 ILE A CA 1
ATOM 5481 C C . ILE A 1 726 ? 21.250 -32.893 -19.175 1.00 80.69 726 ILE A C 1
ATOM 5483 O O . ILE A 1 726 ? 21.394 -32.457 -20.314 1.00 80.69 726 ILE A O 1
ATOM 5487 N N . GLN A 1 727 ? 20.251 -32.471 -18.393 1.00 78.75 727 GLN A N 1
ATOM 5488 C CA . GLN A 1 727 ? 19.251 -31.480 -18.816 1.00 78.75 727 GLN A CA 1
ATOM 5489 C C . GLN A 1 727 ? 19.850 -30.077 -18.977 1.00 78.75 727 GLN A C 1
ATOM 5491 O O . GLN A 1 727 ? 19.267 -29.234 -19.653 1.00 78.75 727 GLN A O 1
ATOM 5496 N N . ALA A 1 728 ? 21.027 -29.829 -18.394 1.00 75.00 728 ALA A N 1
ATOM 5497 C CA . ALA A 1 728 ? 21.772 -28.592 -18.580 1.00 75.00 728 ALA A CA 1
ATOM 5498 C C . ALA A 1 728 ? 22.663 -28.619 -19.837 1.00 75.00 728 ALA A C 1
ATOM 5500 O O . ALA A 1 728 ? 23.380 -27.651 -20.090 1.00 75.00 728 ALA A O 1
ATOM 5501 N N . TYR A 1 729 ? 22.659 -29.699 -20.629 1.00 81.94 729 TYR A N 1
ATOM 5502 C CA . TYR A 1 729 ? 23.456 -29.786 -21.850 1.00 81.94 729 TYR A CA 1
ATOM 5503 C C . TYR A 1 729 ? 22.915 -28.874 -22.959 1.00 81.94 729 TYR A C 1
ATOM 5505 O O . TYR A 1 729 ? 21.760 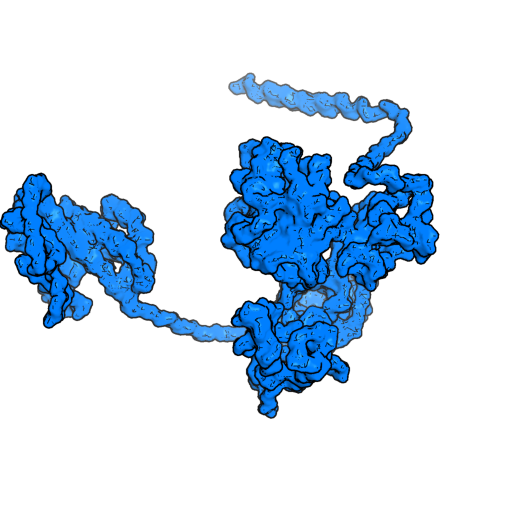-28.975 -23.368 1.00 81.94 729 TYR A O 1
ATOM 5513 N N . LEU A 1 730 ? 23.786 -28.023 -23.505 1.00 82.69 730 LEU A N 1
ATOM 5514 C CA . LEU A 1 730 ? 23.492 -27.120 -24.613 1.00 82.69 730 LEU A CA 1
ATOM 5515 C C . LEU A 1 730 ? 24.433 -27.398 -25.788 1.00 82.69 730 LEU A C 1
ATOM 5517 O O . LEU A 1 730 ? 25.588 -27.782 -25.604 1.00 82.69 730 LEU A O 1
ATOM 5521 N N . SER A 1 731 ? 23.974 -27.124 -27.010 1.00 80.94 731 SER A N 1
ATOM 5522 C CA . SER A 1 731 ? 24.790 -27.260 -28.228 1.00 80.94 731 SER A CA 1
ATOM 5523 C C . SER A 1 731 ? 26.049 -26.382 -28.212 1.00 80.94 731 SER A C 1
ATOM 5525 O O . SER A 1 731 ? 27.069 -26.750 -28.793 1.00 80.94 731 SER A O 1
ATOM 5527 N N . SER A 1 732 ? 26.029 -25.260 -27.484 1.00 80.31 732 SER A N 1
ATOM 5528 C CA . SER A 1 732 ? 27.201 -24.401 -27.261 1.00 80.31 732 SER A CA 1
ATOM 5529 C C . SER A 1 732 ? 28.368 -25.138 -26.591 1.00 80.31 732 SER A C 1
ATOM 5531 O O . SER A 1 732 ? 29.526 -24.847 -26.897 1.00 80.31 732 SER A O 1
ATOM 5533 N N . HIS A 1 733 ? 28.081 -26.144 -25.755 1.00 86.81 733 HIS A N 1
ATOM 5534 C CA . HIS A 1 733 ? 29.099 -26.951 -25.083 1.00 86.81 733 HIS A CA 1
ATOM 5535 C C . HIS A 1 733 ? 29.953 -27.744 -26.076 1.00 86.81 733 HIS A C 1
ATOM 5537 O O . HIS A 1 733 ? 31.160 -27.874 -25.876 1.00 86.81 733 HIS A O 1
ATOM 5543 N N . GLN A 1 734 ? 29.364 -28.225 -27.176 1.00 83.44 734 GLN A N 1
ATOM 5544 C CA . GLN A 1 734 ? 30.091 -28.979 -28.204 1.00 83.44 734 GLN A CA 1
ATOM 5545 C C . GLN A 1 734 ? 31.186 -28.132 -28.851 1.00 83.44 734 GLN A C 1
ATOM 5547 O O . GLN A 1 734 ? 32.320 -28.585 -29.013 1.00 83.44 734 GLN A O 1
ATOM 5552 N N . MET A 1 735 ? 30.865 -26.876 -29.174 1.00 84.62 735 MET A N 1
ATOM 5553 C CA . MET A 1 735 ? 31.826 -25.959 -29.779 1.00 84.62 735 MET A CA 1
ATOM 5554 C C . MET A 1 735 ? 32.950 -25.616 -28.799 1.00 84.62 735 MET A C 1
ATOM 5556 O O . MET A 1 735 ? 34.123 -25.691 -29.160 1.00 84.62 735 MET A O 1
ATOM 5560 N N . ALA A 1 736 ? 32.613 -25.301 -27.547 1.00 87.50 736 ALA A N 1
ATOM 5561 C CA . ALA A 1 736 ? 33.598 -24.985 -26.517 1.00 87.50 736 ALA A CA 1
ATOM 5562 C C . ALA A 1 736 ? 34.575 -26.147 -26.263 1.00 87.50 736 ALA A C 1
ATOM 5564 O O . ALA A 1 736 ? 35.791 -25.938 -26.213 1.00 87.50 736 ALA A O 1
ATOM 5565 N N . VAL A 1 737 ? 34.061 -27.379 -26.176 1.00 89.00 737 VAL A N 1
ATOM 5566 C CA . VAL A 1 737 ? 34.882 -28.587 -26.021 1.00 89.00 737 VAL A CA 1
ATOM 5567 C C . VAL A 1 737 ? 35.768 -28.819 -27.242 1.00 89.00 737 VAL A C 1
ATOM 5569 O O . VAL A 1 737 ? 36.953 -29.102 -27.076 1.00 89.00 737 VAL A O 1
ATOM 5572 N N . ALA A 1 738 ? 35.247 -28.646 -28.460 1.00 88.56 738 ALA A N 1
ATOM 5573 C CA . ALA A 1 738 ? 36.041 -28.784 -29.679 1.00 88.56 738 ALA A CA 1
ATOM 5574 C C . ALA A 1 738 ? 37.200 -27.772 -29.727 1.00 88.56 738 ALA A C 1
ATOM 5576 O O . ALA A 1 738 ? 38.335 -28.149 -30.024 1.00 88.56 738 ALA A O 1
ATOM 5577 N N . GLN A 1 739 ? 36.949 -26.504 -29.379 1.00 90.44 739 GLN A N 1
ATOM 5578 C CA . GLN A 1 739 ? 37.986 -25.464 -29.323 1.00 90.44 739 GLN A CA 1
ATOM 5579 C C . GLN A 1 739 ? 39.068 -25.789 -28.285 1.00 90.44 739 GLN A C 1
ATOM 5581 O O . GLN A 1 739 ? 40.270 -25.649 -28.554 1.00 90.44 739 GLN A O 1
ATOM 5586 N N . LEU A 1 740 ? 38.657 -26.276 -27.113 1.00 92.62 740 LEU A N 1
ATOM 5587 C CA . LEU A 1 740 ? 39.582 -26.673 -26.059 1.00 92.62 740 LEU A CA 1
ATOM 5588 C C . LEU A 1 740 ? 40.409 -27.902 -26.475 1.00 92.62 740 LEU A C 1
ATOM 5590 O O . LEU A 1 740 ? 41.638 -27.873 -26.371 1.00 92.62 740 LEU A O 1
ATOM 5594 N N . ALA A 1 741 ? 39.771 -28.928 -27.044 1.00 93.50 741 ALA A N 1
ATOM 5595 C CA . ALA A 1 741 ? 40.426 -30.137 -27.540 1.00 93.50 741 ALA A CA 1
ATOM 5596 C C . ALA A 1 741 ? 41.437 -29.836 -28.658 1.00 93.50 741 ALA A C 1
ATOM 5598 O O . ALA A 1 741 ? 42.568 -30.322 -28.610 1.00 93.50 741 ALA A O 1
ATOM 5599 N N . MET A 1 742 ? 41.078 -28.982 -29.625 1.00 93.12 742 MET A N 1
ATOM 5600 C CA . MET A 1 742 ? 41.998 -28.528 -30.676 1.00 93.12 742 MET A CA 1
ATOM 5601 C C . MET A 1 742 ? 43.236 -27.849 -30.091 1.00 93.12 742 MET A C 1
ATOM 5603 O O . MET A 1 742 ? 44.350 -28.114 -30.542 1.00 93.12 742 MET A O 1
ATOM 5607 N N . THR A 1 743 ? 43.061 -27.024 -29.058 1.00 95.38 743 THR A N 1
ATOM 5608 C CA . THR A 1 743 ? 44.168 -26.311 -28.407 1.00 95.38 743 THR A CA 1
ATOM 5609 C C . THR A 1 743 ? 45.083 -27.267 -27.642 1.00 95.38 743 THR A C 1
ATOM 5611 O O . THR A 1 743 ? 46.305 -27.196 -27.781 1.00 95.38 743 THR A O 1
ATOM 5614 N N . TYR A 1 744 ? 44.514 -28.207 -26.884 1.00 95.75 744 TYR A N 1
ATOM 5615 C CA . TYR A 1 744 ? 45.272 -29.253 -26.195 1.00 95.75 744 TYR A CA 1
ATOM 5616 C C . TYR A 1 744 ? 46.075 -30.121 -27.168 1.00 95.75 744 TYR A C 1
ATOM 5618 O O . TYR A 1 744 ? 47.269 -30.342 -26.965 1.00 95.75 744 TYR A O 1
ATOM 5626 N N . CYS A 1 745 ? 45.446 -30.560 -28.255 1.00 95.38 745 CYS A N 1
ATOM 5627 C CA . CYS A 1 745 ? 46.074 -31.395 -29.271 1.00 95.38 745 CYS A CA 1
ATOM 5628 C C . CYS A 1 745 ? 47.128 -30.653 -30.098 1.00 95.38 745 CYS A C 1
ATOM 5630 O O . CYS A 1 745 ? 48.161 -31.226 -30.445 1.00 95.38 745 CYS A O 1
ATOM 5632 N N . ASP A 1 746 ? 46.918 -29.365 -30.370 1.00 95.56 746 ASP A N 1
ATOM 5633 C CA . ASP A 1 746 ? 47.937 -28.512 -30.970 1.00 95.56 746 ASP A CA 1
ATOM 5634 C C . ASP A 1 746 ? 49.183 -28.427 -30.078 1.00 95.56 746 ASP A C 1
ATOM 5636 O O . ASP A 1 746 ? 50.296 -28.685 -30.546 1.00 95.56 746 ASP A O 1
ATOM 5640 N N . ARG A 1 747 ? 49.002 -28.152 -28.779 1.00 96.38 747 ARG A N 1
ATOM 5641 C CA . ARG A 1 747 ? 50.114 -28.113 -27.819 1.00 96.38 747 ARG A CA 1
ATOM 5642 C C . ARG A 1 747 ? 50.781 -29.477 -27.655 1.00 96.38 747 ARG A C 1
ATOM 5644 O O . ARG A 1 747 ? 52.009 -29.519 -27.607 1.00 96.38 747 ARG A O 1
ATOM 5651 N N . LEU A 1 748 ? 50.017 -30.569 -27.629 1.00 95.19 748 LEU A N 1
ATOM 5652 C CA . LEU A 1 748 ? 50.538 -31.937 -27.571 1.00 95.19 748 LEU A CA 1
ATOM 5653 C C . LEU A 1 748 ? 51.494 -32.222 -28.733 1.00 95.19 748 LEU A C 1
ATOM 5655 O O . LEU A 1 748 ? 52.639 -32.610 -28.508 1.00 95.19 748 LEU A O 1
ATOM 5659 N N . VAL A 1 749 ? 51.056 -31.961 -29.966 1.00 94.38 749 VAL A N 1
ATOM 5660 C CA . VAL A 1 749 ? 51.855 -32.227 -31.171 1.00 94.38 749 VAL A CA 1
ATOM 5661 C C . VAL A 1 749 ? 53.092 -31.330 -31.256 1.00 94.38 749 VAL A C 1
ATOM 5663 O O . VAL A 1 749 ? 54.146 -31.791 -31.694 1.00 94.38 749 VAL A O 1
ATOM 5666 N N . GLU A 1 750 ? 52.998 -30.062 -30.846 1.00 93.00 750 GLU A N 1
ATOM 5667 C CA . GLU A 1 750 ? 54.134 -29.137 -30.952 1.00 93.00 750 GLU A CA 1
ATOM 5668 C C . GLU A 1 750 ? 55.157 -29.275 -29.821 1.00 93.00 750 GLU A C 1
ATOM 5670 O O . GLU A 1 750 ? 56.344 -29.045 -30.049 1.00 93.00 750 GLU A O 1
ATOM 5675 N N . THR A 1 751 ? 54.726 -29.635 -28.610 1.00 91.62 751 THR A N 1
ATOM 5676 C CA . THR A 1 751 ? 55.597 -29.604 -27.422 1.00 91.62 751 THR A CA 1
ATOM 5677 C C . THR A 1 751 ? 55.963 -30.983 -26.887 1.00 91.62 751 THR A C 1
ATOM 5679 O O . THR A 1 751 ? 56.993 -31.116 -26.230 1.00 91.62 751 THR A O 1
ATOM 5682 N N . ASN A 1 752 ? 55.177 -32.017 -27.199 1.00 90.38 752 ASN A N 1
ATOM 5683 C CA . ASN A 1 752 ? 55.413 -33.380 -26.735 1.00 90.38 752 ASN A CA 1
ATOM 5684 C C . ASN A 1 752 ? 55.185 -34.423 -27.853 1.00 90.38 752 ASN A C 1
ATOM 5686 O O . ASN A 1 752 ? 54.322 -35.297 -27.736 1.00 90.38 752 ASN A O 1
ATOM 5690 N N . PRO A 1 753 ? 55.989 -34.399 -28.936 1.00 84.56 753 PRO A N 1
ATOM 5691 C CA . PRO A 1 753 ? 55.893 -35.404 -29.999 1.00 84.56 753 PRO A CA 1
ATOM 5692 C C . PRO A 1 753 ? 56.196 -36.828 -29.503 1.00 84.56 753 PRO A C 1
ATOM 5694 O O . PRO A 1 753 ? 55.793 -37.794 -30.144 1.00 84.56 753 PRO A O 1
ATOM 5697 N N . GLY A 1 754 ? 56.860 -36.971 -28.345 1.00 89.06 754 GLY A N 1
ATOM 5698 C CA . GLY A 1 754 ? 57.124 -38.255 -27.690 1.00 89.06 754 GLY A CA 1
ATOM 5699 C C . GLY A 1 754 ? 55.865 -39.006 -27.247 1.00 89.06 754 GLY A C 1
ATOM 5700 O O . GLY A 1 754 ? 55.939 -40.212 -27.025 1.00 89.06 754 GLY A O 1
ATOM 5701 N N . PHE A 1 755 ? 54.709 -38.335 -27.197 1.00 92.25 755 PHE A N 1
ATOM 5702 C CA . PHE A 1 755 ? 53.405 -38.983 -27.040 1.00 92.25 755 PHE A CA 1
ATOM 5703 C C . PHE A 1 755 ? 53.096 -39.967 -28.186 1.00 92.25 755 PHE A C 1
ATOM 5705 O O . PHE A 1 755 ? 52.379 -40.945 -27.990 1.00 92.25 755 PHE A O 1
ATOM 5712 N N . PHE A 1 756 ? 53.683 -39.756 -29.370 1.00 93.69 756 PHE A N 1
ATOM 5713 C CA . PHE A 1 756 ? 53.539 -40.611 -30.550 1.00 93.69 756 PHE A CA 1
ATOM 5714 C C . PHE A 1 756 ? 54.872 -41.299 -30.897 1.00 93.69 756 PHE A C 1
ATOM 5716 O O . PHE A 1 756 ? 55.481 -40.993 -31.924 1.00 93.69 756 PHE A O 1
ATOM 5723 N N . PRO A 1 757 ? 55.363 -42.240 -30.068 1.00 90.06 757 PRO A N 1
ATOM 5724 C CA . PRO A 1 757 ? 56.746 -42.724 -30.141 1.00 90.06 757 PRO A CA 1
ATOM 5725 C C . PRO A 1 757 ? 57.086 -43.456 -31.448 1.00 90.06 757 PRO A C 1
ATOM 5727 O O . PRO A 1 757 ? 58.248 -43.506 -31.841 1.00 90.06 757 PRO A O 1
ATOM 5730 N N . ALA A 1 758 ? 56.081 -44.025 -32.121 1.00 90.62 758 ALA A N 1
ATOM 5731 C CA . ALA A 1 758 ? 56.237 -44.775 -33.366 1.00 90.62 758 ALA A CA 1
ATOM 5732 C C . ALA A 1 758 ? 55.904 -43.958 -34.631 1.00 90.62 758 ALA A C 1
ATOM 5734 O O . ALA A 1 758 ? 55.987 -44.500 -35.733 1.00 90.62 758 ALA A O 1
ATOM 5735 N N . PHE A 1 759 ? 55.512 -42.683 -34.501 1.00 94.38 759 PHE A N 1
ATOM 5736 C CA . PHE A 1 759 ? 55.117 -41.843 -35.635 1.00 94.38 759 PHE A CA 1
ATOM 5737 C C . PHE A 1 759 ? 56.249 -40.903 -36.067 1.00 94.38 759 PHE A C 1
ATOM 5739 O O . PHE A 1 759 ? 56.861 -40.215 -35.251 1.00 94.38 759 PHE A O 1
ATOM 5746 N N . ASN A 1 760 ? 56.521 -40.835 -37.373 1.00 91.81 760 ASN A N 1
ATOM 5747 C CA . ASN A 1 760 ? 57.586 -39.994 -37.920 1.00 91.81 760 ASN A CA 1
ATOM 5748 C C . ASN A 1 760 ? 57.026 -38.704 -38.544 1.00 91.81 760 ASN A C 1
ATOM 5750 O O . ASN A 1 760 ? 56.631 -38.683 -39.710 1.00 91.81 760 ASN A O 1
ATOM 5754 N N . PHE A 1 761 ? 57.068 -37.605 -37.785 1.00 92.00 761 PHE A N 1
ATOM 5755 C CA . PHE A 1 761 ? 56.610 -36.275 -38.217 1.00 92.00 761 PHE A CA 1
ATOM 5756 C C . PHE A 1 761 ? 57.438 -35.642 -39.352 1.00 92.00 761 PHE A C 1
ATOM 5758 O O . PHE A 1 761 ? 57.013 -34.642 -39.930 1.00 92.00 761 PHE A O 1
ATOM 5765 N N . SER A 1 762 ? 58.606 -36.199 -39.685 1.00 91.19 762 SER A N 1
ATOM 5766 C CA . SER A 1 762 ? 59.457 -35.713 -40.781 1.00 91.19 762 SER A CA 1
ATOM 5767 C C . SER A 1 762 ? 59.043 -36.260 -42.150 1.00 91.19 762 SER A C 1
ATOM 5769 O O . SER A 1 762 ? 59.639 -35.892 -43.161 1.00 91.19 762 SER A O 1
ATOM 5771 N N . LEU A 1 763 ? 58.044 -37.144 -42.198 1.00 90.62 763 LEU A N 1
ATOM 5772 C CA . LEU A 1 763 ? 57.476 -37.670 -43.435 1.00 90.62 763 LEU A CA 1
ATOM 5773 C C . LEU A 1 763 ? 56.258 -36.853 -43.864 1.00 90.62 763 LEU A C 1
ATOM 5775 O O . LEU A 1 763 ? 55.572 -36.242 -43.045 1.00 90.62 763 LEU A O 1
ATOM 5779 N N . THR A 1 764 ? 55.982 -36.856 -45.163 1.00 87.06 764 THR A N 1
ATOM 5780 C CA . THR A 1 764 ? 54.777 -36.251 -45.733 1.00 87.06 764 THR A CA 1
ATOM 5781 C C . THR A 1 764 ? 53.555 -37.158 -45.507 1.00 87.06 764 THR A C 1
ATOM 5783 O O . THR A 1 764 ? 53.737 -38.368 -45.305 1.00 87.06 764 THR A O 1
ATOM 5786 N N . PRO A 1 765 ? 52.314 -36.630 -45.540 1.00 85.62 765 PRO A N 1
ATOM 5787 C CA . PRO A 1 765 ? 51.115 -37.404 -45.211 1.00 85.62 765 PRO A CA 1
ATOM 5788 C C . PRO A 1 765 ? 50.971 -38.724 -45.978 1.00 85.62 765 PRO A C 1
ATOM 5790 O O . PRO A 1 765 ? 50.655 -39.747 -45.369 1.00 85.62 765 PRO A O 1
ATOM 5793 N N . SER A 1 766 ? 51.301 -38.728 -47.276 1.00 80.38 766 SER A N 1
ATOM 5794 C CA . SER A 1 766 ? 51.234 -39.907 -48.155 1.00 80.38 766 SER A CA 1
ATOM 5795 C C . SER A 1 766 ? 52.034 -41.114 -47.651 1.00 80.38 766 SER A C 1
ATOM 5797 O O . SER A 1 766 ? 51.693 -42.254 -47.956 1.00 80.38 766 SER A O 1
ATOM 5799 N N . THR A 1 767 ? 53.099 -40.869 -46.884 1.00 85.38 767 THR A N 1
ATOM 5800 C CA . THR A 1 767 ? 53.981 -41.913 -46.346 1.00 85.38 767 THR A CA 1
ATOM 5801 C C . THR A 1 767 ? 53.770 -42.100 -44.844 1.00 85.38 767 THR A C 1
ATOM 5803 O O . THR A 1 767 ? 53.748 -43.234 -44.366 1.00 85.38 767 THR A O 1
ATOM 5806 N N . ALA A 1 768 ? 53.579 -41.005 -44.099 1.00 87.88 768 ALA A N 1
ATOM 5807 C CA . ALA A 1 768 ? 53.415 -41.019 -42.646 1.00 87.88 768 ALA A CA 1
ATOM 5808 C C . ALA A 1 768 ? 52.171 -41.809 -42.198 1.00 87.88 768 ALA A C 1
ATOM 5810 O O . ALA A 1 768 ? 52.236 -42.558 -41.226 1.00 87.88 768 ALA A O 1
ATOM 5811 N N . PHE A 1 769 ? 51.061 -41.703 -42.937 1.00 88.69 769 PHE A N 1
ATOM 5812 C CA . PHE A 1 769 ? 49.791 -42.364 -42.610 1.00 88.69 769 PHE A CA 1
ATOM 5813 C C . PHE A 1 769 ? 49.593 -43.717 -43.308 1.00 88.69 769 PHE A C 1
ATOM 5815 O O . PHE A 1 769 ? 48.490 -44.250 -43.319 1.00 88.69 769 PHE A O 1
ATOM 5822 N N . SER A 1 770 ? 50.665 -44.329 -43.824 1.00 84.31 770 SER A N 1
ATOM 5823 C CA . SER A 1 770 ? 50.640 -45.748 -44.226 1.00 84.31 770 SER A CA 1
ATOM 5824 C C . SER A 1 770 ? 50.431 -46.699 -43.036 1.00 84.31 770 SER A C 1
ATOM 5826 O O . SER A 1 770 ? 50.015 -47.840 -43.220 1.00 84.31 770 SER A O 1
ATOM 5828 N N . SER A 1 771 ? 50.684 -46.216 -41.813 1.00 85.06 771 SER A N 1
ATOM 5829 C CA . SER A 1 771 ? 50.459 -46.923 -40.551 1.00 85.06 771 SER A CA 1
ATOM 5830 C C . SER A 1 771 ? 49.781 -45.995 -39.524 1.00 85.06 771 SER A C 1
ATOM 5832 O O . SER A 1 771 ? 50.432 -45.566 -38.561 1.00 85.06 771 SER A O 1
ATOM 5834 N N . PRO A 1 772 ? 48.483 -45.668 -39.694 1.00 87.19 772 PRO A N 1
ATOM 5835 C CA . PRO A 1 772 ? 47.762 -44.710 -38.842 1.00 87.19 772 PRO A CA 1
ATOM 5836 C C . PRO A 1 772 ? 47.686 -45.146 -37.369 1.00 87.19 772 PRO A C 1
ATOM 5838 O O . PRO A 1 772 ? 47.599 -44.310 -36.470 1.00 87.19 772 PRO A O 1
ATOM 5841 N N . ASP A 1 773 ? 47.833 -46.445 -37.097 1.00 90.12 773 ASP A N 1
ATOM 5842 C CA . ASP A 1 773 ? 47.923 -47.021 -35.750 1.00 90.12 773 ASP A CA 1
ATOM 5843 C C . ASP A 1 773 ? 49.031 -46.412 -34.877 1.00 90.12 773 ASP A C 1
ATOM 5845 O O . ASP A 1 773 ? 48.915 -46.395 -33.652 1.00 90.12 773 ASP A O 1
ATOM 5849 N N . SER A 1 774 ? 50.096 -45.886 -35.486 1.00 90.62 774 SER A N 1
ATOM 5850 C CA . SER A 1 774 ? 51.177 -45.207 -34.756 1.00 90.62 774 SER A CA 1
ATOM 5851 C C . SER A 1 774 ? 50.732 -43.884 -34.109 1.00 90.62 774 SER A C 1
ATOM 5853 O O . SER A 1 774 ? 51.353 -43.443 -33.141 1.00 90.62 774 SER A O 1
ATOM 5855 N N . VAL A 1 775 ? 49.633 -43.294 -34.595 1.00 91.31 775 VAL A N 1
ATOM 5856 C CA . VAL A 1 775 ? 48.955 -42.125 -34.011 1.00 91.31 775 VAL A CA 1
ATOM 5857 C C . VAL A 1 775 ? 47.780 -42.560 -33.135 1.00 91.31 775 VAL A C 1
ATOM 5859 O O . VAL A 1 775 ? 47.603 -42.044 -32.032 1.00 91.31 775 VAL A O 1
ATOM 5862 N N . LEU A 1 776 ? 46.989 -43.532 -33.596 1.00 90.50 776 LEU A N 1
ATOM 5863 C CA . LEU A 1 776 ? 45.753 -43.936 -32.922 1.00 90.50 776 LEU A CA 1
ATOM 5864 C C . LEU A 1 776 ? 45.981 -44.747 -31.642 1.00 90.50 776 LEU A C 1
ATOM 5866 O O . LEU A 1 776 ? 45.252 -44.549 -30.675 1.00 90.50 776 LEU A O 1
ATOM 5870 N N . ASN A 1 777 ? 46.978 -45.636 -31.593 1.00 89.50 777 ASN A N 1
ATOM 5871 C CA . ASN A 1 777 ? 47.206 -46.472 -30.408 1.00 89.50 777 ASN A CA 1
ATOM 5872 C C . ASN A 1 777 ? 47.516 -45.647 -29.146 1.00 89.50 777 ASN A C 1
ATOM 5874 O O . ASN A 1 777 ? 46.854 -45.884 -28.132 1.00 89.50 777 ASN A O 1
ATOM 5878 N N . PRO A 1 778 ? 48.455 -44.676 -29.167 1.00 89.94 778 PRO A N 1
ATOM 5879 C CA . PRO A 1 778 ? 48.714 -43.840 -27.996 1.00 89.94 778 PRO A CA 1
ATOM 5880 C C . PRO A 1 778 ? 47.498 -43.004 -27.581 1.00 89.94 778 PRO A C 1
ATOM 5882 O O . PRO A 1 778 ? 47.186 -42.939 -26.394 1.00 89.94 778 PRO A O 1
ATOM 5885 N N . LEU A 1 779 ? 46.769 -42.429 -28.550 1.00 89.12 779 LEU A N 1
ATOM 5886 C CA . LEU A 1 779 ? 45.571 -41.626 -28.280 1.00 89.12 779 LEU A CA 1
ATOM 5887 C C . LEU A 1 779 ? 44.480 -42.447 -27.606 1.00 89.12 779 LEU A C 1
ATOM 5889 O O . LEU A 1 779 ? 44.001 -42.059 -26.550 1.00 89.12 779 LEU A O 1
ATOM 5893 N N . LEU A 1 780 ? 44.109 -43.591 -28.182 1.00 86.31 780 LEU A N 1
ATOM 5894 C CA . LEU A 1 780 ? 43.029 -44.415 -27.644 1.00 86.31 780 LEU A CA 1
ATOM 5895 C C . LEU A 1 780 ? 43.413 -45.040 -26.302 1.00 86.31 780 LEU A C 1
ATOM 5897 O O . LEU A 1 780 ? 42.564 -45.139 -25.423 1.00 86.31 780 LEU A O 1
ATOM 5901 N N . THR A 1 781 ? 44.688 -45.390 -26.101 1.00 86.88 781 THR A N 1
ATOM 5902 C CA . THR A 1 781 ? 45.171 -45.880 -24.800 1.00 86.88 781 THR A CA 1
ATOM 5903 C C . THR A 1 781 ? 44.998 -44.823 -23.712 1.00 86.88 781 THR A C 1
ATOM 5905 O O . THR A 1 781 ? 44.474 -45.135 -22.646 1.00 86.88 781 THR A O 1
ATOM 5908 N N . ALA A 1 782 ? 45.390 -43.576 -23.989 1.00 85.56 782 ALA A N 1
ATOM 5909 C CA . ALA A 1 782 ? 45.268 -42.477 -23.036 1.00 85.56 782 ALA A CA 1
ATOM 5910 C C . ALA A 1 782 ? 43.810 -42.030 -22.827 1.00 85.56 782 ALA A C 1
ATOM 5912 O O . ALA A 1 782 ? 43.405 -41.761 -21.702 1.00 85.56 782 ALA A O 1
ATOM 5913 N N . ILE A 1 783 ? 43.022 -41.960 -23.902 1.00 82.62 783 ILE A N 1
ATOM 5914 C CA . ILE A 1 783 ? 41.670 -41.388 -23.900 1.00 82.62 783 ILE A CA 1
ATOM 5915 C C . ILE A 1 783 ? 40.618 -42.373 -23.385 1.00 82.62 783 ILE A C 1
ATOM 5917 O O . ILE A 1 783 ? 39.782 -42.006 -22.567 1.00 82.62 783 ILE A O 1
ATOM 5921 N N . MET A 1 784 ? 40.655 -43.623 -23.847 1.00 80.44 784 MET A N 1
ATOM 5922 C CA . MET A 1 784 ? 39.711 -44.666 -23.425 1.00 80.44 784 MET A CA 1
ATOM 5923 C C . MET A 1 784 ? 40.213 -45.428 -22.188 1.00 80.44 784 MET A C 1
ATOM 5925 O O . MET A 1 784 ? 39.644 -46.456 -21.822 1.00 80.44 784 MET A O 1
ATOM 5929 N N . ASN A 1 785 ? 41.310 -44.949 -21.580 1.00 77.44 785 ASN A N 1
ATOM 5930 C CA . ASN A 1 785 ? 41.980 -45.542 -20.423 1.00 77.44 785 ASN A CA 1
ATOM 5931 C C . ASN A 1 785 ? 42.191 -47.063 -20.575 1.00 77.44 785 ASN A C 1
ATOM 5933 O O . ASN A 1 785 ? 41.833 -47.851 -19.699 1.00 77.44 785 ASN A O 1
ATOM 5937 N N . ILE A 1 786 ? 42.712 -47.483 -21.734 1.00 78.06 786 ILE A N 1
ATOM 5938 C CA . ILE A 1 786 ? 42.845 -48.905 -22.072 1.00 78.06 786 ILE A CA 1
ATOM 5939 C C . ILE A 1 786 ? 44.050 -49.482 -21.333 1.00 78.06 786 ILE A C 1
ATOM 5941 O O . ILE A 1 786 ? 45.202 -49.201 -21.669 1.00 78.06 786 ILE A O 1
ATOM 5945 N N . ASP A 1 787 ? 43.793 -50.381 -20.391 1.00 78.75 787 ASP A N 1
ATOM 5946 C CA . ASP A 1 787 ? 44.814 -51.248 -19.826 1.00 78.75 787 ASP A CA 1
ATOM 5947 C C . ASP A 1 787 ? 45.090 -52.398 -20.808 1.00 78.75 787 ASP A C 1
ATOM 5949 O O . ASP A 1 787 ? 44.389 -53.413 -20.870 1.00 78.75 787 ASP A O 1
ATOM 5953 N N . THR A 1 788 ? 46.139 -52.222 -21.612 1.00 76.25 788 THR A N 1
ATOM 5954 C CA . THR A 1 788 ? 46.616 -53.243 -22.561 1.00 76.25 788 THR A CA 1
ATOM 5955 C C . THR A 1 788 ? 47.209 -54.474 -21.867 1.00 76.25 788 THR A C 1
ATOM 5957 O O . THR A 1 788 ? 47.351 -55.518 -22.504 1.00 76.25 788 THR A O 1
ATOM 5960 N N . SER A 1 789 ? 47.531 -54.380 -20.572 1.00 80.00 789 SER A N 1
ATOM 5961 C CA . SER A 1 789 ? 48.090 -55.475 -19.774 1.00 80.00 789 SER A CA 1
ATOM 5962 C C . SER A 1 789 ? 47.020 -56.277 -19.028 1.00 80.00 789 SER A C 1
ATOM 5964 O O . SER A 1 789 ? 47.183 -57.483 -18.833 1.00 80.00 789 SER A O 1
ATOM 5966 N N . VAL A 1 790 ? 45.908 -55.636 -18.653 1.00 81.44 790 VAL A N 1
ATOM 5967 C CA . VAL A 1 790 ? 44.784 -56.261 -17.945 1.00 81.44 790 VAL A CA 1
ATOM 5968 C C . VAL A 1 790 ? 43.455 -55.829 -18.581 1.00 81.44 790 VAL A C 1
ATOM 5970 O O . VAL A 1 790 ? 42.764 -54.966 -18.038 1.00 81.44 790 VAL A O 1
ATOM 5973 N N . PRO A 1 791 ? 43.029 -56.460 -19.695 1.00 78.44 791 PRO A N 1
ATOM 5974 C CA . PRO A 1 791 ? 41.821 -56.053 -20.418 1.00 78.44 791 PRO A CA 1
ATOM 5975 C C . PRO A 1 791 ? 40.532 -56.051 -19.584 1.00 78.44 791 PRO A C 1
ATOM 5977 O O . PRO A 1 791 ? 39.597 -55.329 -19.910 1.00 78.44 791 PRO A O 1
ATOM 5980 N N . SER A 1 792 ? 40.479 -56.820 -18.490 1.00 77.38 792 SER A N 1
ATOM 5981 C CA . SER A 1 792 ? 39.342 -56.854 -17.560 1.00 77.38 792 SER A CA 1
ATOM 5982 C C . SER A 1 792 ? 39.189 -55.594 -16.699 1.00 77.38 792 SER A C 1
ATOM 5984 O O . SER A 1 792 ? 38.200 -55.485 -15.982 1.00 77.38 792 SER A O 1
ATOM 5986 N N . LYS A 1 793 ? 40.166 -54.676 -16.712 1.00 78.19 793 LYS A N 1
ATOM 5987 C CA . LYS A 1 793 ? 40.064 -53.356 -16.066 1.00 78.19 793 LYS A CA 1
ATOM 5988 C C . LYS A 1 793 ? 39.494 -52.277 -16.988 1.00 78.19 793 LYS A C 1
ATOM 5990 O O . LYS A 1 793 ? 39.228 -51.175 -16.518 1.00 78.19 793 LYS A O 1
ATOM 5995 N N . ASN A 1 794 ? 39.322 -52.576 -18.274 1.00 81.00 794 ASN A N 1
ATOM 5996 C CA . ASN A 1 794 ? 38.697 -51.650 -19.211 1.00 81.00 794 ASN A CA 1
ATOM 5997 C C . ASN A 1 794 ? 37.201 -51.526 -18.902 1.00 81.00 794 ASN A C 1
ATOM 5999 O O . ASN A 1 794 ? 36.585 -52.469 -18.403 1.00 81.00 794 ASN A O 1
ATOM 6003 N N . LEU A 1 795 ? 36.615 -50.370 -19.221 1.00 73.69 795 LEU A N 1
ATOM 6004 C CA . LEU A 1 795 ? 35.186 -50.133 -19.021 1.00 73.69 795 LEU A CA 1
ATOM 6005 C C . LEU A 1 795 ? 34.356 -51.175 -19.784 1.00 73.69 795 LEU A C 1
ATOM 6007 O O . LEU A 1 795 ? 34.596 -51.426 -20.966 1.00 73.69 795 LEU A O 1
ATOM 6011 N N . ALA A 1 796 ? 33.367 -51.761 -19.103 1.00 72.31 796 ALA A N 1
ATOM 6012 C CA . ALA A 1 796 ? 32.460 -52.746 -19.696 1.00 72.31 796 ALA A CA 1
ATOM 6013 C C . ALA A 1 796 ? 31.481 -52.115 -20.706 1.00 72.31 796 ALA A C 1
ATOM 6015 O O . ALA A 1 796 ? 30.970 -52.807 -21.583 1.00 72.31 796 ALA A O 1
ATOM 6016 N N . THR A 1 797 ? 31.240 -50.805 -20.591 1.00 70.50 797 THR A N 1
ATOM 6017 C CA . THR A 1 797 ? 30.263 -50.028 -21.365 1.00 70.50 797 THR A CA 1
ATOM 6018 C C . THR A 1 797 ? 30.939 -48.850 -22.075 1.00 70.50 797 THR A C 1
ATOM 6020 O O . THR A 1 797 ? 30.701 -47.691 -21.750 1.00 70.50 797 THR A O 1
ATOM 6023 N N . GLN A 1 798 ? 31.818 -49.140 -23.036 1.00 74.00 798 GLN A N 1
ATOM 6024 C CA . GLN A 1 798 ? 32.400 -48.141 -23.941 1.00 74.00 798 GLN A CA 1
ATOM 6025 C C . GLN A 1 798 ? 32.498 -48.698 -25.372 1.00 74.00 798 GLN A C 1
ATOM 6027 O O . GLN A 1 798 ? 32.515 -49.923 -25.535 1.00 74.00 798 GLN A O 1
ATOM 6032 N N . PRO A 1 799 ? 32.592 -47.848 -26.414 1.00 76.06 799 PRO A N 1
ATOM 6033 C CA . PRO A 1 799 ? 32.803 -48.313 -27.781 1.00 76.06 799 PRO A CA 1
ATOM 6034 C C . PRO A 1 799 ? 34.038 -49.214 -27.904 1.00 76.06 799 PRO A C 1
ATOM 6036 O O . PRO A 1 799 ? 35.057 -48.999 -27.248 1.00 76.06 799 PRO A O 1
ATOM 6039 N N . GLY A 1 800 ? 33.973 -50.222 -28.775 1.00 79.56 800 GLY A N 1
ATOM 6040 C CA . GLY A 1 800 ? 35.125 -51.075 -29.058 1.00 79.56 800 GLY A CA 1
ATOM 6041 C C . GLY A 1 800 ? 36.261 -50.281 -29.709 1.00 79.56 800 GLY A C 1
ATOM 6042 O O . GLY A 1 800 ? 36.039 -49.502 -30.632 1.00 79.56 800 GLY A O 1
ATOM 6043 N N . VAL A 1 801 ? 37.503 -50.517 -29.282 1.00 80.12 801 VAL A N 1
ATOM 6044 C CA . VAL A 1 801 ? 38.697 -49.815 -29.801 1.00 80.12 801 VAL A CA 1
ATOM 6045 C C . VAL A 1 801 ? 38.828 -49.958 -31.320 1.00 80.12 801 VAL A C 1
ATOM 6047 O O . VAL A 1 801 ? 39.193 -49.008 -32.006 1.00 80.12 801 VAL A O 1
ATOM 6050 N N . SER A 1 802 ? 38.504 -51.134 -31.864 1.00 81.19 802 SER A N 1
ATOM 6051 C CA . SER A 1 802 ? 38.491 -51.384 -33.310 1.00 81.19 802 SER A CA 1
ATOM 6052 C C . SER A 1 802 ? 37.455 -50.535 -34.046 1.00 81.19 802 SER A C 1
ATOM 6054 O O . SER A 1 802 ? 37.748 -50.048 -35.132 1.00 81.19 802 SER A O 1
ATOM 6056 N N . VAL A 1 803 ? 36.282 -50.311 -33.447 1.00 80.69 803 VAL A N 1
ATOM 6057 C CA . VAL A 1 803 ? 35.215 -49.478 -34.021 1.00 80.69 803 VAL A CA 1
ATOM 6058 C C . VAL A 1 803 ? 35.694 -48.032 -34.128 1.00 80.69 803 VAL A C 1
ATOM 6060 O O . VAL A 1 803 ? 35.697 -47.464 -35.217 1.00 80.69 803 VAL A O 1
ATOM 6063 N N . VAL A 1 804 ? 36.220 -47.472 -33.035 1.00 82.31 804 VAL A N 1
ATOM 6064 C CA . VAL A 1 804 ? 36.736 -46.091 -33.016 1.00 82.31 804 VAL A CA 1
ATOM 6065 C C . VAL A 1 804 ? 37.909 -45.922 -33.991 1.00 82.31 804 VAL A C 1
ATOM 6067 O O . VAL A 1 804 ? 37.979 -44.934 -34.721 1.00 82.31 804 VAL A O 1
ATOM 6070 N N . LYS A 1 805 ? 38.817 -46.903 -34.076 1.00 86.19 805 LYS A N 1
ATOM 6071 C CA . LYS A 1 805 ? 39.911 -46.882 -35.062 1.00 86.19 805 LYS A CA 1
ATOM 6072 C C . LYS A 1 805 ? 39.417 -46.863 -36.505 1.00 86.19 805 LYS A C 1
ATOM 6074 O O . LYS A 1 805 ? 39.981 -46.131 -37.322 1.00 86.19 805 LYS A O 1
ATOM 6079 N N . ASN A 1 806 ? 38.394 -47.657 -36.812 1.00 83.75 806 ASN A N 1
ATOM 6080 C CA . ASN A 1 806 ? 37.825 -47.729 -38.152 1.00 83.75 806 ASN A CA 1
ATOM 6081 C C . ASN A 1 806 ? 37.166 -46.396 -38.541 1.00 83.75 806 ASN A C 1
ATOM 6083 O O . ASN A 1 806 ? 37.453 -45.887 -39.626 1.00 83.75 806 ASN A O 1
ATOM 6087 N N . MET A 1 807 ? 36.425 -45.759 -37.624 1.00 81.69 807 MET A N 1
ATOM 6088 C CA . MET A 1 807 ? 35.853 -44.418 -37.838 1.00 81.69 807 MET A CA 1
ATOM 6089 C C . MET A 1 807 ? 36.921 -43.351 -38.134 1.00 81.69 807 MET A C 1
ATOM 6091 O O . MET A 1 807 ? 36.672 -42.402 -38.876 1.00 81.69 807 MET A O 1
ATOM 6095 N N . LEU A 1 808 ? 38.125 -43.497 -37.572 1.00 86.62 808 LEU A N 1
ATOM 6096 C CA . LEU A 1 808 ? 39.197 -42.507 -37.705 1.00 86.62 808 LEU A CA 1
ATOM 6097 C C . LEU A 1 808 ? 40.154 -42.767 -38.870 1.00 86.62 808 LEU A C 1
ATOM 6099 O O . LEU A 1 808 ? 40.755 -41.811 -39.352 1.00 86.62 808 LEU A O 1
ATOM 6103 N N . SER A 1 809 ? 40.345 -44.020 -39.297 1.00 88.06 809 SER A N 1
ATOM 6104 C CA . SER A 1 809 ? 41.421 -44.371 -40.242 1.00 88.06 809 SER A CA 1
ATOM 6105 C C . SER A 1 809 ? 41.115 -45.438 -41.287 1.00 88.06 809 SER A C 1
ATOM 6107 O O . SER A 1 809 ? 42.009 -45.779 -42.065 1.00 88.06 809 SER A O 1
ATOM 6109 N N . SER A 1 810 ? 39.898 -45.986 -41.330 1.00 84.88 810 SER A N 1
ATOM 6110 C CA . SER A 1 810 ? 39.561 -46.967 -42.359 1.00 84.88 810 SER A CA 1
ATOM 6111 C C . SER A 1 810 ? 39.699 -46.378 -43.767 1.00 84.88 810 SER A C 1
ATOM 6113 O O . SER A 1 810 ? 39.214 -45.283 -44.048 1.00 84.88 810 SER A O 1
ATOM 6115 N N . ASN A 1 811 ? 40.332 -47.140 -44.661 1.00 76.75 811 ASN A N 1
ATOM 6116 C CA . ASN A 1 811 ? 40.393 -46.830 -46.093 1.00 76.75 811 ASN A CA 1
ATOM 6117 C C . ASN A 1 811 ? 39.114 -47.267 -46.839 1.00 76.75 811 ASN A C 1
ATOM 6119 O O . ASN A 1 811 ? 39.021 -47.071 -48.050 1.00 76.75 811 ASN A O 1
ATOM 6123 N N . SER A 1 812 ? 38.169 -47.926 -46.157 1.00 78.69 812 SER A N 1
ATOM 6124 C CA . SER A 1 812 ? 36.843 -48.227 -46.697 1.00 78.69 812 SER A CA 1
ATOM 6125 C C . SER A 1 812 ? 35.832 -47.199 -46.205 1.00 78.69 812 SER A C 1
ATOM 6127 O O . SER A 1 812 ? 35.955 -46.690 -45.088 1.00 78.69 812 SER A O 1
ATOM 6129 N N . VAL A 1 813 ? 34.798 -46.958 -47.009 1.00 74.00 813 VAL A N 1
ATOM 6130 C CA . VAL A 1 813 ? 33.602 -46.232 -46.569 1.00 74.00 813 VAL A CA 1
ATOM 6131 C C . VAL A 1 813 ? 33.062 -46.891 -45.294 1.00 74.00 813 VAL A C 1
ATOM 6133 O O . VAL A 1 813 ? 33.114 -48.120 -45.156 1.00 74.00 813 VAL A O 1
ATOM 6136 N N . GLN A 1 814 ? 32.697 -46.063 -44.324 1.00 75.88 814 GLN A N 1
ATOM 6137 C CA . GLN A 1 814 ? 32.138 -46.440 -43.031 1.00 75.88 814 GLN A CA 1
ATOM 6138 C C . GLN A 1 814 ? 30.648 -46.109 -43.023 1.00 75.88 814 GLN A C 1
ATOM 6140 O O . GLN A 1 814 ? 30.257 -45.112 -43.620 1.00 75.88 814 GLN A O 1
ATOM 6145 N N . ASP A 1 815 ? 29.858 -46.918 -42.326 1.00 72.12 815 ASP A N 1
ATOM 6146 C CA . ASP A 1 815 ? 28.422 -46.704 -42.136 1.00 72.12 815 ASP A CA 1
ATOM 6147 C C . ASP A 1 815 ? 28.168 -46.328 -40.668 1.00 72.12 815 ASP A C 1
ATOM 6149 O O . ASP A 1 815 ? 28.721 -46.963 -39.761 1.00 72.12 815 ASP A O 1
ATOM 6153 N N . LEU A 1 816 ? 27.407 -45.255 -40.435 1.00 62.94 816 LEU A N 1
ATOM 6154 C CA . LEU A 1 816 ? 27.040 -44.785 -39.093 1.00 62.94 816 LEU A CA 1
ATOM 6155 C C . LEU A 1 816 ? 25.870 -45.573 -38.494 1.00 62.94 816 LEU A C 1
ATOM 6157 O O . LEU A 1 816 ? 25.762 -45.646 -37.266 1.00 62.94 816 LEU A O 1
ATOM 6161 N N . GLU A 1 817 ? 25.021 -46.172 -39.328 1.00 60.28 817 GLU A N 1
ATOM 6162 C CA . GLU A 1 817 ? 23.869 -46.951 -38.895 1.00 60.28 817 GLU A CA 1
ATOM 6163 C C . GLU A 1 817 ? 24.106 -48.416 -39.260 1.00 60.28 817 GLU A C 1
ATOM 6165 O O . GLU A 1 817 ? 24.173 -48.765 -40.426 1.00 60.28 817 GLU A O 1
ATOM 6170 N N . ASP A 1 818 ? 24.205 -49.324 -38.289 1.00 55.03 818 ASP A N 1
ATOM 6171 C CA . ASP A 1 818 ? 24.341 -50.775 -38.536 1.00 55.03 818 ASP A CA 1
ATOM 6172 C C . ASP A 1 818 ? 23.021 -51.394 -39.087 1.00 55.03 818 ASP A C 1
ATOM 6174 O O . ASP A 1 818 ? 22.548 -52.438 -38.632 1.00 55.03 818 ASP A O 1
ATOM 6178 N N . ASN A 1 819 ? 22.352 -50.706 -40.023 1.00 47.84 819 ASN A N 1
ATOM 6179 C CA . ASN A 1 819 ? 21.014 -50.978 -40.530 1.00 47.84 819 ASN A CA 1
ATOM 6180 C C . ASN A 1 819 ? 21.062 -51.515 -41.965 1.00 47.84 819 ASN A C 1
ATOM 6182 O O . ASN A 1 819 ? 21.466 -50.859 -42.915 1.00 47.84 819 ASN A O 1
ATOM 6186 N N . THR A 1 820 ? 20.490 -52.700 -42.155 1.00 50.84 820 THR A N 1
ATOM 6187 C CA . THR A 1 820 ? 20.269 -53.348 -43.463 1.00 50.84 820 THR A CA 1
ATOM 6188 C C . THR A 1 820 ? 19.138 -52.697 -44.300 1.00 50.84 820 THR A C 1
ATOM 6190 O O . THR A 1 820 ? 18.478 -53.372 -45.093 1.00 50.84 820 THR A O 1
ATOM 6193 N N . GLY A 1 821 ? 18.888 -51.390 -44.124 1.00 51.91 821 GLY A N 1
ATOM 6194 C CA . GLY A 1 821 ? 17.819 -50.600 -44.756 1.00 51.91 821 GLY A CA 1
ATOM 6195 C C . GLY A 1 821 ? 18.344 -49.521 -45.718 1.00 51.91 821 GLY A C 1
ATOM 6196 O O . GLY A 1 821 ? 19.494 -49.124 -45.648 1.00 51.91 821 GLY A O 1
ATOM 6197 N N . SER A 1 822 ? 17.511 -49.068 -46.661 1.00 52.09 822 SER A N 1
ATOM 6198 C CA . SER A 1 822 ? 17.914 -48.444 -47.939 1.00 52.09 822 SER A CA 1
ATOM 6199 C C . SER A 1 822 ? 18.452 -46.996 -47.917 1.00 52.09 822 SER A C 1
ATOM 6201 O O . SER A 1 822 ? 18.334 -46.314 -48.936 1.00 52.09 822 SER A O 1
ATOM 6203 N N . THR A 1 823 ? 19.016 -46.510 -46.815 1.00 54.22 823 THR A N 1
ATOM 6204 C CA . THR A 1 823 ? 19.717 -45.213 -46.747 1.00 54.22 823 THR A CA 1
ATOM 6205 C C . THR A 1 823 ? 20.921 -45.366 -45.821 1.00 54.22 823 THR A C 1
ATOM 6207 O O . THR A 1 823 ? 20.759 -45.236 -44.614 1.00 54.22 823 THR A O 1
ATOM 6210 N N . SER A 1 824 ? 22.092 -45.713 -46.366 1.00 58.66 824 SER A N 1
ATOM 6211 C CA . SER A 1 824 ? 23.328 -45.761 -45.580 1.00 58.66 824 SER A CA 1
ATOM 6212 C C . SER A 1 824 ? 23.944 -44.364 -45.503 1.00 58.66 824 SER A C 1
ATOM 6214 O O . SER A 1 824 ? 24.114 -43.691 -46.525 1.00 58.66 824 SER A O 1
ATOM 6216 N N . ASP A 1 825 ? 24.256 -43.917 -44.287 1.00 62.84 825 ASP A N 1
ATOM 6217 C CA . ASP A 1 825 ? 25.001 -42.678 -44.046 1.00 62.84 825 ASP A CA 1
ATOM 6218 C C . ASP A 1 825 ? 26.498 -42.982 -44.171 1.00 62.84 825 ASP A C 1
ATOM 6220 O O . ASP A 1 825 ? 27.259 -43.063 -43.202 1.00 62.84 825 ASP A O 1
ATOM 6224 N N . ASP A 1 826 ? 26.895 -43.201 -45.422 1.00 71.38 826 ASP A N 1
ATOM 6225 C CA . ASP A 1 826 ? 28.244 -43.558 -45.827 1.00 71.38 826 ASP A CA 1
ATOM 6226 C C . ASP A 1 826 ? 29.205 -42.366 -45.667 1.00 71.38 826 ASP A C 1
ATOM 6228 O O . ASP A 1 826 ? 29.040 -41.318 -46.304 1.00 71.38 826 ASP A O 1
ATOM 6232 N N . PHE A 1 827 ? 30.274 -42.545 -44.885 1.00 72.31 827 PHE A N 1
ATOM 6233 C CA . PHE A 1 827 ? 31.323 -41.540 -44.695 1.00 72.31 827 PHE A CA 1
ATOM 6234 C C . PHE A 1 827 ? 32.734 -42.111 -44.882 1.00 72.31 827 PHE A C 1
ATOM 6236 O O . PHE A 1 827 ? 33.019 -43.282 -44.627 1.00 72.31 827 PHE A O 1
ATOM 6243 N N . ASN A 1 828 ? 33.667 -41.265 -45.321 1.00 77.94 828 ASN A N 1
ATOM 6244 C CA . ASN A 1 828 ? 35.090 -41.606 -45.314 1.00 77.94 828 ASN A CA 1
ATOM 6245 C C . ASN A 1 828 ? 35.691 -41.274 -43.945 1.00 77.94 828 ASN A C 1
ATOM 6247 O O . ASN A 1 828 ? 35.401 -40.222 -43.375 1.00 77.94 828 ASN A O 1
ATOM 6251 N N . SER A 1 829 ? 36.569 -42.140 -43.436 1.00 83.25 829 SER A N 1
ATOM 6252 C CA . SER A 1 829 ? 37.217 -41.906 -42.142 1.00 83.25 829 SER A CA 1
ATOM 6253 C C . SER A 1 829 ? 38.068 -40.629 -42.146 1.00 83.25 829 SER A C 1
ATOM 6255 O O . SER A 1 829 ? 38.585 -40.220 -43.185 1.00 83.25 829 SER A O 1
ATOM 6257 N N . LEU A 1 830 ? 38.252 -39.997 -40.982 1.00 85.19 830 LEU A N 1
ATOM 6258 C CA . LEU A 1 830 ? 38.920 -38.691 -40.880 1.00 85.19 830 LEU A CA 1
ATOM 6259 C C . LEU A 1 830 ? 40.333 -38.677 -41.493 1.00 85.19 830 LEU A C 1
ATOM 6261 O O . LEU A 1 830 ? 40.655 -37.790 -42.283 1.00 85.19 830 LEU A O 1
ATOM 6265 N N . ILE A 1 831 ? 41.185 -39.648 -41.151 1.00 87.69 831 ILE A N 1
ATOM 6266 C CA . ILE A 1 831 ? 42.559 -39.717 -41.670 1.00 87.69 831 ILE A CA 1
ATOM 6267 C C . ILE A 1 831 ? 42.553 -40.019 -43.169 1.00 87.69 831 ILE A C 1
ATOM 6269 O O . ILE A 1 831 ? 43.332 -39.410 -43.902 1.00 87.69 831 ILE A O 1
ATOM 6273 N N . ASP A 1 832 ? 41.683 -40.914 -43.645 1.00 83.38 832 ASP A N 1
ATOM 6274 C CA . ASP A 1 832 ? 41.561 -41.184 -45.081 1.00 83.38 832 ASP A CA 1
ATOM 6275 C C . ASP A 1 832 ? 41.144 -39.903 -45.821 1.00 83.38 832 ASP A C 1
ATOM 6277 O O . ASP A 1 832 ? 41.834 -39.446 -46.732 1.00 83.38 832 ASP A O 1
ATOM 6281 N N . CYS A 1 833 ? 40.104 -39.234 -45.327 1.00 78.56 833 CYS A N 1
ATOM 6282 C CA . CYS A 1 833 ? 39.593 -37.971 -45.843 1.00 78.56 833 CYS A CA 1
ATOM 6283 C C . CYS A 1 833 ? 40.683 -36.890 -45.932 1.00 78.56 833 CYS A C 1
ATOM 6285 O O . CYS A 1 833 ? 40.866 -36.260 -46.974 1.00 78.56 833 CYS A O 1
ATOM 6287 N N . MET A 1 834 ? 41.463 -36.714 -44.861 1.00 81.00 834 MET A N 1
ATOM 6288 C CA . MET A 1 834 ? 42.494 -35.680 -44.780 1.00 81.00 834 MET A CA 1
ATOM 6289 C C . MET A 1 834 ? 43.775 -35.986 -45.571 1.00 81.00 834 MET A C 1
ATOM 6291 O O . MET A 1 834 ? 44.570 -35.058 -45.736 1.00 81.00 834 MET A O 1
ATOM 6295 N N . THR A 1 835 ? 43.986 -37.237 -46.010 1.00 82.12 835 THR A N 1
ATOM 6296 C CA . THR A 1 835 ? 45.212 -37.695 -46.705 1.00 82.12 835 THR A CA 1
ATOM 6297 C C . THR A 1 835 ? 44.991 -38.144 -48.156 1.00 82.12 835 THR A C 1
ATOM 6299 O O . THR A 1 835 ? 45.949 -38.486 -48.859 1.00 82.12 835 THR A O 1
ATOM 6302 N N . ARG A 1 836 ? 43.738 -38.167 -48.627 1.00 77.75 836 ARG A N 1
ATOM 6303 C CA . ARG A 1 836 ? 43.347 -38.627 -49.971 1.00 77.75 836 ARG A CA 1
ATOM 6304 C C . ARG A 1 836 ? 44.019 -37.861 -51.100 1.00 77.75 836 ARG A C 1
ATOM 6306 O O . ARG A 1 836 ? 44.567 -38.483 -52.013 1.00 77.75 836 ARG A O 1
ATOM 6313 N N . CYS A 1 837 ? 44.040 -36.536 -51.014 1.00 72.31 837 CYS A N 1
ATOM 6314 C CA . CYS A 1 837 ? 44.655 -35.703 -52.044 1.00 72.31 837 CYS A CA 1
ATOM 6315 C C . CYS A 1 837 ? 46.163 -35.938 -52.152 1.00 72.31 837 CYS A C 1
ATOM 6317 O O . CYS A 1 837 ? 46.713 -36.023 -53.250 1.00 72.31 837 CYS A O 1
ATOM 6319 N N . GLU A 1 838 ? 46.837 -36.147 -51.023 1.00 74.25 838 GLU A N 1
ATOM 6320 C CA . GLU A 1 838 ? 48.260 -36.474 -50.965 1.00 74.25 838 GLU A CA 1
ATOM 6321 C C . GLU A 1 838 ? 48.566 -37.874 -51.534 1.00 74.25 838 GLU A C 1
ATOM 6323 O O . GLU A 1 838 ? 49.709 -38.151 -51.905 1.00 74.25 838 GLU A O 1
ATOM 6328 N N . ARG A 1 839 ? 47.551 -38.743 -51.650 1.00 70.88 839 ARG A N 1
ATOM 6329 C CA . ARG A 1 839 ? 47.618 -40.076 -52.278 1.00 70.88 839 ARG A CA 1
ATOM 6330 C C . ARG A 1 839 ? 47.184 -40.083 -53.750 1.00 70.88 839 ARG A C 1
ATOM 6332 O O . ARG A 1 839 ? 47.158 -41.153 -54.357 1.00 70.88 839 ARG A O 1
ATOM 6339 N N . GLY A 1 840 ? 46.873 -38.921 -54.330 1.00 66.06 840 GLY A N 1
ATOM 6340 C CA . GLY A 1 840 ? 46.421 -38.798 -55.721 1.00 66.06 840 GLY A CA 1
ATOM 6341 C C . GLY A 1 840 ? 44.977 -39.259 -55.952 1.00 66.06 840 GLY A C 1
ATOM 6342 O O . GLY A 1 840 ? 44.628 -39.612 -57.077 1.00 66.06 840 GLY A O 1
ATOM 6343 N N . LEU A 1 841 ? 44.162 -39.291 -54.894 1.00 68.94 841 LEU A N 1
ATOM 6344 C CA . LEU A 1 841 ? 42.727 -39.581 -54.937 1.00 68.94 841 LEU A CA 1
ATOM 6345 C C . LEU A 1 841 ? 41.930 -38.266 -54.907 1.00 68.94 841 LEU A C 1
ATOM 6347 O O . LEU A 1 841 ? 42.476 -37.240 -54.519 1.00 68.94 841 LEU A O 1
ATOM 6351 N N . ASN A 1 842 ? 40.657 -38.289 -55.313 1.00 64.75 842 ASN A N 1
ATOM 6352 C CA . ASN A 1 842 ? 39.785 -37.103 -55.295 1.00 64.75 842 ASN A CA 1
ATOM 6353 C C . ASN A 1 842 ? 39.494 -36.619 -53.862 1.00 64.75 842 ASN A C 1
ATOM 6355 O O . ASN A 1 842 ? 39.631 -37.393 -52.905 1.00 64.75 842 ASN A O 1
ATOM 6359 N N . GLU A 1 843 ? 39.081 -35.352 -53.726 1.00 61.53 843 GLU A N 1
ATOM 6360 C CA . GLU A 1 843 ? 38.679 -34.778 -52.439 1.00 61.53 843 GLU A CA 1
ATOM 6361 C C . GLU A 1 843 ? 37.555 -35.598 -51.799 1.00 61.53 843 GLU A C 1
ATOM 6363 O O . GLU A 1 843 ? 36.756 -36.267 -52.454 1.00 61.53 843 GLU A O 1
ATOM 6368 N N . CYS A 1 844 ? 37.549 -35.587 -50.475 1.00 64.81 844 CYS A N 1
ATOM 6369 C CA . CYS A 1 844 ? 36.609 -36.334 -49.668 1.00 64.81 844 CYS A CA 1
ATOM 6370 C C . CYS A 1 844 ? 35.362 -35.489 -49.386 1.00 64.81 844 CYS A C 1
ATOM 6372 O O . CYS A 1 844 ? 35.479 -34.390 -48.847 1.00 64.81 844 CYS A O 1
ATOM 6374 N N . SER A 1 845 ? 34.179 -36.031 -49.680 1.00 55.12 845 SER A N 1
ATOM 6375 C CA . SER A 1 845 ? 32.934 -35.598 -49.041 1.00 55.12 845 SER A CA 1
ATOM 6376 C C . SER A 1 845 ? 32.721 -36.409 -47.759 1.00 55.12 845 SER A C 1
ATOM 6378 O O . SER A 1 845 ? 32.963 -37.621 -47.738 1.00 55.12 845 SER A O 1
ATOM 6380 N N . ILE A 1 846 ? 32.285 -35.737 -46.688 1.00 53.03 846 ILE A N 1
ATOM 6381 C CA . ILE A 1 846 ? 31.893 -36.374 -45.417 1.00 53.03 846 ILE A CA 1
ATOM 6382 C C . ILE A 1 846 ? 30.592 -37.187 -45.598 1.00 53.03 846 ILE A C 1
ATOM 6384 O O . ILE A 1 846 ? 30.370 -38.116 -44.834 1.00 53.03 846 ILE A O 1
ATOM 6388 N N . TYR A 1 847 ? 29.803 -36.906 -46.647 1.00 50.16 847 TYR A N 1
ATOM 6389 C CA . TYR A 1 847 ? 28.629 -37.682 -47.072 1.00 50.16 847 TYR A CA 1
ATOM 6390 C C . TYR A 1 847 ? 28.832 -38.232 -48.488 1.00 50.16 847 TYR A C 1
ATOM 6392 O O . TYR A 1 847 ? 28.999 -37.460 -49.439 1.00 50.16 847 TYR A O 1
ATOM 6400 N N . VAL A 1 848 ? 28.812 -39.554 -48.650 1.00 53.94 848 VAL A N 1
ATOM 6401 C CA . VAL A 1 848 ? 28.903 -40.196 -49.967 1.00 53.94 848 VAL A CA 1
ATOM 6402 C C . VAL A 1 848 ? 27.488 -40.395 -50.526 1.00 53.94 848 VAL A C 1
ATOM 6404 O O . VAL A 1 848 ? 26.877 -41.436 -50.317 1.00 53.94 848 VAL A O 1
ATOM 6407 N N . ASP A 1 849 ? 26.949 -39.420 -51.269 1.00 48.16 849 ASP A N 1
ATOM 6408 C CA . ASP A 1 849 ? 25.767 -39.686 -52.105 1.00 48.16 849 ASP A CA 1
ATOM 6409 C C . ASP A 1 849 ? 26.196 -40.581 -53.278 1.00 48.16 849 ASP A C 1
ATOM 6411 O O . ASP A 1 849 ? 26.796 -40.132 -54.259 1.00 48.16 849 ASP A O 1
ATOM 6415 N N . THR A 1 850 ? 25.911 -41.878 -53.178 1.00 49.97 850 THR A N 1
ATOM 6416 C CA . THR A 1 850 ? 26.230 -42.857 -54.228 1.00 49.97 850 THR A CA 1
ATOM 6417 C C . THR A 1 850 ? 25.478 -42.603 -55.544 1.00 49.97 850 THR A C 1
ATOM 6419 O O . THR A 1 850 ? 25.847 -43.188 -56.566 1.00 49.97 850 THR A O 1
ATOM 6422 N N . ALA A 1 851 ? 24.471 -41.716 -55.568 1.00 46.72 851 ALA A N 1
ATOM 6423 C CA . ALA A 1 851 ? 23.688 -41.405 -56.764 1.00 46.72 851 ALA A CA 1
ATOM 6424 C C . ALA A 1 851 ? 24.319 -40.329 -57.668 1.00 46.72 851 ALA A C 1
ATOM 6426 O O . ALA A 1 851 ? 24.072 -40.334 -58.877 1.00 46.72 851 ALA A O 1
ATOM 6427 N N . ASN A 1 852 ? 25.160 -39.442 -57.130 1.00 46.50 852 ASN A N 1
ATOM 6428 C CA . ASN A 1 852 ? 25.772 -38.342 -57.877 1.00 46.50 852 ASN A CA 1
ATOM 6429 C C . ASN A 1 852 ? 27.275 -38.342 -57.614 1.00 46.50 852 ASN A C 1
ATOM 6431 O O . ASN A 1 852 ? 27.719 -37.758 -56.638 1.00 46.50 852 ASN A O 1
ATOM 6435 N N . GLY A 1 853 ? 28.053 -39.021 -58.464 1.00 49.84 853 GLY A N 1
ATOM 6436 C CA . GLY A 1 853 ? 29.504 -39.169 -58.309 1.00 49.84 853 GLY A CA 1
ATOM 6437 C C . GLY A 1 853 ? 30.221 -37.840 -58.054 1.00 49.84 853 GLY A C 1
ATOM 6438 O O . GLY A 1 853 ? 30.584 -37.136 -58.996 1.00 49.84 853 GLY A O 1
ATOM 6439 N N . ASP A 1 854 ? 30.434 -37.525 -56.779 1.00 45.22 854 ASP A N 1
ATOM 6440 C CA . ASP A 1 854 ? 31.003 -36.261 -56.337 1.00 45.22 854 ASP A CA 1
ATOM 6441 C C . ASP A 1 854 ? 32.527 -36.388 -56.339 1.00 45.22 854 ASP A C 1
ATOM 6443 O O . ASP A 1 854 ? 33.175 -36.802 -55.377 1.00 45.22 854 ASP A O 1
ATOM 6447 N N . THR A 1 855 ? 33.113 -36.147 -57.509 1.00 49.62 855 THR A N 1
ATOM 6448 C CA . THR A 1 855 ? 34.561 -36.127 -57.707 1.00 49.62 855 THR A CA 1
ATOM 6449 C C . THR A 1 855 ? 35.028 -34.687 -57.847 1.00 49.62 855 THR A C 1
ATOM 6451 O O . THR A 1 855 ? 35.351 -34.239 -58.952 1.00 49.62 855 THR A O 1
ATOM 6454 N N . ALA A 1 856 ? 35.085 -33.946 -56.741 1.00 50.53 856 ALA A N 1
ATOM 6455 C CA . ALA A 1 856 ? 35.895 -32.736 -56.709 1.00 50.53 856 ALA A CA 1
ATOM 6456 C C . ALA A 1 856 ? 37.371 -33.156 -56.855 1.00 50.53 856 ALA A C 1
ATOM 6458 O O . ALA A 1 856 ? 37.944 -33.844 -56.006 1.00 50.53 856 ALA A O 1
ATOM 6459 N N . ALA A 1 857 ? 37.979 -32.832 -57.998 1.00 54.91 857 ALA A N 1
ATOM 6460 C CA . ALA A 1 857 ? 39.408 -33.033 -58.202 1.00 54.91 857 ALA A CA 1
ATOM 6461 C C . ALA A 1 857 ? 40.160 -32.135 -57.215 1.00 54.91 857 ALA A C 1
ATOM 6463 O O . ALA A 1 857 ? 39.840 -30.951 -57.152 1.00 54.91 857 ALA A O 1
ATOM 6464 N N . CYS A 1 858 ? 41.154 -32.673 -56.496 1.00 60.88 858 CYS A N 1
ATOM 6465 C CA . CYS A 1 858 ? 41.994 -31.892 -55.585 1.00 60.88 858 CYS A CA 1
ATOM 6466 C C . CYS A 1 858 ? 42.501 -30.649 -56.312 1.00 60.88 858 CYS A C 1
ATOM 6468 O O . CYS A 1 858 ? 43.331 -30.747 -57.225 1.00 60.88 858 CYS A O 1
ATOM 6470 N N . THR A 1 859 ? 41.937 -29.490 -55.979 1.00 54.78 859 THR A N 1
ATOM 6471 C CA . THR A 1 859 ? 42.199 -28.283 -56.760 1.00 54.78 859 THR A CA 1
ATOM 6472 C C . THR A 1 859 ? 43.638 -27.858 -56.491 1.00 54.78 859 THR A C 1
ATOM 6474 O O . THR A 1 859 ? 44.051 -27.595 -55.361 1.00 54.78 859 THR A O 1
ATOM 6477 N N . GLY A 1 860 ? 44.460 -27.914 -57.542 1.00 52.62 860 GLY A N 1
ATOM 6478 C CA . GLY A 1 860 ? 45.897 -27.688 -57.460 1.00 52.62 860 GLY A CA 1
ATOM 6479 C C . GLY A 1 860 ? 46.206 -26.271 -56.986 1.00 52.62 860 GLY A C 1
ATOM 6480 O O . GLY A 1 860 ? 46.225 -25.344 -57.790 1.00 52.62 860 GLY A O 1
ATOM 6481 N N . GLY A 1 861 ? 46.457 -26.114 -55.686 1.00 53.81 861 GLY A N 1
ATOM 6482 C CA . GLY A 1 861 ? 46.827 -24.831 -55.092 1.00 53.81 861 GLY A CA 1
ATOM 6483 C C . GLY A 1 861 ? 47.143 -24.873 -53.597 1.00 53.81 861 GLY A C 1
ATOM 6484 O O . GLY A 1 861 ? 48.146 -24.289 -53.195 1.00 53.81 861 GLY A O 1
ATOM 6485 N N . GLU A 1 862 ? 46.361 -25.588 -52.775 1.00 52.78 862 GLU A N 1
ATOM 6486 C CA . GLU A 1 862 ? 46.435 -25.416 -51.305 1.00 52.78 862 GLU A CA 1
ATOM 6487 C C . GLU A 1 862 ? 46.690 -26.683 -50.466 1.00 52.78 862 GLU A C 1
ATOM 6489 O O . GLU A 1 862 ? 46.994 -26.567 -49.279 1.00 52.78 862 GLU A O 1
ATOM 6494 N N . ILE A 1 863 ? 46.701 -27.890 -51.046 1.00 59.75 863 ILE A N 1
ATOM 6495 C CA . ILE A 1 863 ? 47.065 -29.116 -50.306 1.00 59.75 863 ILE A CA 1
ATOM 6496 C C . ILE A 1 863 ? 48.549 -29.429 -50.527 1.00 59.75 863 ILE A C 1
ATOM 6498 O O . ILE A 1 863 ? 48.952 -30.186 -51.410 1.00 59.75 863 ILE A O 1
ATOM 6502 N N . GLN A 1 864 ? 49.399 -28.786 -49.731 1.00 60.81 864 GLN A N 1
ATOM 6503 C CA . GLN A 1 864 ? 50.846 -28.994 -49.754 1.00 60.81 864 GLN A CA 1
ATOM 6504 C C . GLN A 1 864 ? 51.196 -30.320 -49.048 1.00 60.81 864 GLN A C 1
ATOM 6506 O O . GLN A 1 864 ? 51.112 -30.390 -47.819 1.00 60.81 864 GLN A O 1
ATOM 6511 N N . ASN A 1 865 ? 51.637 -31.348 -49.797 1.00 72.56 865 ASN A N 1
ATOM 6512 C CA . ASN A 1 865 ? 52.147 -32.637 -49.276 1.00 72.56 865 ASN A CA 1
ATOM 6513 C C . ASN A 1 865 ? 53.468 -32.429 -48.501 1.00 72.56 865 ASN A C 1
ATOM 6515 O O . ASN A 1 865 ? 54.559 -32.755 -48.964 1.00 72.56 865 ASN A O 1
ATOM 6519 N N . THR A 1 866 ? 53.364 -31.802 -47.334 1.00 80.88 866 THR A N 1
ATOM 6520 C CA . THR A 1 866 ? 54.470 -31.293 -46.518 1.00 80.88 866 THR A CA 1
ATOM 6521 C C . THR A 1 866 ? 54.415 -31.885 -45.120 1.00 80.88 866 THR A C 1
ATOM 6523 O O . THR A 1 866 ? 53.367 -32.309 -44.639 1.00 80.88 866 THR A O 1
ATOM 6526 N N . THR A 1 867 ? 55.539 -31.853 -44.413 1.00 83.38 867 THR A N 1
ATOM 6527 C CA . THR A 1 867 ? 55.610 -32.266 -43.002 1.00 83.38 867 THR A CA 1
ATOM 6528 C C . THR A 1 867 ? 54.732 -31.401 -42.084 1.00 83.38 867 THR A C 1
ATOM 6530 O O . THR A 1 867 ? 54.264 -31.867 -41.047 1.00 83.38 867 THR A O 1
ATOM 6533 N N . VAL A 1 868 ? 54.431 -30.158 -42.485 1.00 84.69 868 VAL A N 1
ATOM 6534 C CA . VAL A 1 868 ? 53.473 -29.277 -41.793 1.00 84.69 868 VAL A CA 1
ATOM 6535 C C . VAL A 1 868 ? 52.059 -29.854 -41.859 1.00 84.69 868 VAL A C 1
ATOM 6537 O O . VAL A 1 868 ? 51.376 -29.924 -40.836 1.00 84.69 868 VAL A O 1
ATOM 6540 N N . ARG A 1 869 ? 51.642 -30.341 -43.033 1.00 85.62 869 ARG A N 1
ATOM 6541 C CA . ARG A 1 869 ? 50.351 -31.013 -43.213 1.00 85.62 869 ARG A CA 1
ATOM 6542 C C . ARG A 1 869 ? 50.262 -32.287 -42.375 1.00 85.62 869 ARG A C 1
ATOM 6544 O O . ARG A 1 869 ? 49.242 -32.504 -41.729 1.00 85.62 869 ARG A O 1
ATOM 6551 N N . THR A 1 870 ? 51.345 -33.063 -42.270 1.00 89.75 870 THR A N 1
ATOM 6552 C CA . THR A 1 870 ? 51.405 -34.242 -41.384 1.00 89.75 870 THR A CA 1
ATOM 6553 C C . THR A 1 870 ? 51.037 -33.886 -39.944 1.00 89.75 870 THR A C 1
ATOM 6555 O O . THR A 1 870 ? 50.182 -34.540 -39.349 1.00 89.75 870 THR A O 1
ATOM 6558 N N . LYS A 1 871 ? 51.611 -32.806 -39.393 1.00 90.62 871 LYS A N 1
ATOM 6559 C CA . LYS A 1 871 ? 51.259 -32.323 -38.047 1.00 90.62 871 LYS A CA 1
ATOM 6560 C C . LYS A 1 871 ? 49.788 -31.914 -37.942 1.00 90.62 871 LYS A C 1
ATOM 6562 O O . LYS A 1 871 ? 49.157 -32.227 -36.939 1.00 90.62 871 LYS A O 1
ATOM 6567 N N . GLN A 1 872 ? 49.235 -31.239 -38.950 1.00 88.94 872 GLN A N 1
ATOM 6568 C CA . GLN A 1 872 ? 47.823 -30.828 -38.954 1.00 88.94 872 GLN A CA 1
ATOM 6569 C C . GLN A 1 872 ? 46.868 -32.027 -38.914 1.00 88.94 872 GLN A C 1
ATOM 6571 O O . GLN A 1 872 ? 45.903 -31.998 -38.154 1.00 88.94 872 GLN A O 1
ATOM 6576 N N . VAL A 1 873 ? 47.160 -33.096 -39.665 1.00 89.12 873 VAL A N 1
ATOM 6577 C CA . VAL A 1 873 ? 46.356 -34.330 -39.642 1.00 89.12 873 VAL A CA 1
ATOM 6578 C C . VAL A 1 873 ? 46.407 -34.988 -38.259 1.00 89.12 873 VAL A C 1
ATOM 6580 O O . VAL A 1 873 ? 45.365 -35.379 -37.734 1.00 89.12 873 VAL A O 1
ATOM 6583 N N . VAL A 1 874 ? 47.579 -35.039 -37.609 1.00 93.19 874 VAL A N 1
ATOM 6584 C CA . VAL A 1 874 ? 47.690 -35.563 -36.232 1.00 93.19 874 VAL A CA 1
ATOM 6585 C C . VAL A 1 874 ? 46.912 -34.700 -35.233 1.00 93.19 874 VAL A C 1
ATOM 6587 O O . VAL A 1 874 ? 46.208 -35.247 -34.386 1.00 93.19 874 VAL A O 1
ATOM 6590 N N . LYS A 1 875 ? 46.986 -33.366 -35.341 1.00 93.75 875 LYS A N 1
ATOM 6591 C CA . LYS A 1 875 ? 46.236 -32.441 -34.471 1.00 93.75 875 LYS A CA 1
ATOM 6592 C C . LYS A 1 875 ? 44.727 -32.626 -34.610 1.00 93.75 875 LYS A C 1
ATOM 6594 O O . LYS A 1 875 ? 44.047 -32.748 -33.597 1.00 93.75 875 LYS A O 1
ATOM 6599 N N . ALA A 1 876 ? 44.224 -32.691 -35.843 1.00 89.56 876 ALA A N 1
ATOM 6600 C CA . ALA A 1 876 ? 42.806 -32.905 -36.121 1.00 89.56 876 ALA A CA 1
ATOM 6601 C C . ALA A 1 876 ? 42.330 -34.278 -35.626 1.00 89.56 876 ALA A C 1
ATOM 6603 O O . ALA A 1 876 ? 41.296 -34.367 -34.972 1.00 89.56 876 ALA A O 1
ATOM 6604 N N . THR A 1 877 ? 43.129 -35.326 -35.856 1.00 90.56 877 THR A N 1
ATOM 6605 C CA . THR A 1 877 ? 42.846 -36.675 -35.343 1.00 90.56 877 THR A CA 1
ATOM 6606 C C . THR A 1 877 ? 42.758 -36.659 -33.820 1.00 90.56 877 THR A C 1
ATOM 6608 O O . THR A 1 877 ? 41.763 -37.101 -33.262 1.00 90.56 877 THR A O 1
ATOM 6611 N N . CYS A 1 878 ? 43.759 -36.096 -33.138 1.00 92.06 878 CYS A N 1
ATOM 6612 C CA . CYS A 1 878 ? 43.754 -35.968 -31.683 1.00 92.06 878 CYS A CA 1
ATOM 6613 C C . CYS A 1 878 ? 42.522 -35.201 -31.183 1.00 92.06 878 CYS A C 1
ATOM 6615 O O . CYS A 1 878 ? 41.864 -35.661 -30.255 1.00 92.06 878 CYS A O 1
ATOM 6617 N N . ALA A 1 879 ? 42.185 -34.069 -31.809 1.00 90.50 879 ALA A N 1
ATOM 6618 C CA . ALA A 1 879 ? 41.067 -33.230 -31.387 1.00 90.50 879 ALA A CA 1
ATOM 6619 C C . ALA A 1 879 ? 39.718 -33.943 -31.544 1.00 90.50 879 ALA A C 1
ATOM 6621 O O . ALA A 1 879 ? 38.873 -33.834 -30.659 1.00 90.50 879 ALA A O 1
ATOM 6622 N N . ALA A 1 880 ? 39.542 -34.713 -32.622 1.00 86.62 880 ALA A N 1
ATOM 6623 C CA . ALA A 1 880 ? 38.341 -35.510 -32.847 1.00 86.62 880 ALA A CA 1
ATOM 6624 C C . ALA A 1 880 ? 38.151 -36.579 -31.759 1.00 86.62 880 ALA A C 1
ATOM 6626 O O . ALA A 1 880 ? 37.043 -36.741 -31.244 1.00 86.62 880 ALA A O 1
ATOM 6627 N N . VAL A 1 881 ? 39.227 -37.269 -31.358 1.00 85.69 881 VAL A N 1
ATOM 6628 C CA . VAL A 1 881 ? 39.147 -38.270 -30.281 1.00 85.69 881 VAL A CA 1
ATOM 6629 C C . VAL A 1 881 ? 38.925 -37.595 -28.925 1.00 85.69 881 VAL A C 1
ATOM 6631 O O . VAL A 1 881 ? 38.005 -37.969 -28.203 1.00 85.69 881 VAL A O 1
ATOM 6634 N N . LEU A 1 882 ? 39.722 -36.572 -28.602 1.00 88.31 882 LEU A N 1
ATOM 6635 C CA . LEU A 1 882 ? 39.711 -35.901 -27.300 1.00 88.31 882 LEU A CA 1
ATOM 6636 C C . LEU A 1 882 ? 38.409 -35.128 -27.040 1.00 88.31 882 LEU A C 1
ATOM 6638 O O . LEU A 1 882 ? 37.883 -35.160 -25.931 1.00 88.31 882 LEU A O 1
ATOM 6642 N N . GLY A 1 883 ? 37.878 -34.435 -28.049 1.00 84.00 883 GLY A N 1
ATOM 6643 C CA . GLY A 1 883 ? 36.634 -33.675 -27.921 1.00 84.00 883 GLY A CA 1
ATOM 6644 C C . GLY A 1 883 ? 35.411 -34.571 -27.724 1.00 84.00 883 GLY A C 1
ATOM 6645 O O . GLY A 1 883 ? 34.511 -34.218 -26.969 1.00 84.00 883 GLY A O 1
ATOM 6646 N N . SER A 1 884 ? 35.408 -35.756 -28.338 1.00 74.75 884 SER A N 1
ATOM 6647 C CA . SER A 1 884 ? 34.281 -36.696 -28.266 1.00 74.75 884 SER A CA 1
ATOM 6648 C C . SER A 1 884 ? 34.263 -37.495 -26.961 1.00 74.75 884 SER A C 1
ATOM 6650 O O . SER A 1 884 ? 33.202 -37.764 -26.409 1.00 74.75 884 SER A O 1
ATOM 6652 N N . SER A 1 885 ? 35.434 -37.866 -26.439 1.00 65.31 885 SER A N 1
ATOM 6653 C CA . SER A 1 885 ? 35.551 -38.705 -25.242 1.00 65.31 885 SER A CA 1
ATOM 6654 C C . SER A 1 885 ? 35.334 -37.952 -23.932 1.00 65.31 885 SER A C 1
ATOM 6656 O O . SER A 1 885 ? 34.892 -38.533 -22.948 1.00 65.31 885 SER A O 1
ATOM 6658 N N . VAL A 1 886 ? 35.684 -36.664 -23.887 1.00 63.03 886 VAL A N 1
ATOM 6659 C CA . VAL A 1 886 ? 35.617 -35.866 -22.651 1.00 63.03 886 VAL A CA 1
ATOM 6660 C C . VAL A 1 886 ? 34.204 -35.309 -22.409 1.00 63.03 886 VAL A C 1
ATOM 6662 O O . VAL A 1 886 ? 33.885 -34.936 -21.284 1.00 63.03 886 VAL A O 1
ATOM 6665 N N . MET A 1 887 ? 33.328 -35.332 -23.426 1.00 64.12 887 MET A N 1
ATOM 6666 C CA . MET A 1 887 ? 31.885 -35.090 -23.268 1.00 64.12 887 MET A CA 1
ATOM 6667 C C . MET A 1 887 ? 31.096 -36.319 -22.799 1.00 64.12 887 MET A C 1
ATOM 6669 O O . MET A 1 887 ? 29.885 -36.202 -22.621 1.00 64.12 887 MET A O 1
ATOM 6673 N N . LEU A 1 888 ? 31.727 -37.492 -22.652 1.00 56.53 888 LEU A N 1
ATOM 6674 C CA . LEU A 1 888 ? 30.992 -38.718 -22.354 1.00 56.53 888 LEU A CA 1
ATOM 6675 C C . LEU A 1 888 ? 30.276 -38.591 -21.011 1.00 56.53 888 LEU A C 1
ATOM 6677 O O . LEU A 1 888 ? 30.900 -38.299 -19.990 1.00 56.53 888 LEU A O 1
ATOM 6681 N N . VAL A 1 889 ? 28.962 -38.796 -21.099 1.00 55.72 889 VAL A N 1
ATOM 6682 C CA . VAL A 1 889 ? 28.005 -38.989 -20.016 1.00 55.72 889 VAL A CA 1
ATOM 6683 C C . VAL A 1 889 ? 28.679 -39.598 -18.788 1.00 55.72 889 VAL A C 1
ATOM 6685 O O . VAL A 1 889 ? 29.337 -40.635 -18.905 1.00 55.72 889 VAL A O 1
ATOM 6688 N N . GLN A 1 890 ? 28.529 -38.928 -17.648 1.00 53.12 890 GLN A N 1
ATOM 6689 C CA . GLN A 1 890 ? 28.951 -39.443 -16.347 1.00 53.12 890 GLN A CA 1
ATOM 6690 C C . GLN A 1 890 ? 27.935 -40.440 -15.816 1.00 53.12 890 GLN A C 1
ATOM 6692 O O . GLN A 1 890 ? 26.726 -40.144 -15.971 1.00 53.12 890 GLN A O 1
#

pLDDT: mean 82.2, std 16.59, range [25.8, 98.62]

Secondary structure (DSSP, 8-state):
--SSSSHHHHHHHHHHHTTTTSSSSSSS---------PPPPPP--S---TT----SPPPSSHHHHHHIIIIIHHH-STTTTHHHHTTTSSS-TT-SS-HHHHHHHHTTT--SS-GGG-HHHHHHHTTSS-SSS-HHHHHHHHHHHHHHHHHTS---PPPPPP-PPPPBPPPPEE---SSSS--TT-TT----SGGGTTHHHHHHHHHHHHSTT-TT--SS-TT-SSHHHHHHHHHTT-----SSS-TTTT-HHHHHHHTT--S-SS-HHHHHHHHHHHHHHHHHHSPEE---TTSEE--BEEGGGSEE-TTS----TTEEEEE-----SSSEE---S-PSSP-PEEEESSEEEPTTS-EEEES-EEEE-HHHHHHHHHHHHTTS-EEEEEEEEES-S---SEEEEEEESSSS-EEEEEEEETTEEEEEEB-SS-BSSGGG-EE--GGGT---SS-EEEEEEEETTTEEEEEETTEE------TTTSS---TT--SSPPEEESS-TT-SSSB-EEEEEEEEEESSPPPHHHHHHHHHH-SS-EEEEEEE-HHHHT-TTEEEEEEEEE-SSSEEEEEEEEEEES-TT---SS-EEEEEEEEEETTEE-SS--GGGG-EEEE-TTT-BTTTBEE--S-EEEEE-SS-TTT-EEEEEEEEETTEE----PPPPPPPPPPPPPP---S-----HHHHHHHHHHHH---TT-HHHHHHHHHHGGGS-SSS-GGG--HHHHHHHHHHHHHHHHHHHHH-GGGSTT--TTS-HHHHTTSTHHHHHHHHHHHTT--SS-GGGS-SSS--HHHHHHHHH-SS-EESS---SS---EE--HHHHHHTGGGTPPPPPSS--TTS-------TTS---SHHHHHHHHHHHHHHHHHHHHT---

Radius of gyration: 41.4 Å; chains: 1; bounding box: 99×113×101 Å